Protein AF-A0A3D0PYD7-F1 (afdb_monomer)

Solvent-accessible surface area (backbone atoms only — not comparable to full-atom values): 46299 Å² total; per-residue (Å²): 108,63,62,57,43,73,23,92,84,2,56,54,44,48,50,50,52,52,50,31,55,74,71,69,60,57,80,78,75,84,74,85,66,74,57,62,66,58,54,52,49,52,52,45,33,74,68,46,34,82,57,38,72,69,64,42,41,72,50,50,45,82,62,38,49,41,78,50,74,58,56,68,59,52,50,54,50,29,55,52,49,20,61,80,65,74,33,59,72,57,63,70,42,54,41,36,32,58,30,64,72,53,15,54,53,26,45,50,50,27,74,69,49,89,49,65,71,47,22,50,51,23,45,51,42,18,54,31,6,62,36,56,27,83,74,37,68,63,31,33,61,32,50,85,36,27,32,39,36,29,44,40,42,80,62,29,49,43,33,37,38,50,38,55,38,20,31,8,13,10,38,35,41,38,26,19,72,78,70,43,54,70,50,54,51,44,52,54,49,45,44,55,41,26,34,13,50,84,20,31,43,34,43,33,42,33,27,50,51,8,67,69,18,42,52,49,51,40,52,52,47,45,34,67,40,71,48,72,58,90,93,46,75,44,78,76,38,70,56,44,65,53,38,33,37,36,70,55,41,72,76,82,65,52,40,46,82,87,52,64,48,42,63,29,52,53,50,35,35,32,57,37,57,33,46,56,52,40,52,57,49,48,37,52,43,48,54,93,77,40,83,83,60,48,26,38,34,48,46,75,31,46,57,52,68,66,76,80,67,53,39,40,43,49,23,61,41,38,50,48,51,57,52,55,64,54,43,44,74,75,44,57,90,57,29,75,20,47,30,37,31,39,39,23,47,38,54,46,51,68,21,85,80,41,40,94,50,44,79,38,49,70,57,45,42,73,73,67,33,47,71,33,46,38,61,60,49,21,55,60,57,52,57,54,66,31,72,68,36,47,61,48,17,72,77,46,65,41,78,42,86,51,21,38,66,53,70,80,58,94,76,61,64,68,58,48,49,52,49,38,51,51,50,51,51,48,53,48,52,51,47,55,55,50,47,62,61,52,53,80,78,53,87,68,80,71,82,83,72,84,67,67,76,76,85,86,74,91,71,84,76,92,74,68,69,76,82,52,73,82,67,79,83,51,45,78,82,34,46,26,31,40,29,66,9,32,37,31,17,46,37,42,54,68,38,32,53,41,41,72,74,23,57,44,97,72,69,55,65,51,68,54,48,64,43,38,49,53,46,31,38,45,30,60,51,34,45,80,36,72,68,97,58,74,47,39,23,39,82,87,69,48,81,51,59,75,63,46,48,33,80,73,39,40,68,58,47,58,70,39,26,37,40,31,66,70,74,68,75,50,48,88,58,44,53,94,56,20,39,77,43,78,41,85,45,62,36,88,52,70,48,73,48,77,37,81,42,67,68,61,44,52,51,57,24,73,77,38,64,90,36,32,52,68,48,77,36,87,86,81,67,31,23,36,33,33,39,30,51,67,27,79,46,76,45,82,44,77,42,81,53,62,63,47,55,31,23,41,53,31,58,53,64,47,66,54,83,78,69,49,55,72,71,54,67,76,73,50,35,70,65,32,56,50,47,36,50,12,43,52,44,16,35,56,76,49,72,52,55,50,67,61,50,53,75,74,43,60,40,54,26,32,23,36,13,33,15,22,46,85,34,26,60,71,27,42,44,43,62,59,49,35,49,70,73,69,46,93,67,68,94,60,35,72,55,42,32,37,45,58,43,38,42,44,51,37,34,74,74,67,52,66,48,66,20,64,73,52,55,41,68,52,45,98,47,9,39,58,47,5,44,36,57,35,49,50,31,41,77,70,67,60,22,57,32,26,41,16,16,23,46,47,72,62,43,62,68,52,58,50,52,38,46,76,68,61,47,37,36,44,40,65,66,40,47,57,37,70,44,54,63,69,55,53,62,41,84,98,46,93,80,51,55,38,48,63,56,58,29,38,38,34,24,37,37,36,32,36,29,45,58,37,61,75,69,69,50,50,72,73,44,70,65,86,76,76,85,126

Nearest PDB structures (foldseek):
  4v8v-assembly1_A  TM=8.697E-01  e=3.640E-83  Mycobacterium tuberculosis
  6gjc-assembly1_C  TM=9.029E-01  e=3.444E-79  Mycobacterium tuberculosis
  4v8w-assembly1_D  TM=8.697E-01  e=4.828E-83  Mycobacterium tuberculosis
  4v8l-assembly1_C  TM=8.613E-01  e=3.346E-81  Mycolicibacterium smegmatis
  8psp-assembly1_A  TM=8.725E-01  e=1.012E-66  Saccharomyces cerevisiae

Sequence (868 aa):
FAAKVTGADGVLASTARFVLNQLGVAAPVADDVADENAAVVAAVEAELGSDWPKQVEPRFDERKAILFDDRWASAREDLARAYYRSDASALNGSFIGLGKAIADEAAWYAGKTDDAALADAFRRVADEAEEPAAQSVEASRFAGDIAVVTGVAPNSIAAQVVNGLLAGGATVVATSHSFKPSVKAWAKQTYREHAAGDAKLWLVPANLSSYRDVDALVAWVGNVQKKTSGATTTILKPAYEPSLFFPFAAPPVHGSLADSGELFESQARLMLWGVERAIAGLAKIGADTDVQHRLHVVLPGSPNRGVFGGDGAYGEVKSAFDAIVNRARAEKVWSSRVTFAHPKIGWVRGTGLMGGNDPLVEVVERHGLKTYSTAEIAVELLNLSTKEARAKAVKAPLNVDLTGGLGSEPIDIKALRAEAMADAAKAQAETDAEESADEQDASSAKTLIKALPSPRAPRQAKVDLDDWRNVTARPEDEIVIVSIGELGPWGSGRTRFEAELGIHSDGEVDLSAGAVLELAWNMGLLTWNDSPKPGWYDTDGNLVPEEDIAERYHDEVVARSGIRPFEEGMGGDYKDGADEEEAEVFLDHDVTFSVPTREIAEEYVKLDEAHTSFEADAESGEWNVTRHAGSMIRVPRRAAMTRTVGGQFPKGFDPVKWGIPASMVGDVDKIALWNIVTTVDAYLSAGFTPAEILAAVHPSMVASTQGTGFGGMASMRKLYLDRFLNHEIPTDILQEALPNVVAAHVMQSYIGGYGNMIQPVSACATAAVSLEEGADKIALGKADFVVTGAIDDIGVESVIGFGNMNATANSEEMYAKGIDARFFSRANDRRRGGFVESQGGGTILLTRGDIALKLGLPVAGVVGFVHS

Mean predicted aligned error: 9.78 Å

Secondary structure (DSSP, 8-state):
-HHHHTSTTSHHHHHHHHHHHHTT-PPPP------HHHHHHHHHHHHH-TTHHHHT-----GGG-EEE--HHHHHHHHHHHHHHHT-GGGG-S--TT--HHHHHHHHHHHTT---HHHHHHHHHHHHHHHS-TTT-TTTTTTTT-EEEEES--TTSHHHHHHHHHHHTT-EEEEEESS--HHHHHHHHHHHHHH--TT-EEEEEE--TT-HHHHHHHHHHHHS-EEEEETTEEEEEE------EEEE---PPP-B-GGGTTHHHHHHHIIIIIHHHHHHHHHHHTTTTT-TT--EEEE--B-S-SSSS-SBTTHHHHHHHHHHHHHHHHH-HHHHTTEEEEEEEE--BTT-TTTGGGGGGHHHHHHTTPPPB-HHHHHHHHHHTTSHHHHHHHTTS-EEEEESTTTTSS---HHHHHHHHHHHHHHHHHHHHHHHHHHTTT-------PPPPPPP----PPPP-GGGGTT----GGG-EEEEEEEEEETTEEHHHHHHHHHHB-TTS-B---HHHHHHHHHHTTSEEEE-SSSSEEEETTS-EE-HHHHHHHHHHHHHHTSSEEE-SSTT-TT-BTTEEEEEEEEE-SS-EEEEES-HHHHHHHHHH-TTTEEEEE-TTTSSEEEEEPTT-EEEEEEEEE-S--EEE---TT--GGGGT--HHHHHHS-HHHHHHHHHHHHHHHHTT--HHHHHHHS-GGGEEE--B-SS--HHHHHIIIIITTTT----TTHHHHTSHHHHHHHHIIIII---S-B-----GGGHHHHHHHHHHHHHHTTS-SEEEEEEEE---HHHHHHHHHTT-BPPHHHHHHTT-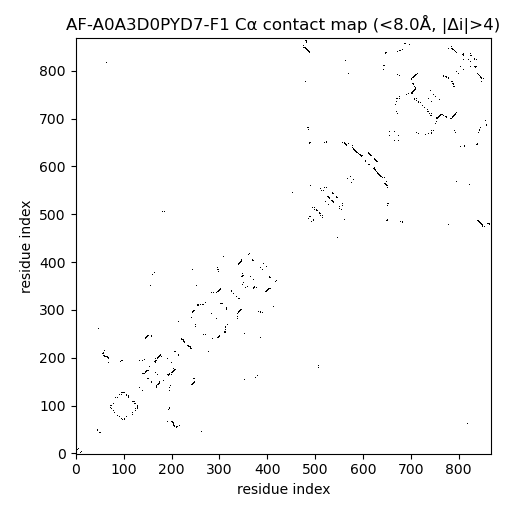-GGGS--TT-TT--SB--B-EEEEEEEEEHHHHHHHT----EE------

pLDDT: mean 89.78, std 10.09, range [41.62, 98.69]

Radius of gyration: 36.66 Å; Cα contacts (8 Å, |Δi|>4): 1565; chains: 1; bounding box: 78×91×106 Å

Foldseek 3Di:
DCCQDPNCPHPVNVVVVVVCVVVVNDPDDPPPPPPVVVVVLVVCCVFQNNCNCVLQPWDFFPLQKDKDFPLLVLLLVLLVCCQVVVNLVSLQFQLAQSAQVSLVSLCVSLVVDPDPVSSVSSNVSNVRNHHHLCVDCQQQQQAPAEEEFEADDLQFLSLLLLLSNQLNNYAYEYEDAVSALNSVVSQNVSNNRRHHHRYMYMYTYGSLLHLVRLLVVLVSQQDWDWDDDPPDIDTPDHGHQHAEYELPRADQFFDAPVPPGNRQSSRCSRLAVSVVSNLQSSLCRCVVPDVPAAHEYAREAALQLPQPGGRHNNNVRSVCVVVVQVVLVVDCPRSVRYFYAYEHAAAEERHPRCPVVNLLVVVVVVVQADYHYSNRVSVVSVVCSGPVNVVVRNVGHHYHYNHSCPNVDRDDVVVSVVVSVVVVVVVVVVVVVVVVVVVVPPPCPPPDDQDFADDDDDDDDDDDCVVCPPPPDDLQQFKFFQFKWWQWLQGTPVSVVQQVVAQDSSGGGDDGLVSLVVLCLQQQQWDADPPPHTAIAGPVGDHDDSSCSCVVRVVVSSVQGFKDFDDCAAHPQCDPQWGKDKDKDFAQAKDKDWDADPVVLVVVCVVPVPFKDKDQDPVPRIIIIIGGGRDIDIDIDIDHAQFGIFTEGRNRRDLVSVVDDPVCVVPAFPQLSQALSQVSRGQVVFPHFLVLVVVLDPLQQEEEAEAEQQFRPVLVCCVPPCVVVVHDDDPCSVLNRDGQVSVVSNCVVGNVGNYYYHYDHDHPCRQQVQVVVQVVCQSVVSHQKYKGKYWYGDHPCVSVVCVVVQQAARPVSCVSNVHHSNPQADPPDPSNRHHHHIGIMMIIMMGRSVSCVVSVTHGPGICPDGDD

Structure (mmCIF, N/CA/C/O backbone):
data_AF-A0A3D0PYD7-F1
#
_entry.id   AF-A0A3D0PYD7-F1
#
loop_
_atom_site.group_PDB
_atom_site.id
_atom_site.type_symbol
_atom_site.label_atom_id
_atom_site.label_alt_id
_atom_site.label_comp_id
_atom_site.label_asym_id
_atom_site.label_entity_id
_atom_site.label_seq_id
_atom_site.pdbx_PDB_ins_code
_atom_site.Cartn_x
_atom_site.Cartn_y
_atom_site.Cartn_z
_atom_site.occupancy
_atom_site.B_iso_or_equiv
_atom_site.auth_seq_id
_atom_site.auth_comp_id
_atom_site.auth_asym_id
_atom_site.auth_atom_id
_atom_site.pdbx_PDB_model_num
ATOM 1 N N . PHE A 1 1 ? 19.729 59.209 37.446 1.00 55.81 1 PHE A N 1
ATOM 2 C CA . PHE A 1 1 ? 20.294 58.011 38.102 1.00 55.81 1 PHE A CA 1
ATOM 3 C C . PHE A 1 1 ? 20.146 56.787 37.199 1.00 55.81 1 PHE A C 1
ATOM 5 O O . PHE A 1 1 ? 21.169 56.276 36.775 1.00 55.81 1 PHE A O 1
ATOM 12 N N . ALA A 1 2 ? 18.927 56.425 36.770 1.00 57.19 2 ALA A N 1
ATOM 13 C CA . ALA A 1 2 ? 18.677 55.340 35.805 1.00 57.19 2 ALA A CA 1
ATOM 14 C C . ALA A 1 2 ? 19.565 55.396 34.539 1.00 57.19 2 ALA A C 1
ATOM 16 O O . ALA A 1 2 ? 20.294 54.454 34.275 1.00 57.19 2 ALA A O 1
ATOM 17 N N . ALA A 1 3 ? 19.660 56.541 33.849 1.00 63.75 3 ALA A N 1
ATOM 18 C CA . ALA A 1 3 ? 20.522 56.679 32.661 1.00 63.75 3 ALA A CA 1
ATOM 19 C C . ALA A 1 3 ? 22.031 56.433 32.908 1.00 63.75 3 ALA A C 1
ATOM 21 O O . ALA A 1 3 ? 22.741 56.049 31.988 1.00 63.75 3 ALA A O 1
ATOM 22 N N . LYS A 1 4 ? 22.525 56.626 34.142 1.00 64.94 4 LYS A N 1
ATOM 23 C CA . LYS A 1 4 ? 23.925 56.345 34.520 1.00 64.94 4 LYS A CA 1
ATOM 24 C C . LYS A 1 4 ? 24.164 54.877 34.884 1.00 64.94 4 LYS A C 1
ATOM 26 O O . LYS A 1 4 ? 25.304 54.434 34.832 1.00 64.94 4 LYS A O 1
ATOM 31 N N . VAL A 1 5 ? 23.124 54.143 35.279 1.00 66.56 5 VAL A N 1
ATOM 32 C CA . VAL A 1 5 ? 23.239 52.751 35.743 1.00 66.56 5 VAL A CA 1
ATOM 33 C C . VAL A 1 5 ? 22.824 51.777 34.638 1.00 66.56 5 VAL A C 1
ATOM 35 O O . VAL A 1 5 ? 23.589 50.870 34.330 1.00 66.56 5 VAL A O 1
ATOM 38 N N . THR A 1 6 ? 21.680 52.010 33.988 1.00 63.69 6 THR A N 1
ATOM 39 C CA . THR A 1 6 ? 21.057 51.116 32.992 1.00 63.69 6 THR A CA 1
ATOM 40 C C . THR A 1 6 ? 20.992 51.691 31.571 1.00 63.69 6 THR A C 1
ATOM 42 O O . THR A 1 6 ? 20.500 51.022 30.669 1.00 63.69 6 THR A O 1
ATOM 45 N N . GLY A 1 7 ? 21.456 52.928 31.345 1.00 69.19 7 GLY A N 1
ATOM 46 C CA . GLY A 1 7 ? 21.504 53.522 30.003 1.00 69.19 7 GLY A CA 1
ATOM 47 C C . GLY A 1 7 ? 22.485 52.805 29.067 1.00 69.19 7 GLY A C 1
ATOM 48 O O . GLY A 1 7 ? 23.320 52.023 29.517 1.00 69.19 7 GLY A O 1
ATOM 49 N N . ALA A 1 8 ? 22.430 53.115 27.768 1.00 66.44 8 ALA A N 1
ATOM 50 C CA . ALA A 1 8 ? 23.291 52.499 26.748 1.00 66.44 8 ALA A CA 1
ATOM 51 C C . ALA A 1 8 ? 24.804 52.667 27.015 1.00 66.44 8 ALA A C 1
ATOM 53 O O . ALA A 1 8 ? 25.590 51.821 26.592 1.00 66.44 8 ALA A O 1
ATOM 54 N N . ASP A 1 9 ? 25.180 53.716 27.755 1.00 70.31 9 ASP A N 1
ATOM 55 C CA . ASP A 1 9 ? 26.538 53.980 28.260 1.00 70.31 9 ASP A CA 1
ATOM 56 C C . ASP A 1 9 ? 26.594 53.995 29.800 1.00 70.31 9 ASP A C 1
ATOM 58 O O . ASP A 1 9 ? 27.497 54.563 30.419 1.00 70.31 9 ASP A O 1
ATOM 62 N N . GLY A 1 10 ? 25.587 53.399 30.440 1.00 75.44 10 GLY A N 1
ATOM 63 C CA . GLY A 1 10 ? 25.528 53.210 31.880 1.00 75.44 10 GLY A CA 1
ATOM 64 C C . GLY A 1 10 ? 26.538 52.168 32.358 1.00 75.44 10 GLY A C 1
ATOM 65 O O . GLY A 1 10 ? 27.043 51.357 31.582 1.00 75.44 10 GLY A O 1
ATOM 66 N N . VAL A 1 11 ? 26.824 52.181 33.660 1.00 76.12 11 VAL A N 1
ATOM 67 C CA . VAL A 1 11 ? 27.835 51.310 34.286 1.00 76.12 11 VAL A CA 1
ATOM 68 C C . VAL A 1 11 ? 27.585 49.828 33.986 1.00 76.12 11 VAL A C 1
ATOM 70 O O . VAL A 1 11 ? 28.529 49.120 33.667 1.00 76.12 11 VAL A O 1
ATOM 73 N N . LEU A 1 12 ? 26.334 49.356 33.997 1.00 76.56 12 LEU A N 1
ATOM 74 C CA . LEU A 1 12 ? 26.041 47.948 33.698 1.00 76.56 12 LEU A CA 1
ATOM 75 C C . LEU A 1 12 ? 26.340 47.589 32.237 1.00 76.56 12 LEU A C 1
ATOM 77 O O . LEU A 1 12 ? 26.936 46.549 31.974 1.00 76.56 12 LEU A O 1
ATOM 81 N N . ALA A 1 13 ? 25.988 48.462 31.289 1.00 75.06 13 ALA A N 1
ATOM 82 C CA . ALA A 1 13 ? 26.253 48.243 29.869 1.00 75.06 13 ALA A CA 1
ATOM 83 C C . ALA A 1 13 ? 27.758 48.293 29.549 1.00 75.06 13 ALA A C 1
ATOM 85 O O . ALA A 1 13 ? 28.249 47.501 28.745 1.00 75.06 13 ALA A O 1
ATOM 86 N N . SER A 1 14 ? 28.514 49.187 30.196 1.00 74.62 14 SER A N 1
ATOM 87 C CA . SER A 1 14 ? 29.966 49.281 30.007 1.00 74.62 14 SER A CA 1
ATOM 88 C C . SER A 1 14 ? 30.716 48.122 30.662 1.00 74.62 14 SER A C 1
ATOM 90 O O . SER A 1 14 ? 31.632 47.578 30.047 1.00 74.62 14 SER A O 1
ATOM 92 N N . THR A 1 15 ? 30.294 47.677 31.849 1.00 78.12 15 THR A N 1
ATOM 93 C CA . THR A 1 15 ? 30.821 46.465 32.487 1.00 78.12 15 THR A CA 1
ATOM 94 C C . THR A 1 15 ? 30.494 45.225 31.661 1.00 78.12 15 THR A C 1
ATOM 96 O O . THR A 1 15 ? 31.392 44.425 31.423 1.00 78.12 15 THR A O 1
ATOM 99 N N . ALA A 1 16 ? 29.271 45.095 31.135 1.00 75.19 16 ALA A N 1
ATOM 100 C CA . ALA A 1 16 ? 28.908 43.988 30.252 1.00 75.19 16 ALA A CA 1
ATOM 101 C C . ALA A 1 16 ? 29.783 43.963 28.987 1.00 75.19 16 ALA A C 1
ATOM 103 O O . ALA A 1 16 ? 30.358 42.929 28.669 1.00 75.19 16 ALA A O 1
ATOM 104 N N . ARG A 1 17 ? 29.982 45.106 28.310 1.00 75.69 17 ARG A N 1
ATOM 105 C CA . ARG A 1 17 ? 30.882 45.215 27.141 1.00 75.69 17 ARG A CA 1
ATOM 106 C C . ARG A 1 17 ? 32.343 44.904 27.485 1.00 75.69 17 ARG A C 1
ATOM 108 O O . ARG A 1 17 ? 33.022 44.245 26.705 1.00 75.69 17 ARG A O 1
ATOM 115 N N . PHE A 1 18 ? 32.833 45.363 28.638 1.00 77.88 18 PHE A N 1
ATOM 116 C CA . PHE A 1 18 ? 34.189 45.064 29.108 1.00 77.88 18 PHE A CA 1
ATOM 117 C C . PHE A 1 18 ? 34.379 43.565 29.371 1.00 77.88 18 PHE A C 1
ATOM 119 O O . PHE A 1 18 ? 35.378 42.995 28.937 1.00 77.88 18 PHE A O 1
ATOM 126 N N . VAL A 1 19 ? 33.407 42.926 30.028 1.00 77.94 19 VAL A N 1
ATOM 127 C CA . VAL A 1 19 ? 33.407 41.482 30.296 1.00 77.94 19 VAL A CA 1
ATOM 128 C C . VAL A 1 19 ? 33.304 40.687 28.991 1.00 77.94 19 VAL A C 1
ATOM 130 O O . VAL A 1 19 ? 34.107 39.786 28.784 1.00 77.94 19 VAL A O 1
ATOM 133 N N . LEU A 1 20 ? 32.416 41.064 28.066 1.00 78.00 20 LEU A N 1
ATOM 134 C CA . LEU A 1 20 ? 32.309 40.441 26.738 1.00 78.00 20 LEU A CA 1
ATOM 135 C C . LEU A 1 20 ? 33.628 40.529 25.951 1.00 78.00 20 LEU A C 1
ATOM 137 O O . LEU A 1 20 ? 34.057 39.537 25.367 1.00 78.00 20 LEU A O 1
ATOM 141 N N . ASN A 1 21 ? 34.315 41.676 25.997 1.00 75.69 21 ASN A N 1
ATOM 142 C CA . ASN A 1 21 ? 35.631 41.849 25.374 1.00 75.69 21 ASN A CA 1
ATOM 143 C C . ASN A 1 21 ? 36.732 41.016 26.052 1.00 75.69 21 ASN A C 1
ATOM 145 O O . ASN A 1 21 ? 37.577 40.456 25.360 1.00 75.69 21 ASN A O 1
ATOM 149 N N . GLN A 1 22 ? 36.739 40.918 27.385 1.00 77.88 22 GLN A N 1
ATOM 150 C CA . GLN A 1 22 ? 37.689 40.082 28.137 1.00 77.88 22 GLN A CA 1
ATOM 151 C C . GLN A 1 22 ? 37.480 38.584 27.876 1.00 77.88 22 GLN A C 1
ATOM 153 O O . GLN A 1 22 ? 38.450 37.837 27.801 1.00 77.88 22 GLN A O 1
ATOM 158 N N . LEU A 1 23 ? 36.227 38.157 27.708 1.00 78.94 23 LEU A N 1
ATOM 159 C CA . LEU A 1 23 ? 35.857 36.778 27.384 1.00 78.94 23 LEU A CA 1
ATOM 160 C C . LEU A 1 23 ? 36.056 36.438 25.894 1.00 78.94 23 LEU A C 1
ATOM 162 O O . LEU A 1 23 ? 35.863 35.290 25.507 1.00 78.94 23 LEU A O 1
ATOM 166 N N . GLY A 1 24 ? 36.429 37.413 25.054 1.00 73.75 24 GLY A N 1
ATOM 167 C CA . GLY A 1 24 ? 36.611 37.225 23.611 1.00 73.75 24 GLY A CA 1
ATOM 168 C C . GLY A 1 24 ? 35.306 37.034 22.828 1.00 73.75 24 GLY A C 1
ATOM 169 O O . GLY A 1 24 ? 35.349 36.628 21.672 1.00 73.75 24 GLY A O 1
ATOM 170 N N . VAL A 1 25 ? 34.153 37.342 23.432 1.00 72.56 25 VAL A N 1
ATOM 171 C CA . VAL A 1 25 ? 32.804 37.158 22.864 1.00 72.56 25 VAL A CA 1
ATOM 172 C C . VAL A 1 25 ? 32.266 38.491 22.329 1.00 72.56 25 VAL A C 1
ATOM 174 O O . VAL A 1 25 ? 31.125 38.882 22.582 1.00 72.56 25 VAL A O 1
ATOM 177 N N . ALA A 1 26 ? 33.114 39.251 21.632 1.00 67.75 26 ALA A N 1
ATOM 178 C CA . ALA A 1 26 ? 32.644 40.407 20.878 1.00 67.75 26 ALA A CA 1
ATOM 179 C C . ALA A 1 26 ? 31.682 39.922 19.781 1.00 67.75 26 ALA A C 1
ATOM 181 O O . ALA A 1 26 ? 31.899 38.857 19.202 1.00 67.75 26 ALA A O 1
ATOM 182 N N . ALA A 1 27 ? 30.619 40.685 19.500 1.00 60.94 27 ALA A N 1
ATOM 183 C CA . ALA A 1 27 ? 29.728 40.359 18.390 1.00 60.94 27 ALA A CA 1
ATOM 184 C C . ALA A 1 27 ? 30.576 40.209 17.112 1.00 60.94 27 ALA A C 1
ATOM 186 O O . ALA A 1 27 ? 31.382 41.108 16.843 1.00 60.94 27 ALA A O 1
ATOM 187 N N . PRO A 1 28 ? 30.451 39.098 16.360 1.00 59.81 28 PRO A N 1
ATOM 188 C CA . PRO A 1 28 ? 31.185 38.945 15.116 1.00 59.81 28 PRO A CA 1
ATOM 189 C C . PRO A 1 28 ? 30.865 40.149 14.230 1.00 59.81 28 PRO A C 1
ATOM 191 O O . PRO A 1 28 ? 29.699 40.501 14.039 1.00 59.81 28 PRO A O 1
ATOM 194 N N . VAL A 1 29 ? 31.906 40.825 13.741 1.00 60.06 29 VAL A N 1
ATOM 195 C CA . VAL A 1 29 ? 31.738 41.790 12.654 1.00 60.06 29 VAL A CA 1
ATOM 196 C C . VAL A 1 29 ? 31.159 40.980 11.502 1.00 60.06 29 VAL A C 1
ATOM 198 O O . VAL A 1 29 ? 31.706 39.928 11.180 1.00 60.06 29 VAL A O 1
ATOM 201 N N . ALA A 1 30 ? 30.019 41.405 10.954 1.00 51.88 30 ALA A N 1
ATOM 202 C CA . ALA A 1 30 ? 29.481 40.787 9.754 1.00 51.88 30 ALA A CA 1
ATOM 203 C C . ALA A 1 30 ? 30.541 40.939 8.660 1.00 51.88 30 ALA A C 1
ATOM 205 O O . ALA A 1 30 ? 30.764 42.035 8.149 1.00 51.88 30 ALA A O 1
ATOM 206 N N . ASP A 1 31 ? 31.263 39.858 8.394 1.00 53.06 31 ASP A N 1
ATOM 207 C CA . ASP A 1 31 ? 32.176 39.779 7.275 1.00 53.06 31 ASP A CA 1
ATOM 208 C C . ASP A 1 31 ? 31.314 39.843 6.009 1.00 53.06 31 ASP A C 1
ATOM 210 O O . ASP A 1 31 ? 30.533 38.934 5.732 1.00 53.06 31 ASP A O 1
ATOM 214 N N . ASP A 1 32 ? 31.453 40.931 5.248 1.00 52.34 32 ASP A N 1
ATOM 215 C CA . ASP A 1 32 ? 30.931 41.112 3.883 1.00 52.34 32 ASP A CA 1
ATOM 216 C C . ASP A 1 32 ? 31.715 40.200 2.908 1.00 52.34 32 ASP A C 1
ATOM 218 O O . ASP A 1 32 ? 32.232 40.620 1.869 1.00 52.34 32 ASP A O 1
ATOM 222 N N . VAL A 1 33 ? 31.901 38.929 3.275 1.00 59.53 33 VAL A N 1
ATOM 223 C CA . VAL A 1 33 ? 32.494 37.927 2.393 1.00 59.53 33 VAL A CA 1
ATOM 224 C C . VAL A 1 33 ? 31.465 37.694 1.300 1.00 59.53 33 VAL A C 1
ATOM 226 O O . VAL A 1 33 ? 30.380 37.175 1.560 1.00 59.53 33 VAL A O 1
ATOM 229 N N . ALA A 1 34 ? 31.797 38.131 0.084 1.00 62.94 34 ALA A N 1
ATOM 230 C CA . ALA A 1 34 ? 31.028 37.814 -1.109 1.00 62.94 34 ALA A CA 1
ATOM 231 C C . ALA A 1 34 ? 30.717 36.313 -1.095 1.00 62.94 34 ALA A C 1
ATOM 233 O O . ALA A 1 34 ? 31.636 35.502 -0.995 1.00 62.94 34 ALA A O 1
ATOM 234 N N . ASP A 1 35 ? 29.432 35.959 -1.131 1.00 78.25 35 ASP A N 1
ATOM 235 C CA . ASP A 1 35 ? 28.998 34.570 -1.030 1.00 78.25 35 ASP A CA 1
ATOM 236 C C . ASP A 1 35 ? 29.504 33.789 -2.252 1.00 78.25 35 ASP A C 1
ATOM 238 O O . ASP A 1 35 ? 28.913 33.815 -3.334 1.00 78.25 35 ASP A O 1
ATOM 242 N N . GLU A 1 36 ? 30.651 33.125 -2.095 1.00 83.12 36 GLU A N 1
ATOM 243 C CA . GLU A 1 36 ? 31.282 32.324 -3.144 1.00 83.12 36 GLU A CA 1
ATOM 244 C C . GLU A 1 36 ? 30.333 31.226 -3.645 1.00 83.12 36 GLU A C 1
ATOM 246 O O . GLU A 1 36 ? 30.373 30.875 -4.826 1.00 83.12 36 GLU A O 1
ATOM 251 N N . ASN A 1 37 ? 29.418 30.737 -2.797 1.00 86.25 37 ASN A N 1
ATOM 252 C CA . ASN A 1 37 ? 28.405 29.772 -3.217 1.00 86.25 37 ASN A CA 1
ATOM 253 C C . ASN A 1 37 ? 27.400 30.419 -4.171 1.00 86.25 37 ASN A C 1
ATOM 255 O O . ASN A 1 37 ? 27.066 29.819 -5.191 1.00 86.25 37 ASN A O 1
ATOM 259 N N . ALA A 1 38 ? 26.966 31.651 -3.892 1.00 87.44 38 ALA A N 1
ATOM 260 C CA . ALA A 1 38 ? 26.096 32.400 -4.794 1.00 87.44 38 ALA A CA 1
ATOM 261 C C . ALA A 1 38 ? 26.779 32.671 -6.144 1.00 87.44 38 ALA A C 1
ATOM 263 O O . ALA A 1 38 ? 26.135 32.570 -7.186 1.00 87.44 38 ALA A O 1
ATOM 264 N N . ALA A 1 39 ? 28.089 32.942 -6.150 1.00 88.44 39 ALA A N 1
ATOM 265 C CA . ALA A 1 39 ? 28.853 33.117 -7.386 1.00 88.44 39 ALA A CA 1
ATOM 266 C C . ALA A 1 39 ? 28.936 31.821 -8.216 1.00 88.44 39 ALA A C 1
ATOM 268 O O . ALA A 1 39 ? 28.778 31.859 -9.437 1.00 88.44 39 ALA A O 1
ATOM 269 N N . VAL A 1 40 ? 29.144 30.668 -7.568 1.00 91.56 40 VAL A N 1
ATOM 270 C CA . VAL A 1 40 ? 29.139 29.354 -8.235 1.00 91.56 40 VAL A CA 1
ATOM 271 C C . VAL A 1 40 ? 27.756 29.019 -8.787 1.00 91.56 40 VAL A C 1
ATOM 273 O O . VAL A 1 40 ? 27.657 28.573 -9.929 1.00 91.56 40 VAL A O 1
ATOM 276 N N . VAL A 1 41 ? 26.693 29.255 -8.013 1.00 90.56 41 VAL A N 1
ATOM 277 C CA . VAL A 1 41 ? 25.312 29.044 -8.471 1.00 90.56 41 VAL A CA 1
ATOM 278 C C . VAL A 1 41 ? 25.029 29.928 -9.680 1.00 90.56 41 VAL A C 1
ATOM 280 O O . VAL A 1 41 ? 24.660 29.395 -10.718 1.00 90.56 41 VAL A O 1
ATOM 283 N N . ALA A 1 42 ? 25.323 31.228 -9.616 1.00 89.75 42 ALA A N 1
ATOM 284 C CA . ALA A 1 42 ? 25.118 32.145 -10.737 1.00 89.75 42 ALA A CA 1
ATOM 285 C C . ALA A 1 42 ? 25.883 31.726 -12.007 1.00 89.75 42 ALA A C 1
ATOM 287 O O . ALA A 1 42 ? 25.362 31.866 -13.111 1.00 89.75 42 ALA A O 1
ATOM 288 N N . ALA A 1 43 ? 27.097 31.180 -11.873 1.00 92.06 43 ALA A N 1
ATOM 289 C CA . ALA A 1 43 ? 27.851 30.650 -13.009 1.00 92.06 43 ALA A CA 1
ATOM 290 C C . ALA A 1 43 ? 27.189 29.401 -13.619 1.00 92.06 43 ALA A C 1
ATOM 292 O O . ALA A 1 43 ? 27.121 29.275 -14.839 1.00 92.06 43 ALA A O 1
ATOM 293 N N . VAL A 1 44 ? 26.676 28.489 -12.786 1.00 91.56 44 VAL A N 1
ATOM 294 C CA . VAL A 1 44 ? 25.925 27.312 -13.252 1.00 91.56 44 VAL A CA 1
ATOM 295 C C . VAL A 1 44 ? 24.625 27.732 -13.933 1.00 91.56 44 VAL A C 1
ATOM 297 O O . VAL A 1 44 ? 24.330 27.226 -15.010 1.00 91.56 44 VAL A O 1
ATOM 300 N N . GLU A 1 45 ? 23.880 28.670 -13.351 1.00 90.81 45 GLU A N 1
ATOM 301 C CA . GLU A 1 45 ? 22.634 29.177 -13.931 1.00 90.81 45 GLU A CA 1
ATOM 302 C C . GLU A 1 45 ? 22.871 29.851 -15.287 1.00 90.81 45 GLU A C 1
ATOM 304 O O . GLU A 1 45 ? 22.089 29.651 -16.214 1.00 90.81 45 GLU A O 1
ATOM 309 N N . ALA A 1 46 ? 23.962 30.612 -15.423 1.00 90.44 46 ALA A N 1
ATOM 310 C CA . ALA A 1 46 ? 24.305 31.303 -16.663 1.00 90.44 46 ALA A CA 1
ATOM 311 C C . ALA A 1 46 ? 24.698 30.351 -17.806 1.00 90.44 46 ALA A C 1
ATOM 313 O O . ALA A 1 46 ? 24.387 30.636 -18.960 1.00 90.44 46 ALA A O 1
ATOM 314 N N . GLU A 1 47 ? 25.377 29.240 -17.503 1.00 90.19 47 GLU A N 1
ATOM 315 C CA . GLU A 1 47 ? 25.888 28.305 -18.518 1.00 90.19 47 GLU A CA 1
ATOM 316 C C . GLU A 1 47 ? 24.932 27.140 -18.809 1.00 90.19 47 GLU A C 1
ATOM 318 O O . GLU A 1 47 ? 24.837 26.678 -19.945 1.00 90.19 47 GLU A O 1
ATOM 323 N N . LEU A 1 48 ? 24.246 26.632 -17.783 1.00 89.62 48 LEU A N 1
ATOM 324 C CA . LEU A 1 48 ? 23.493 25.374 -17.839 1.00 89.62 48 LEU A CA 1
ATOM 325 C C . LEU A 1 48 ? 22.000 25.542 -17.557 1.00 89.62 48 LEU A C 1
ATOM 327 O O . LEU A 1 48 ? 21.270 24.564 -17.697 1.00 89.62 48 LEU A O 1
ATOM 331 N N . GLY A 1 49 ? 21.557 26.740 -17.175 1.00 89.12 49 GLY A N 1
ATOM 332 C CA . GLY A 1 49 ? 20.169 27.015 -16.822 1.00 89.12 49 GLY A CA 1
ATOM 333 C C . GLY A 1 49 ? 19.893 26.937 -15.324 1.00 89.12 49 GLY A C 1
ATOM 334 O O . GLY A 1 49 ? 20.580 26.254 -14.558 1.00 89.12 49 GLY A O 1
ATOM 335 N N . SER A 1 50 ? 18.852 27.647 -14.888 1.00 89.44 50 SER A N 1
ATOM 336 C CA . SER A 1 50 ? 18.468 27.725 -13.472 1.00 89.44 50 SER A CA 1
ATOM 337 C C . SER A 1 50 ? 17.855 26.437 -12.927 1.00 89.44 50 SER A C 1
ATOM 339 O O . SER A 1 50 ? 17.890 26.179 -11.723 1.00 89.44 50 SER A O 1
ATOM 341 N N . ASP A 1 51 ? 17.331 25.581 -13.799 1.00 89.19 51 ASP A N 1
ATOM 342 C CA . ASP A 1 51 ? 16.764 24.292 -13.423 1.00 89.19 51 ASP A CA 1
ATOM 343 C C . ASP A 1 51 ? 17.792 23.142 -13.471 1.00 89.19 51 ASP A C 1
ATOM 345 O O . ASP A 1 51 ? 17.460 22.011 -13.096 1.00 89.19 51 ASP A O 1
ATOM 349 N N . TRP A 1 52 ? 19.049 23.414 -13.854 1.00 91.19 52 TRP A N 1
ATOM 350 C CA . TRP A 1 52 ? 20.090 22.399 -14.014 1.00 91.19 52 TRP A CA 1
ATOM 351 C C . TRP A 1 52 ? 20.235 21.465 -12.803 1.00 91.19 52 TRP A C 1
ATOM 353 O O . TRP A 1 52 ? 20.217 20.243 -13.002 1.00 91.19 52 TRP A O 1
ATOM 363 N N . PRO A 1 53 ? 20.304 21.954 -11.540 1.00 91.50 53 PRO A N 1
ATOM 364 C CA . PRO A 1 53 ? 20.393 21.073 -10.375 1.00 91.50 53 PRO A CA 1
ATOM 365 C C . PRO A 1 53 ? 19.251 20.052 -10.294 1.00 91.50 53 PRO A C 1
ATOM 367 O O . PRO A 1 53 ? 19.487 18.902 -9.920 1.00 91.50 53 PRO A O 1
ATOM 370 N N . LYS A 1 54 ? 18.037 20.447 -10.697 1.00 91.31 54 LYS A N 1
ATOM 371 C CA . LYS A 1 54 ? 16.851 19.584 -10.747 1.00 91.31 54 LYS A CA 1
ATOM 372 C C . LYS A 1 54 ? 16.922 18.601 -11.916 1.00 91.31 54 LYS A C 1
ATOM 374 O O . LYS A 1 54 ? 16.568 17.434 -11.755 1.00 91.31 54 LYS A O 1
ATOM 379 N N . GLN A 1 55 ? 17.419 19.031 -13.078 1.00 90.12 55 GLN A N 1
ATOM 380 C CA . GLN A 1 55 ? 17.587 18.159 -14.245 1.00 90.12 55 GLN A CA 1
ATOM 381 C C . GLN A 1 55 ? 18.586 17.016 -13.990 1.00 90.12 55 GLN A C 1
ATOM 383 O O . GLN A 1 55 ? 18.360 15.892 -14.444 1.00 90.12 55 GLN A O 1
ATOM 388 N N . VAL A 1 56 ? 19.668 17.260 -13.237 1.00 93.38 56 VAL A N 1
ATOM 389 C CA . VAL A 1 56 ? 20.703 16.248 -12.914 1.00 93.38 56 VAL A CA 1
ATOM 390 C C . VAL A 1 56 ? 20.589 15.653 -11.502 1.00 93.38 56 VAL A C 1
ATOM 392 O O . VAL A 1 56 ? 21.510 14.965 -11.025 1.00 93.38 56 VAL A O 1
ATOM 395 N N . GLU A 1 57 ? 19.466 15.893 -10.826 1.00 95.25 57 GLU A N 1
ATOM 396 C CA . GLU A 1 57 ? 19.177 15.359 -9.496 1.00 95.25 57 GLU A CA 1
ATOM 397 C C . GLU A 1 57 ? 19.136 13.816 -9.531 1.00 95.25 57 GLU A C 1
ATOM 399 O O . GLU A 1 57 ? 18.431 13.245 -10.372 1.00 95.25 57 GLU A O 1
ATOM 404 N N . PRO A 1 58 ? 19.892 13.112 -8.667 1.00 96.12 58 PRO A N 1
ATOM 405 C CA . PRO A 1 58 ? 19.841 11.658 -8.577 1.00 96.12 58 PRO A CA 1
ATOM 406 C C . PRO A 1 58 ? 18.456 11.192 -8.128 1.00 96.12 58 PRO A C 1
ATOM 408 O O . PRO A 1 58 ? 17.874 11.739 -7.195 1.00 96.12 58 PRO A O 1
ATOM 411 N N . ARG A 1 59 ? 17.935 10.156 -8.775 1.00 95.88 59 ARG A N 1
ATOM 412 C CA . ARG A 1 59 ? 16.664 9.501 -8.435 1.00 95.88 59 ARG A CA 1
ATOM 413 C C . ARG A 1 59 ? 16.822 8.016 -8.156 1.00 95.88 59 ARG A C 1
ATOM 415 O O . ARG A 1 59 ? 15.899 7.417 -7.600 1.00 95.88 59 ARG A O 1
ATOM 422 N N . PHE A 1 60 ? 17.940 7.420 -8.557 1.00 97.06 60 PHE A N 1
ATOM 423 C CA . PHE A 1 60 ? 18.202 6.014 -8.319 1.00 97.06 60 PHE A CA 1
ATOM 424 C C . PHE A 1 60 ? 18.369 5.750 -6.822 1.00 97.06 60 PHE A C 1
ATOM 426 O O . PHE A 1 60 ? 19.222 6.329 -6.155 1.00 97.06 60 PHE A O 1
ATOM 433 N N . ASP A 1 61 ? 17.547 4.842 -6.306 1.00 95.88 61 ASP A N 1
ATOM 434 C CA . ASP A 1 61 ? 17.640 4.325 -4.947 1.00 95.88 61 ASP A CA 1
ATOM 435 C C . ASP A 1 61 ? 17.321 2.832 -4.989 1.00 95.88 61 ASP A C 1
ATOM 437 O O . ASP A 1 61 ? 16.204 2.422 -5.320 1.00 95.88 61 ASP A O 1
ATOM 441 N N . GLU A 1 62 ? 18.308 2.009 -4.646 1.00 94.94 62 GLU A N 1
ATOM 442 C CA . GLU A 1 62 ? 18.178 0.553 -4.648 1.00 94.94 62 GLU A CA 1
ATOM 443 C C . GLU A 1 62 ? 17.107 0.034 -3.679 1.00 94.94 62 GLU A C 1
ATOM 445 O O . GLU A 1 62 ? 16.592 -1.069 -3.862 1.00 94.94 62 GLU A O 1
ATOM 450 N N . ARG A 1 63 ? 16.734 0.815 -2.657 1.00 94.94 63 ARG A N 1
ATOM 451 C CA . ARG A 1 63 ? 15.684 0.451 -1.693 1.00 94.94 63 ARG A CA 1
ATOM 452 C C . ARG A 1 63 ? 14.293 0.555 -2.313 1.00 94.94 63 ARG A C 1
ATOM 454 O O . ARG A 1 63 ? 13.381 -0.146 -1.876 1.00 94.94 63 ARG A O 1
ATOM 461 N N . LYS A 1 64 ? 14.133 1.393 -3.344 1.00 96.56 64 LYS A N 1
ATOM 462 C CA . LYS A 1 64 ? 12.880 1.584 -4.092 1.00 96.56 64 LYS A CA 1
ATOM 463 C C . LYS A 1 64 ? 12.685 0.558 -5.206 1.00 96.56 64 LYS A C 1
ATOM 465 O O . LYS A 1 64 ? 11.633 0.571 -5.840 1.00 96.56 64 LYS A O 1
ATOM 470 N N . ALA A 1 65 ? 13.657 -0.323 -5.449 1.00 96.69 65 ALA A N 1
ATOM 471 C CA . ALA A 1 65 ? 13.537 -1.379 -6.445 1.00 96.69 65 ALA A CA 1
ATOM 472 C C . ALA A 1 65 ? 12.355 -2.315 -6.134 1.00 96.69 65 ALA A C 1
ATOM 474 O O . ALA A 1 65 ? 12.178 -2.771 -5.000 1.00 96.69 65 ALA A O 1
ATOM 475 N N . ILE A 1 66 ? 11.544 -2.610 -7.150 1.00 97.06 66 ILE A N 1
ATOM 476 C CA . ILE A 1 66 ? 10.389 -3.508 -7.046 1.00 97.06 66 ILE A CA 1
ATOM 477 C C . ILE A 1 66 ? 10.645 -4.723 -7.927 1.00 97.06 66 ILE A C 1
ATOM 479 O O . ILE A 1 66 ? 10.911 -4.569 -9.115 1.00 97.06 66 ILE A O 1
ATOM 483 N N . LEU A 1 67 ? 10.552 -5.913 -7.338 1.00 97.75 67 LEU A N 1
ATOM 484 C CA . LEU A 1 67 ? 10.616 -7.183 -8.049 1.00 97.75 67 LEU A CA 1
ATOM 485 C C . LEU A 1 67 ? 9.208 -7.754 -8.206 1.00 97.75 67 LEU A C 1
ATOM 487 O O . LEU A 1 67 ? 8.484 -7.866 -7.216 1.00 97.75 67 LEU A O 1
ATOM 491 N N . PHE A 1 68 ? 8.880 -8.156 -9.427 1.00 97.88 68 PHE A N 1
ATOM 492 C CA . PHE A 1 68 ? 7.741 -8.999 -9.761 1.00 97.88 68 PHE A CA 1
ATOM 493 C C . PHE A 1 68 ? 8.275 -10.364 -10.213 1.00 97.88 68 PHE A C 1
ATOM 495 O O . PHE A 1 68 ? 9.040 -10.446 -11.180 1.00 97.88 68 PHE A O 1
ATOM 502 N N . ASP A 1 69 ? 7.945 -11.407 -9.449 1.00 96.38 69 ASP A N 1
ATOM 503 C CA . ASP A 1 69 ? 8.381 -12.797 -9.655 1.00 96.38 69 ASP A CA 1
ATOM 504 C C . ASP A 1 69 ? 7.322 -13.836 -9.202 1.00 96.38 69 ASP A C 1
ATOM 506 O O . ASP A 1 69 ? 7.628 -14.994 -8.928 1.00 96.38 69 ASP A O 1
ATOM 510 N N . ASP A 1 70 ? 6.054 -13.428 -9.109 1.00 95.25 70 ASP A N 1
ATOM 511 C CA . ASP A 1 70 ? 4.947 -14.125 -8.437 1.00 95.25 70 ASP A CA 1
ATOM 512 C C . ASP A 1 70 ? 3.822 -14.560 -9.398 1.00 95.25 70 ASP A C 1
ATOM 514 O O . ASP A 1 70 ? 2.637 -14.569 -9.052 1.00 95.25 70 ASP A O 1
ATOM 518 N N . ARG A 1 71 ? 4.179 -14.965 -10.626 1.00 94.81 71 ARG A N 1
ATOM 519 C CA . ARG A 1 71 ? 3.203 -15.317 -11.677 1.00 94.81 71 ARG A CA 1
ATOM 520 C C . ARG A 1 71 ? 2.273 -16.455 -11.238 1.00 94.81 71 ARG A C 1
ATOM 522 O O . ARG A 1 71 ? 1.086 -16.414 -11.542 1.00 94.81 71 ARG A O 1
ATOM 529 N N . TRP A 1 72 ? 2.775 -17.393 -10.433 1.00 93.38 72 TRP A N 1
ATOM 530 C CA . TRP A 1 72 ? 1.981 -18.476 -9.845 1.00 93.38 72 TRP A CA 1
ATOM 531 C C . TRP A 1 72 ? 0.773 -17.978 -9.034 1.00 93.38 72 TRP A C 1
ATOM 533 O O . TRP A 1 72 ? -0.251 -18.648 -9.029 1.00 93.38 72 TRP A O 1
ATOM 543 N N . ALA A 1 73 ? 0.862 -16.834 -8.347 1.00 95.12 73 ALA A N 1
ATOM 544 C CA . ALA A 1 73 ? -0.227 -16.320 -7.517 1.00 95.12 73 ALA A CA 1
ATOM 545 C C . ALA A 1 73 ? -1.283 -15.618 -8.378 1.00 95.12 73 ALA A C 1
ATOM 547 O O . ALA A 1 73 ? -2.473 -15.912 -8.277 1.00 95.12 73 ALA A O 1
ATOM 548 N N . SER A 1 74 ? -0.832 -14.742 -9.280 1.00 94.75 74 SER A N 1
ATOM 549 C CA . SER A 1 74 ? -1.726 -14.042 -10.211 1.00 94.75 74 SER A CA 1
ATOM 550 C C . SER A 1 74 ? -2.459 -14.994 -11.161 1.00 94.75 74 SER A C 1
ATOM 552 O O . SER A 1 74 ? -3.615 -14.743 -11.475 1.00 94.75 74 SER A O 1
ATOM 554 N N . ALA A 1 75 ? -1.851 -16.123 -11.543 1.00 95.88 75 ALA A N 1
ATOM 555 C CA . ALA A 1 75 ? -2.501 -17.139 -12.368 1.00 95.88 75 ALA A CA 1
ATOM 556 C C . ALA A 1 75 ? -3.704 -17.786 -11.669 1.00 95.88 75 ALA A C 1
ATOM 558 O O . ALA A 1 75 ? -4.746 -17.970 -12.288 1.00 95.88 75 ALA A O 1
ATOM 559 N N . ARG A 1 76 ? -3.612 -18.074 -10.364 1.00 96.69 76 ARG A N 1
ATOM 560 C CA . ARG A 1 76 ? -4.760 -18.586 -9.588 1.00 96.69 76 ARG A CA 1
ATOM 561 C C . ARG A 1 76 ? -5.877 -17.556 -9.490 1.00 96.69 76 ARG A C 1
ATOM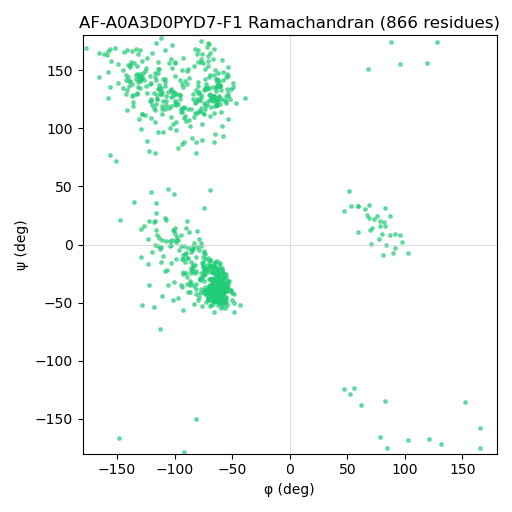 563 O O . ARG A 1 76 ? -7.056 -17.893 -9.561 1.00 96.69 76 ARG A O 1
ATOM 570 N N . GLU A 1 77 ? -5.497 -16.289 -9.355 1.00 96.00 77 GLU A N 1
ATOM 571 C CA . GLU A 1 77 ? -6.440 -15.176 -9.382 1.00 96.00 77 GLU A CA 1
ATOM 572 C C . GLU A 1 77 ? -7.125 -15.051 -10.756 1.00 96.00 77 GLU A C 1
ATOM 574 O O . GLU A 1 77 ? -8.334 -14.837 -10.800 1.00 96.00 77 GLU A O 1
ATOM 579 N N . ASP A 1 78 ? -6.392 -15.221 -11.864 1.00 96.06 78 ASP A N 1
ATOM 580 C CA . ASP A 1 78 ? -6.946 -15.261 -13.227 1.00 96.06 78 ASP A CA 1
ATOM 581 C C . ASP A 1 78 ? -7.973 -16.389 -13.376 1.00 96.06 78 ASP A C 1
ATOM 583 O O . ASP A 1 78 ? -9.085 -16.140 -13.840 1.00 96.06 78 ASP A O 1
ATOM 587 N N . LEU A 1 79 ? -7.640 -17.602 -12.910 1.00 97.44 79 LEU A N 1
ATOM 588 C CA . LEU A 1 79 ? -8.542 -18.757 -12.936 1.00 97.44 79 LEU A CA 1
ATOM 589 C C . LEU A 1 79 ? -9.854 -18.473 -12.194 1.00 97.44 79 LEU A C 1
ATOM 591 O O . LEU A 1 79 ? -10.944 -18.678 -12.733 1.00 97.44 79 LEU A O 1
ATOM 595 N N . ALA A 1 80 ? -9.753 -17.950 -10.969 1.00 97.00 80 ALA A N 1
ATOM 596 C CA . ALA A 1 80 ? -10.918 -17.605 -10.164 1.00 97.00 80 ALA A CA 1
ATOM 597 C C . ALA A 1 80 ? -11.752 -16.493 -10.820 1.00 97.00 80 ALA A C 1
ATOM 599 O O . ALA A 1 80 ? -12.977 -16.603 -10.900 1.00 97.00 80 ALA A O 1
ATOM 600 N N . ARG A 1 81 ? -11.111 -15.431 -11.327 1.00 95.44 81 ARG A N 1
ATOM 601 C CA . ARG A 1 81 ? -11.808 -14.330 -12.011 1.00 95.44 81 ARG A CA 1
ATOM 602 C C . ARG A 1 81 ? -12.538 -14.817 -13.255 1.00 95.44 81 ARG A C 1
ATOM 604 O O . ARG A 1 81 ? -13.693 -14.437 -13.426 1.00 95.44 81 ARG A O 1
ATOM 611 N N . ALA A 1 82 ? -11.906 -15.662 -14.067 1.00 96.31 82 ALA A N 1
ATOM 612 C CA . ALA A 1 82 ? -12.514 -16.228 -15.266 1.00 96.31 82 ALA A CA 1
ATOM 613 C C . ALA A 1 82 ? -13.787 -17.019 -14.933 1.00 96.31 82 ALA A C 1
ATOM 615 O O . ALA A 1 82 ? -14.820 -16.825 -15.572 1.00 96.31 82 ALA A O 1
ATOM 616 N N . TYR A 1 83 ? -13.742 -17.845 -13.882 1.00 96.62 83 TYR A N 1
ATOM 617 C CA . TYR A 1 83 ? -14.889 -18.633 -13.433 1.00 96.62 83 TYR A CA 1
ATOM 618 C C . TYR A 1 83 ? -16.029 -17.753 -12.901 1.00 96.62 83 TYR A C 1
ATOM 620 O O . TYR A 1 83 ? -17.139 -17.780 -13.432 1.00 96.62 83 TYR A O 1
ATOM 628 N N . TYR A 1 84 ? -15.762 -16.924 -11.885 1.00 94.50 84 TYR A N 1
ATOM 629 C CA . TYR A 1 84 ? -16.810 -16.149 -11.207 1.00 94.50 84 TYR A CA 1
ATOM 630 C C . TYR A 1 84 ? -17.392 -15.015 -12.056 1.00 94.50 84 TYR A C 1
ATOM 632 O O . TYR A 1 84 ? -18.514 -14.584 -11.800 1.00 94.50 84 TYR A O 1
ATOM 640 N N . ARG A 1 85 ? -16.651 -14.520 -13.055 1.00 94.81 85 ARG A N 1
ATOM 641 C CA . ARG A 1 85 ? -17.141 -13.505 -14.003 1.00 94.81 85 ARG A CA 1
ATOM 642 C C . ARG A 1 85 ? -17.669 -14.101 -15.303 1.00 94.81 85 ARG A C 1
ATOM 644 O O . ARG A 1 85 ? -18.188 -13.344 -16.114 1.00 94.81 85 ARG A O 1
ATOM 651 N N . SER A 1 86 ? -17.543 -15.419 -15.493 1.00 93.19 86 SER A N 1
ATOM 652 C CA . SER A 1 86 ? -17.857 -16.090 -16.762 1.00 93.19 86 SER A CA 1
ATOM 653 C C . SER A 1 86 ? -17.159 -15.411 -17.951 1.00 93.19 86 SER A C 1
ATOM 655 O O . SER A 1 86 ? -17.776 -15.112 -18.969 1.00 93.19 86 SER A O 1
ATOM 657 N N . ASP A 1 87 ? -15.866 -15.119 -17.787 1.00 93.38 87 ASP A N 1
ATOM 658 C CA . ASP A 1 87 ? -15.066 -14.329 -18.724 1.00 93.38 87 ASP A CA 1
ATOM 659 C C . ASP A 1 87 ? -13.765 -15.059 -19.082 1.00 93.38 87 ASP A C 1
ATOM 661 O O . ASP A 1 87 ? -12.773 -15.017 -18.352 1.00 93.38 87 ASP A O 1
ATOM 665 N N . ALA A 1 88 ? -13.763 -15.719 -20.241 1.00 92.69 88 ALA A N 1
ATOM 666 C CA . ALA A 1 88 ? -12.596 -16.434 -20.750 1.00 92.69 88 ALA A CA 1
ATOM 667 C C . ALA A 1 88 ? -11.419 -15.503 -21.096 1.00 92.69 88 ALA A C 1
ATOM 669 O O . ALA A 1 88 ? -10.282 -15.970 -21.157 1.00 92.69 88 ALA A O 1
ATOM 670 N N . SER A 1 89 ? -11.648 -14.196 -21.286 1.00 91.00 89 SER A N 1
ATOM 671 C CA . SER A 1 89 ? -10.580 -13.257 -21.647 1.00 91.00 89 SER A CA 1
ATOM 672 C C . SER A 1 89 ? -9.547 -13.069 -20.533 1.00 91.00 89 SER A C 1
ATOM 674 O O . SER A 1 89 ? -8.378 -12.799 -20.815 1.00 91.00 89 SER A O 1
ATOM 676 N N . ALA A 1 90 ? -9.935 -13.319 -19.278 1.00 91.06 90 ALA A N 1
ATOM 677 C CA . ALA A 1 90 ? -9.024 -13.352 -18.136 1.00 91.06 90 ALA A CA 1
ATOM 678 C C . ALA A 1 90 ? -7.933 -14.437 -18.262 1.00 91.06 90 ALA A C 1
ATOM 680 O O . ALA A 1 90 ? -6.915 -14.366 -17.579 1.00 91.06 90 ALA A O 1
ATOM 681 N N . LEU A 1 91 ? -8.115 -15.417 -19.155 1.00 94.25 91 LEU A N 1
ATOM 682 C CA . LEU A 1 91 ? -7.169 -16.503 -19.425 1.00 94.25 91 LEU A CA 1
ATOM 683 C C . LEU A 1 91 ? -6.324 -16.272 -20.689 1.00 94.25 91 LEU A C 1
ATOM 685 O O . LEU A 1 91 ? -5.661 -17.198 -21.153 1.00 94.25 91 LEU A O 1
ATOM 689 N N . ASN A 1 92 ? -6.334 -15.070 -21.270 1.00 90.44 92 ASN A N 1
ATOM 690 C CA . ASN A 1 92 ? -5.575 -14.770 -22.494 1.00 90.44 92 ASN A CA 1
ATOM 691 C C . ASN A 1 92 ? -4.059 -14.609 -22.270 1.00 90.44 92 ASN A C 1
ATOM 693 O O . ASN A 1 92 ? -3.304 -14.610 -23.240 1.00 90.44 92 ASN A O 1
ATOM 697 N N . GLY A 1 93 ? -3.615 -14.438 -21.020 1.00 86.88 93 GLY A N 1
ATOM 698 C CA . GLY A 1 93 ? -2.193 -14.363 -20.674 1.00 86.88 93 GLY A CA 1
ATOM 699 C C . GLY A 1 93 ? -1.467 -15.704 -20.823 1.00 86.88 93 GLY A C 1
ATOM 700 O O . GLY A 1 93 ? -2.089 -16.743 -21.035 1.00 86.88 93 GLY A O 1
ATOM 701 N N . SER A 1 94 ? -0.141 -15.692 -20.671 1.00 88.00 94 SER A N 1
ATOM 702 C CA . SER A 1 94 ? 0.657 -16.927 -20.692 1.00 88.00 94 SER A CA 1
ATOM 703 C C . SER A 1 94 ? 0.497 -17.724 -19.395 1.00 88.00 94 SER A C 1
ATOM 705 O O . SER A 1 94 ? 0.616 -17.165 -18.295 1.00 88.00 94 SER A O 1
ATOM 707 N N . PHE A 1 95 ? 0.269 -19.035 -19.517 1.00 93.88 95 PHE A N 1
ATOM 708 C CA . PHE A 1 95 ? 0.295 -19.987 -18.400 1.00 93.88 95 PHE A CA 1
ATOM 709 C C . PHE A 1 95 ? 1.416 -21.025 -18.527 1.00 93.88 95 PHE A C 1
ATOM 711 O O . PHE A 1 95 ? 1.497 -21.942 -17.713 1.00 93.88 95 PHE A O 1
ATOM 718 N N . ILE A 1 96 ? 2.318 -20.852 -19.496 1.00 92.75 96 ILE A N 1
ATOM 719 C CA . ILE A 1 96 ? 3.380 -21.814 -19.795 1.00 92.75 96 ILE A CA 1
ATOM 720 C C . ILE A 1 96 ? 4.358 -21.945 -18.622 1.00 92.75 96 ILE A C 1
ATOM 722 O O . ILE A 1 96 ? 4.966 -20.964 -18.175 1.00 92.75 96 ILE A O 1
ATOM 726 N N . GLY A 1 97 ? 4.562 -23.181 -18.163 1.00 90.19 97 GLY A N 1
ATOM 727 C CA . GLY A 1 97 ? 5.572 -23.518 -17.159 1.00 90.19 97 GLY A CA 1
ATOM 728 C C . GLY A 1 97 ? 5.244 -23.070 -15.734 1.00 90.19 97 GLY A C 1
ATOM 729 O O . GLY A 1 97 ? 6.159 -22.937 -14.922 1.00 90.19 97 GLY A O 1
ATOM 730 N N . LEU A 1 98 ? 3.967 -22.842 -15.407 1.00 93.31 98 LEU A N 1
ATOM 731 C CA . LEU A 1 98 ? 3.535 -22.473 -14.049 1.00 93.31 98 LEU A CA 1
ATOM 732 C C . LEU A 1 98 ? 3.391 -23.665 -13.091 1.00 93.31 98 LEU A C 1
ATOM 734 O O . LEU A 1 98 ? 3.274 -23.483 -11.875 1.00 93.31 98 LEU A O 1
ATOM 738 N N . GLY A 1 99 ? 3.456 -24.884 -13.622 1.00 93.88 99 GLY A N 1
ATOM 739 C CA . GLY A 1 99 ? 3.561 -26.121 -12.869 1.00 93.88 99 GLY A CA 1
ATOM 740 C C . GLY A 1 99 ? 2.225 -26.736 -12.458 1.00 93.88 99 GLY A C 1
ATOM 741 O O . GLY A 1 99 ? 1.142 -26.168 -12.605 1.00 93.88 99 GLY A O 1
ATOM 742 N N . LYS A 1 100 ? 2.337 -27.933 -11.875 1.00 95.88 100 LYS A N 1
ATOM 743 C CA . LYS A 1 100 ? 1.215 -28.834 -11.588 1.00 95.88 100 LYS A CA 1
ATOM 744 C C . LYS A 1 100 ? 0.080 -28.214 -10.766 1.00 95.88 100 LYS A C 1
ATOM 746 O O . LYS A 1 100 ? -1.077 -28.518 -11.011 1.00 95.88 100 LYS A O 1
ATOM 751 N N . ALA A 1 101 ? 0.390 -27.351 -9.799 1.00 96.44 101 ALA A N 1
ATOM 752 C CA . ALA A 1 101 ? -0.644 -26.757 -8.951 1.00 96.44 101 ALA A CA 1
ATOM 753 C C . ALA A 1 101 ? -1.644 -25.911 -9.759 1.00 96.44 101 ALA A C 1
ATOM 755 O O . ALA A 1 101 ? -2.842 -25.988 -9.514 1.00 96.44 101 ALA A O 1
ATOM 756 N N . ILE A 1 102 ? -1.158 -25.142 -10.740 1.00 96.94 102 ILE A N 1
ATOM 757 C CA . ILE A 1 102 ? -2.020 -24.346 -11.623 1.00 96.94 102 ILE A CA 1
ATOM 758 C C . ILE A 1 102 ? -2.784 -25.256 -12.582 1.00 96.94 102 ILE A C 1
ATOM 760 O O . ILE A 1 102 ? -3.970 -25.034 -12.805 1.00 96.94 102 ILE A O 1
ATOM 764 N N . ALA A 1 103 ? -2.136 -26.309 -13.088 1.00 97.56 103 ALA A N 1
ATOM 765 C CA . ALA A 1 103 ? -2.785 -27.282 -13.956 1.00 97.56 103 ALA A CA 1
ATOM 766 C C . ALA A 1 103 ? -3.957 -28.000 -13.269 1.00 97.56 103 ALA A C 1
ATOM 768 O O . ALA A 1 103 ? -5.056 -28.065 -13.819 1.00 97.56 103 ALA A O 1
ATOM 769 N N . ASP A 1 104 ? -3.747 -28.474 -12.038 1.00 98.12 104 ASP A N 1
ATOM 770 C CA . ASP A 1 104 ? -4.771 -29.156 -11.246 1.00 98.12 104 ASP A CA 1
ATOM 771 C C . ASP A 1 104 ? -5.945 -28.212 -10.911 1.00 98.12 104 ASP A C 1
ATOM 773 O O . ASP A 1 104 ? -7.107 -28.606 -11.028 1.00 98.12 104 ASP A O 1
ATOM 777 N N . GLU A 1 105 ? -5.666 -26.954 -10.539 1.00 97.94 105 GLU A N 1
ATOM 778 C CA . GLU A 1 105 ? -6.703 -25.941 -10.283 1.00 97.94 105 GLU A CA 1
ATOM 779 C C . GLU A 1 105 ? -7.497 -25.594 -11.555 1.00 97.94 105 GLU A C 1
ATOM 781 O O . GLU A 1 105 ? -8.728 -25.532 -11.520 1.00 97.94 105 GLU A O 1
ATOM 786 N N . ALA A 1 106 ? -6.827 -25.420 -12.697 1.00 98.00 106 ALA A N 1
ATOM 787 C CA . ALA A 1 106 ? -7.480 -25.145 -13.974 1.00 98.00 106 ALA A CA 1
ATOM 788 C C . ALA A 1 106 ? -8.359 -26.323 -14.428 1.00 98.00 106 ALA A C 1
ATOM 790 O O . ALA A 1 106 ? -9.517 -26.125 -14.797 1.00 98.00 106 ALA A O 1
ATOM 791 N N . ALA A 1 107 ? -7.864 -27.559 -14.318 1.00 97.94 107 ALA A N 1
ATOM 792 C CA . ALA A 1 107 ? -8.638 -28.763 -14.612 1.00 97.94 107 ALA A CA 1
ATOM 793 C C . ALA A 1 107 ? -9.864 -28.902 -13.693 1.00 97.94 107 ALA A C 1
ATOM 795 O O . ALA A 1 107 ? -10.935 -29.321 -14.142 1.00 97.94 107 ALA A O 1
ATOM 796 N N . TRP A 1 108 ? -9.737 -28.511 -12.421 1.00 98.00 108 TRP A N 1
ATOM 797 C CA . TRP A 1 108 ? -10.863 -28.470 -11.492 1.00 98.00 108 TRP A CA 1
ATOM 798 C C . TRP A 1 108 ? -11.935 -27.470 -11.944 1.00 98.00 108 TRP A C 1
ATOM 800 O O . TRP A 1 108 ? -13.103 -27.850 -12.030 1.00 98.00 108 TRP A O 1
ATOM 810 N N . TYR A 1 109 ? -11.561 -26.239 -12.312 1.00 97.75 109 TYR A N 1
ATOM 811 C CA . TYR A 1 109 ? -12.508 -25.244 -12.836 1.00 97.75 109 TYR A CA 1
ATOM 812 C C . TYR A 1 109 ? -13.147 -25.672 -14.164 1.00 97.75 109 TYR A C 1
ATOM 814 O O . TYR A 1 109 ? -14.352 -25.485 -14.348 1.00 97.75 109 TYR A O 1
ATOM 822 N N . ALA A 1 110 ? -12.392 -26.326 -15.054 1.00 97.00 110 ALA A N 1
ATOM 823 C CA . ALA A 1 110 ? -12.927 -26.899 -16.291 1.00 97.00 110 ALA A CA 1
ATOM 824 C C . ALA A 1 110 ? -14.039 -27.930 -16.033 1.00 97.00 110 ALA A C 1
ATOM 826 O O . ALA A 1 110 ? -14.945 -28.075 -16.849 1.00 97.00 110 ALA A O 1
ATOM 827 N N . GLY A 1 111 ? -13.972 -28.652 -14.908 1.00 96.56 111 GLY A N 1
ATOM 828 C CA . GLY A 1 111 ? -14.998 -29.602 -14.472 1.00 96.56 111 GLY A CA 1
ATOM 829 C C . GLY A 1 111 ? -16.163 -28.979 -13.694 1.00 96.56 111 GLY A C 1
ATOM 830 O O . GLY A 1 111 ? -17.088 -29.703 -13.328 1.00 96.56 111 GLY A O 1
ATOM 831 N N . LYS A 1 112 ? -16.112 -27.674 -13.400 1.00 95.38 112 LYS A N 1
ATOM 832 C CA . LYS A 1 112 ? -17.134 -26.943 -12.632 1.00 95.38 112 LYS A CA 1
ATOM 833 C C . LYS A 1 112 ? -17.998 -26.014 -13.472 1.00 95.38 112 LYS A C 1
ATOM 835 O O . LYS A 1 112 ? -19.082 -25.660 -13.026 1.00 95.38 112 LYS A O 1
ATOM 840 N N . THR A 1 113 ? -17.521 -25.599 -14.639 1.00 94.25 113 THR A N 1
ATOM 841 C CA . THR A 1 113 ? -18.274 -24.723 -15.537 1.00 94.25 113 THR A CA 1
ATOM 842 C C . THR A 1 113 ? -19.117 -25.524 -16.528 1.00 94.25 113 THR A C 1
ATOM 844 O O . THR A 1 113 ? -18.658 -26.528 -17.071 1.00 94.25 113 THR A O 1
ATOM 847 N N . ASP A 1 114 ? -20.330 -25.042 -16.796 1.00 91.88 114 ASP A N 1
ATOM 848 C CA . ASP A 1 114 ? -21.204 -25.569 -17.852 1.00 91.88 114 ASP A CA 1
ATOM 849 C C . ASP A 1 114 ? -20.964 -24.879 -19.211 1.00 91.88 114 ASP A C 1
ATOM 851 O O . ASP A 1 114 ? -21.447 -25.341 -20.247 1.00 91.88 114 ASP A O 1
ATOM 855 N N . ASP A 1 115 ? -20.207 -23.775 -19.232 1.00 94.44 115 ASP A N 1
ATOM 856 C CA . ASP A 1 115 ? -19.821 -23.075 -20.459 1.00 94.44 115 ASP A CA 1
ATOM 857 C C . ASP A 1 115 ? -18.663 -23.810 -21.147 1.00 94.44 115 ASP A C 1
ATOM 859 O O . ASP A 1 115 ? -17.543 -23.870 -20.633 1.00 94.44 115 ASP A O 1
ATOM 863 N N . ALA A 1 116 ? -18.935 -24.349 -22.339 1.00 93.69 116 ALA A N 1
ATOM 864 C CA . ALA A 1 116 ? -17.966 -25.101 -23.127 1.00 93.69 116 ALA A CA 1
ATOM 865 C C . ALA A 1 116 ? -16.734 -24.273 -23.531 1.00 93.69 116 ALA A C 1
ATOM 867 O O . ALA A 1 116 ? -15.620 -24.789 -23.464 1.00 93.69 116 ALA A O 1
ATOM 868 N N . ALA A 1 117 ? -16.907 -23.001 -23.906 1.00 93.25 117 ALA A N 1
ATOM 869 C CA . ALA A 1 117 ? -15.797 -22.144 -24.319 1.00 93.25 117 ALA A CA 1
ATOM 870 C C . ALA A 1 117 ? -14.882 -21.826 -23.131 1.00 93.25 117 ALA A C 1
ATOM 872 O O . ALA A 1 117 ? -13.656 -21.859 -23.251 1.00 93.25 117 ALA A O 1
ATOM 873 N N . LEU A 1 118 ? -15.476 -21.581 -21.963 1.00 95.94 118 LEU A N 1
ATOM 874 C CA . LEU A 1 118 ? -14.730 -21.369 -20.729 1.00 95.94 118 LEU A CA 1
ATOM 875 C C . LEU A 1 118 ? -14.045 -22.661 -20.247 1.00 95.94 118 LEU A C 1
ATOM 877 O O . LEU A 1 118 ? -12.893 -22.619 -19.819 1.00 95.94 118 LEU A O 1
ATOM 881 N N . ALA A 1 119 ? -14.707 -23.817 -20.366 1.00 96.81 119 ALA A N 1
ATOM 882 C CA . ALA A 1 119 ? -14.109 -25.115 -20.056 1.00 96.81 119 ALA A CA 1
ATOM 883 C C . ALA A 1 119 ? -12.892 -25.408 -20.945 1.00 96.81 119 ALA A C 1
ATOM 885 O O . ALA A 1 119 ? -11.866 -25.871 -20.448 1.00 96.81 119 ALA A O 1
ATOM 886 N N . ASP A 1 120 ? -12.986 -25.120 -22.245 1.00 96.31 120 ASP A N 1
ATOM 887 C CA . ASP A 1 120 ? -11.878 -25.283 -23.188 1.00 96.31 120 ASP A CA 1
ATOM 888 C C . ASP A 1 120 ? -10.723 -24.325 -22.877 1.00 96.31 120 ASP A C 1
ATOM 890 O O . ASP A 1 120 ? -9.562 -24.736 -22.908 1.00 96.31 120 ASP A O 1
ATOM 894 N N . ALA A 1 121 ? -11.021 -23.081 -22.487 1.00 96.88 121 ALA A N 1
ATOM 895 C CA . ALA A 1 121 ? -10.006 -22.137 -22.032 1.00 96.88 121 ALA A CA 1
ATOM 896 C C . ALA A 1 121 ? -9.272 -22.645 -20.777 1.00 96.88 121 ALA A C 1
ATOM 898 O O . ALA A 1 121 ? -8.045 -22.591 -20.730 1.00 96.88 121 ALA A O 1
ATOM 899 N N . PHE A 1 122 ? -9.986 -23.208 -19.798 1.00 98.12 122 PHE A N 1
ATOM 900 C CA . PHE A 1 122 ? -9.365 -23.817 -18.619 1.00 98.12 122 PHE A CA 1
ATOM 901 C C . PHE A 1 122 ? -8.524 -25.056 -18.946 1.00 98.12 122 PHE A C 1
ATOM 903 O O . PHE A 1 122 ? -7.441 -25.214 -18.386 1.00 98.12 122 PHE A O 1
ATOM 910 N N . ARG A 1 123 ? -8.974 -25.922 -19.864 1.00 97.50 123 ARG A N 1
ATOM 911 C CA . ARG A 1 123 ? -8.184 -27.084 -20.310 1.00 97.50 123 ARG A CA 1
ATOM 912 C C . ARG A 1 123 ? -6.895 -26.655 -21.000 1.00 97.50 123 ARG A C 1
ATOM 914 O O . ARG A 1 123 ? -5.843 -27.179 -20.659 1.00 97.50 123 ARG A O 1
ATOM 921 N N . ARG A 1 124 ? -6.963 -25.651 -21.882 1.00 96.69 124 ARG A N 1
ATOM 922 C CA . ARG A 1 124 ? -5.771 -25.052 -22.496 1.00 96.69 124 ARG A CA 1
ATOM 923 C C . ARG A 1 124 ? -4.791 -24.564 -21.431 1.00 96.69 124 ARG A C 1
ATOM 925 O O . ARG A 1 124 ? -3.610 -24.868 -21.515 1.00 96.69 124 ARG A O 1
ATOM 932 N N . VAL A 1 125 ? -5.280 -23.848 -20.417 1.00 96.88 125 VAL A N 1
ATOM 933 C CA . VAL A 1 125 ? -4.435 -23.380 -19.308 1.00 96.88 125 VAL A CA 1
ATOM 934 C C . VAL A 1 125 ? -3.823 -24.545 -18.528 1.00 96.88 125 VAL A C 1
ATOM 936 O O . VAL A 1 125 ? -2.660 -24.460 -18.138 1.00 96.88 125 VAL A O 1
ATOM 939 N N . ALA A 1 126 ? -4.569 -25.631 -18.309 1.00 97.50 126 ALA A N 1
ATOM 940 C CA . ALA A 1 126 ? -4.038 -26.812 -17.638 1.00 97.50 126 ALA A CA 1
ATOM 941 C C . ALA A 1 126 ? -2.886 -27.453 -18.427 1.00 97.50 126 ALA A C 1
ATOM 943 O O . ALA A 1 126 ? -1.846 -27.757 -17.842 1.00 97.50 126 ALA A O 1
ATOM 944 N N . ASP A 1 127 ? -3.046 -27.578 -19.746 1.00 95.75 127 ASP A N 1
ATOM 945 C CA . ASP A 1 127 ? -2.018 -28.112 -20.643 1.00 95.75 127 ASP A CA 1
ATOM 946 C C . ASP A 1 127 ? -0.780 -27.194 -20.695 1.00 95.75 127 ASP A C 1
ATOM 948 O O . ASP A 1 127 ? 0.348 -27.661 -20.529 1.00 95.75 127 ASP A O 1
ATOM 952 N N . GLU A 1 128 ? -0.975 -25.878 -20.852 1.00 94.44 128 GLU A N 1
ATOM 953 C CA . GLU A 1 128 ? 0.107 -24.880 -20.845 1.00 94.44 128 GLU A CA 1
ATOM 954 C C . GLU A 1 128 ? 0.883 -24.896 -19.517 1.00 94.44 128 GLU A C 1
ATOM 956 O O . GLU A 1 128 ? 2.114 -24.854 -19.504 1.00 94.44 128 GLU A O 1
ATOM 961 N N . ALA A 1 129 ? 0.187 -25.002 -18.383 1.00 95.25 129 ALA A N 1
ATOM 962 C CA . ALA A 1 129 ? 0.817 -25.008 -17.065 1.00 95.25 129 ALA A CA 1
ATOM 963 C C . ALA A 1 129 ? 1.756 -26.203 -16.844 1.00 95.25 129 ALA A C 1
ATOM 965 O O . ALA A 1 129 ? 2.758 -26.054 -16.133 1.00 95.25 129 ALA A O 1
ATOM 966 N N . GLU A 1 130 ? 1.475 -27.363 -17.444 1.00 93.94 130 GLU A N 1
ATOM 967 C CA . GLU A 1 130 ? 2.366 -28.531 -17.396 1.00 93.94 130 GLU A CA 1
ATOM 968 C C . GLU A 1 130 ? 3.476 -28.497 -18.455 1.00 93.94 130 GLU A C 1
ATOM 970 O O . GLU A 1 130 ? 4.485 -29.194 -18.297 1.00 93.94 130 GLU A O 1
ATOM 975 N N . GLU A 1 131 ? 3.343 -27.677 -19.501 1.00 92.31 131 GLU A N 1
ATOM 976 C CA . GLU A 1 131 ? 4.368 -27.535 -20.530 1.00 92.31 131 GLU A CA 1
ATOM 977 C C . GLU A 1 131 ? 5.668 -26.971 -19.926 1.00 92.31 131 GLU A C 1
ATOM 979 O O . GLU A 1 131 ? 5.685 -25.867 -19.368 1.00 92.31 131 GLU A O 1
ATOM 984 N N . PRO A 1 132 ? 6.809 -27.676 -20.050 1.00 89.75 132 PRO A N 1
ATOM 985 C CA . PRO A 1 132 ? 8.079 -27.128 -19.607 1.00 89.75 132 PRO A CA 1
ATOM 986 C C . PRO A 1 132 ? 8.431 -25.892 -20.440 1.00 89.75 132 PRO A C 1
ATOM 988 O O . PRO A 1 132 ? 8.650 -26.004 -21.644 1.00 89.75 132 PRO A O 1
ATOM 991 N N . ALA A 1 133 ? 8.591 -24.729 -19.800 1.00 87.50 133 ALA A N 1
ATOM 992 C CA . ALA A 1 133 ? 8.904 -23.475 -20.499 1.00 87.50 133 ALA A CA 1
ATOM 993 C C . ALA A 1 133 ? 10.136 -23.580 -21.421 1.00 87.50 133 ALA A C 1
ATOM 995 O O . ALA A 1 133 ? 10.179 -22.954 -22.473 1.00 87.50 133 ALA A O 1
ATOM 996 N N . ALA A 1 134 ? 11.113 -24.425 -21.067 1.00 87.81 134 ALA A N 1
ATOM 997 C CA . ALA A 1 134 ? 12.301 -24.703 -21.878 1.00 87.81 134 ALA A CA 1
ATOM 998 C C . ALA A 1 134 ? 12.022 -25.424 -23.218 1.00 87.81 134 ALA A C 1
ATOM 1000 O O . ALA A 1 134 ? 12.900 -25.447 -24.079 1.00 87.81 134 ALA A O 1
ATOM 1001 N N . GLN A 1 135 ? 10.854 -26.051 -23.383 1.00 88.38 135 GLN A N 1
ATOM 1002 C CA . GLN A 1 135 ? 10.443 -26.741 -24.613 1.00 88.38 135 GLN A CA 1
ATOM 1003 C C . GLN A 1 135 ? 9.650 -25.826 -25.557 1.00 88.38 135 GLN A C 1
ATOM 1005 O O . GLN A 1 135 ? 9.714 -26.017 -26.772 1.00 88.38 135 GLN A O 1
ATOM 1010 N N . SER A 1 136 ? 8.991 -24.793 -25.026 1.00 90.00 136 SER A N 1
ATOM 1011 C CA . SER A 1 136 ? 8.359 -23.746 -25.828 1.00 90.00 136 SER A CA 1
ATOM 1012 C C . SER A 1 136 ? 9.421 -22.821 -26.425 1.00 90.00 136 SER A C 1
ATOM 1014 O O . SER A 1 136 ? 10.143 -22.124 -25.709 1.00 90.00 136 SER A O 1
ATOM 1016 N N . VAL A 1 137 ? 9.532 -22.789 -27.756 1.00 88.44 137 VAL A N 1
ATOM 1017 C CA . VAL A 1 137 ? 10.501 -21.928 -28.467 1.00 88.44 137 VAL A CA 1
ATOM 1018 C C . VAL A 1 137 ? 10.235 -20.447 -28.193 1.00 88.44 137 VAL A C 1
ATOM 1020 O O . VAL A 1 137 ? 11.175 -19.663 -28.073 1.00 88.44 137 VAL A O 1
ATOM 1023 N N . GLU A 1 138 ? 8.964 -20.069 -28.078 1.00 87.81 138 GLU A N 1
ATOM 1024 C CA . GLU A 1 138 ? 8.556 -18.694 -27.799 1.00 87.81 138 GLU A CA 1
ATOM 1025 C C . GLU A 1 138 ? 8.847 -18.327 -26.343 1.00 87.81 138 GLU A C 1
ATOM 1027 O O . GLU A 1 138 ? 9.532 -17.331 -26.110 1.00 87.81 138 GLU A O 1
ATOM 1032 N N . ALA A 1 139 ? 8.444 -19.172 -25.382 1.00 90.25 139 ALA A N 1
ATOM 1033 C CA . ALA A 1 139 ? 8.621 -18.897 -23.955 1.00 90.25 139 ALA A CA 1
ATOM 1034 C C . ALA A 1 139 ? 10.071 -19.021 -23.464 1.00 90.25 139 ALA A C 1
ATOM 1036 O O . ALA A 1 139 ? 10.428 -18.451 -22.436 1.00 90.25 139 ALA A O 1
ATOM 1037 N N . SER A 1 140 ? 10.927 -19.742 -24.196 1.00 93.06 140 SER A N 1
ATOM 1038 C CA . SER A 1 140 ? 12.358 -19.879 -23.889 1.00 93.06 140 SER A CA 1
ATOM 1039 C C . SER A 1 140 ? 13.272 -19.009 -24.753 1.00 93.06 140 SER A C 1
ATOM 1041 O O . SER A 1 140 ? 14.501 -19.083 -24.628 1.00 93.06 140 SER A O 1
ATOM 1043 N N . ARG A 1 141 ? 12.702 -18.165 -25.624 1.00 94.25 141 ARG A N 1
ATOM 1044 C CA . ARG A 1 141 ? 13.439 -17.359 -26.610 1.00 94.25 141 ARG A CA 1
ATOM 1045 C C . ARG A 1 141 ? 14.568 -16.527 -25.994 1.00 94.25 141 ARG A C 1
ATOM 1047 O O . ARG A 1 141 ? 15.634 -16.401 -26.600 1.00 94.25 141 ARG A O 1
ATOM 1054 N N . PHE A 1 142 ? 14.323 -15.982 -24.807 1.00 96.56 142 PHE A N 1
ATOM 1055 C CA . PHE A 1 142 ? 15.233 -15.150 -24.019 1.00 96.56 142 PHE A CA 1
ATOM 1056 C C . PHE A 1 142 ? 15.484 -15.746 -22.623 1.00 96.56 142 PHE A C 1
ATOM 1058 O O . PHE A 1 142 ? 15.913 -15.044 -21.707 1.00 96.56 142 PHE A O 1
ATOM 1065 N N . ALA A 1 143 ? 15.231 -17.046 -22.437 1.00 94.12 143 ALA A N 1
ATOM 1066 C CA . ALA A 1 143 ? 15.459 -17.704 -21.160 1.00 94.12 143 ALA A CA 1
ATOM 1067 C C . ALA A 1 143 ? 16.942 -17.626 -20.770 1.00 94.12 143 ALA A C 1
ATOM 1069 O O . ALA A 1 143 ? 17.834 -17.985 -21.546 1.00 94.12 143 ALA A O 1
ATOM 1070 N N . GLY A 1 144 ? 17.192 -17.149 -19.550 1.00 93.56 144 GLY A N 1
ATOM 1071 C CA . GLY A 1 144 ? 18.535 -16.895 -19.026 1.00 93.56 144 GLY A CA 1
ATOM 1072 C C . GLY A 1 144 ? 19.158 -15.568 -19.471 1.00 93.56 144 GLY A C 1
ATOM 1073 O O . GLY A 1 144 ? 20.183 -15.181 -18.911 1.00 93.56 144 GLY A O 1
ATOM 1074 N N . ASP A 1 145 ? 18.551 -14.840 -20.415 1.00 97.06 145 ASP A N 1
ATOM 1075 C CA . ASP A 1 145 ? 18.998 -13.492 -20.750 1.00 97.06 145 ASP A CA 1
ATOM 1076 C C . ASP A 1 145 ? 18.592 -12.513 -19.636 1.00 97.06 145 ASP A C 1
ATOM 1078 O O . ASP A 1 145 ? 17.460 -12.491 -19.139 1.00 97.06 145 ASP A O 1
ATOM 1082 N N . ILE A 1 146 ? 19.547 -11.667 -19.260 1.00 98.25 146 ILE A N 1
ATOM 1083 C CA . ILE A 1 146 ? 19.334 -10.515 -18.386 1.00 98.25 146 ILE A CA 1
ATOM 1084 C C . ILE A 1 146 ? 19.322 -9.275 -19.278 1.00 98.25 146 ILE A C 1
ATOM 1086 O O . ILE A 1 146 ? 20.319 -8.991 -19.951 1.00 98.25 146 ILE A O 1
ATOM 1090 N N . ALA A 1 147 ? 18.210 -8.545 -19.293 1.00 98.56 147 ALA A N 1
ATOM 1091 C CA . ALA A 1 147 ? 18.008 -7.380 -20.144 1.00 98.56 147 ALA A CA 1
ATOM 1092 C C . ALA A 1 147 ? 17.847 -6.103 -19.319 1.00 98.56 147 ALA A C 1
ATOM 1094 O O . ALA A 1 147 ? 17.002 -6.039 -18.432 1.00 98.56 147 ALA A O 1
ATOM 1095 N N . VAL A 1 148 ? 18.615 -5.062 -19.636 1.00 98.69 148 VAL A N 1
ATOM 1096 C CA . VAL A 1 148 ? 18.419 -3.717 -19.078 1.00 98.69 148 VAL A CA 1
ATOM 1097 C C . VAL A 1 148 ? 17.672 -2.872 -20.110 1.00 98.69 148 VAL A C 1
ATOM 1099 O O . VAL A 1 148 ? 18.150 -2.684 -21.230 1.00 98.69 148 VAL A O 1
ATOM 1102 N N . VAL A 1 149 ? 16.499 -2.358 -19.748 1.00 98.56 149 VAL A N 1
ATOM 1103 C CA . VAL A 1 149 ? 15.650 -1.533 -20.620 1.00 98.56 149 VAL A CA 1
ATOM 1104 C C . VAL A 1 149 ? 15.429 -0.184 -19.954 1.00 98.56 149 VAL A C 1
ATOM 1106 O O . VAL A 1 149 ? 14.945 -0.114 -18.824 1.00 98.56 149 VAL A O 1
ATOM 1109 N N . THR A 1 150 ? 15.776 0.900 -20.643 1.00 97.12 150 THR A N 1
ATOM 1110 C CA . THR A 1 150 ? 15.648 2.249 -20.084 1.00 97.12 150 THR A CA 1
ATOM 1111 C C . THR A 1 150 ? 14.622 3.093 -20.818 1.00 97.12 150 THR A C 1
ATOM 1113 O O . THR A 1 150 ? 14.400 2.912 -22.012 1.00 97.12 150 THR A O 1
ATOM 1116 N N . GLY A 1 151 ? 13.999 4.035 -20.104 1.00 90.69 151 GLY A N 1
ATOM 1117 C CA . GLY A 1 151 ? 12.959 4.897 -20.678 1.00 90.69 151 GLY A CA 1
ATOM 1118 C C . GLY A 1 151 ? 11.578 4.244 -20.710 1.00 90.69 151 GLY A C 1
ATOM 1119 O O . GLY A 1 151 ? 10.789 4.489 -21.623 1.00 90.69 151 GLY A O 1
ATOM 1120 N N . VAL A 1 152 ? 11.285 3.382 -19.736 1.00 93.38 152 VAL A N 1
ATOM 1121 C CA . VAL A 1 152 ? 10.016 2.658 -19.677 1.00 93.38 152 VAL A CA 1
ATOM 1122 C C . VAL A 1 152 ? 8.896 3.571 -19.173 1.00 93.38 152 VAL A C 1
ATOM 1124 O O . VAL A 1 152 ? 8.986 4.194 -18.107 1.00 93.38 152 VAL A O 1
ATOM 1127 N N . ALA A 1 153 ? 7.827 3.621 -19.964 1.00 90.12 153 ALA A N 1
ATOM 1128 C CA . ALA A 1 153 ? 6.559 4.274 -19.675 1.00 90.12 153 ALA A CA 1
ATOM 1129 C C . ALA A 1 153 ? 5.432 3.426 -20.299 1.00 90.12 153 ALA A C 1
ATOM 1131 O O . ALA A 1 153 ? 5.692 2.808 -21.330 1.00 90.12 153 ALA A O 1
ATOM 1132 N N . PRO A 1 154 ? 4.207 3.404 -19.737 1.00 87.31 154 PRO A N 1
ATOM 1133 C CA . PRO A 1 154 ? 3.154 2.468 -20.155 1.00 87.31 154 PRO A CA 1
ATOM 1134 C C . PRO A 1 154 ? 2.880 2.433 -21.670 1.00 87.31 154 PRO A C 1
ATOM 1136 O O . PRO A 1 154 ? 2.754 1.362 -22.251 1.00 87.31 154 PRO A O 1
ATOM 1139 N N . ASN A 1 155 ? 2.897 3.599 -22.326 1.00 84.00 155 ASN A N 1
ATOM 1140 C CA . ASN A 1 155 ? 2.621 3.748 -23.759 1.00 84.00 155 ASN A CA 1
ATOM 1141 C C . ASN A 1 155 ? 3.904 4.017 -24.569 1.00 84.00 155 ASN A C 1
ATOM 1143 O O . ASN A 1 155 ? 3.975 4.965 -25.353 1.00 84.00 155 ASN A O 1
ATOM 1147 N N . SER A 1 156 ? 4.967 3.241 -24.339 1.00 91.12 156 SER A N 1
ATOM 1148 C CA . SER A 1 156 ? 6.239 3.397 -25.057 1.00 91.12 156 SER A CA 1
ATOM 1149 C C . SER A 1 156 ? 6.702 2.115 -25.748 1.00 91.12 156 SER A C 1
ATOM 1151 O O . SER A 1 156 ? 6.306 1.006 -25.394 1.00 91.12 156 SER A O 1
ATOM 1153 N N . ILE A 1 157 ? 7.596 2.265 -26.732 1.00 94.25 157 ILE A N 1
ATOM 1154 C CA . ILE A 1 157 ? 8.283 1.132 -27.379 1.00 94.25 157 ILE A CA 1
ATOM 1155 C C . ILE A 1 157 ? 9.012 0.286 -26.327 1.00 94.25 157 ILE A C 1
ATOM 1157 O O . ILE A 1 157 ? 8.984 -0.939 -26.383 1.00 94.25 157 ILE A O 1
ATOM 1161 N N . ALA A 1 158 ? 9.629 0.942 -25.339 1.00 95.38 158 ALA A N 1
ATOM 1162 C CA . ALA A 1 158 ? 10.358 0.274 -24.270 1.00 95.38 158 ALA A CA 1
ATOM 1163 C C . ALA A 1 158 ? 9.446 -0.652 -23.449 1.00 95.38 158 ALA A C 1
ATOM 1165 O O . ALA A 1 158 ? 9.863 -1.759 -23.126 1.00 95.38 158 ALA A O 1
ATOM 1166 N N . ALA A 1 159 ? 8.202 -0.244 -23.164 1.00 95.44 159 ALA A N 1
ATOM 1167 C CA . ALA A 1 159 ? 7.226 -1.103 -22.493 1.00 95.44 159 ALA A CA 1
ATOM 1168 C C . ALA A 1 159 ? 6.916 -2.366 -23.309 1.00 95.44 159 ALA A C 1
ATOM 1170 O O . ALA A 1 159 ? 7.019 -3.467 -22.785 1.00 95.44 159 ALA A O 1
ATOM 1171 N N . GLN A 1 160 ? 6.647 -2.239 -24.609 1.00 96.31 160 GLN A N 1
ATOM 1172 C CA . GLN A 1 160 ? 6.367 -3.403 -25.464 1.00 96.31 160 GLN A CA 1
ATOM 1173 C C . GLN A 1 160 ? 7.583 -4.335 -25.627 1.00 96.31 160 GLN A C 1
ATOM 1175 O O . GLN A 1 160 ? 7.436 -5.555 -25.693 1.00 96.31 160 GLN A O 1
ATOM 1180 N N . VAL A 1 161 ? 8.802 -3.786 -25.616 1.00 98.00 161 VAL A N 1
ATOM 1181 C CA . VAL A 1 161 ? 10.036 -4.587 -25.554 1.00 98.00 161 VAL A CA 1
ATOM 1182 C C . VAL A 1 161 ? 10.121 -5.364 -24.236 1.00 98.00 161 VAL A C 1
ATOM 1184 O O . VAL A 1 161 ? 10.463 -6.544 -24.262 1.00 98.00 161 VAL A O 1
ATOM 1187 N N . VAL A 1 162 ? 9.775 -4.750 -23.096 1.00 98.31 162 VAL A N 1
ATOM 1188 C CA . VAL A 1 162 ? 9.692 -5.450 -21.800 1.00 98.31 162 VAL A CA 1
ATOM 1189 C C . VAL A 1 162 ? 8.686 -6.603 -21.876 1.00 98.31 162 VAL A C 1
ATOM 1191 O O . VAL A 1 162 ? 9.037 -7.712 -21.481 1.00 98.31 162 VAL A O 1
ATOM 1194 N N . ASN A 1 163 ? 7.495 -6.383 -22.443 1.00 97.19 163 ASN A N 1
ATOM 1195 C CA . ASN A 1 163 ? 6.468 -7.421 -22.597 1.00 97.19 163 ASN A CA 1
ATOM 1196 C C . ASN A 1 163 ? 7.011 -8.636 -23.362 1.00 97.19 163 ASN A C 1
ATOM 1198 O O . ASN A 1 163 ? 6.917 -9.763 -22.883 1.00 97.19 163 ASN A O 1
ATOM 1202 N N . GLY A 1 164 ? 7.643 -8.415 -24.519 1.00 97.06 164 GLY A N 1
ATOM 1203 C CA . GLY A 1 164 ? 8.187 -9.509 -25.325 1.00 97.06 164 GLY A CA 1
ATOM 1204 C C . GLY A 1 164 ? 9.409 -10.204 -24.707 1.00 97.06 164 GLY A C 1
ATOM 1205 O O . GLY A 1 164 ? 9.602 -11.400 -24.918 1.00 97.06 164 GLY A O 1
ATOM 1206 N N . LEU A 1 165 ? 10.221 -9.496 -23.913 1.00 98.19 165 LEU A N 1
ATOM 1207 C CA . LEU A 1 165 ? 11.312 -10.108 -23.143 1.00 98.19 165 LEU A CA 1
ATOM 1208 C C . LEU A 1 165 ? 10.776 -11.019 -22.031 1.00 98.19 165 LEU A C 1
ATOM 1210 O O . LEU A 1 165 ? 11.278 -12.130 -21.867 1.00 98.19 165 LEU A O 1
ATOM 1214 N N . LEU A 1 166 ? 9.751 -10.574 -21.297 1.00 97.69 166 LEU A N 1
ATOM 1215 C CA . LEU A 1 166 ? 9.092 -11.373 -20.256 1.00 97.69 166 LEU A CA 1
ATOM 1216 C C . LEU A 1 166 ? 8.389 -12.598 -20.845 1.00 97.69 166 LEU A C 1
ATOM 1218 O O . LEU A 1 166 ? 8.539 -13.694 -20.305 1.00 97.69 166 LEU A O 1
ATOM 1222 N N . ALA A 1 167 ? 7.715 -12.425 -21.985 1.00 95.81 167 ALA A N 1
ATOM 1223 C CA . ALA A 1 167 ? 7.099 -13.521 -22.728 1.00 95.81 167 ALA A CA 1
ATOM 1224 C C . ALA A 1 167 ? 8.126 -14.556 -23.184 1.00 95.81 167 ALA A C 1
ATOM 1226 O O . ALA A 1 167 ? 7.808 -15.734 -23.231 1.00 95.81 167 ALA A O 1
ATOM 1227 N N . GLY A 1 168 ? 9.364 -14.135 -23.460 1.00 95.62 168 GLY A N 1
ATOM 1228 C CA . GLY A 1 168 ? 10.471 -15.032 -23.781 1.00 95.62 168 GLY A CA 1
ATOM 1229 C C . GLY A 1 168 ? 11.266 -15.556 -22.584 1.00 95.62 168 GLY A C 1
ATOM 1230 O O . GLY A 1 168 ? 12.345 -16.105 -22.807 1.00 95.62 168 GLY A O 1
ATOM 1231 N N . GLY A 1 169 ? 10.801 -15.367 -21.344 1.00 95.50 169 GLY A N 1
ATOM 1232 C CA . GLY A 1 169 ? 11.437 -15.943 -20.153 1.00 95.50 169 GLY A CA 1
ATOM 1233 C C . GLY A 1 169 ? 12.632 -15.154 -19.599 1.00 95.50 169 GLY A C 1
ATOM 1234 O O . GLY A 1 169 ? 13.431 -15.705 -18.838 1.00 95.50 169 GLY A O 1
ATOM 1235 N N . ALA A 1 170 ? 12.812 -13.887 -19.989 1.00 97.69 170 ALA A N 1
ATOM 1236 C CA . ALA A 1 170 ? 13.959 -13.080 -19.567 1.00 97.69 170 ALA A CA 1
ATOM 1237 C C . ALA A 1 170 ? 13.833 -12.539 -18.130 1.00 97.69 170 ALA A C 1
ATOM 1239 O O . ALA A 1 170 ? 12.741 -12.315 -17.601 1.00 97.69 170 ALA A O 1
ATOM 1240 N N . THR A 1 171 ? 14.978 -12.217 -17.523 1.00 98.62 171 THR A N 1
ATOM 1241 C CA . THR A 1 171 ? 15.033 -11.308 -16.367 1.00 98.62 171 THR A CA 1
ATOM 1242 C C . THR A 1 171 ? 15.248 -9.883 -16.865 1.00 98.62 171 THR A C 1
ATOM 1244 O O . THR A 1 171 ? 16.283 -9.571 -17.452 1.00 98.62 171 THR A O 1
ATOM 1247 N N . VAL A 1 172 ? 14.291 -8.995 -16.616 1.00 98.69 172 VAL A N 1
ATOM 1248 C CA . VAL A 1 172 ? 14.293 -7.624 -17.134 1.00 98.69 172 VAL A CA 1
ATOM 1249 C C . VAL A 1 172 ? 14.497 -6.618 -16.004 1.00 98.69 172 VAL A C 1
ATOM 1251 O O . VAL A 1 172 ? 13.784 -6.646 -15.008 1.00 98.69 172 VAL A O 1
ATOM 1254 N N . VAL A 1 173 ? 15.447 -5.699 -16.169 1.00 98.69 173 VAL A N 1
ATOM 1255 C CA . VAL A 1 173 ? 15.636 -4.506 -15.334 1.00 98.69 173 VAL A CA 1
ATOM 1256 C C . VAL A 1 173 ? 15.129 -3.296 -16.113 1.00 98.69 173 VAL A C 1
ATOM 1258 O O . VAL A 1 173 ? 15.809 -2.784 -17.002 1.00 98.69 173 VAL A O 1
ATOM 1261 N N . ALA A 1 174 ? 13.920 -2.853 -15.784 1.00 98.38 174 ALA A N 1
ATOM 1262 C CA . ALA A 1 174 ? 13.241 -1.711 -16.373 1.00 98.38 174 ALA A CA 1
ATOM 1263 C C . ALA A 1 174 ? 13.466 -0.444 -15.535 1.00 98.38 174 ALA A C 1
ATOM 1265 O O . ALA A 1 174 ? 13.214 -0.431 -14.326 1.00 98.38 174 ALA A O 1
ATOM 1266 N N . THR A 1 175 ? 13.892 0.646 -16.176 1.00 97.62 175 THR A N 1
ATOM 1267 C CA . THR A 1 175 ? 14.074 1.942 -15.505 1.00 97.62 175 THR A CA 1
ATOM 1268 C C . THR A 1 175 ? 13.018 2.958 -15.919 1.00 97.62 175 THR A C 1
ATOM 1270 O O . THR A 1 175 ? 12.662 3.069 -17.097 1.00 97.62 175 THR A O 1
ATOM 1273 N N . SER A 1 176 ? 12.533 3.737 -14.949 1.00 94.88 176 SER A N 1
ATOM 1274 C CA . SER A 1 176 ? 11.576 4.820 -15.186 1.00 94.88 176 SER A CA 1
ATOM 1275 C C . SER A 1 176 ? 11.939 6.077 -14.398 1.00 94.88 176 SER A C 1
ATOM 1277 O O . SER A 1 176 ? 12.299 6.007 -13.226 1.00 94.88 176 SER A O 1
ATOM 1279 N N . HIS A 1 177 ? 11.816 7.246 -15.029 1.00 92.31 177 HIS A N 1
ATOM 1280 C CA . HIS A 1 177 ? 12.116 8.533 -14.393 1.00 92.31 177 HIS A CA 1
ATOM 1281 C C . HIS A 1 177 ? 10.999 9.007 -13.441 1.00 92.31 177 HIS A C 1
ATOM 1283 O O . HIS A 1 177 ? 11.272 9.583 -12.385 1.00 92.31 177 HIS A O 1
ATOM 1289 N N . SER A 1 178 ? 9.731 8.784 -13.813 1.00 85.81 178 SER A N 1
ATOM 1290 C CA . SER A 1 178 ? 8.576 9.319 -13.079 1.00 85.81 178 SER A CA 1
ATOM 1291 C C . SER A 1 178 ? 8.218 8.481 -11.850 1.00 85.81 178 SER A C 1
ATOM 1293 O O . SER A 1 178 ? 7.783 9.041 -10.849 1.00 85.81 178 SER A O 1
ATOM 1295 N N . PHE A 1 179 ? 8.403 7.155 -11.935 1.00 90.31 179 PHE A N 1
ATOM 1296 C CA . PHE A 1 179 ? 8.113 6.167 -10.884 1.00 90.31 179 PHE A CA 1
ATOM 1297 C C . PHE A 1 179 ? 6.725 6.330 -10.222 1.00 90.31 179 PHE A C 1
ATOM 1299 O O . PHE A 1 179 ? 6.524 5.987 -9.053 1.00 90.31 179 PHE A O 1
ATOM 1306 N N . LYS A 1 180 ? 5.768 6.869 -10.991 1.00 90.25 180 LYS A N 1
ATOM 1307 C CA . LYS A 1 180 ? 4.389 7.155 -10.573 1.00 90.25 180 LYS A CA 1
ATOM 1308 C C . LYS A 1 180 ? 3.609 5.862 -10.287 1.00 90.25 180 LYS A C 1
ATOM 1310 O O . LYS A 1 180 ? 3.976 4.814 -10.828 1.00 90.25 180 LYS A O 1
ATOM 1315 N N . PRO A 1 181 ? 2.508 5.921 -9.512 1.00 89.19 181 PRO A N 1
ATOM 1316 C CA . PRO A 1 181 ? 1.629 4.771 -9.292 1.00 89.19 181 PRO A CA 1
ATOM 1317 C C . PRO A 1 181 ? 1.192 4.075 -10.587 1.00 89.19 181 PRO A C 1
ATOM 1319 O O . PRO A 1 181 ? 1.306 2.858 -10.682 1.00 89.19 181 PRO A O 1
ATOM 1322 N N . SER A 1 182 ? 0.855 4.836 -11.633 1.00 89.06 182 SER A N 1
ATOM 1323 C CA . SER A 1 182 ? 0.486 4.288 -12.947 1.00 89.06 182 SER A CA 1
ATOM 1324 C C . SER A 1 182 ? 1.584 3.442 -13.606 1.00 89.06 182 SER A C 1
ATOM 1326 O O . SER A 1 182 ? 1.288 2.444 -14.257 1.00 89.06 182 SER A O 1
ATOM 1328 N N . VAL A 1 183 ? 2.865 3.774 -13.401 1.00 92.81 183 VAL A N 1
ATOM 1329 C CA . VAL A 1 183 ? 3.994 2.967 -13.902 1.00 92.81 183 VAL A CA 1
ATOM 1330 C C . VAL A 1 183 ? 4.122 1.665 -13.109 1.00 92.81 183 VAL A C 1
ATOM 1332 O O . VAL A 1 183 ? 4.397 0.615 -13.685 1.00 92.81 183 VAL A O 1
ATOM 1335 N N . LYS A 1 184 ? 3.903 1.709 -11.790 1.00 93.38 184 LYS A N 1
ATOM 1336 C CA . LYS A 1 184 ? 3.918 0.513 -10.933 1.00 93.38 184 LYS A CA 1
ATOM 1337 C C . LYS A 1 184 ? 2.745 -0.419 -11.267 1.00 93.38 184 LYS A C 1
ATOM 1339 O O . LYS A 1 184 ? 2.947 -1.628 -11.345 1.00 93.38 184 LYS A O 1
ATOM 1344 N N . ALA A 1 185 ? 1.557 0.142 -11.505 1.00 92.75 185 ALA A N 1
ATOM 1345 C CA . ALA A 1 185 ? 0.369 -0.591 -11.937 1.00 92.75 185 ALA A CA 1
ATOM 1346 C C . ALA A 1 185 ? 0.586 -1.251 -13.306 1.00 92.75 185 ALA A C 1
ATOM 1348 O O . ALA A 1 185 ? 0.369 -2.453 -13.446 1.00 92.75 185 ALA A O 1
ATOM 1349 N N . TRP A 1 186 ? 1.129 -0.504 -14.275 1.00 94.19 186 TRP A N 1
ATOM 1350 C CA . TRP A 1 186 ? 1.528 -1.050 -15.573 1.00 94.19 186 TRP A CA 1
ATOM 1351 C C . TRP A 1 186 ? 2.515 -2.214 -15.434 1.00 94.19 186 TRP A C 1
ATOM 1353 O O . TRP A 1 186 ? 2.323 -3.245 -16.071 1.00 94.19 186 TRP A O 1
ATOM 1363 N N . ALA A 1 187 ? 3.543 -2.088 -14.588 1.00 96.06 187 ALA A N 1
ATOM 1364 C CA . ALA A 1 187 ? 4.533 -3.148 -14.395 1.00 96.06 187 ALA A CA 1
ATOM 1365 C C . ALA A 1 187 ? 3.909 -4.418 -13.792 1.00 96.06 187 ALA A C 1
ATOM 1367 O O . ALA A 1 187 ? 4.218 -5.520 -14.242 1.00 96.06 187 ALA A O 1
ATOM 1368 N N . LYS A 1 188 ? 2.992 -4.265 -12.824 1.00 94.56 188 LYS A N 1
ATOM 1369 C CA . LYS A 1 188 ? 2.237 -5.382 -12.238 1.00 94.56 188 LYS A CA 1
ATOM 1370 C C . LYS A 1 188 ? 1.376 -6.087 -13.290 1.00 94.56 188 LYS A C 1
ATOM 1372 O O . LYS A 1 188 ? 1.410 -7.313 -13.368 1.00 94.56 188 LYS A O 1
ATOM 1377 N N . GLN A 1 189 ? 0.644 -5.323 -14.103 1.00 93.81 189 GLN A N 1
ATOM 1378 C CA . GLN A 1 189 ? -0.217 -5.871 -15.154 1.00 93.81 189 GLN A CA 1
ATOM 1379 C C . GLN A 1 189 ? 0.600 -6.566 -16.246 1.00 93.81 189 GLN A C 1
ATOM 1381 O O . GLN A 1 189 ? 0.355 -7.723 -16.566 1.00 93.81 189 GLN A O 1
ATOM 1386 N N . THR A 1 190 ? 1.644 -5.897 -16.731 1.00 94.94 190 THR A N 1
ATOM 1387 C CA . THR A 1 190 ? 2.576 -6.427 -17.733 1.00 94.94 190 THR A CA 1
ATOM 1388 C C . THR A 1 190 ? 3.185 -7.751 -17.289 1.00 94.94 190 THR A C 1
ATOM 1390 O O . THR A 1 190 ? 3.249 -8.700 -18.066 1.00 94.94 190 THR A O 1
ATOM 1393 N N . TYR A 1 191 ? 3.625 -7.835 -16.032 1.00 96.75 191 TYR A N 1
ATOM 1394 C CA . TYR A 1 191 ? 4.181 -9.069 -15.496 1.00 96.75 191 TYR A CA 1
ATOM 1395 C C . TYR A 1 191 ? 3.124 -10.181 -15.404 1.00 96.75 191 TYR A C 1
ATOM 1397 O O . TYR A 1 191 ? 3.392 -11.305 -15.820 1.00 96.75 191 TYR A O 1
ATOM 1405 N N . ARG A 1 192 ? 1.910 -9.873 -14.926 1.00 94.56 192 ARG A N 1
ATOM 1406 C CA . ARG A 1 192 ? 0.783 -10.823 -14.865 1.00 94.56 192 ARG A CA 1
ATOM 1407 C C . ARG A 1 192 ? 0.422 -11.396 -16.238 1.00 94.56 192 ARG A C 1
ATOM 1409 O O . ARG A 1 192 ? 0.181 -12.592 -16.334 1.00 94.56 192 ARG A O 1
ATOM 1416 N N . GLU A 1 193 ? 0.393 -10.567 -17.277 1.00 92.50 193 GLU A N 1
ATOM 1417 C CA . GLU A 1 193 ? -0.057 -10.965 -18.619 1.00 92.50 193 GLU A CA 1
ATOM 1418 C C . GLU A 1 193 ? 1.026 -11.680 -19.435 1.00 92.50 193 GLU A C 1
ATOM 1420 O O . GLU A 1 193 ? 0.727 -12.626 -20.168 1.00 92.50 193 GLU A O 1
ATOM 1425 N N . HIS A 1 194 ? 2.281 -11.234 -19.315 1.00 94.06 194 HIS A N 1
ATOM 1426 C CA . HIS A 1 194 ? 3.347 -11.634 -20.232 1.00 94.06 194 HIS A CA 1
ATOM 1427 C C . HIS A 1 194 ? 4.434 -12.511 -19.615 1.00 94.06 194 HIS A C 1
ATOM 1429 O O . HIS A 1 194 ? 5.204 -13.087 -20.372 1.00 94.06 194 HIS A O 1
ATOM 1435 N N . ALA A 1 195 ? 4.558 -12.631 -18.291 1.00 95.31 195 ALA A N 1
ATOM 1436 C CA . ALA A 1 195 ? 5.612 -13.469 -17.718 1.00 95.31 195 ALA A CA 1
ATOM 1437 C C . ALA A 1 195 ? 5.392 -14.954 -18.046 1.00 95.31 195 ALA A C 1
ATOM 1439 O O . ALA A 1 195 ? 4.326 -15.505 -17.768 1.00 95.31 195 ALA A O 1
ATOM 1440 N N . ALA A 1 196 ? 6.425 -15.602 -18.589 1.00 92.19 196 ALA A N 1
ATOM 1441 C CA . ALA A 1 196 ? 6.455 -17.039 -18.843 1.00 92.19 196 ALA A CA 1
ATOM 1442 C C . ALA A 1 196 ? 7.627 -17.704 -18.103 1.00 92.19 196 ALA A C 1
ATOM 1444 O O . ALA A 1 196 ? 8.708 -17.117 -17.983 1.00 92.19 196 ALA A O 1
ATOM 1445 N N . GLY A 1 197 ? 7.428 -18.935 -17.620 1.00 87.56 197 GLY A N 1
ATOM 1446 C CA . GLY A 1 197 ? 8.450 -19.679 -16.875 1.00 87.56 197 GLY A CA 1
ATOM 1447 C C . GLY A 1 197 ? 9.043 -18.886 -15.699 1.00 87.56 197 GLY A C 1
ATOM 1448 O O . GLY A 1 197 ? 8.313 -18.334 -14.879 1.00 87.56 197 GLY A O 1
ATOM 1449 N N . ASP A 1 198 ? 10.376 -18.805 -15.640 1.00 89.00 198 ASP A N 1
ATOM 1450 C CA . ASP A 1 198 ? 11.135 -18.126 -14.574 1.00 89.00 198 ASP A CA 1
ATOM 1451 C C . ASP A 1 198 ? 11.402 -16.628 -14.847 1.00 89.00 198 ASP A C 1
ATOM 1453 O O . ASP A 1 198 ? 12.342 -16.049 -14.282 1.00 89.00 198 ASP A O 1
ATOM 1457 N N . ALA A 1 199 ? 10.623 -15.993 -15.733 1.00 96.00 199 ALA A N 1
ATOM 1458 C CA . ALA A 1 199 ? 10.748 -14.568 -16.036 1.00 96.00 199 ALA A CA 1
ATOM 1459 C C . ALA A 1 199 ? 10.658 -13.702 -14.769 1.00 96.00 199 ALA A C 1
ATOM 1461 O O . ALA A 1 199 ? 9.938 -14.010 -13.820 1.00 96.00 199 ALA A O 1
ATOM 1462 N N . LYS A 1 200 ? 11.387 -12.582 -14.755 1.00 98.00 200 LYS A N 1
ATOM 1463 C CA . LYS A 1 200 ? 11.404 -11.636 -13.625 1.00 98.00 200 LYS A CA 1
ATOM 1464 C C . LYS A 1 200 ? 11.407 -10.212 -14.134 1.00 98.00 200 LYS A C 1
ATOM 1466 O O . LYS A 1 200 ? 12.142 -9.900 -15.069 1.00 98.00 200 LYS A O 1
ATOM 1471 N N . LEU A 1 201 ? 10.667 -9.332 -13.469 1.00 98.62 201 LEU A N 1
ATOM 1472 C CA . LEU A 1 201 ? 10.693 -7.899 -13.748 1.00 98.62 201 LEU A CA 1
ATOM 1473 C C . LEU A 1 201 ? 11.178 -7.124 -12.523 1.00 98.62 201 LEU A C 1
ATOM 1475 O O . LEU A 1 201 ? 10.525 -7.103 -11.485 1.00 98.62 201 LEU A O 1
ATOM 1479 N N . TRP A 1 202 ? 12.305 -6.438 -12.670 1.00 98.56 202 TRP A N 1
ATOM 1480 C CA . TRP A 1 202 ? 12.775 -5.410 -11.752 1.00 98.56 202 TRP A CA 1
ATOM 1481 C C . TRP A 1 202 ? 12.388 -4.035 -12.291 1.00 98.56 202 TRP A C 1
ATOM 1483 O O . TRP A 1 202 ? 12.821 -3.661 -13.376 1.00 98.56 202 TRP A O 1
ATOM 1493 N N . LEU A 1 203 ? 11.622 -3.263 -11.525 1.00 98.12 203 LEU A N 1
ATOM 1494 C CA . LEU A 1 203 ? 11.314 -1.864 -11.817 1.00 98.12 203 LEU A CA 1
ATOM 1495 C C . LEU A 1 203 ? 12.085 -0.957 -10.851 1.00 98.12 203 LEU A C 1
ATOM 1497 O O . LEU A 1 203 ? 11.933 -1.079 -9.632 1.00 98.12 203 LEU A O 1
ATOM 1501 N N . VAL A 1 204 ? 12.884 -0.027 -11.382 1.00 97.62 204 VAL A N 1
ATOM 1502 C CA . VAL A 1 204 ? 13.706 0.901 -10.582 1.00 97.62 204 VAL A CA 1
ATOM 1503 C C . VAL A 1 204 ? 13.544 2.362 -11.023 1.00 97.62 204 VAL A C 1
ATOM 1505 O O . VAL A 1 204 ? 13.411 2.631 -12.224 1.00 97.62 204 VAL A O 1
ATOM 1508 N N . PRO A 1 205 ? 13.559 3.329 -10.084 1.00 96.94 205 PRO A N 1
ATOM 1509 C CA . PRO A 1 205 ? 13.634 4.737 -10.443 1.00 96.94 205 PRO A CA 1
ATOM 1510 C C . PRO A 1 205 ? 15.042 5.062 -10.950 1.00 96.94 205 PRO A C 1
ATOM 1512 O O . PRO A 1 205 ? 16.021 4.591 -10.378 1.00 96.94 205 PRO A O 1
ATOM 1515 N N . ALA A 1 206 ? 15.166 5.858 -12.010 1.00 95.81 206 ALA A N 1
ATOM 1516 C CA . ALA A 1 206 ? 16.466 6.368 -12.451 1.00 95.81 206 ALA A CA 1
ATOM 1517 C C . ALA A 1 206 ? 16.319 7.666 -13.251 1.00 95.81 206 ALA A C 1
ATOM 1519 O O . ALA A 1 206 ? 15.488 7.763 -14.158 1.00 95.81 206 ALA A O 1
ATOM 1520 N N . ASN A 1 207 ? 17.168 8.647 -12.958 1.00 96.06 207 ASN A N 1
ATOM 1521 C CA . ASN A 1 207 ? 17.383 9.831 -13.772 1.00 96.06 207 ASN A CA 1
ATOM 1522 C C . ASN A 1 207 ? 18.640 9.658 -14.630 1.00 96.06 207 ASN A C 1
ATOM 1524 O O . ASN A 1 207 ? 19.758 9.905 -14.191 1.00 96.06 207 ASN A O 1
ATOM 1528 N N . LEU A 1 208 ? 18.454 9.276 -15.890 1.00 95.31 208 LEU A N 1
ATOM 1529 C CA . LEU A 1 208 ? 19.570 8.995 -16.794 1.00 95.31 208 LEU A CA 1
ATOM 1530 C C . LEU A 1 208 ? 20.309 10.246 -17.303 1.00 95.31 208 LEU A C 1
ATOM 1532 O O . LEU A 1 208 ? 21.365 10.106 -17.917 1.00 95.31 208 LEU A O 1
ATOM 1536 N N . SER A 1 209 ? 19.824 11.453 -16.990 1.00 94.44 209 SER A N 1
ATOM 1537 C CA . SER A 1 209 ? 20.594 12.698 -17.142 1.00 94.44 209 SER A CA 1
ATOM 1538 C C . SER A 1 209 ? 21.652 12.866 -16.037 1.00 94.44 209 SER A C 1
ATOM 1540 O O . SER A 1 209 ? 22.608 13.635 -16.182 1.00 94.44 209 SER A O 1
ATOM 1542 N N . SER A 1 210 ? 21.523 12.132 -14.926 1.00 96.25 210 SER A N 1
ATOM 1543 C CA . SER A 1 210 ? 22.485 12.121 -13.826 1.00 96.25 210 SER A CA 1
ATOM 1544 C C . SER A 1 210 ? 23.491 10.986 -14.001 1.00 96.25 210 SER A C 1
ATOM 1546 O O . SER A 1 210 ? 23.162 9.810 -13.878 1.00 96.25 210 SER A O 1
ATOM 1548 N N . TYR A 1 211 ? 24.763 11.319 -14.226 1.00 96.94 211 TYR A N 1
ATOM 1549 C CA . TYR A 1 211 ? 25.821 10.302 -14.314 1.00 96.94 211 TYR A CA 1
ATOM 1550 C C . TYR A 1 211 ? 25.981 9.499 -13.020 1.00 96.94 211 TYR A C 1
ATOM 1552 O O . TYR A 1 211 ? 26.343 8.329 -13.082 1.00 96.94 211 TYR A O 1
ATOM 1560 N N . ARG A 1 212 ? 25.642 10.102 -11.871 1.00 97.50 212 ARG A N 1
ATOM 1561 C CA . ARG A 1 212 ? 25.592 9.417 -10.573 1.00 97.50 212 ARG A CA 1
ATOM 1562 C C . ARG A 1 212 ? 24.582 8.270 -10.593 1.00 97.50 212 ARG A C 1
ATOM 1564 O O . ARG A 1 212 ? 24.918 7.178 -10.156 1.00 97.50 212 ARG A O 1
ATOM 1571 N N . ASP A 1 213 ? 23.398 8.493 -11.160 1.00 97.69 213 ASP A N 1
ATOM 1572 C CA . ASP A 1 213 ? 22.379 7.451 -11.314 1.00 97.69 213 ASP A CA 1
ATOM 1573 C C . ASP A 1 213 ? 22.783 6.395 -12.335 1.00 97.69 213 ASP A C 1
ATOM 1575 O O . ASP A 1 213 ? 22.547 5.215 -12.101 1.00 97.69 213 ASP A O 1
ATOM 1579 N N . VAL A 1 214 ? 23.392 6.790 -13.459 1.00 97.94 214 VAL A N 1
ATOM 1580 C CA . VAL A 1 214 ? 23.883 5.826 -14.458 1.00 97.94 214 VAL A CA 1
ATOM 1581 C C . VAL A 1 214 ? 24.913 4.890 -13.823 1.00 97.94 214 VAL A C 1
ATOM 1583 O O . VAL A 1 214 ? 24.787 3.672 -13.940 1.00 97.94 214 VAL A O 1
ATOM 1586 N N . ASP A 1 215 ? 25.891 5.439 -13.101 1.00 98.19 215 ASP A N 1
ATOM 1587 C CA . ASP A 1 215 ? 26.913 4.649 -12.411 1.00 98.19 215 ASP A CA 1
ATOM 1588 C C . ASP A 1 215 ? 26.310 3.790 -11.290 1.00 98.19 215 ASP A C 1
ATOM 1590 O O . ASP A 1 215 ? 26.651 2.612 -11.168 1.00 98.19 215 ASP A O 1
ATOM 1594 N N . ALA A 1 216 ? 25.395 4.350 -10.491 1.00 98.19 216 ALA A N 1
ATOM 1595 C CA . ALA A 1 216 ? 24.742 3.640 -9.394 1.00 98.19 216 ALA A CA 1
ATOM 1596 C C . ALA A 1 216 ? 23.851 2.495 -9.896 1.00 98.19 216 ALA A C 1
ATOM 1598 O O . ALA A 1 216 ? 23.892 1.403 -9.333 1.00 98.19 216 ALA A O 1
ATOM 1599 N N . LEU A 1 217 ? 23.113 2.700 -10.990 1.00 98.06 217 LEU A N 1
ATOM 1600 C CA . LEU A 1 217 ? 22.323 1.663 -11.648 1.00 98.06 217 LEU A CA 1
ATOM 1601 C C . LEU A 1 217 ? 23.218 0.527 -12.149 1.00 98.06 217 LEU A C 1
ATOM 1603 O O . LEU A 1 217 ? 22.943 -0.636 -11.863 1.00 98.06 217 LEU A O 1
ATOM 1607 N N . VAL A 1 218 ? 24.297 0.849 -12.871 1.00 97.94 218 VAL A N 1
ATOM 1608 C CA . VAL A 1 218 ? 25.269 -0.144 -13.362 1.00 97.94 218 VAL A CA 1
ATOM 1609 C C . VAL A 1 218 ? 25.853 -0.940 -12.195 1.00 97.94 218 VAL A C 1
ATOM 1611 O O . VAL A 1 218 ? 25.871 -2.173 -12.228 1.00 97.94 218 VAL A O 1
ATOM 1614 N N . ALA A 1 219 ? 26.292 -0.248 -11.142 1.00 97.88 219 ALA A N 1
ATOM 1615 C CA . ALA A 1 219 ? 26.849 -0.877 -9.954 1.00 97.88 219 ALA A CA 1
ATOM 1616 C C . ALA A 1 219 ? 25.823 -1.774 -9.251 1.00 97.88 219 ALA A C 1
ATOM 1618 O O . ALA A 1 219 ? 26.154 -2.897 -8.874 1.00 97.88 219 ALA A O 1
ATOM 1619 N N . TRP A 1 220 ? 24.579 -1.321 -9.095 1.00 98.00 220 TRP A N 1
ATOM 1620 C CA . TRP A 1 220 ? 23.522 -2.114 -8.476 1.00 98.00 220 TRP A CA 1
ATOM 1621 C C . TRP A 1 220 ? 23.208 -3.364 -9.293 1.00 98.00 220 TRP A C 1
ATOM 1623 O O . TRP A 1 220 ? 23.143 -4.448 -8.720 1.00 98.00 220 TRP A O 1
ATOM 1633 N N . VAL A 1 221 ? 23.084 -3.262 -10.622 1.00 97.81 221 VAL A N 1
ATOM 1634 C CA . VAL A 1 221 ? 22.837 -4.420 -11.497 1.00 97.81 221 VAL A CA 1
ATOM 1635 C C . VAL A 1 221 ? 23.915 -5.492 -11.295 1.00 97.81 221 VAL A C 1
ATOM 1637 O O . VAL A 1 221 ? 23.569 -6.643 -11.014 1.00 97.81 221 VAL A O 1
ATOM 1640 N N . GLY A 1 222 ? 25.194 -5.107 -11.333 1.00 96.19 222 GLY A N 1
ATOM 1641 C CA . GLY A 1 222 ? 26.329 -6.030 -11.222 1.00 96.19 222 GLY A CA 1
ATOM 1642 C C . GLY A 1 222 ? 26.605 -6.591 -9.822 1.00 96.19 222 GLY A C 1
ATOM 1643 O O . GLY A 1 222 ? 27.259 -7.622 -9.708 1.00 96.19 222 GLY A O 1
ATOM 1644 N N . ASN A 1 223 ? 26.111 -5.962 -8.753 1.00 96.75 223 ASN A N 1
ATOM 1645 C CA . ASN A 1 223 ? 26.427 -6.357 -7.375 1.00 96.75 223 ASN A CA 1
ATOM 1646 C C . ASN A 1 223 ? 25.282 -7.101 -6.676 1.00 96.75 223 ASN A C 1
ATOM 1648 O O . ASN A 1 223 ? 24.109 -6.959 -7.016 1.00 96.75 223 ASN A O 1
ATOM 1652 N N . VAL A 1 224 ? 25.619 -7.898 -5.659 1.00 96.62 224 VAL A N 1
ATOM 1653 C CA . VAL A 1 224 ? 24.628 -8.551 -4.789 1.00 96.62 224 VAL A CA 1
ATOM 1654 C C . VAL A 1 224 ? 24.070 -7.529 -3.797 1.00 96.62 224 VAL A C 1
ATOM 1656 O O . VAL A 1 224 ? 24.839 -6.912 -3.063 1.00 96.62 224 VAL A O 1
ATOM 1659 N N . GLN A 1 225 ? 22.746 -7.422 -3.699 1.00 94.81 225 GLN A N 1
ATOM 1660 C CA . GLN A 1 225 ? 22.074 -6.640 -2.660 1.00 94.81 225 GLN A CA 1
ATOM 1661 C C . GLN A 1 225 ? 21.629 -7.565 -1.524 1.00 94.81 225 GLN A C 1
ATOM 1663 O O . GLN A 1 225 ? 20.987 -8.594 -1.760 1.00 94.81 225 GLN A O 1
ATOM 1668 N N . LYS A 1 226 ? 21.959 -7.208 -0.281 1.00 93.69 226 LYS A N 1
ATOM 1669 C CA . LYS A 1 226 ? 21.665 -8.012 0.914 1.00 93.69 226 LYS A CA 1
ATOM 1670 C C . LYS A 1 226 ? 20.969 -7.158 1.968 1.00 93.69 226 LYS A C 1
ATOM 1672 O O . LYS A 1 226 ? 21.338 -6.005 2.156 1.00 93.69 226 LYS A O 1
ATOM 1677 N N . 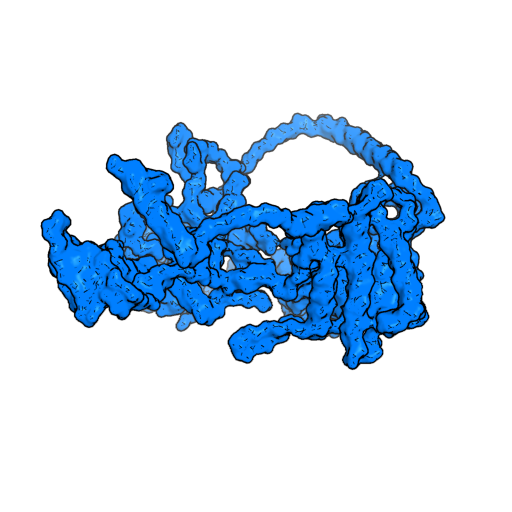LYS A 1 227 ? 20.017 -7.745 2.695 1.00 87.88 227 LYS A N 1
ATOM 1678 C CA . LYS A 1 227 ? 19.468 -7.174 3.933 1.00 87.88 227 LYS A CA 1
ATOM 1679 C C . LYS A 1 227 ? 19.829 -8.083 5.096 1.00 87.88 227 LYS A C 1
ATOM 1681 O O . LYS A 1 227 ? 19.522 -9.274 5.066 1.00 87.88 227 LYS A O 1
ATOM 1686 N N . THR A 1 228 ? 20.460 -7.512 6.115 1.00 86.06 228 THR A N 1
ATOM 1687 C CA . THR A 1 228 ? 20.702 -8.190 7.390 1.00 86.06 228 THR A CA 1
ATOM 1688 C C . THR A 1 228 ? 19.653 -7.720 8.387 1.00 86.06 228 THR A C 1
ATOM 1690 O O . THR A 1 228 ? 19.502 -6.522 8.605 1.00 86.06 228 THR A O 1
ATOM 1693 N N . SER A 1 229 ? 18.900 -8.657 8.956 1.00 78.50 229 SER A N 1
ATOM 1694 C CA . SER A 1 229 ? 17.928 -8.405 10.019 1.00 78.50 229 SER A CA 1
ATOM 1695 C C . SER A 1 229 ? 18.262 -9.325 11.189 1.00 78.50 229 SER A C 1
ATOM 1697 O O . SER A 1 229 ? 18.195 -10.552 11.069 1.00 78.50 229 SER A O 1
ATOM 1699 N N . GLY A 1 230 ? 18.723 -8.731 12.293 1.00 79.31 230 GLY A N 1
ATOM 1700 C CA . GLY A 1 230 ? 19.308 -9.478 13.405 1.00 79.31 230 GLY A CA 1
ATOM 1701 C C . GLY A 1 230 ? 20.472 -10.357 12.932 1.00 79.31 230 GLY A C 1
ATOM 1702 O O . GLY A 1 230 ? 21.416 -9.870 12.316 1.00 79.31 230 GLY A O 1
ATOM 1703 N N . ALA A 1 231 ? 20.381 -11.663 13.186 1.00 80.44 231 ALA A N 1
ATOM 1704 C CA . ALA A 1 231 ? 21.397 -12.642 12.792 1.00 80.44 231 ALA A CA 1
ATOM 1705 C C . ALA A 1 231 ? 21.243 -13.187 11.355 1.00 80.44 231 ALA A C 1
ATOM 1707 O O . ALA A 1 231 ? 22.102 -13.938 10.896 1.00 80.44 231 ALA A O 1
ATOM 1708 N N . THR A 1 232 ? 20.163 -12.847 10.640 1.00 86.50 232 THR A N 1
ATOM 1709 C CA . THR A 1 232 ? 19.863 -13.427 9.320 1.00 86.50 232 THR A CA 1
ATOM 1710 C C . THR A 1 232 ? 20.214 -12.450 8.203 1.00 86.50 232 THR A C 1
ATOM 1712 O O . THR A 1 232 ? 19.719 -11.324 8.179 1.00 86.50 232 THR A O 1
ATOM 1715 N N . THR A 1 233 ? 21.016 -12.889 7.231 1.00 90.81 233 THR A N 1
ATOM 1716 C CA . THR A 1 233 ? 21.288 -12.135 5.998 1.00 90.81 233 THR A CA 1
ATOM 1717 C C . THR A 1 233 ? 20.527 -12.754 4.832 1.00 90.81 233 THR A C 1
ATOM 1719 O O . THR A 1 233 ? 20.782 -13.892 4.448 1.00 90.81 233 THR A O 1
ATOM 1722 N N . THR A 1 234 ? 19.617 -11.987 4.238 1.00 90.44 234 THR A N 1
ATOM 1723 C CA . THR A 1 234 ? 18.846 -12.386 3.054 1.00 90.44 234 THR A CA 1
ATOM 1724 C C . THR A 1 234 ? 19.408 -11.695 1.817 1.00 90.44 234 THR A C 1
ATOM 1726 O O . THR A 1 234 ? 19.644 -10.485 1.832 1.00 90.44 234 THR A O 1
ATOM 1729 N N . ILE A 1 235 ? 19.614 -12.446 0.734 1.00 93.69 235 ILE A N 1
ATOM 1730 C CA . ILE A 1 235 ? 19.940 -11.869 -0.575 1.00 93.69 235 ILE A CA 1
ATOM 1731 C C . ILE A 1 235 ? 18.642 -11.332 -1.179 1.00 93.69 235 ILE A C 1
ATOM 1733 O O . ILE A 1 235 ? 17.731 -12.101 -1.467 1.00 93.69 235 ILE A O 1
ATOM 1737 N N . LEU A 1 236 ? 18.562 -10.014 -1.354 1.00 93.00 236 LEU A N 1
ATOM 1738 C CA . LEU A 1 236 ? 17.416 -9.354 -1.980 1.00 93.00 236 LEU A CA 1
ATOM 1739 C C . LEU A 1 236 ? 17.507 -9.419 -3.503 1.00 93.00 236 LEU A C 1
ATOM 1741 O O . LEU A 1 236 ? 16.521 -9.710 -4.173 1.00 93.00 236 LEU A O 1
ATOM 1745 N N . LYS A 1 237 ? 18.710 -9.181 -4.034 1.00 95.94 237 LYS A N 1
ATOM 1746 C CA . LYS A 1 237 ? 19.019 -9.268 -5.459 1.00 95.94 237 LYS A CA 1
ATOM 1747 C C . LYS A 1 237 ? 20.365 -9.970 -5.646 1.00 95.94 237 LYS A C 1
ATOM 1749 O O . LYS A 1 237 ? 21.346 -9.538 -5.035 1.00 95.94 237 LYS A O 1
ATOM 1754 N N . PRO A 1 238 ? 20.460 -11.017 -6.479 1.00 95.56 238 PRO A N 1
ATOM 1755 C CA . PRO A 1 238 ? 21.750 -11.591 -6.856 1.00 95.56 238 PRO A CA 1
ATOM 1756 C C . PRO A 1 238 ? 22.541 -10.627 -7.754 1.00 95.56 238 PRO A C 1
ATOM 1758 O O . PRO A 1 238 ? 21.983 -9.678 -8.298 1.00 95.56 238 PRO A O 1
ATOM 1761 N N . ALA A 1 239 ? 23.840 -10.856 -7.928 1.00 95.94 239 ALA A N 1
ATOM 1762 C CA . ALA A 1 239 ? 24.606 -10.166 -8.964 1.00 95.94 239 ALA A CA 1
ATOM 1763 C C . ALA A 1 239 ? 24.104 -10.613 -10.343 1.00 95.94 239 ALA A C 1
ATOM 1765 O O . ALA A 1 239 ? 23.871 -11.804 -10.555 1.00 95.94 239 ALA A O 1
ATOM 1766 N N . TYR A 1 240 ? 23.919 -9.665 -11.255 1.00 96.44 240 TYR A N 1
ATOM 1767 C CA . TYR A 1 240 ? 23.471 -9.937 -12.614 1.00 96.44 240 TYR A CA 1
ATOM 1768 C C . TYR A 1 240 ? 24.551 -9.545 -13.617 1.00 96.44 240 TYR A C 1
ATOM 1770 O O . TYR A 1 240 ? 25.181 -8.503 -13.462 1.00 96.44 240 TYR A O 1
ATOM 1778 N N . GLU A 1 241 ? 24.713 -10.348 -14.668 1.00 95.75 241 GLU A N 1
ATOM 1779 C CA . GLU A 1 241 ? 25.580 -10.066 -15.816 1.00 95.75 241 GLU A CA 1
ATOM 1780 C C . GLU A 1 241 ? 24.699 -9.788 -17.051 1.00 95.75 241 GLU A C 1
ATOM 1782 O O . GLU A 1 241 ? 24.190 -10.723 -17.673 1.00 95.75 241 GLU A O 1
ATOM 1787 N N . PRO A 1 242 ? 24.430 -8.513 -17.391 1.00 96.81 242 PRO A N 1
ATOM 1788 C CA . PRO A 1 242 ? 23.472 -8.163 -18.437 1.00 96.81 242 PRO A CA 1
ATOM 1789 C C . PRO A 1 242 ? 23.902 -8.616 -19.829 1.00 96.81 242 PRO A C 1
ATOM 1791 O O . PRO A 1 242 ? 24.939 -8.223 -20.345 1.00 96.81 242 PRO A O 1
ATOM 1794 N N . SER A 1 243 ? 23.044 -9.388 -20.480 1.00 97.19 243 SER A N 1
ATOM 1795 C CA . SER A 1 243 ? 23.242 -9.869 -21.850 1.00 97.19 243 SER A CA 1
ATOM 1796 C C . SER A 1 243 ? 22.684 -8.921 -22.917 1.00 97.19 243 SER A C 1
ATOM 1798 O O . SER A 1 243 ? 23.194 -8.890 -24.039 1.00 97.19 243 SER A O 1
ATOM 1800 N N . LEU A 1 244 ? 21.647 -8.144 -22.582 1.00 98.44 244 LEU A N 1
ATOM 1801 C CA . LEU A 1 244 ? 20.923 -7.265 -23.500 1.00 98.44 244 LEU A CA 1
ATOM 1802 C C . LEU A 1 244 ? 20.793 -5.855 -22.905 1.00 98.44 244 LEU A C 1
ATOM 1804 O O . LEU A 1 244 ? 20.537 -5.699 -21.709 1.00 98.44 244 LEU A O 1
ATOM 1808 N N . PHE A 1 245 ? 20.915 -4.827 -23.745 1.00 98.56 245 PHE A N 1
ATOM 1809 C CA . PHE A 1 245 ? 20.667 -3.436 -23.366 1.00 98.56 245 PHE A CA 1
ATOM 1810 C C . PHE A 1 245 ? 19.858 -2.688 -24.429 1.00 98.56 245 PHE A C 1
ATOM 1812 O O . PHE A 1 245 ? 20.223 -2.663 -25.607 1.00 98.56 245 PHE A O 1
ATOM 1819 N N . PHE A 1 246 ? 18.783 -2.039 -23.983 1.00 98.50 246 PHE A N 1
ATOM 1820 C CA . PHE A 1 246 ? 17.841 -1.284 -24.805 1.00 98.50 246 PHE A CA 1
ATOM 1821 C C . PHE A 1 246 ? 17.723 0.168 -24.287 1.00 98.50 246 PHE A C 1
ATOM 1823 O O . PHE A 1 246 ? 16.880 0.450 -23.428 1.00 98.50 246 PHE A O 1
ATOM 1830 N N . PRO A 1 247 ? 18.571 1.099 -24.769 1.00 97.12 247 PRO A N 1
ATOM 1831 C CA . PRO A 1 247 ? 18.582 2.494 -24.331 1.00 97.12 247 PRO A CA 1
ATOM 1832 C C . PRO A 1 247 ? 17.500 3.347 -25.020 1.00 97.12 247 PRO A C 1
ATOM 1834 O O . PRO A 1 247 ? 17.795 4.101 -25.947 1.00 97.12 247 PRO A O 1
ATOM 1837 N N . PHE A 1 248 ? 16.244 3.246 -24.575 1.00 94.69 248 PHE A N 1
ATOM 1838 C CA . PHE A 1 248 ? 15.104 3.990 -25.145 1.00 94.69 248 PHE A CA 1
ATOM 1839 C C . PHE A 1 248 ? 14.729 5.267 -24.382 1.00 94.69 248 PHE A C 1
ATOM 1841 O O . PHE A 1 248 ? 13.735 5.912 -24.715 1.00 94.69 248 PHE A O 1
ATOM 1848 N N . ALA A 1 249 ? 15.511 5.663 -23.377 1.00 92.06 249 ALA A N 1
ATOM 1849 C CA . ALA A 1 249 ? 15.276 6.908 -22.657 1.00 92.06 249 ALA A CA 1
ATOM 1850 C C . ALA A 1 249 ? 15.422 8.126 -23.581 1.00 92.06 249 ALA A C 1
ATOM 1852 O O . ALA A 1 249 ? 16.485 8.369 -24.150 1.00 92.06 249 ALA A O 1
ATOM 1853 N N . ALA A 1 250 ? 14.343 8.893 -23.710 1.00 88.75 250 ALA A N 1
ATOM 1854 C CA . ALA A 1 250 ? 14.300 10.131 -24.472 1.00 88.75 250 ALA A CA 1
ATOM 1855 C C . ALA A 1 250 ? 13.290 11.099 -23.832 1.00 88.75 250 ALA A C 1
ATOM 1857 O O . ALA A 1 250 ? 12.219 10.653 -23.403 1.00 88.75 250 ALA A O 1
ATOM 1858 N N . PRO A 1 251 ? 13.606 12.402 -23.745 1.00 85.31 251 PRO A N 1
ATOM 1859 C CA . PRO A 1 251 ? 12.641 13.420 -23.353 1.00 85.31 251 PRO A CA 1
ATOM 1860 C C . PRO A 1 251 ? 11.746 13.789 -24.553 1.00 85.31 251 PRO A C 1
ATOM 1862 O O . PRO A 1 251 ? 12.086 13.452 -25.689 1.00 85.31 251 PRO A O 1
ATOM 1865 N N . PRO A 1 252 ? 10.630 14.509 -24.349 1.00 82.81 252 PRO A N 1
ATOM 1866 C CA . PRO A 1 252 ? 9.944 15.186 -25.445 1.00 82.81 252 PRO A CA 1
ATOM 1867 C C . PRO A 1 252 ? 10.914 16.121 -26.177 1.00 82.81 252 PRO A C 1
ATOM 1869 O O . PRO A 1 252 ? 11.528 16.995 -25.560 1.00 82.81 252 PRO A O 1
ATOM 1872 N N . VAL A 1 253 ? 11.067 15.927 -27.485 1.00 82.00 253 VAL A N 1
ATOM 1873 C CA . VAL A 1 253 ? 12.013 16.696 -28.300 1.00 82.00 253 VAL A CA 1
ATOM 1874 C C . VAL A 1 253 ? 11.313 17.873 -28.960 1.00 82.00 253 VAL A C 1
ATOM 1876 O O . VAL A 1 253 ? 10.256 17.722 -29.566 1.00 82.00 253 VAL A O 1
ATOM 1879 N N . HIS A 1 254 ? 11.892 19.053 -28.792 1.00 84.88 254 HIS A N 1
ATOM 1880 C CA . HIS A 1 254 ? 11.437 20.300 -29.389 1.00 84.88 254 HIS A CA 1
ATOM 1881 C C . HIS A 1 254 ? 12.600 21.295 -29.418 1.00 84.88 254 HIS A C 1
ATOM 1883 O O . HIS A 1 254 ? 13.584 21.118 -28.694 1.00 84.88 254 HIS A O 1
ATOM 1889 N N . GLY A 1 255 ? 12.460 22.339 -30.230 1.00 85.19 255 GLY A N 1
ATOM 1890 C CA . GLY A 1 255 ? 13.398 23.456 -30.298 1.00 85.19 255 GLY A CA 1
ATOM 1891 C C . GLY A 1 255 ? 14.033 23.611 -31.675 1.00 85.19 255 GLY A C 1
ATOM 1892 O O . GLY A 1 255 ? 14.095 22.685 -32.483 1.00 85.19 255 GLY A O 1
ATOM 1893 N N . SER A 1 256 ? 14.484 24.819 -31.958 1.00 87.50 256 SER A N 1
ATOM 1894 C CA . SER A 1 256 ? 15.241 25.182 -33.149 1.00 87.50 256 SER A CA 1
ATOM 1895 C C . SER A 1 256 ? 16.726 25.312 -32.819 1.00 87.50 256 SER A C 1
ATOM 1897 O O . SER A 1 256 ? 17.115 25.348 -31.656 1.00 87.50 256 SER A O 1
ATOM 1899 N N . LEU A 1 257 ? 17.569 25.465 -33.842 1.00 85.62 257 LEU A N 1
ATOM 1900 C CA . LEU A 1 257 ? 18.988 25.768 -33.630 1.00 85.62 257 LEU A CA 1
ATOM 1901 C C . LEU A 1 257 ? 19.201 27.065 -32.822 1.00 85.62 257 LEU A C 1
ATOM 1903 O O . LEU A 1 257 ? 20.229 27.209 -32.174 1.00 85.62 257 LEU A O 1
ATOM 1907 N N . ALA A 1 258 ? 18.245 28.001 -32.838 1.00 86.56 258 ALA A N 1
ATOM 1908 C CA . ALA A 1 258 ? 18.326 29.223 -32.037 1.00 86.56 258 ALA A CA 1
ATOM 1909 C C . ALA A 1 258 ? 18.168 28.961 -30.529 1.00 86.56 258 ALA A C 1
ATOM 1911 O O . ALA A 1 258 ? 18.607 29.779 -29.728 1.00 86.56 258 ALA A O 1
ATOM 1912 N N . ASP A 1 259 ? 17.596 27.814 -30.158 1.00 85.00 259 ASP A N 1
ATOM 1913 C CA . ASP A 1 259 ? 17.419 27.366 -28.776 1.00 85.00 259 ASP A CA 1
ATOM 1914 C C . ASP A 1 259 ? 18.624 26.528 -28.292 1.00 85.00 259 ASP A C 1
ATOM 1916 O O . ASP A 1 259 ? 18.548 25.832 -27.276 1.00 85.00 259 ASP A O 1
ATOM 1920 N N . SER A 1 260 ? 19.748 26.561 -29.027 1.00 83.12 260 SER A N 1
ATOM 1921 C CA . SER A 1 260 ? 20.991 25.898 -28.631 1.00 83.12 260 SER A CA 1
ATOM 1922 C C . SER A 1 260 ? 21.516 26.485 -27.317 1.00 83.12 260 SER A C 1
ATOM 1924 O O . SER A 1 260 ? 21.748 27.691 -27.229 1.00 83.12 260 SER A O 1
ATOM 1926 N N . GLY A 1 261 ? 21.723 25.633 -26.314 1.00 86.25 261 GLY A N 1
ATOM 1927 C CA . GLY A 1 261 ? 22.074 26.017 -24.946 1.00 86.25 261 GLY A CA 1
ATOM 1928 C C . GLY A 1 261 ? 21.585 24.953 -23.963 1.00 86.25 261 GLY A C 1
ATOM 1929 O O . GLY A 1 261 ? 21.695 23.761 -24.255 1.00 86.25 261 GLY A O 1
ATOM 1930 N N . GLU A 1 262 ? 20.979 25.386 -22.854 1.00 86.12 262 GLU A N 1
ATOM 1931 C CA . GLU A 1 262 ? 20.389 24.543 -21.795 1.00 86.12 262 GLU A CA 1
ATOM 1932 C C . GLU A 1 262 ? 19.576 23.354 -22.342 1.00 86.12 262 GLU A C 1
ATOM 1934 O O . GLU A 1 262 ? 19.827 22.197 -21.994 1.00 86.12 262 GLU A O 1
ATOM 1939 N N . LEU A 1 263 ? 18.633 23.618 -23.255 1.00 86.00 263 LEU A N 1
ATOM 1940 C CA . LEU A 1 263 ? 17.730 22.601 -23.798 1.00 86.00 263 LEU A CA 1
ATOM 1941 C C . LEU A 1 263 ? 18.482 21.499 -24.563 1.00 86.00 263 LEU A C 1
ATOM 1943 O O . LEU A 1 263 ? 18.212 20.309 -24.381 1.00 86.00 263 LEU A O 1
ATOM 1947 N N . PHE A 1 264 ? 19.433 21.889 -25.415 1.00 89.44 264 PHE A N 1
ATOM 1948 C CA . PHE A 1 264 ? 20.213 20.958 -26.236 1.00 89.44 264 PHE A CA 1
ATOM 1949 C C . PHE A 1 264 ? 21.191 20.150 -25.380 1.00 89.44 264 PHE A C 1
ATOM 1951 O O . PHE A 1 264 ? 21.316 18.941 -25.580 1.00 89.44 264 PHE A O 1
ATOM 1958 N N . GLU A 1 265 ? 21.836 20.792 -24.402 1.00 89.19 265 GLU A N 1
ATOM 1959 C CA . GLU A 1 265 ? 22.746 20.142 -23.453 1.00 89.19 265 GLU A CA 1
ATOM 1960 C C . GLU A 1 265 ? 22.010 19.057 -22.655 1.00 89.19 265 GLU A C 1
ATOM 1962 O O . GLU A 1 265 ? 22.465 17.913 -22.578 1.00 89.19 265 GLU A O 1
ATOM 1967 N N . SER A 1 266 ? 20.819 19.369 -22.136 1.00 88.44 266 SER A N 1
ATOM 1968 C CA . SER A 1 266 ? 19.977 18.423 -21.397 1.00 88.44 266 SER A CA 1
ATOM 1969 C C . SER A 1 266 ? 19.546 17.222 -22.251 1.00 88.44 266 SER A C 1
ATOM 1971 O O . SER A 1 266 ? 19.701 16.060 -21.851 1.00 88.44 266 SER A O 1
ATOM 1973 N N . GLN A 1 267 ? 19.064 17.484 -23.472 1.00 90.56 267 GLN A N 1
ATOM 1974 C CA . GLN A 1 267 ? 18.647 16.452 -24.426 1.00 90.56 267 GLN A CA 1
ATOM 1975 C C . GLN A 1 267 ? 19.815 15.538 -24.832 1.00 90.56 267 GLN A C 1
ATOM 1977 O O . GLN A 1 267 ? 19.670 14.309 -24.822 1.00 90.56 267 GLN A O 1
ATOM 1982 N N . ALA A 1 268 ? 20.977 16.113 -25.155 1.00 92.50 268 ALA A N 1
ATOM 1983 C CA . ALA A 1 268 ? 22.176 15.367 -25.527 1.00 92.50 268 ALA A CA 1
ATOM 1984 C C . ALA A 1 268 ? 22.723 14.549 -24.355 1.00 92.50 268 ALA A C 1
ATOM 1986 O O . ALA A 1 268 ? 23.082 13.381 -24.521 1.00 92.50 268 ALA A O 1
ATOM 1987 N N . ARG A 1 269 ? 22.714 15.100 -23.142 1.00 93.19 269 ARG A N 1
ATOM 1988 C CA . ARG A 1 269 ? 23.172 14.395 -21.944 1.00 93.19 269 ARG A CA 1
ATOM 1989 C C . ARG A 1 269 ? 22.386 13.123 -21.671 1.00 93.19 269 ARG A C 1
ATOM 1991 O O . ARG A 1 269 ? 22.998 12.082 -21.429 1.00 93.19 269 ARG A O 1
ATOM 1998 N N . LEU A 1 270 ? 21.061 13.188 -21.761 1.00 93.75 270 LEU A N 1
ATOM 1999 C CA . LEU A 1 270 ? 20.185 12.034 -21.571 1.00 93.75 270 LEU A CA 1
ATOM 2000 C C . LEU A 1 270 ? 20.333 11.004 -22.699 1.00 93.75 270 LEU A C 1
ATOM 2002 O O . LEU A 1 270 ? 20.529 9.816 -22.441 1.00 93.75 270 LEU A O 1
ATOM 2006 N N . MET A 1 271 ? 20.221 11.453 -23.952 1.00 94.56 271 MET A N 1
ATOM 2007 C CA . MET A 1 271 ? 20.096 10.554 -25.102 1.00 94.56 271 MET A CA 1
ATOM 2008 C C . MET A 1 271 ? 21.439 10.072 -25.666 1.00 94.56 271 MET A C 1
ATOM 2010 O O . MET A 1 271 ? 21.456 9.039 -26.330 1.00 94.56 271 MET A O 1
ATOM 2014 N N . LEU A 1 272 ? 22.548 10.782 -25.430 1.00 95.50 272 LEU A N 1
ATOM 2015 C CA . LEU A 1 272 ? 23.873 10.452 -25.966 1.00 95.50 272 LEU A CA 1
ATOM 2016 C C . LEU A 1 272 ? 24.849 10.023 -24.872 1.00 95.50 272 LEU A C 1
ATOM 2018 O O . LEU A 1 272 ? 25.180 8.841 -24.769 1.00 95.50 272 LEU A O 1
ATOM 2022 N N . TRP A 1 273 ? 25.313 10.959 -24.045 1.00 95.62 273 TRP A N 1
ATOM 2023 C CA . TRP A 1 273 ? 26.423 10.689 -23.124 1.00 95.62 273 TRP A CA 1
ATOM 2024 C C . TRP A 1 273 ? 26.034 9.735 -21.993 1.00 95.62 273 TRP A C 1
ATOM 2026 O O . TRP A 1 273 ? 26.828 8.870 -21.618 1.00 95.62 273 TRP A O 1
ATOM 2036 N N . GLY A 1 274 ? 24.797 9.818 -21.492 1.00 95.69 274 GLY A N 1
ATOM 2037 C CA . GLY A 1 274 ? 24.250 8.837 -20.554 1.00 95.69 274 GLY A CA 1
ATOM 2038 C C . GLY A 1 274 ? 24.231 7.420 -21.138 1.00 95.69 274 GLY A C 1
ATOM 2039 O O . GLY A 1 274 ? 24.568 6.461 -20.443 1.00 95.69 274 GLY A O 1
ATOM 2040 N N . VAL A 1 275 ? 23.924 7.283 -22.434 1.00 96.75 275 VAL A N 1
ATOM 2041 C CA . VAL A 1 275 ? 23.916 5.995 -23.146 1.00 96.75 275 VAL A CA 1
ATOM 2042 C C . VAL A 1 275 ? 25.332 5.454 -23.335 1.00 96.75 275 VAL A C 1
ATOM 2044 O O . VAL A 1 275 ? 25.571 4.289 -23.023 1.00 96.75 275 VAL A O 1
ATOM 2047 N N . GLU A 1 276 ? 26.287 6.273 -23.784 1.00 95.69 276 GLU A N 1
ATOM 2048 C CA . GLU A 1 276 ? 27.697 5.864 -23.901 1.00 95.69 276 GLU A CA 1
ATOM 2049 C C . GLU A 1 276 ? 28.254 5.380 -22.557 1.00 95.69 276 GLU A C 1
ATOM 2051 O O . GLU A 1 276 ? 28.879 4.317 -22.474 1.00 95.69 276 GLU A O 1
ATOM 2056 N N . ARG A 1 277 ? 27.970 6.134 -21.488 1.00 96.44 277 ARG A N 1
ATOM 2057 C CA . ARG A 1 277 ? 28.386 5.802 -20.125 1.00 96.44 277 ARG A CA 1
ATOM 2058 C C . ARG A 1 277 ? 27.758 4.494 -19.644 1.00 96.44 277 ARG A C 1
ATOM 2060 O O . ARG A 1 277 ? 28.469 3.655 -19.094 1.00 96.44 277 ARG A O 1
ATOM 2067 N N . ALA A 1 278 ? 26.465 4.286 -19.900 1.00 97.06 278 ALA A N 1
ATOM 2068 C CA . ALA A 1 278 ? 25.770 3.046 -19.563 1.00 97.06 278 ALA A CA 1
ATOM 2069 C C . ALA A 1 278 ? 26.335 1.839 -20.329 1.00 97.06 278 ALA A C 1
ATOM 2071 O O . ALA A 1 278 ? 26.585 0.804 -19.718 1.00 97.06 278 ALA A O 1
ATOM 2072 N N . ILE A 1 279 ? 26.607 1.969 -21.635 1.00 96.56 279 ILE A N 1
ATOM 2073 C CA . ILE A 1 279 ? 27.216 0.896 -22.442 1.00 96.56 279 ILE A CA 1
ATOM 2074 C C . ILE A 1 279 ? 28.576 0.508 -21.861 1.00 96.56 279 ILE A C 1
ATOM 2076 O O . ILE A 1 279 ? 28.823 -0.673 -21.625 1.00 96.56 279 ILE A O 1
ATOM 2080 N N . ALA A 1 280 ? 29.447 1.487 -21.605 1.00 94.69 280 ALA A N 1
ATOM 2081 C CA . ALA A 1 280 ? 30.778 1.229 -21.064 1.00 94.69 280 ALA A CA 1
ATOM 2082 C C . ALA A 1 280 ? 30.722 0.596 -19.662 1.00 94.69 280 ALA A C 1
ATOM 2084 O O . ALA A 1 280 ? 31.483 -0.328 -19.373 1.00 94.69 280 ALA A O 1
ATOM 2085 N N . GLY A 1 281 ? 29.811 1.070 -18.807 1.00 95.75 281 GLY A N 1
ATOM 2086 C CA . GLY A 1 281 ? 29.612 0.547 -17.458 1.00 95.75 281 GLY A CA 1
ATOM 2087 C C . GLY A 1 281 ? 29.079 -0.886 -17.446 1.00 95.75 281 GLY A C 1
ATOM 2088 O O . GLY A 1 281 ? 29.677 -1.753 -16.811 1.00 95.75 281 GLY A O 1
ATOM 2089 N N . LEU A 1 282 ? 27.996 -1.157 -18.182 1.00 96.31 282 LEU A N 1
ATOM 2090 C CA . LEU A 1 282 ? 27.387 -2.489 -18.259 1.00 96.31 282 LEU A CA 1
ATOM 2091 C C . LEU A 1 282 ? 28.329 -3.507 -18.914 1.00 96.31 282 LEU A C 1
ATOM 2093 O O . LEU A 1 282 ? 28.432 -4.629 -18.434 1.00 96.31 282 LEU A O 1
ATOM 2097 N N . ALA A 1 283 ? 29.076 -3.114 -19.951 1.00 93.62 283 ALA A N 1
ATOM 2098 C CA . ALA A 1 283 ? 30.031 -3.993 -20.631 1.00 93.62 283 ALA A CA 1
ATOM 2099 C C . ALA A 1 283 ? 31.213 -4.434 -19.751 1.00 93.62 283 ALA A C 1
ATOM 2101 O O . ALA A 1 283 ? 31.898 -5.406 -20.077 1.00 93.62 283 ALA A O 1
ATOM 2102 N N . LYS A 1 284 ? 31.483 -3.705 -18.660 1.00 92.94 284 LYS A N 1
ATOM 2103 C CA . LYS A 1 284 ? 32.522 -4.047 -17.684 1.00 92.94 284 LYS A CA 1
ATOM 2104 C C . LYS A 1 284 ? 32.051 -5.103 -16.677 1.00 92.94 284 LYS A C 1
ATOM 2106 O O . LYS A 1 284 ? 32.885 -5.778 -16.075 1.00 92.94 284 LYS A O 1
ATOM 2111 N N . ILE A 1 285 ? 30.743 -5.254 -16.473 1.00 93.06 285 ILE A N 1
ATOM 2112 C CA . ILE A 1 285 ? 30.197 -6.253 -15.549 1.00 93.06 285 ILE A CA 1
ATOM 2113 C C . ILE A 1 285 ? 30.555 -7.652 -16.065 1.00 93.06 285 ILE A C 1
ATOM 2115 O O . ILE A 1 285 ? 30.477 -7.920 -17.260 1.00 93.06 285 ILE A O 1
ATOM 2119 N N . GLY A 1 286 ? 31.022 -8.523 -15.170 1.00 85.31 286 GLY A N 1
ATOM 2120 C CA . GLY A 1 286 ? 31.468 -9.870 -15.529 1.00 85.31 286 GLY A CA 1
ATOM 2121 C C . GLY A 1 286 ? 32.781 -9.914 -16.324 1.00 85.31 286 GLY A C 1
ATOM 2122 O O . GLY A 1 286 ? 33.251 -10.996 -16.669 1.00 85.31 286 GLY A O 1
ATOM 2123 N N . ALA A 1 287 ? 33.420 -8.768 -16.613 1.00 84.69 287 ALA A N 1
ATOM 2124 C CA . ALA A 1 287 ? 34.570 -8.727 -17.513 1.00 84.69 287 ALA A CA 1
ATOM 2125 C C . ALA A 1 287 ? 35.772 -9.552 -17.016 1.00 84.69 287 ALA A C 1
ATOM 2127 O O . ALA A 1 287 ? 36.486 -10.123 -17.843 1.00 84.69 287 ALA A O 1
ATOM 2128 N N . ASP A 1 288 ? 35.953 -9.635 -15.698 1.00 84.62 288 ASP A N 1
ATOM 2129 C CA . ASP A 1 288 ? 37.057 -10.349 -15.052 1.00 84.62 288 ASP A CA 1
ATOM 2130 C C . ASP A 1 288 ? 36.695 -11.800 -14.667 1.00 84.62 288 ASP A C 1
ATOM 2132 O O . ASP A 1 288 ? 37.582 -12.588 -14.340 1.00 84.62 288 ASP A O 1
ATOM 2136 N N . THR A 1 289 ? 35.405 -12.165 -14.703 1.00 86.62 289 THR A N 1
ATOM 2137 C CA . THR A 1 289 ? 34.878 -13.462 -14.235 1.00 86.62 289 THR A CA 1
ATOM 2138 C C . THR A 1 289 ? 34.384 -14.352 -15.373 1.00 86.62 289 THR A C 1
ATOM 2140 O O . THR A 1 289 ? 34.728 -15.533 -15.407 1.00 86.62 289 THR A O 1
ATOM 2143 N N . ASP A 1 290 ? 33.646 -13.799 -16.335 1.00 88.50 290 ASP A N 1
ATOM 2144 C CA . ASP A 1 290 ? 33.168 -14.494 -17.530 1.00 88.50 290 ASP A CA 1
ATOM 2145 C C . ASP A 1 290 ? 33.823 -13.904 -18.787 1.00 88.50 290 ASP A C 1
ATOM 2147 O O . ASP A 1 290 ? 33.392 -12.912 -19.381 1.00 88.50 290 ASP A O 1
ATOM 2151 N N . VAL A 1 291 ? 34.895 -14.551 -19.247 1.00 83.69 291 VAL A N 1
ATOM 2152 C CA . VAL A 1 291 ? 35.656 -14.128 -20.434 1.00 83.69 291 VAL A CA 1
ATOM 2153 C C . VAL A 1 291 ? 34.830 -14.229 -21.726 1.00 83.69 291 VAL A C 1
ATOM 2155 O O . VAL A 1 291 ? 35.137 -13.533 -22.693 1.00 83.69 291 VAL A O 1
ATOM 2158 N N . GLN A 1 292 ? 33.755 -15.018 -21.769 1.00 85.31 292 GLN A N 1
ATOM 2159 C CA . GLN A 1 292 ? 32.894 -15.138 -22.951 1.00 85.31 292 GLN A CA 1
ATOM 2160 C C . GLN A 1 292 ? 31.726 -14.145 -22.953 1.00 85.31 292 GLN A C 1
ATOM 2162 O O . GLN A 1 292 ? 31.163 -13.898 -24.024 1.00 85.31 292 GLN A O 1
ATOM 2167 N N . HIS A 1 293 ? 31.427 -13.521 -21.810 1.00 89.75 293 HIS A N 1
ATOM 2168 C CA . HIS A 1 293 ? 30.349 -12.548 -21.666 1.00 89.75 293 HIS A CA 1
ATOM 2169 C C . HIS A 1 293 ? 30.442 -11.397 -22.680 1.00 89.75 293 HIS A C 1
ATOM 2171 O O . HIS A 1 293 ? 31.506 -10.801 -22.902 1.00 89.75 293 HIS A O 1
ATOM 2177 N N . ARG A 1 294 ? 29.310 -11.062 -23.304 1.00 92.94 294 ARG A N 1
ATOM 2178 C CA . ARG A 1 294 ? 29.174 -9.920 -24.213 1.00 92.94 294 ARG A CA 1
ATOM 2179 C C . ARG A 1 294 ? 27.818 -9.263 -24.016 1.00 92.94 294 ARG A C 1
ATOM 2181 O O . ARG A 1 294 ? 26.792 -9.927 -24.150 1.00 92.94 294 ARG A O 1
ATOM 2188 N N . LEU A 1 295 ? 27.827 -7.949 -23.833 1.00 97.06 295 LEU A N 1
ATOM 2189 C CA . LEU A 1 295 ? 26.624 -7.132 -23.847 1.00 97.06 295 LEU A CA 1
ATOM 2190 C C . LEU A 1 295 ? 26.174 -6.905 -25.297 1.00 97.06 295 LEU A C 1
ATOM 2192 O O . LEU A 1 295 ? 26.941 -6.407 -26.126 1.00 97.06 295 LEU A O 1
ATOM 2196 N N . HIS A 1 296 ? 24.933 -7.246 -25.627 1.00 98.00 296 HIS A N 1
ATOM 2197 C CA . HIS A 1 296 ? 24.329 -6.901 -26.911 1.00 98.00 296 HIS A CA 1
ATOM 2198 C C . HIS A 1 296 ? 23.443 -5.661 -26.769 1.00 98.00 296 HIS A C 1
ATOM 2200 O O . HIS A 1 296 ? 22.484 -5.656 -26.001 1.00 98.00 296 HIS A O 1
ATOM 2206 N N . VAL A 1 297 ? 23.768 -4.601 -27.507 1.00 98.25 297 VAL A N 1
ATOM 2207 C CA . VAL A 1 297 ? 23.090 -3.304 -27.422 1.00 98.25 297 VAL A CA 1
ATOM 2208 C C . VAL A 1 297 ? 22.236 -3.090 -28.666 1.00 98.25 297 VAL A C 1
ATOM 2210 O O . VAL A 1 297 ? 22.767 -3.026 -29.778 1.00 98.25 297 VAL A O 1
ATOM 2213 N N . VAL A 1 298 ? 20.926 -2.922 -28.479 1.00 98.12 298 VAL A N 1
ATOM 2214 C CA . VAL A 1 298 ? 20.000 -2.500 -29.539 1.00 98.12 298 VAL A CA 1
ATOM 2215 C C . VAL A 1 298 ? 19.891 -0.979 -29.491 1.00 98.12 298 VAL A C 1
ATOM 2217 O O . VAL A 1 298 ? 19.066 -0.418 -28.777 1.00 98.12 298 VAL A O 1
ATOM 2220 N N . LEU A 1 299 ? 20.788 -0.304 -30.205 1.00 96.62 299 LEU A N 1
ATOM 2221 C CA . LEU A 1 299 ? 20.964 1.145 -30.168 1.00 96.62 299 LEU A CA 1
ATOM 2222 C C . LEU A 1 299 ? 19.953 1.833 -31.108 1.00 96.62 299 LEU A C 1
ATOM 2224 O O . LEU A 1 299 ? 20.116 1.720 -32.326 1.00 96.62 299 LEU A O 1
ATOM 2228 N N . PRO A 1 300 ? 18.937 2.561 -30.603 1.00 94.12 300 PRO A N 1
ATOM 2229 C CA . PRO A 1 300 ? 17.834 3.046 -31.430 1.00 94.12 300 PRO A CA 1
ATOM 2230 C C . PRO A 1 300 ? 18.252 4.246 -32.287 1.00 94.12 300 PRO A C 1
ATOM 2232 O O . PRO A 1 300 ? 18.367 5.374 -31.793 1.00 94.12 300 PRO A O 1
ATOM 2235 N N . GLY A 1 301 ? 18.474 4.000 -33.577 1.00 92.75 301 GLY A N 1
ATOM 2236 C CA . GLY A 1 301 ? 18.730 5.016 -34.592 1.00 92.75 301 GLY A CA 1
ATOM 2237 C C . GLY A 1 301 ? 17.450 5.652 -35.130 1.00 92.75 301 GLY A C 1
ATOM 2238 O O . GLY A 1 301 ? 16.347 5.154 -34.913 1.00 92.75 301 GLY A O 1
ATOM 2239 N N . SER A 1 302 ? 17.611 6.750 -35.867 1.00 90.25 302 SER A N 1
ATOM 2240 C CA . SER A 1 302 ? 16.517 7.468 -36.530 1.00 90.25 302 SER A CA 1
ATOM 2241 C C . SER A 1 302 ? 16.884 7.800 -37.983 1.00 90.25 302 SER A C 1
ATOM 2243 O O . SER A 1 302 ? 18.065 8.076 -38.248 1.00 90.25 302 SER A O 1
ATOM 2245 N N . PRO A 1 303 ? 15.914 7.788 -38.923 1.00 86.75 303 PRO A N 1
ATOM 2246 C CA . PRO A 1 303 ? 16.093 8.371 -40.252 1.00 86.75 303 PRO A CA 1
ATOM 2247 C C . PRO A 1 303 ? 16.224 9.895 -40.208 1.00 86.75 303 PRO A C 1
ATOM 2249 O O . PRO A 1 303 ? 16.801 10.480 -41.119 1.00 86.75 303 PRO A O 1
ATOM 2252 N N . ASN A 1 304 ? 15.715 10.545 -39.157 1.00 84.25 304 ASN A N 1
ATOM 2253 C CA . ASN A 1 304 ? 15.815 11.986 -39.020 1.00 84.25 304 ASN A CA 1
ATOM 2254 C C . ASN A 1 304 ? 17.241 12.395 -38.632 1.00 84.25 304 ASN A C 1
ATOM 2256 O O . ASN A 1 304 ? 17.699 12.123 -37.522 1.00 84.25 304 ASN A O 1
ATOM 2260 N N . ARG A 1 305 ? 17.924 13.065 -39.559 1.00 82.06 305 ARG A N 1
ATOM 2261 C CA . ARG A 1 305 ? 19.275 13.619 -39.396 1.00 82.06 305 ARG A CA 1
ATOM 2262 C C . ARG A 1 305 ? 19.257 15.137 -39.613 1.00 82.06 305 ARG A C 1
ATOM 2264 O O . ARG A 1 305 ? 20.070 15.664 -40.364 1.00 82.06 305 ARG A O 1
ATOM 2271 N N . GLY A 1 306 ? 18.266 15.803 -39.013 1.00 77.12 306 GLY A N 1
ATOM 2272 C CA . GLY A 1 306 ? 17.995 17.234 -39.195 1.00 77.12 306 GLY A CA 1
ATOM 2273 C C . GLY A 1 306 ? 17.084 17.549 -40.388 1.00 77.12 306 GLY A C 1
ATOM 2274 O O . GLY A 1 306 ? 17.159 18.639 -40.944 1.00 77.12 306 GLY A O 1
ATOM 2275 N N . VAL A 1 307 ? 16.250 16.592 -40.815 1.00 75.94 307 VAL A N 1
ATOM 2276 C CA . VAL A 1 307 ? 15.380 16.733 -42.000 1.00 75.94 307 VAL A CA 1
ATOM 2277 C C . VAL A 1 307 ? 14.042 17.392 -41.649 1.00 75.94 307 VAL A C 1
ATOM 2279 O O . VAL A 1 307 ? 13.510 18.148 -42.455 1.00 75.94 307 VAL A O 1
ATOM 2282 N N . PHE A 1 308 ? 13.498 17.124 -40.457 1.00 71.94 308 PHE A N 1
ATOM 2283 C CA . PHE A 1 308 ? 12.160 17.595 -40.073 1.00 71.94 308 PHE A CA 1
ATOM 2284 C C . PHE A 1 308 ? 12.149 19.007 -39.467 1.00 71.94 308 PHE A C 1
ATOM 2286 O O . PHE A 1 308 ? 11.190 19.745 -39.693 1.00 71.94 308 PHE A O 1
ATOM 2293 N N . GLY A 1 309 ? 13.225 19.401 -38.773 1.00 74.00 309 GLY A N 1
ATOM 2294 C CA . GLY A 1 309 ? 13.357 20.693 -38.098 1.00 74.00 309 GLY A CA 1
ATOM 2295 C C . GLY A 1 309 ? 12.421 20.854 -36.890 1.00 74.00 309 GLY A C 1
ATOM 2296 O O . GLY A 1 309 ? 11.325 20.299 -36.845 1.00 74.00 309 GLY A O 1
ATOM 2297 N N . GLY A 1 310 ? 12.835 21.653 -35.901 1.00 79.25 310 GLY A N 1
ATOM 2298 C CA . GLY A 1 310 ? 12.034 21.905 -34.692 1.00 79.25 310 GLY A CA 1
ATOM 2299 C C . GLY A 1 310 ? 12.114 20.803 -33.626 1.00 79.25 310 GLY A C 1
ATOM 2300 O O . GLY A 1 310 ? 11.360 20.841 -32.658 1.00 79.25 310 GLY A O 1
ATOM 2301 N N . ASP A 1 311 ? 13.012 19.835 -33.801 1.00 82.56 311 ASP A N 1
ATOM 2302 C CA . ASP A 1 311 ? 13.235 18.650 -32.971 1.00 82.56 311 ASP A CA 1
ATOM 2303 C C . ASP A 1 311 ? 14.417 18.784 -31.990 1.00 82.56 311 ASP A C 1
ATOM 2305 O O . ASP A 1 311 ? 14.859 17.794 -31.406 1.00 82.56 311 ASP A O 1
ATOM 2309 N N . GLY A 1 312 ? 14.921 20.001 -31.775 1.00 86.75 312 GLY A N 1
ATOM 2310 C CA . GLY A 1 312 ? 16.026 20.264 -30.855 1.00 86.75 312 GLY A CA 1
ATOM 2311 C C . GLY A 1 312 ? 17.316 19.544 -31.263 1.00 86.75 312 GLY A C 1
ATOM 2312 O O . GLY A 1 312 ? 17.637 19.472 -32.445 1.00 86.75 312 GLY A O 1
ATOM 2313 N N . ALA A 1 313 ? 18.030 18.970 -30.288 1.00 89.06 313 ALA A N 1
ATOM 2314 C CA . ALA A 1 313 ? 19.295 18.250 -30.494 1.00 89.06 313 ALA A CA 1
ATOM 2315 C C . ALA A 1 313 ? 19.121 16.812 -31.032 1.00 89.06 313 ALA A C 1
ATOM 2317 O O . ALA A 1 313 ? 20.074 16.023 -31.068 1.00 89.06 313 ALA A O 1
ATOM 2318 N N . TYR A 1 314 ? 17.890 16.394 -31.350 1.00 89.75 314 TYR A N 1
ATOM 2319 C CA . TYR A 1 314 ? 17.577 14.996 -31.642 1.00 89.75 314 TYR A CA 1
ATOM 2320 C C . TYR A 1 314 ? 18.326 14.468 -32.873 1.00 89.75 314 TYR A C 1
ATOM 2322 O O . TYR A 1 314 ? 18.907 13.377 -32.819 1.00 89.75 314 TYR A O 1
ATOM 2330 N N . GLY A 1 315 ? 18.344 15.232 -33.969 1.00 88.75 315 GLY A N 1
ATOM 2331 C CA . GLY A 1 315 ? 19.029 14.856 -35.207 1.00 88.75 315 GLY A CA 1
ATOM 2332 C C . GLY A 1 315 ? 20.539 14.686 -35.019 1.00 88.75 315 GLY A C 1
ATOM 2333 O O . GLY A 1 315 ? 21.120 13.711 -35.509 1.00 88.75 315 GLY A O 1
ATOM 2334 N N . GLU A 1 316 ? 21.178 15.580 -34.265 1.00 90.44 316 GLU A N 1
ATOM 2335 C CA . GLU A 1 316 ? 22.599 15.536 -33.915 1.00 90.44 316 GLU A CA 1
ATOM 2336 C C . GLU A 1 316 ? 22.916 14.310 -33.055 1.00 90.44 316 GLU A C 1
ATOM 2338 O O . GLU A 1 316 ? 23.840 13.552 -33.366 1.00 90.44 316 GLU A O 1
ATOM 2343 N N . VAL A 1 317 ? 22.111 14.048 -32.021 1.00 92.12 317 VAL A N 1
ATOM 2344 C CA . VAL A 1 317 ? 22.293 12.891 -31.132 1.00 92.12 317 VAL A CA 1
ATOM 2345 C C . VAL A 1 317 ? 22.139 11.575 -31.892 1.00 92.12 317 VAL A C 1
ATOM 2347 O O . VAL A 1 317 ? 22.990 10.687 -31.787 1.00 92.12 317 VAL A O 1
ATOM 2350 N N . LYS A 1 318 ? 21.084 11.432 -32.700 1.00 92.12 318 LYS A N 1
ATOM 2351 C CA . LYS A 1 318 ? 20.877 10.220 -33.504 1.00 92.12 318 LYS A CA 1
ATOM 2352 C C . LYS A 1 318 ? 21.927 10.067 -34.600 1.00 92.12 318 LYS A C 1
ATOM 2354 O O . LYS A 1 318 ? 22.212 8.936 -34.990 1.00 92.12 318 LYS A O 1
ATOM 2359 N N . SER A 1 319 ? 22.554 11.160 -35.038 1.00 91.38 319 SER A N 1
ATOM 2360 C CA . SER A 1 319 ? 23.739 11.112 -35.900 1.00 91.38 319 SER A CA 1
ATOM 2361 C C . SER A 1 319 ? 24.974 10.583 -35.182 1.00 91.38 319 SER A C 1
ATOM 2363 O O . SER A 1 319 ? 25.700 9.752 -35.730 1.00 91.38 319 SER A O 1
ATOM 2365 N N . ALA A 1 320 ? 25.192 11.002 -33.937 1.00 94.44 320 ALA A N 1
ATOM 2366 C CA . ALA A 1 320 ? 26.316 10.548 -33.126 1.00 94.44 320 ALA A CA 1
ATOM 2367 C C . ALA A 1 320 ? 26.267 9.037 -32.816 1.00 94.44 320 ALA A C 1
ATOM 2369 O O . ALA A 1 320 ? 27.313 8.415 -32.632 1.00 94.44 320 ALA A O 1
ATOM 2370 N N . PHE A 1 321 ? 25.091 8.401 -32.841 1.00 94.56 321 PHE A N 1
ATOM 2371 C CA . PHE A 1 321 ? 24.976 6.945 -32.666 1.00 94.56 321 PHE A CA 1
ATOM 2372 C C . PHE A 1 321 ? 25.705 6.146 -33.757 1.00 94.56 321 PHE A C 1
ATOM 2374 O O . PHE A 1 321 ? 26.311 5.116 -33.452 1.00 94.56 321 PHE A O 1
ATOM 2381 N N . ASP A 1 322 ? 25.755 6.644 -34.997 1.00 92.25 322 ASP A N 1
ATOM 2382 C CA . ASP A 1 322 ? 26.568 6.022 -36.051 1.00 92.25 322 ASP A CA 1
ATOM 2383 C C . ASP A 1 322 ? 28.057 6.063 -35.687 1.00 92.25 322 ASP A C 1
ATOM 2385 O O . ASP A 1 322 ? 28.804 5.113 -35.945 1.00 92.25 322 ASP A O 1
ATOM 2389 N N . ALA A 1 323 ? 28.500 7.157 -35.060 1.00 93.19 323 ALA A N 1
ATOM 2390 C CA . ALA A 1 323 ? 29.871 7.297 -34.592 1.00 93.19 323 ALA A CA 1
ATOM 2391 C C . ALA A 1 323 ? 30.180 6.290 -33.478 1.00 93.19 323 ALA A C 1
ATOM 2393 O O . ALA A 1 323 ? 31.237 5.668 -33.534 1.00 93.19 323 ALA A O 1
ATOM 2394 N N . ILE A 1 324 ? 29.262 6.040 -32.536 1.00 93.31 324 ILE A N 1
ATOM 2395 C CA . ILE A 1 324 ? 29.421 5.001 -31.497 1.00 93.31 324 ILE A CA 1
ATOM 2396 C C . ILE A 1 324 ? 29.647 3.623 -32.137 1.00 93.31 324 ILE A C 1
ATOM 2398 O O . ILE A 1 324 ? 30.602 2.915 -31.800 1.00 93.31 324 ILE A O 1
ATOM 2402 N N . VAL A 1 325 ? 28.812 3.253 -33.112 1.00 92.94 325 VAL A N 1
ATOM 2403 C CA . VAL A 1 325 ? 28.920 1.965 -33.817 1.00 92.94 325 VAL A CA 1
ATOM 2404 C C . VAL A 1 325 ? 30.230 1.865 -34.608 1.00 92.94 325 VAL A C 1
ATOM 2406 O O . VAL A 1 325 ? 30.866 0.808 -34.640 1.00 92.94 325 VAL A O 1
ATOM 2409 N N . ASN A 1 326 ? 30.684 2.963 -35.217 1.00 91.44 326 ASN A N 1
ATOM 2410 C CA . ASN A 1 326 ? 31.969 3.013 -35.915 1.00 91.44 326 ASN A CA 1
ATOM 2411 C C . ASN A 1 326 ? 33.161 2.935 -34.949 1.00 91.44 326 ASN A C 1
ATOM 2413 O O . ASN A 1 326 ? 34.105 2.181 -35.208 1.00 91.44 326 ASN A O 1
ATOM 2417 N N . ARG A 1 327 ? 33.107 3.638 -33.810 1.00 89.88 327 ARG A N 1
ATOM 2418 C CA . ARG A 1 327 ? 34.124 3.605 -32.744 1.00 89.88 327 ARG A CA 1
ATOM 2419 C C . ARG A 1 327 ? 34.332 2.198 -32.209 1.00 89.88 327 ARG A C 1
ATOM 2421 O O . ARG A 1 327 ? 35.475 1.809 -31.985 1.00 89.88 327 ARG A O 1
ATOM 2428 N N . ALA A 1 328 ? 33.275 1.388 -32.125 1.00 87.56 328 ALA A N 1
ATOM 2429 C CA . ALA A 1 328 ? 33.375 -0.015 -31.724 1.00 87.56 328 ALA A CA 1
ATOM 2430 C C . ALA A 1 328 ? 34.364 -0.830 -32.590 1.00 87.56 328 ALA A C 1
ATOM 2432 O O . ALA A 1 328 ? 34.948 -1.819 -32.137 1.00 87.56 328 ALA A O 1
ATOM 2433 N N . ARG A 1 329 ? 34.622 -0.419 -33.839 1.00 87.00 329 ARG A N 1
ATOM 2434 C CA . ARG A 1 329 ? 35.627 -1.069 -34.696 1.00 87.00 329 ARG A CA 1
ATOM 2435 C C . ARG A 1 329 ? 37.054 -0.735 -34.262 1.00 87.00 329 ARG A C 1
ATOM 2437 O O . ARG A 1 329 ? 37.895 -1.636 -34.275 1.00 87.00 329 ARG A O 1
ATOM 2444 N N . ALA A 1 330 ? 37.295 0.514 -33.866 1.00 88.31 330 ALA A N 1
ATOM 2445 C CA . ALA A 1 330 ? 38.608 1.045 -33.506 1.00 88.31 330 ALA A CA 1
ATOM 2446 C C . ALA A 1 330 ? 38.981 0.799 -32.030 1.00 88.31 330 ALA A C 1
ATOM 2448 O O . ALA A 1 330 ? 40.113 0.427 -31.732 1.00 88.31 330 ALA A O 1
ATOM 2449 N N . GLU A 1 331 ? 38.037 0.951 -31.101 1.00 90.25 331 GLU A N 1
ATOM 2450 C CA . GLU A 1 331 ? 38.294 0.969 -29.655 1.00 90.25 331 GLU A CA 1
ATOM 2451 C C . GLU A 1 331 ? 38.061 -0.397 -28.988 1.00 90.25 331 GLU A C 1
ATOM 2453 O O . GLU A 1 331 ? 37.016 -0.651 -28.393 1.00 90.25 331 GLU A O 1
ATOM 2458 N N . LYS A 1 332 ? 39.056 -1.292 -29.034 1.00 86.50 332 LYS A N 1
ATOM 2459 C CA . LYS A 1 332 ? 38.922 -2.671 -28.509 1.00 86.50 332 LYS A CA 1
ATOM 2460 C C . LYS A 1 332 ? 38.787 -2.795 -26.991 1.00 86.50 332 LYS A C 1
ATOM 2462 O O . LYS A 1 332 ? 38.332 -3.838 -26.524 1.00 86.50 332 LYS A O 1
ATOM 2467 N N . VAL A 1 333 ? 39.161 -1.758 -26.238 1.00 85.31 333 VAL A N 1
ATOM 2468 C CA . VAL A 1 333 ? 39.150 -1.766 -24.765 1.00 85.31 333 VAL A CA 1
ATOM 2469 C C . VAL A 1 333 ? 37.756 -2.072 -24.216 1.00 85.31 333 VAL A C 1
ATOM 2471 O O . VAL A 1 333 ? 37.626 -2.927 -23.351 1.00 85.31 333 VAL A O 1
ATOM 2474 N N . TRP A 1 334 ? 36.715 -1.440 -24.761 1.00 85.81 334 TRP A N 1
ATOM 2475 C CA . TRP A 1 334 ? 35.327 -1.701 -24.369 1.00 85.81 334 TRP A CA 1
ATOM 2476 C C . TRP A 1 334 ? 34.577 -2.521 -25.427 1.00 85.81 334 TRP A C 1
ATOM 2478 O O . TRP A 1 334 ? 33.774 -3.390 -25.091 1.00 85.81 334 TRP A O 1
ATOM 2488 N N . SER A 1 335 ? 34.866 -2.317 -26.718 1.00 86.88 335 SER A N 1
ATOM 2489 C CA . SER A 1 335 ? 34.083 -2.935 -27.793 1.00 86.88 335 SER A CA 1
ATOM 2490 C C . SER A 1 335 ? 34.305 -4.438 -27.940 1.00 86.88 335 SER A C 1
ATOM 2492 O O . SER A 1 335 ? 33.477 -5.137 -28.516 1.00 86.88 335 SER A O 1
ATOM 2494 N N . SER A 1 336 ? 35.392 -4.976 -27.379 1.00 88.44 336 SER A N 1
ATOM 2495 C CA . SER A 1 336 ? 35.611 -6.423 -27.318 1.00 88.44 336 SER A CA 1
ATOM 2496 C C . SER A 1 336 ? 34.576 -7.151 -26.457 1.00 88.44 336 SER A C 1
ATOM 2498 O O . SER A 1 336 ? 34.450 -8.366 -26.607 1.00 88.44 336 SER A O 1
ATOM 2500 N N . ARG A 1 337 ? 33.810 -6.437 -25.623 1.00 91.75 337 ARG A N 1
ATOM 2501 C CA . ARG A 1 337 ? 32.740 -6.966 -24.762 1.00 91.75 337 ARG A CA 1
ATOM 2502 C C . ARG A 1 337 ? 31.343 -6.533 -25.205 1.00 91.75 337 ARG A C 1
ATOM 2504 O O . ARG A 1 337 ? 30.372 -6.870 -24.541 1.00 91.75 337 ARG A O 1
ATOM 2511 N N . VAL A 1 338 ? 31.223 -5.821 -26.328 1.00 95.12 338 VAL A N 1
ATOM 2512 C CA . VAL A 1 338 ? 29.950 -5.267 -26.804 1.00 95.12 338 VAL A CA 1
ATOM 2513 C C . VAL A 1 338 ? 29.678 -5.695 -28.241 1.00 95.12 338 VAL A C 1
ATOM 2515 O O . VAL A 1 338 ? 30.577 -5.743 -29.077 1.00 95.12 338 VAL A O 1
ATOM 2518 N N . THR A 1 339 ? 28.422 -5.995 -28.548 1.00 96.50 339 THR A N 1
ATOM 2519 C CA . THR A 1 339 ? 27.933 -6.140 -29.924 1.00 96.50 339 THR A CA 1
ATOM 2520 C C . THR A 1 339 ? 26.748 -5.212 -30.139 1.00 96.50 339 THR A C 1
ATOM 2522 O O . THR A 1 339 ? 26.037 -4.893 -29.191 1.00 96.50 339 THR A O 1
ATOM 2525 N N . PHE A 1 340 ? 26.537 -4.769 -31.377 1.00 97.31 340 PHE A N 1
ATOM 2526 C CA . PHE A 1 340 ? 25.508 -3.781 -31.689 1.00 97.31 340 PHE A CA 1
ATOM 2527 C C . PHE A 1 340 ? 24.505 -4.309 -32.705 1.00 97.31 340 PHE A C 1
ATOM 2529 O O . PHE A 1 340 ? 24.886 -4.885 -33.729 1.00 97.31 340 PHE A O 1
ATOM 2536 N N . ALA A 1 341 ? 23.238 -4.014 -32.451 1.00 97.62 341 ALA A N 1
ATOM 2537 C CA . ALA A 1 341 ? 22.227 -3.842 -33.475 1.00 97.62 341 ALA A CA 1
ATOM 2538 C C . ALA A 1 341 ? 21.812 -2.368 -33.492 1.00 97.62 341 ALA A C 1
ATOM 2540 O O . ALA A 1 341 ? 21.519 -1.787 -32.453 1.00 97.62 341 ALA A O 1
ATOM 2541 N N . HIS A 1 342 ? 21.816 -1.751 -34.665 1.00 96.12 342 HIS A N 1
ATOM 2542 C CA . HIS A 1 342 ? 21.488 -0.348 -34.866 1.00 96.12 342 HIS A CA 1
ATOM 2543 C C . HIS A 1 342 ? 20.316 -0.225 -35.850 1.00 96.12 342 HIS A C 1
ATOM 2545 O O . HIS A 1 342 ? 20.531 -0.025 -37.049 1.00 96.12 342 HIS A O 1
ATOM 2551 N N . PRO A 1 343 ? 19.073 -0.427 -35.375 1.00 95.88 343 PRO A N 1
ATOM 2552 C CA . PRO A 1 343 ? 17.885 -0.215 -36.186 1.00 95.88 343 PRO A CA 1
ATOM 2553 C C . PRO A 1 343 ? 17.620 1.280 -36.383 1.00 95.88 343 PRO A C 1
ATOM 2555 O O . PRO A 1 343 ? 17.613 2.044 -35.417 1.00 95.88 343 PRO A O 1
ATOM 2558 N N . LYS A 1 344 ? 17.339 1.696 -37.618 1.00 94.19 344 LYS A N 1
ATOM 2559 C CA . LYS A 1 344 ? 16.785 3.021 -37.921 1.00 94.19 344 LYS A CA 1
ATOM 2560 C C . LYS A 1 344 ? 15.272 2.947 -37.808 1.00 94.19 344 LYS A C 1
ATOM 2562 O O . LYS A 1 344 ? 14.623 2.410 -38.698 1.00 94.19 344 LYS A O 1
ATOM 2567 N N . ILE A 1 345 ? 14.730 3.436 -36.700 1.00 92.31 345 ILE A N 1
ATOM 2568 C CA . ILE A 1 345 ? 13.308 3.308 -36.380 1.00 92.31 345 ILE A CA 1
ATOM 2569 C C . ILE A 1 345 ? 12.532 4.433 -37.065 1.00 92.31 345 ILE A C 1
ATOM 2571 O O . ILE A 1 345 ? 12.874 5.605 -36.910 1.00 92.31 345 ILE A O 1
ATOM 2575 N N . GLY A 1 346 ? 11.520 4.058 -37.844 1.00 88.12 346 GLY A N 1
ATOM 2576 C CA . GLY A 1 346 ? 10.625 4.971 -38.547 1.00 88.12 346 GLY A CA 1
ATOM 2577 C C . GLY A 1 346 ? 9.508 5.530 -37.677 1.00 88.12 346 GLY A C 1
ATOM 2578 O O . GLY A 1 346 ? 9.648 5.707 -36.468 1.00 88.12 346 GLY A O 1
ATOM 2579 N N . TRP A 1 347 ? 8.377 5.815 -38.316 1.00 88.56 347 TRP A N 1
ATOM 2580 C CA . TRP A 1 347 ? 7.214 6.388 -37.651 1.00 88.56 347 TRP A CA 1
ATOM 2581 C C . TRP A 1 347 ? 6.498 5.349 -36.780 1.00 88.56 347 TRP A C 1
ATOM 2583 O O . TRP A 1 347 ? 6.009 4.342 -37.295 1.00 88.56 347 TRP A O 1
ATOM 2593 N N . VAL A 1 348 ? 6.404 5.610 -35.471 1.00 89.19 348 VAL A N 1
ATOM 2594 C CA . VAL A 1 348 ? 5.698 4.746 -34.511 1.00 89.19 348 VAL A CA 1
ATOM 2595 C C . VAL A 1 348 ? 4.518 5.497 -33.892 1.00 89.19 348 VAL A C 1
ATOM 2597 O O . VAL A 1 348 ? 4.716 6.490 -33.186 1.00 89.19 348 VAL A O 1
ATOM 2600 N N . ARG A 1 349 ? 3.307 5.001 -34.158 1.00 88.12 349 ARG A N 1
ATOM 2601 C CA . ARG A 1 349 ? 2.017 5.576 -33.742 1.00 88.12 349 ARG A CA 1
ATOM 2602 C C . ARG A 1 349 ? 1.848 5.549 -32.218 1.00 88.12 349 ARG A C 1
ATOM 2604 O O . ARG A 1 349 ? 2.300 4.599 -31.571 1.00 88.12 349 ARG A O 1
ATOM 2611 N N . GLY A 1 350 ? 1.184 6.555 -31.647 1.00 75.44 350 GLY A N 1
ATOM 2612 C CA . GLY A 1 350 ? 0.731 6.542 -30.247 1.00 75.44 350 GLY A CA 1
ATOM 2613 C C . GLY A 1 350 ? 1.834 6.641 -29.187 1.00 75.44 350 GLY A C 1
ATOM 2614 O O . GLY A 1 350 ? 1.589 6.384 -28.009 1.00 75.44 350 GLY A O 1
ATOM 2615 N N . THR A 1 351 ? 3.065 6.989 -29.575 1.00 78.81 351 THR A N 1
ATOM 2616 C CA . THR A 1 351 ? 4.168 7.206 -28.623 1.00 78.81 351 THR A CA 1
ATOM 2617 C C . THR A 1 351 ? 4.190 8.649 -28.133 1.00 78.81 351 THR A C 1
ATOM 2619 O O . THR A 1 351 ? 3.870 9.561 -28.884 1.00 78.81 351 THR A O 1
ATOM 2622 N N . GLY A 1 352 ? 4.671 8.906 -26.912 1.00 68.81 352 GLY A N 1
ATOM 2623 C CA . GLY A 1 352 ? 4.781 10.281 -26.394 1.00 68.81 352 GLY A CA 1
ATOM 2624 C C . GLY A 1 352 ? 5.655 11.233 -27.236 1.00 68.81 352 GLY A C 1
ATOM 2625 O O . GLY A 1 352 ? 5.502 12.443 -27.131 1.00 68.81 352 GLY A O 1
ATOM 2626 N N . LEU A 1 353 ? 6.544 10.700 -28.085 1.00 70.69 353 LEU A N 1
ATOM 2627 C CA . LEU A 1 353 ? 7.386 11.477 -29.006 1.00 70.69 353 LEU A CA 1
ATOM 2628 C C . LEU A 1 353 ? 6.675 11.844 -30.316 1.00 70.69 353 LEU A C 1
ATOM 2630 O O . LEU A 1 353 ? 6.926 12.916 -30.856 1.00 70.69 353 LEU A O 1
ATOM 2634 N N . MET A 1 354 ? 5.816 10.961 -30.836 1.00 71.56 354 MET A N 1
ATOM 2635 C CA . MET A 1 354 ? 5.156 11.130 -32.140 1.00 71.56 354 MET A CA 1
ATOM 2636 C C . MET A 1 354 ? 3.641 11.334 -32.047 1.00 71.56 354 MET A C 1
ATOM 2638 O O . MET A 1 354 ? 3.019 11.603 -33.067 1.00 71.56 354 MET A O 1
ATOM 2642 N N . GLY A 1 355 ? 3.049 11.272 -30.851 1.00 67.25 355 GLY A N 1
ATOM 2643 C CA . GLY A 1 355 ? 1.599 11.332 -30.650 1.00 67.25 355 GLY A CA 1
ATOM 2644 C C . GLY A 1 355 ? 0.966 12.638 -31.132 1.00 67.25 355 GLY A C 1
ATOM 2645 O O . GLY A 1 355 ? -0.127 12.636 -31.683 1.00 67.25 355 GLY A O 1
ATOM 2646 N N . GLY A 1 356 ? 1.696 13.757 -31.050 1.00 69.75 356 GLY A N 1
ATOM 2647 C CA . GLY A 1 356 ? 1.256 15.029 -31.641 1.00 69.75 356 GLY A CA 1
ATOM 2648 C C . GLY A 1 356 ? 1.126 14.998 -33.172 1.00 69.75 356 GLY A C 1
ATOM 2649 O O . GLY A 1 356 ? 0.516 15.890 -33.756 1.00 69.75 356 GLY A O 1
ATOM 2650 N N . ASN A 1 357 ? 1.685 13.978 -33.826 1.00 75.06 357 ASN A N 1
ATOM 2651 C CA . ASN A 1 357 ? 1.587 13.751 -35.261 1.00 75.06 357 ASN A CA 1
ATOM 2652 C C . ASN A 1 357 ? 0.657 12.575 -35.613 1.00 75.06 357 ASN A C 1
ATOM 2654 O O . ASN A 1 357 ? 0.518 12.279 -36.796 1.00 75.06 357 ASN A O 1
ATOM 2658 N N . ASP A 1 358 ? 0.001 11.925 -34.644 1.00 79.25 358 ASP A N 1
ATOM 2659 C CA . ASP A 1 358 ? -0.932 10.819 -34.916 1.00 79.25 358 ASP A CA 1
ATOM 2660 C C . ASP A 1 358 ? -2.047 11.185 -35.922 1.00 79.25 358 ASP A C 1
ATOM 2662 O O . ASP A 1 358 ? -2.330 10.358 -36.788 1.00 79.25 358 ASP A O 1
ATOM 2666 N N . PRO A 1 359 ? -2.601 12.420 -35.949 1.00 81.94 359 PRO A N 1
ATOM 2667 C CA . PRO A 1 359 ? -3.564 12.817 -36.984 1.00 81.94 359 PRO A CA 1
ATOM 2668 C C . PRO A 1 359 ? -3.026 12.762 -38.424 1.00 81.94 359 PRO A C 1
ATOM 2670 O O . PRO A 1 359 ? -3.798 12.805 -39.375 1.00 81.94 359 PRO A O 1
ATOM 2673 N N . LEU A 1 360 ? -1.703 12.696 -38.612 1.00 80.69 360 LEU A N 1
ATOM 2674 C CA . LEU A 1 360 ? -1.071 12.616 -39.931 1.00 80.69 360 LEU A CA 1
ATOM 2675 C C . LEU A 1 360 ? -0.913 11.184 -40.432 1.00 80.69 360 LEU A C 1
ATOM 2677 O O . LEU A 1 360 ? -0.590 11.016 -41.605 1.00 80.69 360 LEU A O 1
ATOM 2681 N N . VAL A 1 361 ? -1.120 10.174 -39.579 1.00 85.19 361 VAL A N 1
ATOM 2682 C CA . VAL A 1 361 ? -0.843 8.757 -39.870 1.00 85.19 361 VAL A CA 1
ATOM 2683 C C . VAL A 1 361 ? -1.549 8.293 -41.143 1.00 85.19 361 VAL A C 1
ATOM 2685 O O . VAL A 1 361 ? -0.894 7.793 -42.053 1.00 85.19 361 VAL A O 1
ATOM 2688 N N . GLU A 1 362 ? -2.856 8.519 -41.255 1.00 83.50 362 GLU A N 1
ATOM 2689 C CA . GLU A 1 362 ? -3.623 8.079 -42.428 1.00 83.50 362 GLU A CA 1
ATOM 2690 C C . GLU A 1 362 ? -3.170 8.767 -43.720 1.00 83.50 362 GLU A C 1
ATOM 2692 O O . GLU A 1 362 ? -3.181 8.168 -44.797 1.00 83.50 362 GLU A O 1
ATOM 2697 N N . VAL A 1 363 ? -2.763 10.035 -43.624 1.00 84.44 363 VAL A N 1
ATOM 2698 C CA . VAL A 1 363 ? -2.275 10.807 -44.769 1.00 84.44 363 VAL A CA 1
ATOM 2699 C C . VAL A 1 363 ? -0.906 10.281 -45.200 1.00 84.44 363 VAL A C 1
ATOM 2701 O O . VAL A 1 363 ? -0.694 10.010 -46.379 1.00 84.44 363 VAL A O 1
ATOM 2704 N N . VAL A 1 364 ? 0.025 10.058 -44.269 1.00 84.12 364 VAL A N 1
ATOM 2705 C CA . VAL A 1 364 ? 1.359 9.542 -44.621 1.00 84.12 364 VAL A CA 1
ATOM 2706 C C . VAL A 1 364 ? 1.315 8.116 -45.172 1.00 84.12 364 VAL A C 1
ATOM 2708 O O . VAL A 1 364 ? 2.086 7.798 -46.078 1.00 84.12 364 VAL A O 1
ATOM 2711 N N . GLU A 1 365 ? 0.388 7.281 -44.697 1.00 86.31 365 GLU A N 1
ATOM 2712 C CA . GLU A 1 365 ? 0.171 5.934 -45.237 1.00 86.31 365 GLU A CA 1
ATOM 2713 C C . GLU A 1 365 ? -0.406 5.967 -46.659 1.00 86.31 365 GLU A C 1
ATOM 2715 O O . GLU A 1 365 ? 0.028 5.186 -47.510 1.00 86.31 365 GLU A O 1
ATOM 2720 N N . ARG A 1 366 ? -1.291 6.927 -46.974 1.00 86.75 366 ARG A N 1
ATOM 2721 C CA . ARG A 1 366 ? -1.764 7.177 -48.352 1.00 86.75 366 ARG A CA 1
ATOM 2722 C C . ARG A 1 366 ? -0.640 7.583 -49.303 1.00 86.75 366 ARG A C 1
ATOM 2724 O O . ARG A 1 366 ? -0.651 7.178 -50.464 1.00 86.75 366 ARG A O 1
ATOM 2731 N N . HIS A 1 367 ? 0.347 8.329 -48.809 1.00 82.56 367 HIS A N 1
ATOM 2732 C CA . HIS A 1 367 ? 1.557 8.690 -49.559 1.00 82.56 367 HIS A CA 1
ATOM 2733 C C . HIS A 1 367 ? 2.618 7.571 -49.576 1.00 82.56 367 HIS A C 1
ATOM 2735 O O . HIS A 1 367 ? 3.743 7.787 -50.022 1.00 82.56 367 HIS A O 1
ATOM 2741 N N . GLY A 1 368 ? 2.269 6.353 -49.140 1.00 82.44 368 GLY A N 1
ATOM 2742 C CA . GLY A 1 368 ? 3.091 5.152 -49.298 1.00 82.44 368 GLY A CA 1
ATOM 2743 C C . GLY A 1 368 ? 4.114 4.902 -48.187 1.00 82.44 368 GLY A C 1
ATOM 2744 O O . GLY A 1 368 ? 4.928 3.986 -48.323 1.00 82.44 368 GLY A O 1
ATOM 2745 N N . LEU A 1 369 ? 4.087 5.668 -47.090 1.00 86.00 369 LEU A N 1
ATOM 2746 C CA . LEU A 1 369 ? 4.942 5.421 -45.925 1.00 86.00 369 LEU A CA 1
ATOM 2747 C C . LEU A 1 369 ? 4.308 4.377 -45.009 1.00 86.00 369 LEU A C 1
ATOM 2749 O O . LEU A 1 369 ? 3.165 4.515 -44.590 1.00 86.00 369 LEU A O 1
ATOM 2753 N N . LYS A 1 370 ? 5.065 3.348 -44.629 1.00 89.38 370 LYS A N 1
ATOM 2754 C CA . LYS A 1 370 ? 4.614 2.374 -43.631 1.00 89.38 370 LYS A CA 1
ATOM 2755 C C . LYS A 1 370 ? 4.844 2.931 -42.227 1.00 89.38 370 LYS A C 1
ATOM 2757 O O . LYS A 1 370 ? 5.990 3.184 -41.853 1.00 89.38 370 LYS A O 1
ATOM 2762 N N . THR A 1 371 ? 3.787 3.038 -41.426 1.00 91.06 371 THR A N 1
ATOM 2763 C CA . THR A 1 371 ? 3.908 3.331 -39.992 1.00 91.06 371 THR A CA 1
ATOM 2764 C C . THR A 1 371 ? 3.774 2.051 -39.157 1.00 91.06 371 THR A C 1
ATOM 2766 O O . THR A 1 371 ? 3.241 1.041 -39.622 1.00 91.06 371 THR A O 1
ATOM 2769 N N . TYR A 1 372 ? 4.312 2.062 -37.936 1.00 92.38 372 TYR A N 1
ATOM 2770 C CA . TYR A 1 372 ? 4.291 0.922 -37.015 1.00 92.38 372 TYR A CA 1
ATOM 2771 C C . TYR A 1 372 ? 3.496 1.255 -35.753 1.00 92.38 372 TYR A C 1
ATOM 2773 O O . TYR A 1 372 ? 3.539 2.379 -35.254 1.00 92.38 372 TYR A O 1
ATOM 2781 N N . SER A 1 373 ? 2.829 0.265 -35.173 1.00 92.75 373 SER A N 1
ATOM 2782 C CA . SER A 1 373 ? 2.424 0.307 -33.770 1.00 92.75 373 SER A CA 1
ATOM 2783 C C . SER A 1 373 ? 3.623 0.038 -32.857 1.00 92.75 373 SER A C 1
ATOM 2785 O O . SER A 1 373 ? 4.656 -0.491 -33.281 1.00 92.75 373 SER A O 1
ATOM 2787 N N . THR A 1 374 ? 3.487 0.372 -31.574 1.00 93.00 374 THR A N 1
ATOM 2788 C CA . THR A 1 374 ? 4.502 0.062 -30.556 1.00 93.00 374 THR A CA 1
ATOM 2789 C C . THR A 1 374 ? 4.751 -1.441 -30.414 1.00 93.00 374 THR A C 1
ATOM 2791 O O . THR A 1 374 ? 5.894 -1.839 -30.198 1.00 93.00 374 THR A O 1
ATOM 2794 N N . ALA A 1 375 ? 3.721 -2.274 -30.585 1.00 93.06 375 ALA A N 1
ATOM 2795 C CA . ALA A 1 375 ? 3.842 -3.730 -30.549 1.00 93.06 375 ALA A CA 1
ATOM 2796 C C . ALA A 1 375 ? 4.569 -4.272 -31.793 1.00 93.06 375 ALA A C 1
ATOM 2798 O O . ALA A 1 375 ? 5.500 -5.066 -31.668 1.00 93.06 375 ALA A O 1
ATOM 2799 N N . GLU A 1 376 ? 4.210 -3.788 -32.988 1.00 95.50 376 GLU A N 1
ATOM 2800 C CA . GLU A 1 376 ? 4.837 -4.206 -34.252 1.00 95.50 376 GLU A CA 1
ATOM 2801 C C . GLU A 1 376 ? 6.336 -3.888 -34.265 1.00 95.50 376 GLU A C 1
ATOM 2803 O O . GLU A 1 376 ? 7.155 -4.757 -34.564 1.00 95.50 376 GLU A O 1
ATOM 2808 N N . ILE A 1 377 ? 6.718 -2.660 -33.891 1.00 95.62 377 ILE A N 1
ATOM 2809 C CA . ILE A 1 377 ? 8.135 -2.284 -33.867 1.00 95.62 377 ILE A CA 1
ATOM 2810 C C . ILE A 1 377 ? 8.904 -3.037 -32.774 1.00 95.62 377 ILE A C 1
ATOM 2812 O O . ILE A 1 377 ? 10.062 -3.390 -32.985 1.00 95.62 377 ILE A O 1
ATOM 2816 N N . ALA A 1 378 ? 8.286 -3.334 -31.626 1.00 96.25 378 ALA A N 1
ATOM 2817 C CA . ALA A 1 378 ? 8.933 -4.103 -30.565 1.00 96.25 378 ALA A CA 1
ATOM 2818 C C . ALA A 1 378 ? 9.294 -5.523 -31.024 1.00 96.25 378 ALA A C 1
ATOM 2820 O O . ALA A 1 378 ? 10.403 -5.978 -30.743 1.00 96.25 378 ALA A O 1
ATOM 2821 N N . VAL A 1 379 ? 8.424 -6.192 -31.791 1.00 96.50 379 VAL A N 1
ATOM 2822 C CA . VAL A 1 379 ? 8.727 -7.507 -32.386 1.00 96.50 379 VAL A CA 1
ATOM 2823 C C . VAL A 1 379 ? 9.971 -7.433 -33.274 1.00 96.50 379 VAL A C 1
ATOM 2825 O O . VAL A 1 379 ? 10.885 -8.249 -33.120 1.00 96.50 379 VAL A O 1
ATOM 2828 N N . GLU A 1 380 ? 10.058 -6.426 -34.146 1.00 97.12 380 GLU A N 1
ATOM 2829 C CA . GLU A 1 380 ? 11.230 -6.232 -35.008 1.00 97.12 380 GLU A CA 1
ATOM 2830 C C . GLU A 1 380 ? 12.509 -5.990 -34.197 1.00 97.12 380 GLU A C 1
ATOM 2832 O O . GLU A 1 380 ? 13.550 -6.580 -34.485 1.00 97.12 380 GLU A O 1
ATOM 2837 N N . LEU A 1 381 ? 12.441 -5.196 -33.126 1.00 97.44 381 LEU A N 1
ATOM 2838 C CA . LEU A 1 381 ? 13.582 -4.939 -32.239 1.00 97.44 381 LEU A CA 1
ATOM 2839 C C . LEU A 1 381 ? 14.037 -6.200 -31.486 1.00 97.44 381 LEU A C 1
ATOM 2841 O O . LEU A 1 381 ? 15.238 -6.448 -31.347 1.00 97.44 381 LEU A O 1
ATOM 2845 N N . LEU A 1 382 ? 13.099 -7.033 -31.037 1.00 97.75 382 LEU A N 1
ATOM 2846 C CA . LEU A 1 382 ? 13.385 -8.301 -30.360 1.00 97.75 382 LEU A CA 1
ATOM 2847 C C . LEU A 1 382 ? 13.978 -9.346 -31.317 1.00 97.75 382 LEU A C 1
ATOM 2849 O O . LEU A 1 382 ? 14.797 -10.174 -30.906 1.00 97.75 382 LEU A O 1
ATOM 2853 N N . ASN A 1 383 ? 13.633 -9.307 -32.608 1.00 97.00 383 ASN A N 1
ATOM 2854 C CA . ASN A 1 383 ? 14.250 -10.155 -33.640 1.00 97.00 383 ASN A CA 1
ATOM 2855 C C . ASN A 1 383 ? 15.759 -9.904 -33.769 1.00 97.00 383 ASN A C 1
ATOM 2857 O O . ASN A 1 383 ? 16.522 -10.843 -34.017 1.00 97.00 383 ASN A O 1
ATOM 2861 N N . LEU A 1 384 ? 16.208 -8.678 -33.485 1.00 97.25 384 LEU A N 1
ATOM 2862 C CA . LEU A 1 384 ? 17.626 -8.306 -33.479 1.00 97.25 384 LEU A CA 1
ATOM 2863 C C . LEU A 1 384 ? 18.399 -8.845 -32.270 1.00 97.25 384 LEU A C 1
ATOM 2865 O O . LEU A 1 384 ? 19.624 -8.847 -32.300 1.00 97.25 384 LEU A O 1
ATOM 2869 N N . SER A 1 385 ? 17.702 -9.344 -31.247 1.00 97.31 385 SER A N 1
ATOM 2870 C CA . SER A 1 385 ? 18.300 -9.844 -29.999 1.00 97.31 385 SER A CA 1
ATOM 2871 C C . SER A 1 385 ? 18.351 -11.374 -29.903 1.00 97.31 385 SER A C 1
ATOM 2873 O O . SER A 1 385 ? 18.844 -11.923 -28.918 1.00 97.31 385 SER A O 1
ATOM 2875 N N . THR A 1 386 ? 17.865 -12.086 -30.926 1.00 95.81 386 THR A N 1
ATOM 2876 C CA . THR A 1 386 ? 17.911 -13.558 -30.996 1.00 95.81 386 THR A CA 1
ATOM 2877 C C . THR A 1 386 ? 19.346 -14.091 -30.930 1.00 95.81 386 THR A C 1
ATOM 2879 O O . THR A 1 386 ? 20.310 -13.377 -31.225 1.00 95.81 386 THR A O 1
ATOM 2882 N N . LYS A 1 387 ? 19.522 -15.366 -30.559 1.00 93.88 387 LYS A N 1
ATOM 2883 C CA . LYS A 1 387 ? 20.852 -16.006 -30.515 1.00 93.88 387 LYS A CA 1
ATOM 2884 C C . LYS A 1 387 ? 21.546 -15.928 -31.881 1.00 93.88 387 LYS A C 1
ATOM 2886 O O . LYS A 1 387 ? 22.736 -15.622 -31.961 1.00 93.88 387 LYS A O 1
ATOM 2891 N N . GLU A 1 388 ? 20.791 -16.104 -32.961 1.00 95.25 388 GLU A N 1
ATOM 2892 C CA . GLU A 1 388 ? 21.250 -16.010 -34.346 1.00 95.25 388 GLU A CA 1
ATOM 2893 C C . GLU A 1 388 ? 21.663 -14.582 -34.716 1.00 95.25 388 GLU A C 1
ATOM 2895 O O . GLU A 1 388 ? 22.708 -14.380 -35.344 1.00 95.25 388 GLU A O 1
ATOM 2900 N N . ALA A 1 389 ? 20.870 -13.579 -34.328 1.00 96.19 389 ALA A N 1
ATOM 2901 C CA . ALA A 1 389 ? 21.198 -12.177 -34.564 1.00 96.19 389 ALA A CA 1
ATOM 2902 C C . ALA A 1 389 ? 22.455 -1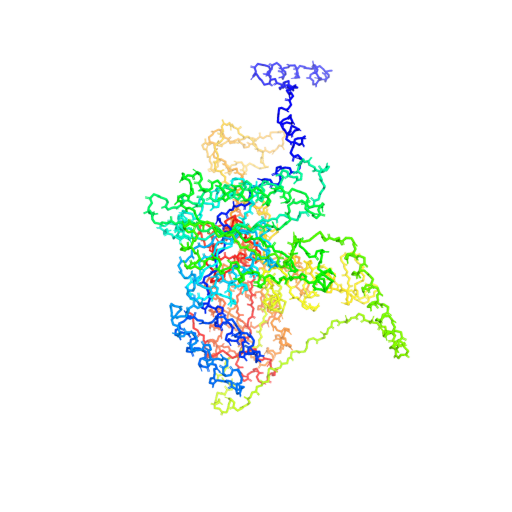1.763 -33.787 1.00 96.19 389 ALA A C 1
ATOM 2904 O O . ALA A 1 389 ? 23.372 -11.189 -34.378 1.00 96.19 389 ALA A O 1
ATOM 2905 N N . ARG A 1 390 ? 22.577 -12.158 -32.514 1.00 96.62 390 ARG A N 1
ATOM 2906 C CA . ARG A 1 390 ? 23.783 -11.928 -31.702 1.00 96.62 390 ARG A CA 1
ATOM 2907 C C . ARG A 1 390 ? 25.020 -12.583 -32.319 1.00 96.62 390 ARG A C 1
ATOM 2909 O O . ARG A 1 390 ? 26.060 -11.935 -32.432 1.00 96.62 390 ARG A O 1
ATOM 2916 N N . ALA A 1 391 ? 24.908 -13.813 -32.824 1.00 95.75 391 ALA A N 1
ATOM 2917 C CA . ALA A 1 391 ? 26.006 -14.488 -33.521 1.00 95.75 391 ALA A CA 1
ATOM 2918 C C . ALA A 1 391 ? 26.455 -13.746 -34.798 1.00 95.75 391 ALA A C 1
ATOM 2920 O O . ALA A 1 391 ? 27.647 -13.715 -35.118 1.00 95.75 391 ALA A O 1
ATOM 2921 N N . LYS A 1 392 ? 25.525 -13.110 -35.524 1.00 96.56 392 LYS A N 1
ATOM 2922 C CA . LYS A 1 392 ? 25.853 -12.222 -36.655 1.00 96.56 392 LYS A CA 1
ATOM 2923 C C . LYS A 1 392 ? 26.496 -10.915 -36.174 1.00 96.56 392 LYS A C 1
ATOM 2925 O O . LYS A 1 392 ? 27.502 -10.504 -36.752 1.00 96.56 392 LYS A O 1
ATOM 2930 N N . ALA A 1 393 ? 25.980 -10.324 -35.096 1.00 95.12 393 ALA A N 1
ATOM 293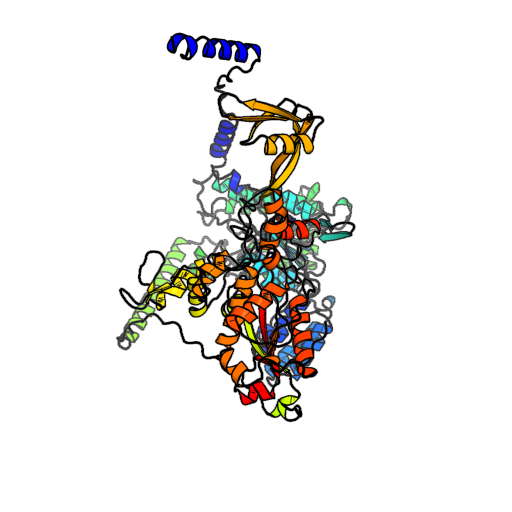1 C CA . ALA A 1 393 ? 26.457 -9.067 -34.517 1.00 95.12 393 ALA A CA 1
ATOM 2932 C C . ALA A 1 393 ? 27.915 -9.140 -34.021 1.00 95.12 393 ALA A C 1
ATOM 2934 O O . ALA A 1 393 ? 28.628 -8.138 -34.040 1.00 95.12 393 ALA A O 1
ATOM 2935 N N . VAL A 1 394 ? 28.385 -10.332 -33.629 1.00 93.00 394 VAL A N 1
ATOM 2936 C CA . VAL A 1 394 ? 29.802 -10.589 -33.299 1.00 93.00 394 VAL A CA 1
ATOM 2937 C C . VAL A 1 394 ? 30.723 -10.345 -34.500 1.00 93.00 394 VAL A C 1
ATOM 2939 O O . VAL A 1 394 ? 31.852 -9.891 -34.324 1.00 93.00 394 VAL A O 1
ATOM 2942 N N . LYS A 1 395 ? 30.264 -10.637 -35.724 1.00 92.44 395 LYS A N 1
ATOM 2943 C CA . LYS A 1 395 ? 31.061 -10.452 -36.948 1.00 92.44 395 LYS A CA 1
ATOM 2944 C C . LYS A 1 395 ? 31.075 -8.991 -37.389 1.00 92.44 395 LYS A C 1
ATOM 2946 O O . LYS A 1 395 ? 32.125 -8.471 -37.757 1.00 92.44 395 LYS A O 1
ATOM 2951 N N . ALA A 1 396 ? 29.913 -8.346 -37.374 1.00 92.19 396 ALA A N 1
ATOM 2952 C CA . ALA A 1 396 ? 29.753 -6.932 -37.685 1.00 92.19 396 ALA A CA 1
ATOM 2953 C C . ALA A 1 396 ? 28.458 -6.400 -37.050 1.00 92.19 396 ALA A C 1
ATOM 2955 O O . ALA A 1 396 ? 27.487 -7.155 -36.987 1.00 92.19 396 ALA A O 1
ATOM 2956 N N . PRO A 1 397 ? 28.405 -5.115 -36.642 1.00 93.88 397 PRO A N 1
ATOM 2957 C CA . PRO A 1 397 ? 27.173 -4.492 -36.167 1.00 93.88 397 PRO A CA 1
ATOM 2958 C C . PRO A 1 397 ? 26.010 -4.690 -37.144 1.00 93.88 397 PRO A C 1
ATOM 2960 O O . PRO A 1 397 ? 26.177 -4.481 -38.349 1.00 93.88 397 PRO A O 1
ATOM 2963 N N . LEU A 1 398 ? 24.838 -5.070 -36.633 1.00 96.12 398 LEU A N 1
ATOM 2964 C CA . LEU A 1 398 ? 23.635 -5.197 -37.454 1.00 96.12 398 LEU A CA 1
ATOM 2965 C C . LEU A 1 398 ? 23.114 -3.798 -37.771 1.00 96.12 398 LEU A C 1
ATOM 2967 O O . LEU A 1 398 ? 22.820 -3.041 -36.857 1.00 96.12 398 LEU A O 1
ATOM 2971 N N . ASN A 1 399 ? 22.996 -3.452 -39.047 1.00 92.31 399 ASN A N 1
ATOM 2972 C CA . ASN A 1 399 ? 22.389 -2.199 -39.489 1.00 92.31 399 ASN A CA 1
ATOM 2973 C C . ASN A 1 399 ? 21.067 -2.543 -40.172 1.00 92.31 399 ASN A C 1
ATOM 2975 O O . ASN A 1 399 ? 21.082 -3.213 -41.206 1.00 92.31 399 ASN A O 1
ATOM 2979 N N . VAL A 1 400 ? 19.946 -2.156 -39.563 1.00 93.88 400 VAL A N 1
ATOM 2980 C CA . VAL A 1 400 ? 18.607 -2.580 -39.996 1.00 93.88 400 VAL A CA 1
ATOM 2981 C C . VAL A 1 400 ? 17.754 -1.358 -40.279 1.00 93.88 400 VAL A C 1
ATOM 2983 O O . VAL A 1 400 ? 17.690 -0.431 -39.475 1.00 93.88 400 VAL A O 1
ATOM 2986 N N . ASP A 1 401 ? 17.112 -1.354 -41.438 1.00 93.56 401 ASP A N 1
ATOM 2987 C CA . ASP A 1 401 ? 16.208 -0.290 -41.843 1.00 93.56 401 ASP A CA 1
ATOM 2988 C C . ASP A 1 401 ? 14.776 -0.643 -41.424 1.00 93.56 401 ASP A C 1
ATOM 2990 O O . ASP A 1 401 ? 14.173 -1.560 -41.978 1.00 93.56 401 ASP A O 1
ATOM 2994 N N . LEU A 1 402 ? 14.255 0.069 -40.423 1.00 94.19 402 LEU A N 1
ATOM 2995 C CA . LEU A 1 402 ? 12.869 -0.021 -39.955 1.00 94.19 402 LEU A CA 1
ATOM 2996 C C . LEU A 1 402 ? 12.144 1.317 -40.171 1.00 94.19 402 LEU A C 1
ATOM 2998 O O . LEU A 1 402 ? 11.222 1.662 -39.433 1.00 94.19 402 LEU A O 1
ATOM 3002 N N . THR A 1 403 ? 12.575 2.103 -41.162 1.00 90.06 403 THR A N 1
ATOM 3003 C CA . THR A 1 403 ? 12.062 3.459 -41.403 1.00 90.06 403 THR A CA 1
ATOM 3004 C C . THR A 1 403 ? 10.672 3.472 -42.029 1.00 90.06 403 THR A C 1
ATOM 3006 O O . THR A 1 403 ? 9.962 4.465 -41.911 1.00 90.06 403 THR A O 1
ATOM 3009 N N . GLY A 1 404 ? 10.283 2.382 -42.698 1.00 85.94 404 GLY A N 1
ATOM 3010 C CA . GLY A 1 404 ? 9.018 2.307 -43.432 1.00 85.94 404 GLY A CA 1
ATOM 3011 C C . GLY A 1 404 ? 8.978 3.205 -44.674 1.00 85.94 404 GLY A C 1
ATOM 3012 O O . GLY A 1 404 ? 7.897 3.585 -45.106 1.00 85.94 404 GLY A O 1
ATOM 3013 N N . GLY A 1 405 ? 10.144 3.566 -45.226 1.00 82.38 405 GLY A N 1
ATOM 3014 C CA . GLY A 1 405 ? 10.271 4.531 -46.326 1.00 82.38 405 GLY A CA 1
ATOM 3015 C C . GLY A 1 405 ? 10.477 5.975 -45.855 1.00 82.38 405 GLY A C 1
ATOM 3016 O O . GLY A 1 405 ? 10.692 6.871 -46.665 1.00 82.38 405 GLY A O 1
ATOM 3017 N N . LEU A 1 406 ? 10.456 6.229 -44.542 1.00 79.94 406 LEU A N 1
ATOM 3018 C CA . LEU A 1 406 ? 10.669 7.564 -43.992 1.00 79.94 406 LEU A CA 1
ATOM 3019 C C . LEU A 1 406 ? 12.122 8.025 -44.212 1.00 79.94 406 LEU A C 1
ATOM 3021 O O . LEU A 1 406 ? 13.058 7.434 -43.675 1.00 79.94 406 LEU A O 1
ATOM 3025 N N . GLY A 1 407 ? 12.304 9.116 -44.962 1.00 71.88 407 GLY A N 1
ATOM 3026 C CA . GLY A 1 407 ? 13.614 9.713 -45.253 1.00 71.88 407 GLY A CA 1
ATOM 3027 C C . GLY A 1 407 ? 14.232 9.331 -46.605 1.00 71.88 407 GLY A C 1
ATOM 3028 O O . GLY A 1 407 ? 15.338 9.787 -46.892 1.00 71.88 407 GLY A O 1
ATOM 3029 N N . SER A 1 408 ? 13.553 8.536 -47.446 1.00 69.56 408 SER A N 1
ATOM 3030 C CA . SER A 1 408 ? 13.999 8.266 -48.826 1.00 69.56 408 SER A CA 1
ATOM 3031 C C . SER A 1 408 ? 13.701 9.414 -49.796 1.00 69.56 408 SER A C 1
ATOM 3033 O O . SER A 1 408 ? 14.452 9.612 -50.748 1.00 69.56 408 SER A O 1
ATOM 3035 N N . GLU A 1 409 ? 12.644 10.188 -49.537 1.00 68.25 409 GLU A N 1
ATOM 3036 C CA . GLU A 1 409 ? 12.270 11.396 -50.281 1.00 68.25 409 GLU A CA 1
ATOM 3037 C C . GLU A 1 409 ? 11.957 12.553 -49.307 1.00 68.25 409 GLU A C 1
ATOM 3039 O O . GLU A 1 409 ? 11.597 12.294 -48.152 1.00 68.25 409 GLU A O 1
ATOM 3044 N N . PRO A 1 410 ? 12.107 13.830 -49.717 1.00 66.69 410 PRO A N 1
ATOM 3045 C CA . PRO A 1 410 ? 11.746 14.974 -48.883 1.00 66.69 410 PRO A CA 1
ATOM 3046 C C . PRO A 1 410 ? 10.234 15.005 -48.638 1.00 66.69 410 PRO A C 1
ATOM 3048 O O . PRO A 1 410 ? 9.452 15.141 -49.575 1.00 66.69 410 PRO A O 1
ATOM 3051 N N . ILE A 1 411 ? 9.826 14.910 -47.375 1.00 69.81 411 ILE A N 1
ATOM 3052 C CA . ILE A 1 411 ? 8.417 14.964 -46.974 1.00 69.81 411 ILE A CA 1
ATOM 3053 C C . ILE A 1 411 ? 8.087 16.378 -46.494 1.00 69.81 411 ILE A C 1
ATOM 3055 O O . ILE A 1 411 ? 8.688 16.868 -45.537 1.00 69.81 411 ILE A O 1
ATOM 3059 N N . ASP A 1 412 ? 7.103 17.022 -47.123 1.00 73.19 412 ASP A N 1
ATOM 3060 C CA . ASP A 1 412 ? 6.576 18.306 -46.657 1.00 73.19 412 ASP A CA 1
ATOM 3061 C C . ASP A 1 412 ? 5.497 18.084 -45.584 1.00 73.19 412 ASP A C 1
ATOM 3063 O O . ASP A 1 412 ? 4.305 17.945 -45.867 1.00 73.19 412 ASP A O 1
ATOM 3067 N N . ILE A 1 413 ? 5.922 18.068 -44.317 1.00 72.44 413 ILE A N 1
ATOM 3068 C CA . ILE A 1 413 ? 5.018 17.922 -43.164 1.00 72.44 413 ILE A CA 1
ATOM 3069 C C . ILE A 1 413 ? 3.960 19.036 -43.117 1.00 72.44 413 ILE A C 1
ATOM 3071 O O . ILE A 1 413 ? 2.855 18.799 -42.624 1.00 72.44 413 ILE A O 1
ATOM 3075 N N . LYS A 1 414 ? 4.243 20.247 -43.621 1.00 73.00 414 LYS A N 1
ATOM 3076 C CA . LYS A 1 414 ? 3.245 21.330 -43.633 1.00 73.00 414 LYS A CA 1
ATOM 3077 C C . LYS A 1 414 ? 2.135 21.034 -44.633 1.00 73.00 414 LYS A C 1
ATOM 3079 O O . LYS A 1 414 ? 0.972 21.261 -44.305 1.00 73.00 414 LYS A O 1
ATOM 3084 N N . ALA A 1 415 ? 2.481 20.498 -45.802 1.00 76.50 415 ALA A N 1
ATOM 3085 C CA . ALA A 1 415 ? 1.504 20.061 -46.796 1.00 76.50 415 ALA A CA 1
ATOM 3086 C C . ALA A 1 415 ? 0.639 18.906 -46.264 1.00 76.50 415 ALA A C 1
ATOM 3088 O O . ALA A 1 415 ? -0.584 18.986 -46.334 1.00 76.50 415 ALA A O 1
ATOM 3089 N N . LEU A 1 416 ? 1.255 17.901 -45.631 1.00 80.88 416 LEU A N 1
ATOM 3090 C CA . LEU A 1 416 ? 0.533 16.784 -45.007 1.00 80.88 416 LEU A CA 1
ATOM 3091 C C . LEU A 1 416 ? -0.388 17.241 -43.867 1.00 80.88 416 LEU A C 1
ATOM 3093 O O . LEU A 1 416 ? -1.498 16.738 -43.735 1.00 80.88 416 LEU A O 1
ATOM 3097 N N . ARG A 1 417 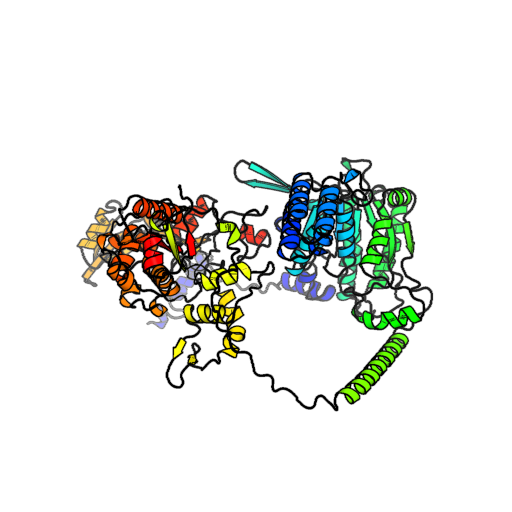? 0.035 18.225 -43.057 1.00 79.69 417 ARG A N 1
ATOM 3098 C CA . ARG A 1 417 ? -0.823 18.838 -42.026 1.00 79.69 417 ARG A CA 1
ATOM 3099 C C . ARG A 1 417 ? -2.002 19.591 -42.622 1.00 79.69 417 ARG A C 1
ATOM 3101 O O . ARG A 1 417 ? -3.087 19.536 -42.056 1.00 79.69 417 ARG A O 1
ATOM 3108 N N . ALA A 1 418 ? -1.799 20.302 -43.727 1.00 80.06 418 ALA A N 1
ATOM 3109 C CA . ALA A 1 418 ? -2.887 20.982 -44.420 1.00 80.06 418 ALA A CA 1
ATOM 3110 C C . ALA A 1 418 ? -3.890 19.977 -45.012 1.00 80.06 418 ALA A C 1
ATOM 3112 O O . ALA A 1 418 ? -5.092 20.203 -44.908 1.00 80.06 418 ALA A O 1
ATOM 3113 N N . GLU A 1 419 ? -3.408 18.860 -45.566 1.00 82.00 419 GLU A N 1
ATOM 3114 C CA . GLU A 1 419 ? -4.244 17.757 -46.061 1.00 82.00 419 GLU A CA 1
ATOM 3115 C C . GLU A 1 419 ? -5.032 17.095 -44.921 1.00 82.00 419 GLU A C 1
ATOM 3117 O O . GLU A 1 419 ? -6.252 17.006 -45.008 1.00 82.00 419 GLU A O 1
ATOM 3122 N N . ALA A 1 420 ? -4.380 16.752 -43.806 1.00 82.69 420 ALA A N 1
ATOM 3123 C CA . ALA A 1 420 ? -5.055 16.193 -42.632 1.00 82.69 420 ALA A CA 1
ATOM 3124 C C . ALA A 1 420 ? -6.095 17.154 -42.033 1.00 82.69 420 ALA A C 1
ATOM 3126 O O . ALA A 1 420 ? -7.176 16.726 -41.647 1.00 82.69 420 ALA A O 1
ATOM 3127 N N . MET A 1 421 ? -5.806 18.461 -41.983 1.00 81.06 421 MET A N 1
ATOM 3128 C CA . MET A 1 421 ? -6.785 19.464 -41.545 1.00 81.06 421 MET A CA 1
ATOM 3129 C C . MET A 1 421 ? -7.959 19.596 -42.519 1.00 81.06 421 MET A C 1
ATOM 3131 O O . MET A 1 421 ? -9.085 19.805 -42.078 1.00 81.06 421 MET A O 1
ATOM 3135 N N . ALA A 1 422 ? -7.722 19.475 -43.827 1.00 79.50 422 ALA A N 1
ATOM 3136 C CA . ALA A 1 422 ? -8.786 19.492 -44.825 1.00 79.50 422 ALA A CA 1
ATOM 3137 C C . ALA A 1 422 ? -9.669 18.237 -44.740 1.00 79.50 422 ALA A C 1
ATOM 3139 O O . ALA A 1 422 ? -10.887 18.349 -44.871 1.00 79.50 422 ALA A O 1
ATOM 3140 N N . ASP A 1 423 ? -9.076 17.071 -44.486 1.00 80.56 423 ASP A N 1
ATOM 3141 C CA . ASP A 1 423 ? -9.801 15.817 -44.277 1.00 80.56 423 ASP A CA 1
ATOM 3142 C C . ASP A 1 423 ? -10.590 15.841 -42.965 1.00 80.56 423 ASP A C 1
ATOM 3144 O O . ASP A 1 423 ? -11.765 15.492 -42.966 1.00 80.56 423 ASP A O 1
ATOM 3148 N N . ALA A 1 424 ? -10.008 16.356 -41.878 1.00 78.06 424 ALA A N 1
ATOM 3149 C CA . ALA A 1 424 ? -10.719 16.563 -40.617 1.00 78.06 424 ALA A CA 1
ATOM 3150 C C . ALA A 1 424 ? -11.878 17.560 -40.772 1.00 78.06 424 ALA A C 1
ATOM 3152 O O . ALA A 1 424 ? -12.963 17.316 -40.262 1.00 78.06 424 ALA A O 1
ATOM 3153 N N . ALA A 1 425 ? -11.689 18.652 -41.520 1.00 76.75 425 ALA A N 1
ATOM 3154 C CA . ALA A 1 425 ? -12.754 19.613 -41.801 1.00 76.75 425 ALA A CA 1
ATOM 3155 C C . ALA A 1 425 ? -13.864 19.027 -42.691 1.00 76.75 425 ALA A C 1
ATOM 3157 O O . ALA A 1 425 ? -15.021 19.400 -42.533 1.00 76.75 425 ALA A O 1
ATOM 3158 N N . LYS A 1 426 ? -13.536 18.110 -43.613 1.00 75.50 426 LYS A N 1
ATOM 3159 C CA . LYS A 1 426 ? -14.533 17.359 -44.392 1.00 75.50 426 LYS A CA 1
ATOM 3160 C C . LYS A 1 426 ? -15.279 16.347 -43.539 1.00 75.50 426 LYS A C 1
ATOM 3162 O O . LYS A 1 426 ? -16.495 16.325 -43.615 1.00 75.50 426 LYS A O 1
ATOM 3167 N N . ALA A 1 427 ? -14.573 15.564 -42.726 1.00 74.75 427 ALA A N 1
ATOM 3168 C CA . ALA A 1 427 ? -15.183 14.611 -41.808 1.00 74.75 427 ALA A CA 1
ATOM 3169 C C . ALA A 1 427 ? -16.092 15.331 -40.807 1.00 74.75 427 ALA A C 1
ATOM 3171 O O . ALA A 1 427 ? -17.203 14.870 -40.579 1.00 74.75 427 ALA A O 1
ATOM 3172 N N . GLN A 1 428 ? -15.666 16.494 -40.296 1.00 71.88 428 GLN A N 1
ATOM 3173 C CA . GLN A 1 428 ? -16.483 17.376 -39.461 1.00 71.88 428 GLN A CA 1
ATOM 3174 C C . GLN A 1 428 ? -17.685 17.925 -40.236 1.00 71.88 428 GLN A C 1
ATOM 3176 O O . GLN A 1 428 ? -18.787 17.891 -39.730 1.00 71.88 428 GLN A O 1
ATOM 3181 N N . ALA A 1 429 ? -17.525 18.372 -41.485 1.00 68.12 429 ALA A N 1
ATOM 3182 C CA . ALA A 1 429 ? -18.653 18.849 -42.290 1.00 68.12 429 ALA A CA 1
ATOM 3183 C C . ALA A 1 429 ? -19.636 17.731 -42.695 1.00 68.12 429 ALA A C 1
ATOM 3185 O O . ALA A 1 429 ? -20.817 18.006 -42.888 1.00 68.12 429 ALA A O 1
ATOM 3186 N N . GLU A 1 430 ? -19.166 16.490 -42.848 1.00 65.25 430 GLU A N 1
ATOM 3187 C CA . GLU A 1 430 ? -19.988 15.298 -43.091 1.00 65.25 430 GLU A CA 1
ATOM 3188 C C . GLU A 1 430 ? -20.704 14.849 -41.810 1.00 65.25 430 GLU A C 1
ATOM 3190 O O . GLU A 1 430 ? -21.898 14.572 -41.871 1.00 65.25 430 GLU A O 1
ATOM 3195 N N . THR A 1 431 ? -20.038 14.882 -40.650 1.00 65.38 431 THR A N 1
ATOM 3196 C CA . THR A 1 431 ? -20.681 14.637 -39.343 1.00 65.38 431 THR A CA 1
ATOM 3197 C C . THR A 1 431 ? -21.645 15.753 -38.963 1.00 65.38 431 THR A C 1
ATOM 3199 O O . THR A 1 431 ? -22.749 15.442 -38.556 1.00 65.38 431 THR A O 1
ATOM 3202 N N . ASP A 1 432 ? -21.328 17.026 -39.199 1.00 61.88 432 ASP A N 1
ATOM 3203 C CA . ASP A 1 432 ? -22.247 18.156 -39.003 1.00 61.88 432 ASP A CA 1
ATOM 3204 C C . ASP A 1 432 ? -23.450 18.071 -39.982 1.00 61.88 432 ASP A C 1
ATOM 3206 O O . ASP A 1 432 ? -24.556 18.522 -39.671 1.00 61.88 432 ASP A O 1
ATOM 3210 N N . ALA A 1 433 ? -23.277 17.482 -41.176 1.00 58.91 433 ALA A N 1
ATOM 3211 C CA . ALA A 1 433 ? -24.358 17.223 -42.139 1.00 58.91 433 ALA A CA 1
ATOM 3212 C C . ALA A 1 433 ? -25.222 15.995 -41.776 1.00 58.91 433 ALA A C 1
ATOM 3214 O O . ALA A 1 433 ? -26.414 15.984 -42.087 1.00 58.91 433 ALA A O 1
ATOM 3215 N N . GLU A 1 434 ? -24.648 14.981 -41.121 1.00 54.47 434 GLU A N 1
ATOM 3216 C CA . GLU A 1 434 ? -25.369 13.830 -40.554 1.00 54.47 434 GLU A CA 1
ATOM 3217 C C . GLU A 1 434 ? -26.068 14.194 -39.229 1.00 54.47 434 GLU A C 1
ATOM 3219 O O . GLU A 1 434 ? -27.243 13.878 -39.054 1.00 54.47 434 GLU A O 1
ATOM 3224 N N . GLU A 1 435 ? -25.423 14.963 -38.347 1.00 53.47 435 GLU A N 1
ATOM 3225 C CA . GLU A 1 435 ? -26.006 15.496 -37.109 1.00 53.47 435 GLU A CA 1
ATOM 3226 C C . GLU A 1 435 ? -27.133 16.488 -37.412 1.00 53.47 435 GLU A C 1
ATOM 3228 O O . GLU A 1 435 ? -28.180 16.417 -36.781 1.00 53.47 435 GLU A O 1
ATOM 3233 N N . SER A 1 436 ? -27.018 17.337 -38.441 1.00 50.28 436 SER A N 1
ATOM 3234 C CA . SER A 1 436 ? -28.131 18.210 -38.862 1.00 50.28 436 SER A CA 1
ATOM 3235 C C . SER A 1 436 ? -29.305 17.468 -39.527 1.00 50.28 436 SER A C 1
ATOM 3237 O O . SER A 1 436 ? -30.397 18.038 -39.640 1.00 50.28 436 SER A O 1
ATOM 3239 N N . ALA A 1 437 ? -29.125 16.203 -39.930 1.00 49.66 437 ALA A N 1
ATOM 3240 C CA . ALA A 1 437 ? -30.209 15.316 -40.359 1.00 49.66 437 ALA A CA 1
ATOM 3241 C C . ALA A 1 437 ? -30.874 14.58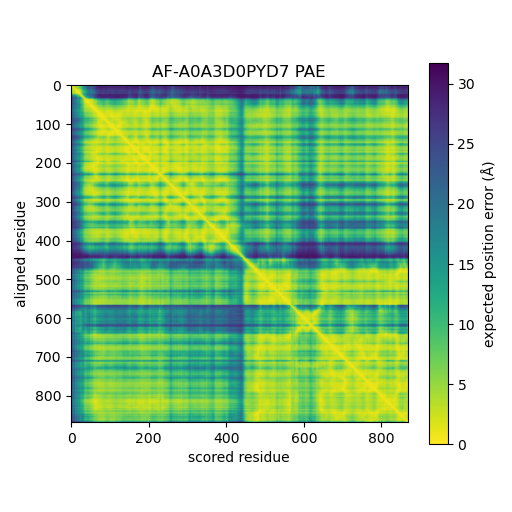1 -39.174 1.00 49.66 437 ALA A C 1
ATOM 3243 O O . ALA A 1 437 ? -32.092 14.395 -39.202 1.00 49.66 437 ALA A O 1
ATOM 3244 N N . ASP A 1 438 ? -30.122 14.250 -38.117 1.00 44.94 438 ASP A N 1
ATOM 3245 C CA . ASP A 1 438 ? -30.635 13.641 -36.874 1.00 44.94 438 ASP A CA 1
ATOM 3246 C C . ASP A 1 438 ? -31.161 14.673 -35.844 1.00 44.94 438 ASP A C 1
ATOM 3248 O O . ASP A 1 438 ? -32.010 14.361 -35.003 1.00 44.94 438 ASP A O 1
ATOM 3252 N N . GLU A 1 439 ? -30.765 15.947 -35.938 1.00 43.44 439 GLU A N 1
ATOM 3253 C CA . GLU A 1 439 ? -31.239 17.041 -35.073 1.00 43.44 439 GLU A CA 1
ATOM 3254 C C . GLU A 1 439 ? -32.710 17.426 -35.314 1.00 43.44 439 GLU A C 1
ATOM 3256 O O . GLU A 1 439 ? -33.316 18.101 -34.475 1.00 43.44 439 GLU A O 1
ATOM 3261 N N . GLN A 1 440 ? -33.334 16.965 -36.407 1.00 43.19 440 GLN A N 1
ATOM 3262 C CA . GLN A 1 440 ? -34.782 17.124 -36.602 1.00 43.19 440 GLN A CA 1
ATOM 3263 C C . GLN A 1 440 ? -35.634 16.175 -35.742 1.00 43.19 440 GLN A C 1
ATOM 3265 O O . GLN A 1 440 ? -36.833 16.430 -35.623 1.00 43.19 440 GLN A O 1
ATOM 3270 N N . ASP A 1 441 ? -35.045 15.169 -35.079 1.00 44.00 441 ASP A N 1
ATOM 3271 C CA . ASP A 1 441 ? -35.765 14.243 -34.181 1.00 44.00 441 ASP A CA 1
ATOM 3272 C C . ASP A 1 441 ? -35.306 14.309 -32.702 1.00 44.00 441 ASP A C 1
ATOM 3274 O O . ASP A 1 441 ? -35.884 13.657 -31.831 1.00 44.00 441 ASP A O 1
ATOM 3278 N N . ALA A 1 442 ? -34.322 15.154 -32.363 1.00 43.16 442 ALA A N 1
ATOM 3279 C CA . ALA A 1 442 ? -33.740 15.238 -31.014 1.00 43.16 442 ALA A CA 1
ATOM 3280 C C . ALA A 1 442 ? -34.103 16.513 -30.220 1.00 43.16 442 ALA A C 1
ATOM 3282 O O . ALA A 1 442 ? -33.428 16.863 -29.250 1.00 43.16 442 ALA A O 1
ATOM 3283 N N . SER A 1 443 ? -35.209 17.199 -30.542 1.00 41.62 443 SER A N 1
ATOM 3284 C CA . SER A 1 443 ? -35.657 18.407 -29.817 1.00 41.62 443 SER A CA 1
ATOM 3285 C C . SER A 1 443 ? -36.288 18.137 -28.435 1.00 41.62 443 SER A C 1
ATOM 3287 O O . SER A 1 443 ? -37.160 18.880 -27.978 1.00 41.62 443 SER A O 1
ATOM 3289 N N . SER A 1 444 ? -35.852 17.093 -27.734 1.00 45.44 444 SER A N 1
ATOM 3290 C CA . SER A 1 444 ? -36.050 16.963 -26.293 1.00 45.44 444 SER A CA 1
ATOM 3291 C C . SER A 1 444 ? -34.682 16.949 -25.621 1.00 45.44 444 SER A C 1
ATOM 3293 O O . SER A 1 444 ? -34.178 15.891 -25.244 1.00 45.44 444 SER A O 1
ATOM 3295 N N . ALA A 1 445 ? -34.070 18.126 -25.468 1.00 48.97 445 ALA A N 1
ATOM 3296 C CA . ALA A 1 445 ? -32.980 18.306 -24.519 1.00 48.97 445 ALA A CA 1
ATOM 3297 C C . ALA A 1 445 ? -33.526 17.931 -23.134 1.00 48.97 445 ALA A C 1
ATOM 3299 O O . ALA A 1 445 ? -34.210 18.720 -22.479 1.00 48.97 445 ALA A O 1
ATOM 3300 N N . LYS A 1 446 ? -33.332 16.670 -22.736 1.00 59.44 446 LYS A N 1
ATOM 3301 C CA . LYS A 1 446 ? -33.743 16.172 -21.428 1.00 59.44 446 LYS A CA 1
ATOM 3302 C C . LYS A 1 446 ? -33.009 17.025 -20.407 1.00 59.44 446 LYS A C 1
ATOM 3304 O O . LYS A 1 446 ? -31.785 16.987 -20.353 1.00 59.44 446 LYS A O 1
ATOM 3309 N N . THR A 1 447 ? -33.742 17.814 -19.628 1.00 62.56 447 THR A N 1
ATOM 3310 C CA . THR A 1 447 ? -33.188 18.489 -18.456 1.00 62.56 447 THR A CA 1
ATOM 3311 C C . THR A 1 447 ? -32.532 17.421 -17.583 1.00 62.56 447 THR A C 1
ATOM 3313 O O . THR A 1 447 ? -33.225 16.571 -17.023 1.00 62.56 447 THR A O 1
ATOM 3316 N N . LEU A 1 448 ? -31.200 17.404 -17.537 1.00 75.81 448 LEU A N 1
ATOM 3317 C CA . LEU A 1 448 ? -30.444 16.471 -16.711 1.00 75.81 448 LEU A CA 1
ATOM 3318 C C . LEU A 1 448 ? -30.549 16.955 -15.262 1.00 75.81 448 LEU A C 1
ATOM 3320 O O . LEU A 1 448 ? -30.076 18.039 -14.928 1.00 75.81 448 LEU A O 1
ATOM 3324 N N . ILE A 1 449 ? -31.231 16.179 -14.422 1.00 80.38 449 ILE A N 1
ATOM 3325 C CA . ILE A 1 449 ? -31.353 16.426 -12.980 1.00 80.38 449 ILE A CA 1
ATOM 3326 C C . ILE A 1 449 ? -30.224 15.656 -12.288 1.00 80.38 449 ILE A C 1
ATOM 3328 O O . ILE A 1 449 ? -29.987 14.496 -12.634 1.00 80.38 449 ILE A O 1
ATOM 3332 N N . LYS A 1 450 ? -29.529 16.285 -11.329 1.00 84.56 450 LYS A N 1
ATOM 3333 C CA . LYS A 1 450 ? -28.470 15.618 -10.558 1.00 84.56 450 LYS A CA 1
ATOM 3334 C C . LYS A 1 450 ? -29.068 14.431 -9.793 1.00 84.56 450 LYS A C 1
ATOM 3336 O O . LYS A 1 450 ? -30.171 14.519 -9.255 1.00 84.56 450 LYS A O 1
ATOM 3341 N N . ALA A 1 451 ? -28.374 13.298 -9.809 1.00 84.56 451 ALA A N 1
ATOM 3342 C CA . ALA A 1 451 ? -28.864 12.088 -9.165 1.00 84.56 451 ALA A CA 1
ATOM 3343 C C . ALA A 1 451 ? -28.794 12.227 -7.638 1.00 84.56 451 ALA A C 1
ATOM 3345 O O . ALA A 1 451 ? -27.783 12.667 -7.097 1.00 84.56 451 ALA A O 1
ATOM 3346 N N . LEU A 1 452 ? -29.860 11.814 -6.955 1.00 87.00 452 LEU A N 1
ATOM 3347 C CA . LEU A 1 452 ? -29.864 11.686 -5.501 1.00 87.00 452 LEU A CA 1
ATOM 3348 C C . LEU A 1 452 ? -29.250 10.342 -5.075 1.00 87.00 452 LEU A C 1
ATOM 3350 O O . LEU A 1 452 ? -29.341 9.365 -5.831 1.00 87.00 452 LEU A O 1
ATOM 3354 N N . PRO A 1 453 ? -28.673 10.255 -3.861 1.00 84.06 453 PRO A N 1
ATOM 3355 C CA . PRO A 1 453 ? -28.210 8.993 -3.298 1.00 84.06 453 PRO A CA 1
ATOM 3356 C C . PRO A 1 453 ? -29.316 7.930 -3.288 1.00 84.06 453 PRO A C 1
ATOM 3358 O O . PRO A 1 453 ? -30.436 8.164 -2.832 1.00 84.06 453 PRO A O 1
ATOM 3361 N N . SER A 1 454 ? -29.011 6.732 -3.788 1.00 82.94 454 SER A N 1
ATOM 3362 C CA . SER A 1 454 ? -29.978 5.634 -3.808 1.00 82.94 454 SER A CA 1
ATOM 3363 C C . SER A 1 454 ? -30.080 4.952 -2.435 1.00 82.94 454 SER A C 1
ATOM 3365 O O . SER A 1 454 ? -29.040 4.635 -1.851 1.00 82.94 454 SER A O 1
ATOM 3367 N N . PRO A 1 455 ? -31.288 4.636 -1.937 1.00 76.31 455 PRO A N 1
ATOM 3368 C CA . PRO A 1 455 ? -31.444 3.893 -0.691 1.00 76.31 455 PRO A CA 1
ATOM 3369 C C . PRO A 1 455 ? -30.925 2.458 -0.852 1.00 76.31 455 PRO A C 1
ATOM 3371 O O . PRO A 1 455 ? -31.329 1.732 -1.766 1.00 76.31 455 PRO A O 1
ATOM 3374 N N . ARG A 1 456 ? -30.039 2.024 0.050 1.00 71.38 456 ARG A N 1
ATOM 3375 C CA . ARG A 1 456 ? -29.483 0.666 0.038 1.00 71.38 456 ARG A CA 1
ATOM 3376 C C . ARG A 1 456 ? -30.397 -0.277 0.819 1.00 71.38 456 ARG A C 1
ATOM 3378 O O . ARG A 1 456 ? -30.449 -0.226 2.041 1.00 71.38 456 ARG A O 1
ATOM 3385 N N . ALA A 1 457 ? -31.112 -1.149 0.112 1.00 71.12 457 ALA A N 1
ATOM 3386 C CA . ALA A 1 457 ? -31.887 -2.219 0.735 1.00 71.12 457 ALA A CA 1
ATOM 3387 C C . ALA A 1 457 ? -31.044 -3.508 0.777 1.00 71.12 457 ALA A C 1
ATOM 3389 O O . ALA A 1 457 ? -30.701 -4.019 -0.297 1.00 71.12 457 ALA A O 1
ATOM 3390 N N . PRO A 1 458 ? -30.700 -4.051 1.961 1.00 70.44 458 PRO A N 1
ATOM 3391 C CA . PRO A 1 458 ? -30.025 -5.340 2.043 1.00 70.44 458 PRO A CA 1
ATOM 3392 C C . PRO A 1 458 ? -30.910 -6.423 1.415 1.00 70.44 458 PRO A C 1
ATOM 3394 O O . PRO A 1 458 ? -32.125 -6.458 1.616 1.00 70.44 458 PRO A O 1
ATOM 3397 N N . ARG A 1 459 ? -30.304 -7.298 0.610 1.00 76.56 459 ARG A N 1
ATOM 3398 C CA . ARG A 1 459 ? -30.984 -8.436 -0.017 1.00 76.56 459 ARG A CA 1
ATOM 3399 C C . ARG A 1 459 ? -30.246 -9.710 0.342 1.00 76.56 459 ARG A C 1
ATOM 3401 O O . ARG A 1 459 ? -29.022 -9.753 0.263 1.00 76.56 459 ARG A O 1
ATOM 3408 N N . GLN A 1 460 ? -31.000 -10.746 0.691 1.00 76.00 460 GLN A N 1
ATOM 3409 C CA . GLN A 1 460 ? -30.440 -12.079 0.842 1.00 76.00 460 GLN A CA 1
ATOM 3410 C C . GLN A 1 460 ? -29.903 -12.551 -0.513 1.00 76.00 460 GLN A C 1
ATOM 3412 O O . GLN A 1 460 ? -30.552 -12.359 -1.547 1.00 76.00 460 GLN A O 1
ATOM 3417 N N . ALA A 1 461 ? -28.713 -13.152 -0.510 1.00 78.75 461 ALA A N 1
ATOM 3418 C CA . ALA A 1 461 ? -28.183 -13.798 -1.700 1.00 78.75 461 ALA A CA 1
ATOM 3419 C C . ALA A 1 461 ? -29.162 -14.878 -2.181 1.00 78.75 461 ALA A C 1
ATOM 3421 O O . ALA A 1 461 ? -29.863 -15.501 -1.381 1.00 78.75 461 ALA A O 1
ATOM 3422 N N . LYS A 1 462 ? -29.223 -15.105 -3.494 1.00 82.75 462 LYS A N 1
ATOM 3423 C CA . LYS A 1 462 ? -30.022 -16.203 -4.038 1.00 82.75 462 LYS A CA 1
ATOM 3424 C C . LYS A 1 462 ? -29.434 -17.518 -3.520 1.00 82.75 462 LYS A C 1
ATOM 3426 O O . LYS A 1 462 ? -28.271 -17.801 -3.781 1.00 82.75 462 LYS A O 1
ATOM 3431 N N . VAL A 1 463 ? -30.236 -18.294 -2.798 1.00 81.81 463 VAL A N 1
ATOM 3432 C CA . VAL A 1 463 ? -29.853 -19.614 -2.284 1.00 81.81 463 VAL A CA 1
ATOM 3433 C C . VAL A 1 463 ? -30.509 -20.680 -3.153 1.00 81.81 463 VAL A C 1
ATOM 3435 O O . VAL A 1 463 ? -31.702 -20.575 -3.450 1.00 81.81 463 VAL A O 1
ATOM 3438 N N . ASP A 1 464 ? -29.748 -21.693 -3.561 1.00 84.38 464 ASP A N 1
ATOM 3439 C CA . ASP A 1 464 ? -30.322 -22.918 -4.108 1.00 84.38 464 ASP A CA 1
ATOM 3440 C C . ASP A 1 464 ? -30.746 -23.818 -2.947 1.00 84.38 464 ASP A C 1
ATOM 3442 O O . ASP A 1 464 ? -29.915 -24.279 -2.171 1.00 84.38 464 ASP A O 1
ATOM 3446 N N . LEU A 1 465 ? -32.051 -24.029 -2.782 1.00 83.75 465 LEU A N 1
ATOM 3447 C CA . LEU A 1 465 ? -32.579 -24.834 -1.680 1.00 83.75 465 LEU A CA 1
ATOM 3448 C C . LEU A 1 465 ? -32.213 -26.317 -1.811 1.00 83.75 465 LEU A C 1
ATOM 3450 O O . LEU A 1 465 ? -32.248 -27.033 -0.806 1.00 83.75 465 LEU A O 1
ATOM 3454 N N . ASP A 1 466 ? -31.853 -26.784 -3.009 1.00 86.56 466 ASP A N 1
ATOM 3455 C CA . ASP A 1 466 ? -31.454 -28.174 -3.207 1.00 86.56 466 ASP A CA 1
ATOM 3456 C C . ASP A 1 466 ? -30.119 -28.497 -2.512 1.00 86.56 466 ASP A C 1
ATOM 3458 O O . ASP A 1 466 ? -29.967 -29.609 -1.994 1.00 86.56 466 ASP A O 1
ATOM 3462 N N . ASP A 1 467 ? -29.221 -27.513 -2.370 1.00 83.12 467 ASP A N 1
ATOM 3463 C CA . ASP A 1 467 ? -27.948 -27.652 -1.640 1.00 83.12 467 ASP A CA 1
ATOM 3464 C C . ASP A 1 467 ? -28.152 -27.975 -0.148 1.00 83.12 467 ASP A C 1
ATOM 3466 O O . ASP A 1 467 ? -27.295 -28.586 0.495 1.00 83.12 467 ASP A O 1
ATOM 3470 N N . TRP A 1 468 ? -29.310 -27.616 0.414 1.00 83.00 468 TRP A N 1
ATOM 3471 C CA . TRP A 1 468 ? -29.587 -27.691 1.853 1.00 83.00 468 TRP A CA 1
ATOM 3472 C C . TRP A 1 468 ? -30.477 -28.874 2.248 1.00 83.00 468 TRP A C 1
ATOM 3474 O O . TRP A 1 468 ? -30.792 -29.042 3.427 1.00 83.00 468 TRP A O 1
ATOM 3484 N N . ARG A 1 469 ? -30.858 -29.749 1.303 1.00 85.38 469 ARG A N 1
ATOM 3485 C CA . ARG A 1 469 ? -31.770 -30.889 1.559 1.00 85.38 469 ARG A CA 1
ATOM 3486 C C . ARG A 1 469 ? -31.273 -31.877 2.615 1.00 85.38 469 ARG A C 1
ATOM 3488 O O . ARG A 1 469 ? -32.083 -32.593 3.196 1.00 85.38 469 ARG A O 1
ATOM 3495 N N . ASN A 1 470 ? -29.964 -31.925 2.849 1.00 85.38 470 ASN A N 1
ATOM 3496 C CA . ASN A 1 470 ? -29.334 -32.839 3.803 1.00 85.38 470 ASN A CA 1
ATOM 3497 C C . ASN A 1 470 ? -29.049 -32.202 5.176 1.00 85.38 470 ASN A C 1
ATOM 3499 O O . ASN A 1 470 ? -28.455 -32.859 6.029 1.00 85.38 470 ASN A O 1
ATOM 3503 N N . VAL A 1 471 ? -29.446 -30.947 5.411 1.00 84.38 471 VAL A N 1
ATOM 3504 C CA . VAL A 1 471 ? -29.239 -30.287 6.707 1.00 84.38 471 VAL A CA 1
ATOM 3505 C C . VAL A 1 471 ? -30.314 -30.735 7.696 1.00 84.38 471 VAL A C 1
ATOM 3507 O O . VAL A 1 471 ? -31.494 -30.441 7.532 1.00 84.38 471 VAL A O 1
ATOM 3510 N N . THR A 1 472 ? -29.895 -31.470 8.729 1.00 88.69 472 THR A N 1
ATOM 3511 C CA . THR A 1 472 ? -30.772 -31.987 9.799 1.00 88.69 472 THR A CA 1
ATOM 3512 C C . THR A 1 472 ? -30.660 -31.210 11.110 1.00 88.69 472 THR A C 1
ATOM 3514 O O . THR A 1 472 ? -31.319 -31.571 12.085 1.00 88.69 472 THR A O 1
ATOM 3517 N N . ALA A 1 473 ? -29.792 -30.200 11.158 1.00 89.94 473 ALA A N 1
ATOM 3518 C CA . ALA A 1 473 ? -29.593 -29.364 12.330 1.00 89.94 473 ALA A CA 1
ATOM 3519 C C . ALA A 1 473 ? -30.884 -28.634 12.720 1.00 89.94 473 ALA A C 1
ATOM 3521 O O . ALA A 1 473 ? -31.606 -28.123 11.858 1.00 89.94 473 ALA A O 1
ATOM 3522 N N . ARG A 1 474 ? -31.179 -28.596 14.021 1.00 93.50 474 ARG A N 1
ATOM 3523 C CA . ARG A 1 474 ? -32.344 -27.889 14.559 1.00 93.50 474 ARG A CA 1
ATOM 3524 C C . ARG A 1 474 ? -31.905 -26.531 15.106 1.00 93.50 474 ARG A C 1
ATOM 3526 O O . ARG A 1 474 ? -30.824 -26.465 15.680 1.00 93.50 474 ARG A O 1
ATOM 3533 N N . PRO A 1 475 ? -32.726 -25.471 15.006 1.00 94.38 475 PRO A N 1
ATOM 3534 C CA . PRO A 1 475 ? -32.344 -24.141 15.484 1.00 94.38 475 PRO A CA 1
ATOM 3535 C C . PRO A 1 475 ? -31.895 -24.096 16.953 1.00 94.38 475 PRO A C 1
ATOM 3537 O O . PRO A 1 475 ? -31.022 -23.308 17.296 1.00 94.38 475 PRO A O 1
ATOM 3540 N N . GLU A 1 476 ? -32.457 -24.934 17.827 1.00 94.69 476 GLU A N 1
ATOM 3541 C CA . GLU A 1 476 ? -32.055 -25.019 19.237 1.00 94.69 476 GLU A CA 1
ATOM 3542 C C . GLU A 1 476 ? -30.659 -25.620 19.466 1.00 94.69 476 GLU A C 1
ATOM 3544 O O . GLU A 1 476 ? -30.092 -25.432 20.538 1.00 94.69 476 GLU A O 1
ATOM 3549 N N . ASP A 1 477 ? -30.107 -26.329 18.480 1.00 93.19 477 ASP A N 1
ATOM 3550 C CA . ASP A 1 477 ? -28.765 -26.915 18.539 1.00 93.19 477 ASP A CA 1
ATOM 3551 C C . ASP A 1 477 ? -27.711 -25.984 17.900 1.00 93.19 477 ASP A C 1
ATOM 3553 O O . ASP A 1 477 ? -26.524 -26.300 17.903 1.00 93.19 477 ASP A O 1
ATOM 3557 N N . GLU A 1 478 ? -28.135 -24.832 17.369 1.00 95.94 478 GLU A N 1
ATOM 3558 C CA . GLU A 1 478 ? -27.292 -23.901 16.623 1.00 95.94 478 GLU A CA 1
ATOM 3559 C C . GLU A 1 478 ? -27.009 -22.622 17.413 1.00 95.94 478 GLU A C 1
ATOM 3561 O O . GLU A 1 478 ? -27.879 -22.066 18.093 1.00 95.94 478 GLU A O 1
ATOM 3566 N N . ILE A 1 479 ? -25.787 -22.112 17.270 1.00 98.12 479 ILE A N 1
ATOM 3567 C CA . ILE A 1 479 ? -25.366 -20.817 17.810 1.00 98.12 479 ILE A CA 1
ATOM 3568 C C . ILE A 1 479 ? -25.177 -19.873 16.634 1.00 98.12 479 ILE A C 1
ATOM 3570 O O . ILE A 1 479 ? -24.408 -20.145 15.711 1.00 98.12 479 ILE A O 1
ATOM 3574 N N . VAL A 1 480 ? -25.886 -18.751 16.660 1.00 98.00 480 VAL A N 1
ATOM 3575 C CA . VAL A 1 480 ? -25.933 -17.819 15.537 1.00 98.00 480 VAL A CA 1
ATOM 3576 C C . VAL A 1 480 ? -25.361 -16.464 15.916 1.00 98.00 480 VAL A C 1
ATOM 3578 O O . VAL A 1 480 ? -25.550 -15.976 17.031 1.00 98.00 480 VAL A O 1
ATOM 3581 N N . ILE A 1 481 ? -24.682 -15.847 14.952 1.00 98.25 481 ILE A N 1
ATOM 3582 C CA . ILE A 1 481 ? -24.303 -14.439 14.990 1.00 98.25 481 ILE A CA 1
ATOM 3583 C C . ILE A 1 481 ? -25.483 -13.648 14.441 1.00 98.25 481 ILE A C 1
ATOM 3585 O O . ILE A 1 481 ? -25.845 -13.789 13.271 1.00 98.25 481 ILE A O 1
ATOM 3589 N N . VAL A 1 482 ? -26.073 -12.806 15.281 1.00 97.00 482 VAL A N 1
ATOM 3590 C CA . VAL A 1 482 ? -27.192 -11.941 14.893 1.00 97.00 482 VAL A CA 1
ATOM 3591 C C . VAL A 1 482 ? -26.678 -10.762 14.077 1.00 97.00 482 VAL A C 1
ATOM 3593 O O . VAL A 1 482 ? -27.144 -10.496 12.973 1.00 97.00 482 VAL A O 1
ATOM 3596 N N . SER A 1 483 ? -25.692 -10.055 14.626 1.00 96.00 483 SER A N 1
ATOM 3597 C CA . SER A 1 483 ? -25.161 -8.820 14.059 1.00 96.00 483 SER A CA 1
ATOM 3598 C C . SER A 1 483 ? -23.791 -8.491 14.633 1.00 96.00 483 SER A C 1
ATOM 3600 O O . SER A 1 483 ? -23.377 -9.043 15.659 1.00 96.00 483 SER A O 1
ATOM 3602 N N . ILE A 1 484 ? -23.099 -7.590 13.942 1.00 96.75 484 ILE A N 1
ATOM 3603 C CA . ILE A 1 484 ? -21.760 -7.114 14.260 1.00 96.75 484 ILE A CA 1
ATOM 3604 C C . ILE A 1 484 ? -21.776 -5.589 14.168 1.00 96.75 484 ILE A C 1
ATOM 3606 O O . ILE A 1 484 ? -22.240 -5.037 13.172 1.00 96.75 484 ILE A O 1
ATOM 3610 N N . GLY A 1 485 ? -21.255 -4.925 15.194 1.00 96.94 485 GLY A N 1
ATOM 3611 C CA . GLY A 1 485 ? -20.929 -3.502 15.169 1.00 96.94 485 GLY A CA 1
ATOM 3612 C C . GLY A 1 485 ? -19.420 -3.337 15.266 1.00 96.94 485 GLY A C 1
ATOM 3613 O O . GLY A 1 485 ? -18.774 -3.994 16.079 1.00 96.94 485 GLY A O 1
ATOM 3614 N N . GLU A 1 486 ? -18.847 -2.481 14.434 1.00 96.31 486 GLU A N 1
ATOM 3615 C CA . GLU A 1 486 ? -17.401 -2.254 14.356 1.00 96.31 486 GLU A CA 1
ATOM 3616 C C . GLU A 1 486 ? -17.128 -0.759 14.355 1.00 96.31 486 GLU A C 1
ATOM 3618 O O . GLU A 1 486 ? -17.903 0.017 13.797 1.00 96.31 486 GLU A O 1
ATOM 3623 N N . LEU A 1 487 ? -16.006 -0.371 14.952 1.00 96.12 487 LEU A N 1
ATOM 3624 C CA . LEU A 1 487 ? -15.452 0.963 14.818 1.00 96.12 487 LEU A CA 1
ATOM 3625 C C . LEU A 1 487 ? -13.941 0.852 14.609 1.00 96.12 487 LEU A C 1
ATOM 3627 O O . LEU A 1 487 ? -13.231 0.276 15.434 1.00 96.12 487 LEU A O 1
ATOM 3631 N N . GLY A 1 488 ? -13.457 1.402 13.499 1.00 95.94 488 GLY A N 1
ATOM 3632 C CA . GLY A 1 488 ? -12.065 1.294 13.071 1.00 95.94 488 GLY A CA 1
ATOM 3633 C C . GLY A 1 488 ? -11.571 2.523 12.303 1.00 95.94 488 GLY A C 1
ATOM 3634 O O . GLY A 1 488 ? -12.236 3.562 12.274 1.00 95.94 488 GLY A O 1
ATOM 3635 N N . PRO A 1 489 ? -10.411 2.425 11.626 1.00 96.12 489 PRO A N 1
ATOM 3636 C CA . PRO A 1 489 ? -9.816 3.545 10.889 1.00 96.12 489 PRO A CA 1
ATOM 3637 C C . PRO A 1 489 ? -10.675 4.106 9.753 1.00 96.12 489 PRO A C 1
ATOM 3639 O O . PRO A 1 489 ? -10.458 5.230 9.309 1.00 96.12 489 PRO A O 1
ATOM 3642 N N . TRP A 1 490 ? -11.649 3.329 9.286 1.00 97.12 490 TRP A N 1
ATOM 3643 C CA . TRP A 1 490 ? -12.608 3.715 8.256 1.00 97.12 490 TRP A CA 1
ATOM 3644 C C . TRP A 1 490 ? -14.013 3.954 8.813 1.00 97.12 490 TRP A C 1
ATOM 3646 O O . TRP A 1 490 ? -14.972 3.910 8.055 1.00 97.12 490 TRP A O 1
ATOM 3656 N N . GLY A 1 491 ? -14.160 4.213 10.115 1.00 95.94 491 GLY A N 1
ATOM 3657 C CA . GLY A 1 491 ? -15.459 4.448 10.744 1.00 95.94 491 GLY A CA 1
ATOM 3658 C C . GLY A 1 491 ? -16.169 3.145 11.092 1.00 95.94 491 GLY A C 1
ATOM 3659 O O . GLY A 1 491 ? -15.550 2.258 11.679 1.00 95.94 491 GLY A O 1
ATOM 3660 N N . SER A 1 492 ? -17.461 3.055 10.777 1.00 96.19 492 SER A N 1
ATOM 3661 C CA . SER A 1 492 ? -18.282 1.885 11.088 1.00 96.19 492 SER A CA 1
ATOM 3662 C C . SER A 1 492 ? -17.934 0.685 10.200 1.00 96.19 492 SER A C 1
ATOM 3664 O O . SER A 1 492 ? -17.257 0.815 9.175 1.00 96.19 492 SER A O 1
ATOM 3666 N N . GLY A 1 493 ? -18.467 -0.494 10.534 1.00 94.94 493 GLY A N 1
ATOM 3667 C CA . GLY A 1 493 ? -18.333 -1.683 9.683 1.00 94.94 493 GLY A CA 1
ATOM 3668 C C . GLY A 1 493 ? -18.872 -1.485 8.256 1.00 94.94 493 GLY A C 1
ATOM 3669 O O . GLY A 1 493 ? -18.357 -2.089 7.315 1.00 94.94 493 GLY A O 1
ATOM 3670 N N . ARG A 1 494 ? -19.860 -0.596 8.061 1.00 93.50 494 ARG A N 1
ATOM 3671 C CA . ARG A 1 494 ? -20.442 -0.282 6.742 1.00 93.50 494 ARG A CA 1
ATOM 3672 C C . ARG A 1 494 ? -19.454 0.475 5.861 1.00 93.50 494 ARG A C 1
ATOM 3674 O O . ARG A 1 494 ? -19.180 0.055 4.738 1.00 93.50 494 ARG A O 1
ATOM 3681 N N . THR A 1 495 ? -18.905 1.570 6.381 1.00 96.25 495 THR A N 1
ATOM 3682 C CA . THR A 1 495 ? -17.955 2.427 5.661 1.00 96.25 495 THR A CA 1
ATOM 3683 C C . THR A 1 495 ? -16.613 1.721 5.474 1.00 96.25 495 THR A C 1
ATOM 3685 O O . THR A 1 495 ? -16.017 1.817 4.401 1.00 96.25 495 THR A O 1
ATOM 3688 N N . ARG A 1 496 ? -16.175 0.923 6.460 1.00 97.19 496 ARG A N 1
ATOM 3689 C CA . ARG A 1 496 ? -14.986 0.065 6.344 1.00 97.19 496 ARG A CA 1
ATOM 3690 C C . ARG A 1 496 ? -15.129 -0.969 5.236 1.00 97.19 496 ARG A C 1
ATOM 3692 O O . ARG A 1 496 ? -14.191 -1.123 4.462 1.00 97.19 496 ARG A O 1
ATOM 3699 N N . PHE A 1 497 ? -16.266 -1.663 5.139 1.00 95.06 497 PHE A N 1
ATOM 3700 C CA . PHE A 1 497 ? -16.484 -2.675 4.099 1.00 95.06 497 PHE A CA 1
ATOM 3701 C C . PHE A 1 497 ? -16.479 -2.075 2.685 1.00 95.06 497 PHE A C 1
ATOM 3703 O O . PHE A 1 497 ? -15.946 -2.685 1.761 1.00 95.06 497 PHE A O 1
ATOM 3710 N N . GLU A 1 498 ? -17.026 -0.869 2.504 1.00 94.94 498 GLU A N 1
ATOM 3711 C CA . GLU A 1 498 ? -16.919 -0.165 1.220 1.00 94.94 498 GLU A CA 1
ATOM 3712 C C . GLU A 1 498 ? -15.474 0.221 0.902 1.00 94.94 498 GLU A C 1
ATOM 3714 O O . GLU A 1 498 ? -15.001 -0.081 -0.190 1.00 94.94 498 GLU A O 1
ATOM 3719 N N . ALA A 1 499 ? -14.741 0.785 1.867 1.00 96.25 499 ALA A N 1
ATOM 3720 C CA . ALA A 1 499 ? -13.330 1.113 1.677 1.00 96.25 499 ALA A CA 1
ATOM 3721 C C . ALA A 1 499 ? -12.478 -0.132 1.366 1.00 96.25 499 ALA A C 1
ATOM 3723 O O . ALA A 1 499 ? -11.621 -0.089 0.490 1.00 96.25 499 ALA A O 1
ATOM 3724 N N . GLU A 1 500 ? -12.722 -1.265 2.030 1.00 96.19 500 GLU A N 1
ATOM 3725 C CA . GLU A 1 500 ? -12.007 -2.524 1.776 1.00 96.19 500 GLU A CA 1
ATOM 3726 C C . GLU A 1 500 ? -12.126 -2.986 0.317 1.00 96.19 500 GLU A C 1
ATOM 3728 O O . GLU A 1 500 ? -11.153 -3.476 -0.255 1.00 96.19 500 GLU A O 1
ATOM 3733 N N . LEU A 1 501 ? -13.299 -2.802 -0.292 1.00 94.69 501 LEU A N 1
ATOM 3734 C CA . LEU A 1 501 ? -13.545 -3.151 -1.690 1.00 94.69 501 LEU A CA 1
ATOM 3735 C C . LEU A 1 501 ? -13.138 -2.044 -2.673 1.00 94.69 501 LEU A C 1
ATOM 3737 O O . LEU A 1 501 ? -12.894 -2.345 -3.841 1.00 94.69 501 LEU A O 1
ATOM 3741 N N . GLY A 1 502 ? -13.096 -0.792 -2.215 1.00 95.31 502 GLY A N 1
ATOM 3742 C CA . GLY A 1 502 ? -12.890 0.395 -3.043 1.00 95.31 502 GLY A CA 1
ATOM 3743 C C . GLY A 1 502 ? -11.464 0.945 -3.073 1.00 95.31 502 GLY A C 1
ATOM 3744 O O . GLY A 1 502 ? -11.184 1.792 -3.911 1.00 95.31 502 GLY A O 1
ATOM 3745 N N . ILE A 1 503 ? -10.553 0.517 -2.189 1.00 94.38 503 ILE A N 1
ATOM 3746 C CA . ILE A 1 503 ? -9.161 1.004 -2.196 1.00 94.38 503 ILE A CA 1
ATOM 3747 C C . ILE A 1 503 ? -8.395 0.443 -3.402 1.00 94.38 503 ILE A C 1
ATOM 3749 O O . ILE A 1 503 ? -8.148 -0.762 -3.515 1.00 94.38 503 ILE A O 1
ATOM 3753 N N . HIS A 1 504 ? -7.908 1.347 -4.247 1.00 92.00 504 HIS A N 1
ATOM 3754 C CA . HIS A 1 504 ? -7.077 1.046 -5.407 1.00 92.00 504 HIS A CA 1
ATOM 3755 C C . HIS A 1 504 ? -5.583 1.114 -5.084 1.00 92.00 504 HIS A C 1
ATOM 3757 O O . HIS A 1 504 ? -5.132 1.713 -4.108 1.00 92.00 504 HIS A O 1
ATOM 3763 N N . SER A 1 505 ? -4.768 0.479 -5.930 1.00 85.44 505 SER A N 1
ATOM 3764 C CA . SER A 1 505 ? -3.311 0.397 -5.724 1.00 85.44 505 SER A CA 1
ATOM 3765 C C . SER A 1 505 ? -2.555 1.721 -5.902 1.00 85.44 505 SER A C 1
ATOM 3767 O O . SER A 1 505 ? -1.377 1.810 -5.545 1.00 85.44 505 SER A O 1
ATOM 3769 N N . ASP A 1 506 ? -3.204 2.727 -6.482 1.00 84.06 506 ASP A N 1
ATOM 3770 C CA . ASP A 1 506 ? -2.699 4.090 -6.645 1.00 84.06 506 ASP A CA 1
ATOM 3771 C C . ASP A 1 506 ? -3.102 5.035 -5.507 1.00 84.06 506 ASP A C 1
ATOM 3773 O O . ASP A 1 506 ? -2.524 6.117 -5.405 1.00 84.06 506 ASP A O 1
ATOM 3777 N N . GLY A 1 507 ? -3.989 4.596 -4.610 1.00 86.31 507 GLY A N 1
ATOM 3778 C CA . GLY A 1 507 ? -4.460 5.371 -3.466 1.00 86.31 507 GLY A CA 1
ATOM 3779 C C . GLY A 1 507 ? -5.852 5.965 -3.634 1.00 86.31 507 GLY A C 1
ATOM 3780 O O . GLY A 1 507 ? -6.364 6.487 -2.644 1.00 86.31 507 GLY A O 1
ATOM 3781 N N . GLU A 1 508 ? -6.465 5.867 -4.818 1.00 91.62 508 GLU A N 1
ATOM 3782 C CA . GLU A 1 508 ? -7.876 6.219 -4.995 1.00 91.62 508 GLU A CA 1
ATOM 3783 C C . GLU A 1 508 ? -8.762 5.259 -4.190 1.00 91.62 508 GLU A C 1
ATOM 3785 O O . GLU A 1 508 ? -8.391 4.110 -3.933 1.00 91.62 508 GLU A O 1
ATOM 3790 N N . VAL A 1 509 ? -9.913 5.745 -3.733 1.00 95.44 509 VAL A N 1
ATOM 3791 C CA . VAL A 1 509 ? -10.836 4.966 -2.903 1.00 95.44 509 VAL A CA 1
ATOM 3792 C C . VAL A 1 509 ? -12.243 5.192 -3.410 1.00 95.44 509 VAL A C 1
ATOM 3794 O O . VAL A 1 509 ? -12.717 6.314 -3.355 1.00 95.44 509 VAL A O 1
ATOM 3797 N N . ASP A 1 510 ? -12.919 4.140 -3.851 1.00 95.88 510 ASP A N 1
ATOM 3798 C CA . ASP A 1 510 ? -14.330 4.229 -4.218 1.00 95.88 510 ASP A CA 1
ATOM 3799 C C . ASP A 1 510 ? -15.215 4.128 -2.970 1.00 95.88 510 ASP A C 1
ATOM 3801 O O . ASP A 1 510 ? -15.186 3.125 -2.253 1.00 95.88 510 ASP A O 1
ATOM 3805 N N . LEU A 1 511 ? -16.041 5.148 -2.725 1.00 95.19 511 LEU A N 1
ATOM 3806 C CA . LEU A 1 511 ? -17.049 5.159 -1.662 1.00 95.19 511 LEU A CA 1
ATOM 3807 C C . LEU A 1 511 ? -18.422 5.531 -2.222 1.00 95.19 511 LEU A C 1
ATOM 3809 O O . LEU A 1 511 ? -18.547 6.384 -3.102 1.00 95.19 511 LEU A O 1
ATOM 3813 N N . SER A 1 512 ? -19.485 4.931 -1.682 1.00 94.12 512 SER A N 1
ATOM 3814 C CA . SER A 1 512 ? -20.842 5.366 -2.010 1.00 94.12 512 SER A CA 1
ATOM 3815 C C . SER A 1 512 ? -21.161 6.727 -1.384 1.00 94.12 512 SER A C 1
ATOM 3817 O O . SER A 1 512 ? -20.607 7.110 -0.353 1.00 94.12 512 SER A O 1
ATOM 3819 N N . ALA A 1 513 ? -22.141 7.438 -1.951 1.00 94.31 513 ALA A N 1
ATOM 3820 C CA . ALA A 1 513 ? -22.635 8.691 -1.375 1.00 94.31 513 ALA A CA 1
ATOM 3821 C C . ALA A 1 513 ? -23.115 8.531 0.083 1.00 94.31 513 ALA A C 1
ATOM 3823 O O . ALA A 1 513 ? -22.938 9.438 0.893 1.00 94.31 513 ALA A O 1
ATOM 3824 N N . GLY A 1 514 ? -23.679 7.366 0.428 1.00 93.12 514 GLY A N 1
ATOM 3825 C CA . GLY A 1 514 ? -24.093 7.049 1.796 1.00 93.12 514 GLY A CA 1
ATOM 3826 C C . GLY A 1 514 ? -22.907 6.908 2.749 1.00 93.12 514 GLY A C 1
ATOM 3827 O O . GLY A 1 514 ? -22.950 7.451 3.849 1.00 93.12 514 GLY A O 1
ATOM 3828 N N . ALA A 1 515 ? -21.827 6.252 2.315 1.00 94.75 515 ALA A N 1
ATOM 3829 C CA . ALA A 1 515 ? -20.610 6.133 3.113 1.00 94.75 515 ALA A CA 1
ATOM 3830 C C . ALA A 1 515 ? -19.899 7.480 3.294 1.00 94.75 515 ALA A C 1
ATOM 3832 O O . ALA A 1 515 ? -19.450 7.784 4.399 1.00 94.75 515 ALA A O 1
ATOM 3833 N N . VAL A 1 516 ? -19.844 8.312 2.247 1.00 97.12 516 VAL A N 1
ATOM 3834 C CA . VAL A 1 516 ? -19.298 9.676 2.351 1.00 97.12 516 VAL A CA 1
ATOM 3835 C C . VAL A 1 516 ? -20.107 10.502 3.349 1.00 97.12 516 VAL A C 1
ATOM 3837 O O . VAL A 1 516 ? -19.519 11.151 4.210 1.00 97.12 516 VAL A O 1
ATOM 3840 N N . LEU A 1 517 ? -21.441 10.439 3.289 1.00 96.31 517 LEU A N 1
ATOM 3841 C CA . LEU A 1 517 ? -22.308 11.130 4.241 1.00 96.31 517 LEU A CA 1
ATOM 3842 C C . LEU A 1 517 ? -22.114 10.623 5.678 1.00 96.31 517 LEU A C 1
ATOM 3844 O O . LEU A 1 517 ? -21.978 11.435 6.590 1.00 96.31 517 LEU A O 1
ATOM 3848 N N . GLU A 1 518 ? -22.074 9.304 5.888 1.00 95.50 518 GLU A N 1
ATOM 3849 C CA . GLU A 1 518 ? -21.864 8.707 7.213 1.00 95.50 518 GLU A CA 1
ATOM 3850 C C . GLU A 1 518 ? -20.514 9.136 7.806 1.00 95.50 518 GLU A C 1
ATOM 3852 O O . GLU A 1 518 ? -20.460 9.570 8.958 1.00 95.50 518 GLU A O 1
ATOM 3857 N N . LEU A 1 519 ? -19.435 9.091 7.017 1.00 97.12 519 LEU A N 1
ATOM 3858 C CA . LEU A 1 519 ? -18.116 9.559 7.444 1.00 97.12 519 LEU A CA 1
ATOM 3859 C C . LEU A 1 519 ? -18.109 11.061 7.727 1.00 97.12 519 LEU A C 1
ATOM 3861 O O . LEU A 1 519 ? -17.652 11.466 8.792 1.00 97.12 519 LEU A O 1
ATOM 3865 N N . ALA A 1 520 ? -18.643 11.885 6.825 1.00 97.38 520 ALA A N 1
ATOM 3866 C CA . ALA A 1 520 ? -18.687 13.335 6.998 1.00 97.38 520 ALA A CA 1
ATOM 3867 C C . ALA A 1 520 ? -19.491 13.735 8.244 1.00 97.38 520 ALA A C 1
ATOM 3869 O O . ALA A 1 520 ? -19.076 14.617 9.001 1.00 97.38 520 ALA A O 1
ATOM 3870 N N . TRP A 1 521 ? -20.607 13.053 8.507 1.00 96.50 521 TRP A N 1
ATOM 3871 C CA . TRP A 1 521 ? -21.370 13.223 9.737 1.00 96.50 521 TRP A CA 1
ATOM 3872 C C . TRP A 1 521 ? -20.542 12.825 10.959 1.00 96.50 521 TRP A C 1
ATOM 3874 O O . TRP A 1 521 ? -20.390 13.633 11.875 1.00 96.50 521 TRP A O 1
ATOM 3884 N N . ASN A 1 522 ? -19.951 11.631 10.958 1.00 94.06 522 ASN A N 1
ATOM 3885 C CA . ASN A 1 522 ? -19.192 11.109 12.095 1.00 94.06 522 ASN A CA 1
ATOM 3886 C C . ASN A 1 522 ? -17.919 11.933 12.385 1.00 94.06 522 ASN A C 1
ATOM 3888 O O . ASN A 1 522 ? -17.498 12.015 13.531 1.00 94.06 522 ASN A O 1
ATOM 3892 N N . MET A 1 523 ? -17.344 12.590 11.369 1.00 95.19 523 MET A N 1
ATOM 3893 C CA . MET A 1 523 ? -16.175 13.480 11.465 1.00 95.19 523 MET A CA 1
ATOM 3894 C C . MET A 1 523 ? -16.499 14.926 11.875 1.00 95.19 523 MET A C 1
ATOM 3896 O O . MET A 1 523 ? -15.594 15.759 11.936 1.00 95.19 523 MET A O 1
ATOM 3900 N N . GLY A 1 524 ? -17.772 15.280 12.076 1.00 94.69 524 GLY A N 1
ATOM 3901 C CA . GLY A 1 524 ? -18.132 16.666 12.401 1.00 94.69 524 GLY A CA 1
ATOM 3902 C C . GLY A 1 524 ? -18.276 17.612 11.205 1.00 94.69 524 GLY A C 1
ATOM 3903 O O . GLY A 1 524 ? -18.623 18.769 11.416 1.00 94.69 524 GLY A O 1
ATOM 3904 N N . LEU A 1 525 ? -18.060 17.147 9.971 1.00 96.44 525 LEU A N 1
ATOM 3905 C CA . LEU A 1 525 ? -18.086 17.982 8.760 1.00 96.44 525 LEU A CA 1
ATOM 3906 C C . LEU A 1 525 ? -19.506 18.375 8.345 1.00 96.44 525 LEU A C 1
ATOM 3908 O O . LEU A 1 525 ? -19.720 19.451 7.788 1.00 96.44 525 LEU A O 1
ATOM 3912 N N . LEU A 1 526 ? -20.469 17.494 8.628 1.00 96.19 526 LEU A N 1
ATOM 3913 C CA . LEU A 1 526 ? -21.887 17.713 8.374 1.00 96.19 526 LEU A CA 1
ATOM 3914 C C . LEU A 1 526 ? -22.720 17.435 9.624 1.00 96.19 526 LEU A C 1
ATOM 3916 O O . LEU A 1 526 ? -22.456 16.505 10.395 1.00 96.19 526 LEU A O 1
ATOM 3920 N N . THR A 1 527 ? -23.760 18.241 9.814 1.00 95.44 527 THR A N 1
ATOM 3921 C CA . THR A 1 527 ? -24.743 18.072 10.889 1.00 95.44 527 THR A CA 1
ATOM 3922 C C . THR A 1 527 ? -26.144 18.338 10.354 1.00 95.44 527 THR A C 1
ATOM 3924 O O . THR A 1 527 ? -26.344 19.238 9.542 1.00 95.44 527 THR A O 1
ATOM 3927 N N . TRP A 1 528 ? -27.121 17.548 10.792 1.00 95.69 528 TRP A N 1
ATOM 3928 C CA . TRP A 1 528 ? -28.521 17.794 10.465 1.00 95.69 528 TRP A CA 1
ATOM 3929 C C . TRP A 1 528 ? -29.087 18.901 11.355 1.00 95.69 528 TRP A C 1
ATOM 3931 O O . TRP A 1 528 ? -28.959 18.820 12.576 1.00 95.69 528 TRP A O 1
ATOM 3941 N N . ASN A 1 529 ? -29.764 19.888 10.765 1.00 94.62 529 ASN A N 1
ATOM 3942 C CA . ASN A 1 529 ? -30.548 20.874 11.509 1.00 94.62 529 ASN A CA 1
ATOM 3943 C C . ASN A 1 529 ? -31.954 20.995 10.923 1.00 94.62 529 ASN A C 1
ATOM 3945 O O . ASN A 1 529 ? -32.124 21.056 9.708 1.00 94.62 529 ASN A O 1
ATOM 3949 N N . ASP A 1 530 ? -32.957 21.131 11.793 1.00 94.38 530 ASP A N 1
ATOM 3950 C CA . ASP A 1 530 ? -34.345 21.388 11.381 1.00 94.38 530 ASP A CA 1
ATOM 3951 C C . ASP A 1 530 ? -34.620 22.876 11.098 1.00 94.38 530 ASP A C 1
ATOM 3953 O O . ASP A 1 530 ? -35.618 23.232 10.473 1.00 94.38 530 ASP A O 1
ATOM 3957 N N . SER A 1 531 ? -33.750 23.770 11.574 1.00 89.19 531 SER A N 1
ATOM 3958 C CA . SER A 1 531 ? -33.864 25.227 11.436 1.00 89.19 531 SER A CA 1
ATOM 3959 C C . SER A 1 531 ? -32.539 25.826 10.951 1.00 89.19 531 SER A C 1
ATOM 3961 O O . SER A 1 531 ? -31.494 25.417 11.450 1.00 89.19 531 SER A O 1
ATOM 3963 N N . PRO A 1 532 ? -32.544 26.818 10.035 1.00 89.56 532 PRO A N 1
ATOM 3964 C CA . PRO A 1 532 ? -33.711 27.498 9.457 1.00 89.56 532 PRO A CA 1
ATOM 3965 C C . PRO A 1 532 ? -34.492 26.684 8.408 1.00 89.56 532 PRO A C 1
ATOM 3967 O O . PRO A 1 532 ? -35.653 27.003 8.156 1.00 89.56 532 PRO A O 1
ATOM 3970 N N . LYS A 1 533 ? -33.900 25.647 7.807 1.00 93.94 533 LYS A N 1
ATOM 3971 C CA . LYS A 1 533 ? -34.567 24.716 6.884 1.00 93.94 533 LYS A CA 1
ATOM 3972 C C . LYS A 1 533 ? -34.077 23.292 7.181 1.00 93.94 533 LYS A C 1
ATOM 3974 O O . LYS A 1 533 ? -32.874 23.131 7.309 1.00 93.94 533 LYS A O 1
ATOM 3979 N N . PRO A 1 534 ? -34.946 22.269 7.226 1.00 96.44 534 PRO A N 1
ATOM 3980 C CA . PRO A 1 534 ? -34.504 20.892 7.418 1.00 96.44 534 PRO A CA 1
ATOM 3981 C C . PRO A 1 534 ? -33.503 20.460 6.344 1.00 96.44 534 PRO A C 1
ATOM 3983 O O . PRO A 1 534 ? -33.800 20.560 5.148 1.00 96.44 534 PRO A O 1
ATOM 3986 N N . GLY A 1 535 ? -32.328 20.008 6.771 1.00 96.12 535 GLY A N 1
ATOM 3987 C CA . GLY A 1 535 ? -31.296 19.494 5.880 1.00 96.12 535 GLY A CA 1
ATOM 3988 C C . GLY A 1 535 ? -29.923 19.368 6.531 1.00 96.12 535 GLY A C 1
ATOM 3989 O O . GLY A 1 535 ? -29.748 19.599 7.730 1.00 96.12 535 GLY A O 1
ATOM 3990 N N . TRP A 1 536 ? -28.942 19.004 5.707 1.00 96.88 536 TRP A N 1
ATOM 3991 C CA . TRP A 1 536 ? -27.538 18.917 6.090 1.00 96.88 536 TRP A CA 1
ATOM 3992 C C . TRP A 1 536 ? -26.880 20.288 6.048 1.00 96.88 536 TRP A C 1
ATOM 3994 O O . TRP A 1 536 ? -27.026 21.019 5.073 1.00 96.88 536 TRP A O 1
ATOM 4004 N N . TYR A 1 537 ? -26.143 20.625 7.096 1.00 96.81 537 TYR A N 1
ATOM 4005 C CA . TYR A 1 537 ? -25.406 21.873 7.215 1.00 96.81 537 TYR A CA 1
ATOM 4006 C C . TYR A 1 537 ? -23.918 21.602 7.388 1.00 96.81 537 TYR A C 1
ATOM 4008 O O . TYR A 1 537 ? -23.537 20.687 8.125 1.00 96.81 537 TYR A O 1
ATOM 4016 N N . ASP A 1 538 ? -23.098 22.408 6.719 1.00 96.06 538 ASP A N 1
ATOM 4017 C CA . ASP A 1 538 ? -21.652 22.422 6.922 1.00 96.06 538 ASP A CA 1
ATOM 4018 C C . ASP A 1 538 ? -21.258 23.172 8.205 1.00 96.06 538 ASP A C 1
ATOM 4020 O O . ASP A 1 538 ? -22.096 23.745 8.909 1.00 96.06 538 ASP A O 1
ATOM 4024 N N . THR A 1 539 ? -19.965 23.152 8.530 1.00 94.06 539 THR A N 1
ATOM 4025 C CA . THR A 1 539 ? -19.408 23.786 9.735 1.00 94.06 539 THR A CA 1
ATOM 4026 C C . THR A 1 539 ? -19.598 25.303 9.776 1.00 94.06 539 THR A C 1
ATOM 4028 O O . THR A 1 539 ? -19.584 25.883 10.860 1.00 94.06 539 THR A O 1
ATOM 4031 N N . ASP A 1 540 ? -19.812 25.937 8.621 1.00 94.38 540 ASP A N 1
ATOM 4032 C CA . ASP A 1 540 ? -20.066 27.375 8.496 1.00 94.38 540 ASP A CA 1
ATOM 4033 C C . ASP A 1 540 ? -21.566 27.713 8.610 1.00 94.38 540 ASP A C 1
ATOM 4035 O O . ASP A 1 540 ? -21.953 28.884 8.590 1.00 94.38 540 ASP A O 1
ATOM 4039 N N . GLY A 1 541 ? -22.429 26.699 8.748 1.00 92.31 541 GLY A N 1
ATOM 4040 C CA . GLY A 1 541 ? -23.877 26.858 8.849 1.00 92.31 541 GLY A CA 1
ATOM 4041 C C . GLY A 1 541 ? -24.580 27.029 7.501 1.00 92.31 541 GLY A C 1
ATOM 4042 O O . GLY A 1 541 ? -25.723 27.496 7.469 1.00 92.31 541 GLY A O 1
ATOM 4043 N N . ASN A 1 542 ? -23.950 26.636 6.389 1.00 95.25 542 ASN A N 1
ATOM 4044 C CA . ASN A 1 542 ? -24.577 26.638 5.068 1.00 95.25 542 ASN A CA 1
ATOM 4045 C C . ASN A 1 542 ? -25.277 25.305 4.787 1.00 95.25 542 ASN A C 1
ATOM 4047 O O . ASN A 1 542 ? -24.735 24.237 5.060 1.00 95.25 542 ASN A O 1
ATOM 4051 N N . LEU A 1 543 ? -26.474 25.373 4.198 1.00 96.00 543 LEU A N 1
ATOM 4052 C CA . LEU A 1 543 ? -27.226 24.193 3.769 1.00 96.00 543 LEU A CA 1
ATOM 4053 C C . LEU A 1 543 ? -26.524 23.517 2.579 1.00 96.00 543 LEU A C 1
ATOM 4055 O O . LEU A 1 543 ? -26.254 24.172 1.572 1.00 96.00 543 LEU A O 1
ATOM 4059 N N . VAL A 1 544 ? -26.309 22.208 2.669 1.00 96.25 544 VAL A N 1
ATOM 4060 C CA . VAL A 1 544 ? -25.690 21.377 1.634 1.00 96.25 544 VAL A CA 1
ATOM 4061 C C . VAL A 1 544 ? -26.739 20.435 1.026 1.00 96.25 544 VAL A C 1
ATOM 4063 O O . VAL A 1 544 ? -27.316 19.627 1.757 1.00 96.25 544 VAL A O 1
ATOM 4066 N N . PRO A 1 545 ? -27.010 20.520 -0.290 1.00 94.00 545 PRO A N 1
ATOM 4067 C CA . PRO A 1 545 ? -27.882 19.573 -0.988 1.00 94.00 545 PRO A CA 1
ATOM 4068 C C . PRO A 1 545 ? -27.305 18.150 -0.988 1.00 94.00 545 PRO A C 1
ATOM 4070 O O . PRO A 1 545 ? -26.097 17.972 -1.133 1.00 94.00 545 PRO A O 1
ATOM 4073 N N . GLU A 1 546 ? -28.157 17.130 -0.858 1.00 93.31 546 GLU A N 1
ATOM 4074 C CA . GLU A 1 546 ? -27.724 15.723 -0.778 1.00 93.31 546 GLU A CA 1
ATOM 4075 C C . GLU A 1 546 ? -26.962 15.264 -2.028 1.00 93.31 546 GLU A C 1
ATOM 4077 O O . GLU A 1 546 ? -26.002 14.499 -1.931 1.00 93.31 546 GLU A O 1
ATOM 4082 N N . GLU A 1 547 ? -27.352 15.770 -3.197 1.00 93.25 547 GLU A N 1
ATOM 4083 C CA . GLU A 1 547 ? -26.729 15.497 -4.491 1.00 93.25 547 GLU A CA 1
ATOM 4084 C C . GLU A 1 547 ? -25.290 16.038 -4.622 1.00 93.25 547 GLU A C 1
ATOM 4086 O O . GLU A 1 547 ? -24.549 15.625 -5.517 1.00 93.25 547 GLU A O 1
ATOM 4091 N N . ASP A 1 548 ? -24.868 16.942 -3.733 1.00 94.81 548 ASP A N 1
ATOM 4092 C CA . ASP A 1 548 ? -23.537 17.560 -3.742 1.00 94.81 548 ASP A CA 1
ATOM 4093 C C . ASP A 1 548 ? -22.596 16.978 -2.679 1.00 94.81 548 ASP A C 1
ATOM 4095 O O . ASP A 1 548 ? -21.382 17.152 -2.777 1.00 94.81 548 ASP A O 1
ATOM 4099 N N . ILE A 1 549 ? -23.124 16.260 -1.680 1.00 94.88 549 ILE A N 1
ATOM 4100 C CA . ILE A 1 549 ? -22.341 15.784 -0.527 1.00 94.88 549 ILE A CA 1
ATOM 4101 C C . ILE A 1 549 ? -21.216 14.842 -0.961 1.00 94.88 549 ILE A C 1
ATOM 4103 O O . ILE A 1 549 ? -20.079 15.010 -0.525 1.00 94.88 549 ILE A O 1
ATOM 4107 N N . ALA A 1 550 ? -21.520 13.871 -1.825 1.00 94.56 550 ALA A N 1
ATOM 4108 C CA . ALA A 1 550 ? -20.535 12.884 -2.258 1.00 94.56 550 ALA A CA 1
ATOM 4109 C C . ALA A 1 550 ? -19.332 13.563 -2.930 1.00 94.56 550 ALA A C 1
ATOM 4111 O O . ALA A 1 550 ? -18.206 13.386 -2.491 1.00 94.56 550 ALA A O 1
ATOM 4112 N N . GLU A 1 551 ? -19.580 14.407 -3.929 1.00 94.56 551 GLU A N 1
ATOM 4113 C CA . GLU A 1 551 ? -18.539 15.110 -4.686 1.00 94.56 551 GLU A CA 1
ATOM 4114 C C . GLU A 1 551 ? -17.759 16.115 -3.824 1.00 94.56 551 GLU A C 1
ATOM 4116 O O . GLU A 1 551 ? -16.541 16.214 -3.943 1.00 94.56 551 GLU A O 1
ATOM 4121 N N . ARG A 1 552 ? -18.438 16.836 -2.921 1.00 95.88 552 ARG A N 1
ATOM 4122 C CA . ARG A 1 552 ? -17.813 17.878 -2.091 1.00 95.88 552 ARG A CA 1
ATOM 4123 C C . ARG A 1 552 ? -16.921 17.315 -0.985 1.00 95.88 552 ARG A C 1
ATOM 4125 O O . ARG A 1 552 ? -15.913 17.940 -0.668 1.00 95.88 552 ARG A O 1
ATOM 4132 N N . TYR A 1 553 ? -17.297 16.188 -0.378 1.00 97.56 553 TYR A N 1
ATOM 4133 C CA . TYR A 1 553 ? -16.636 15.677 0.832 1.00 97.56 553 TYR A CA 1
ATOM 4134 C C . TYR A 1 553 ? -15.821 14.400 0.623 1.00 97.56 553 TYR A C 1
ATOM 4136 O O . TYR A 1 553 ? -15.079 14.033 1.532 1.00 97.56 553 TYR A O 1
ATOM 4144 N N . HIS A 1 554 ? -15.916 13.733 -0.534 1.00 97.81 554 HIS A N 1
ATOM 4145 C CA . HIS A 1 554 ? -15.213 12.474 -0.811 1.00 97.81 554 HIS A CA 1
ATOM 4146 C C . HIS A 1 554 ? -13.719 12.525 -0.458 1.00 97.81 554 HIS A C 1
ATOM 4148 O O . HIS A 1 554 ? -13.244 11.762 0.386 1.00 97.81 554 HIS A O 1
ATOM 4154 N N . ASP A 1 555 ? -12.983 13.463 -1.054 1.00 97.12 555 ASP A N 1
ATOM 4155 C CA . ASP A 1 555 ? -11.531 13.540 -0.881 1.00 97.12 555 ASP A CA 1
ATOM 4156 C C . ASP A 1 555 ? -11.151 13.880 0.564 1.00 97.12 555 ASP A C 1
ATOM 4158 O O . ASP A 1 555 ? -10.173 13.356 1.104 1.00 97.12 555 ASP A O 1
ATOM 4162 N N . GLU A 1 556 ? -11.962 14.707 1.229 1.00 96.88 556 GLU A N 1
ATOM 4163 C CA . GLU A 1 556 ? -11.749 15.075 2.624 1.00 96.88 556 GLU A CA 1
ATOM 4164 C C . GLU A 1 556 ? -11.949 13.878 3.565 1.00 96.88 556 GLU A C 1
ATOM 4166 O O . GLU A 1 556 ? -11.101 13.630 4.429 1.00 96.88 556 GLU A O 1
ATOM 4171 N N . VAL A 1 557 ? -13.019 13.092 3.390 1.00 97.19 557 VAL A N 1
ATOM 4172 C CA . VAL A 1 557 ? -13.256 11.912 4.237 1.00 97.19 557 VAL A CA 1
ATOM 4173 C C . VAL A 1 557 ? -12.215 10.816 3.987 1.00 97.19 557 VAL A C 1
ATOM 4175 O O . VAL A 1 557 ? -11.778 10.159 4.934 1.00 97.19 557 VAL A O 1
ATOM 4178 N N . VAL A 1 558 ? -11.747 10.648 2.746 1.00 96.94 558 VAL A N 1
ATOM 4179 C CA . VAL A 1 558 ? -10.688 9.687 2.388 1.00 96.94 558 VAL A CA 1
ATOM 4180 C C . VAL A 1 558 ? -9.328 10.099 2.959 1.00 96.94 558 VAL A C 1
ATOM 4182 O O . VAL A 1 558 ? -8.561 9.238 3.408 1.00 96.94 558 VAL A O 1
ATOM 4185 N N . ALA A 1 559 ? -9.015 11.398 2.979 1.00 95.62 559 ALA A N 1
ATOM 4186 C CA . ALA A 1 559 ? -7.784 11.923 3.571 1.00 95.62 559 ALA A CA 1
ATOM 4187 C C . ALA A 1 559 ? -7.766 11.783 5.103 1.00 95.62 559 ALA A C 1
ATOM 4189 O O . ALA A 1 559 ? -6.724 11.499 5.693 1.00 95.62 559 ALA A O 1
ATOM 4190 N N . ARG A 1 560 ? -8.927 11.935 5.751 1.00 95.50 560 ARG A N 1
ATOM 4191 C CA . ARG A 1 560 ? -9.095 11.852 7.212 1.00 95.50 560 ARG A CA 1
ATOM 4192 C C . ARG A 1 560 ? -9.253 10.425 7.754 1.00 95.50 560 ARG A C 1
ATOM 4194 O O . ARG A 1 560 ? -9.326 10.266 8.974 1.00 95.50 560 ARG A O 1
ATOM 4201 N N . SER A 1 561 ? -9.301 9.412 6.889 1.00 95.88 561 SER A N 1
ATOM 4202 C CA . SER A 1 561 ? -9.568 8.009 7.244 1.00 95.88 561 SER A CA 1
ATOM 4203 C C . SER A 1 561 ? -8.423 7.068 6.867 1.00 95.88 561 SER A C 1
ATOM 4205 O O . SER A 1 561 ? -7.546 7.389 6.065 1.00 95.88 561 SER A O 1
ATOM 4207 N N . GLY A 1 562 ? -8.449 5.864 7.435 1.00 95.06 562 GLY A N 1
ATOM 4208 C CA . GLY A 1 562 ? -7.501 4.795 7.144 1.00 95.06 562 GLY A CA 1
ATOM 4209 C C . GLY A 1 562 ? -6.145 4.965 7.831 1.00 95.06 562 GLY A C 1
ATOM 4210 O O . GLY A 1 562 ? -5.979 5.746 8.773 1.00 95.06 562 GLY A O 1
ATOM 4211 N N . ILE A 1 563 ? -5.169 4.187 7.356 1.00 95.94 563 ILE A N 1
ATOM 4212 C CA . ILE A 1 563 ? -3.782 4.238 7.829 1.00 95.94 563 ILE A CA 1
ATOM 4213 C C . ILE A 1 563 ? -3.140 5.534 7.341 1.00 95.94 563 ILE A C 1
ATOM 4215 O O . ILE A 1 563 ? -3.078 5.787 6.137 1.00 95.94 563 ILE A O 1
ATOM 4219 N N . ARG A 1 564 ? -2.631 6.332 8.278 1.00 94.19 564 ARG A N 1
ATOM 4220 C CA . ARG A 1 564 ? -2.045 7.645 7.999 1.00 94.19 564 ARG A CA 1
ATOM 4221 C C . ARG A 1 564 ? -1.051 8.050 9.091 1.00 94.19 564 ARG A C 1
ATOM 4223 O O . ARG A 1 564 ? -1.000 7.384 10.132 1.00 94.19 564 ARG A O 1
ATOM 4230 N N . PRO A 1 565 ? -0.246 9.104 8.875 1.00 92.56 565 PRO A N 1
ATOM 4231 C CA . PRO A 1 565 ? 0.605 9.643 9.923 1.00 92.56 565 PRO A CA 1
ATOM 4232 C C . PRO A 1 565 ? -0.186 9.990 11.193 1.00 92.56 565 PRO A C 1
ATOM 4234 O O . PRO A 1 565 ? -1.342 10.411 11.125 1.00 92.56 565 PRO A O 1
ATOM 4237 N N . PHE A 1 566 ? 0.421 9.793 12.359 1.00 87.81 566 PHE A N 1
ATOM 4238 C CA . PHE A 1 566 ? -0.132 10.285 13.617 1.00 87.81 566 PHE A CA 1
ATOM 4239 C C . PHE A 1 566 ? -0.124 11.820 13.596 1.00 87.81 566 PHE A C 1
ATOM 4241 O O . PHE A 1 566 ? 0.910 12.424 13.312 1.00 87.81 566 PHE A O 1
ATOM 4248 N N . GLU A 1 567 ? -1.270 12.437 13.879 1.00 70.50 567 GLU A N 1
ATOM 4249 C CA . GLU A 1 567 ? -1.413 13.902 13.961 1.00 70.50 567 GLU A CA 1
ATOM 4250 C C . GLU A 1 567 ? -1.832 14.330 15.372 1.00 70.50 567 GLU A C 1
ATOM 4252 O O . GLU A 1 567 ? -1.168 15.148 15.994 1.00 70.50 567 GLU A O 1
ATOM 4257 N N . GLU A 1 568 ? -2.919 13.737 15.878 1.00 57.69 568 GLU A N 1
ATOM 4258 C CA . GLU A 1 568 ? -3.538 14.053 17.180 1.00 57.69 568 GLU A CA 1
ATOM 4259 C C . GLU A 1 568 ? -3.781 12.786 18.033 1.00 57.69 568 GLU A C 1
ATOM 4261 O O . GLU A 1 568 ? -4.115 12.870 19.212 1.00 57.69 568 GLU A O 1
ATOM 4266 N N . GLY A 1 569 ? -3.628 11.591 17.441 1.00 50.69 569 GLY A N 1
ATOM 4267 C CA . GLY A 1 569 ? -4.185 10.335 17.958 1.00 50.69 569 GLY A CA 1
ATOM 4268 C C . GLY A 1 569 ? -3.517 9.731 19.195 1.00 50.69 569 GLY A C 1
ATOM 4269 O O . GLY A 1 569 ? -4.060 8.779 19.744 1.00 50.69 569 GLY A O 1
ATOM 4270 N N . MET A 1 570 ? -2.382 10.266 19.657 1.00 61.00 570 MET A N 1
ATOM 4271 C CA . MET A 1 570 ? -1.641 9.715 20.804 1.00 61.00 570 MET A CA 1
ATOM 4272 C C . MET A 1 570 ? -1.559 10.659 22.017 1.00 61.00 570 MET A C 1
ATOM 4274 O O . MET A 1 570 ? -0.810 10.388 22.949 1.00 61.00 570 MET A O 1
ATOM 4278 N N . GLY A 1 571 ? -2.350 11.739 22.038 1.00 59.47 571 GLY A N 1
ATOM 4279 C CA . GLY A 1 571 ? -2.355 12.720 23.132 1.00 59.47 571 GLY A CA 1
ATOM 4280 C C . GLY A 1 571 ? -1.278 13.804 22.994 1.00 59.47 571 GLY A C 1
ATOM 4281 O O . GLY A 1 571 ? -0.592 13.889 21.979 1.00 59.47 571 GLY A O 1
ATOM 4282 N N . GLY A 1 572 ? -1.152 14.668 24.010 1.00 57.44 572 GLY A N 1
ATOM 4283 C CA . GLY A 1 572 ? -0.244 15.829 23.986 1.00 57.44 572 GLY A CA 1
ATOM 4284 C C . GLY A 1 572 ? 1.250 15.483 23.952 1.00 57.44 572 GLY A C 1
ATOM 4285 O O . GLY A 1 572 ? 2.057 16.320 23.546 1.00 57.44 572 GLY A O 1
ATOM 4286 N N . ASP A 1 573 ? 1.593 14.252 24.328 1.00 58.38 573 ASP A N 1
ATOM 4287 C CA . ASP A 1 573 ? 2.964 13.738 24.413 1.00 58.38 573 ASP A CA 1
ATOM 4288 C C . ASP A 1 573 ? 3.554 13.396 23.039 1.00 58.38 573 ASP A C 1
ATOM 4290 O O . ASP A 1 573 ? 4.765 13.450 22.849 1.00 58.38 573 ASP A O 1
ATOM 4294 N N . TYR A 1 574 ? 2.697 13.115 22.051 1.00 64.06 574 TYR A N 1
ATOM 4295 C CA . TYR A 1 574 ? 3.097 12.954 20.658 1.00 64.06 574 TYR A CA 1
ATOM 4296 C C . TYR A 1 574 ? 2.938 14.281 19.919 1.00 64.06 574 TYR A C 1
ATOM 4298 O O . TYR A 1 574 ? 1.913 14.556 19.291 1.00 64.06 574 TYR A O 1
ATOM 4306 N N . LYS A 1 575 ? 3.965 15.129 19.981 1.00 64.62 575 LYS A N 1
ATOM 4307 C CA . LYS A 1 575 ? 3.982 16.404 19.255 1.00 64.62 575 LYS A CA 1
ATOM 4308 C C . LYS A 1 575 ? 5.106 16.413 18.228 1.00 64.62 575 LYS A C 1
ATOM 4310 O O . LYS A 1 575 ? 6.273 16.272 18.581 1.00 64.62 575 LYS A O 1
ATOM 4315 N N . ASP A 1 576 ? 4.735 16.601 16.962 1.00 66.81 576 ASP A N 1
ATOM 4316 C CA . ASP A 1 576 ? 5.651 16.673 15.815 1.00 66.81 576 ASP A CA 1
ATOM 4317 C C . ASP A 1 576 ? 6.514 15.405 15.616 1.00 66.81 576 ASP A C 1
ATOM 4319 O O . ASP A 1 576 ? 7.656 15.478 15.166 1.00 66.81 576 ASP A O 1
ATOM 4323 N N . GLY A 1 577 ? 5.980 14.220 15.948 1.00 65.38 577 GLY A N 1
ATOM 4324 C CA . GLY A 1 577 ? 6.698 12.948 15.783 1.00 65.38 577 GLY A CA 1
ATOM 4325 C C . GLY A 1 577 ? 7.741 12.656 16.862 1.00 65.38 577 GLY A C 1
ATOM 4326 O O . GLY A 1 577 ? 8.606 11.802 16.653 1.00 65.38 577 GLY A O 1
ATOM 4327 N N . ALA A 1 578 ? 7.682 13.361 17.991 1.00 65.88 578 ALA A N 1
ATOM 4328 C CA . ALA A 1 578 ? 8.558 13.147 19.132 1.00 65.88 578 ALA A CA 1
ATOM 4329 C C . ALA A 1 578 ? 7.792 12.631 20.355 1.00 65.88 578 ALA A C 1
ATOM 4331 O O . ALA A 1 578 ? 6.622 12.961 20.524 1.00 65.88 578 ALA A O 1
ATOM 4332 N N . ASP A 1 579 ? 8.498 11.864 21.183 1.00 76.88 579 ASP A N 1
ATOM 4333 C CA . ASP A 1 579 ? 8.100 11.441 22.527 1.00 76.88 579 ASP A CA 1
ATOM 4334 C C . ASP A 1 579 ? 8.833 12.279 23.589 1.00 76.88 579 ASP A C 1
ATOM 4336 O O . ASP A 1 579 ? 9.945 12.766 23.339 1.00 76.88 579 ASP A O 1
ATOM 4340 N N . GLU A 1 580 ? 8.226 12.448 24.763 1.00 76.19 580 GLU A N 1
ATOM 4341 C CA . GLU A 1 580 ? 8.828 13.121 25.915 1.00 76.19 580 GLU A CA 1
ATOM 4342 C C . GLU A 1 580 ? 9.483 12.097 26.853 1.00 76.19 580 GLU A C 1
ATOM 4344 O O . GLU A 1 580 ? 8.826 11.282 27.493 1.00 76.19 580 GLU A O 1
ATOM 4349 N N . GLU A 1 581 ? 10.810 12.166 26.963 1.00 78.81 581 GLU A N 1
ATOM 4350 C CA . GLU A 1 581 ? 11.621 11.304 27.823 1.00 78.81 581 GLU A CA 1
ATOM 4351 C C . GLU A 1 581 ? 12.277 12.130 28.939 1.00 78.81 581 GLU A C 1
ATOM 4353 O O . GLU A 1 581 ? 12.674 13.275 28.728 1.00 78.81 581 GLU A O 1
ATOM 4358 N N . GLU A 1 582 ? 12.477 11.549 30.123 1.00 82.75 582 GLU A N 1
ATOM 4359 C CA . GLU A 1 582 ? 13.267 12.180 31.188 1.00 82.75 582 GLU A CA 1
ATOM 4360 C C . GLU A 1 582 ? 14.732 11.718 31.136 1.00 82.75 582 GLU A C 1
ATOM 4362 O O . GLU A 1 582 ? 15.025 10.533 30.963 1.00 82.75 582 GLU A O 1
ATOM 4367 N N . ALA A 1 583 ? 15.670 12.650 31.323 1.00 85.62 583 ALA A N 1
ATOM 4368 C CA . ALA A 1 583 ? 17.082 12.345 31.539 1.00 85.62 583 ALA A CA 1
ATOM 4369 C C . ALA A 1 583 ? 17.514 12.746 32.955 1.00 85.62 583 ALA A C 1
ATOM 4371 O O . ALA A 1 583 ? 17.183 13.834 33.427 1.00 85.62 583 ALA A O 1
ATOM 4372 N N . GLU A 1 584 ? 18.287 11.883 33.615 1.00 90.62 584 GLU A N 1
ATOM 4373 C CA . GLU A 1 584 ? 18.913 12.202 34.900 1.00 90.62 584 GLU A CA 1
ATOM 4374 C C . GLU A 1 584 ? 20.157 13.069 34.677 1.00 90.62 584 GLU A C 1
ATOM 4376 O O . GLU A 1 584 ? 21.074 12.698 33.938 1.00 90.62 584 GLU A O 1
ATOM 4381 N N . VAL A 1 585 ? 20.188 14.234 35.324 1.00 91.81 585 VAL A N 1
ATOM 4382 C CA . VAL A 1 585 ? 21.307 15.181 35.297 1.00 91.81 585 VAL A CA 1
ATOM 4383 C C . VAL A 1 585 ? 21.660 15.559 36.731 1.00 91.81 585 VAL A C 1
ATOM 4385 O O . VAL A 1 585 ? 20.789 15.659 37.589 1.00 91.81 585 VAL A O 1
ATOM 4388 N N . PHE A 1 586 ? 22.943 15.776 37.004 1.00 93.38 586 PHE A N 1
ATOM 4389 C CA . PHE A 1 586 ? 23.405 16.259 38.302 1.00 93.38 586 PHE A CA 1
ATOM 4390 C C . PHE A 1 586 ? 23.692 17.757 38.222 1.00 93.38 586 PHE A C 1
ATOM 4392 O O . PHE A 1 586 ? 24.376 18.199 37.298 1.00 93.38 586 PHE A O 1
ATOM 4399 N N . LEU A 1 587 ? 23.177 18.527 39.182 1.00 92.56 587 LEU A N 1
ATOM 4400 C CA . LEU A 1 587 ? 23.411 19.969 39.258 1.00 92.56 587 LEU A CA 1
ATOM 4401 C C . LEU A 1 587 ? 24.903 20.276 39.447 1.00 92.56 587 LEU A C 1
ATOM 4403 O O . LEU A 1 587 ? 25.569 19.657 40.274 1.00 92.56 587 LEU A O 1
ATOM 4407 N N . ASP A 1 588 ? 25.428 21.258 38.720 1.00 92.62 588 ASP A N 1
ATOM 4408 C CA . ASP A 1 588 ? 26.803 21.759 38.866 1.00 92.62 588 ASP A CA 1
ATOM 4409 C C . ASP A 1 588 ? 26.905 22.960 39.824 1.00 92.62 588 ASP A C 1
ATOM 4411 O O . ASP A 1 588 ? 28.000 23.317 40.262 1.00 92.62 588 ASP A O 1
ATOM 4415 N N . HIS A 1 589 ? 25.766 23.553 40.183 1.00 92.69 589 HIS A N 1
ATOM 4416 C CA . HIS A 1 589 ? 25.632 24.640 41.145 1.00 92.69 589 HIS A CA 1
ATOM 4417 C C . HIS A 1 589 ? 24.337 24.504 41.953 1.00 92.69 589 HIS A C 1
ATOM 4419 O O . HIS A 1 589 ? 23.441 23.738 41.601 1.00 92.69 589 HIS A O 1
ATOM 4425 N N . ASP A 1 590 ? 24.247 25.257 43.044 1.00 94.31 590 ASP A N 1
ATOM 4426 C CA . ASP A 1 590 ? 23.068 25.269 43.903 1.00 94.31 590 ASP A CA 1
ATOM 4427 C C . ASP A 1 590 ? 21.885 25.949 43.198 1.00 94.31 590 ASP A C 1
ATOM 4429 O O . ASP A 1 590 ? 22.027 27.032 42.623 1.00 94.31 590 ASP A O 1
ATOM 4433 N N . VAL A 1 591 ? 20.709 25.329 43.277 1.00 94.56 591 VAL A N 1
ATOM 4434 C CA . VAL A 1 591 ? 19.451 25.855 42.737 1.00 94.56 591 VAL A CA 1
ATOM 4435 C C . VAL A 1 591 ? 18.447 25.998 43.871 1.00 94.56 591 VAL A C 1
ATOM 4437 O O . VAL A 1 591 ? 18.152 25.031 44.575 1.00 94.56 591 VAL A O 1
ATOM 4440 N N . THR A 1 592 ? 17.899 27.202 44.023 1.00 94.19 592 THR A N 1
ATOM 4441 C CA . THR A 1 592 ? 16.914 27.527 45.059 1.00 94.19 592 THR A CA 1
ATOM 4442 C C . THR A 1 592 ? 15.548 27.795 44.438 1.00 94.19 592 THR A C 1
ATOM 4444 O O . THR A 1 592 ? 15.446 28.528 43.454 1.00 94.19 592 THR A O 1
ATOM 4447 N N . PHE A 1 593 ? 14.498 27.226 45.024 1.00 93.88 593 PHE A N 1
ATOM 4448 C CA . PHE A 1 593 ? 13.105 27.474 44.653 1.00 93.88 593 PHE A CA 1
ATOM 4449 C C . PHE A 1 593 ? 12.218 27.595 45.896 1.00 93.88 593 PHE A C 1
ATOM 4451 O O . PHE A 1 593 ? 12.542 27.054 46.953 1.00 93.88 593 PHE A O 1
ATOM 4458 N N . SER A 1 594 ? 11.101 28.306 45.767 1.00 93.94 594 SER A N 1
ATOM 4459 C CA . SER A 1 594 ? 10.191 28.588 46.882 1.00 93.94 594 SER A CA 1
ATOM 4460 C C . SER A 1 594 ? 9.036 27.584 46.935 1.00 93.94 594 SER A C 1
ATOM 4462 O O . SER A 1 594 ? 8.522 27.149 45.903 1.00 93.94 594 SER A O 1
ATOM 4464 N N . VAL A 1 595 ? 8.639 27.195 48.147 1.00 92.38 595 VAL A N 1
ATOM 4465 C CA . VAL A 1 595 ? 7.505 26.309 48.439 1.00 92.38 595 VAL A CA 1
ATOM 4466 C C . VAL A 1 595 ? 6.603 26.937 49.508 1.00 92.38 595 VAL A C 1
ATOM 4468 O O . VAL A 1 595 ? 7.095 27.610 50.416 1.00 92.38 595 VAL A O 1
ATOM 4471 N N . PRO A 1 596 ? 5.278 26.712 49.458 1.00 92.69 596 PRO A N 1
ATOM 4472 C CA . PRO A 1 596 ? 4.334 27.497 50.253 1.00 92.69 596 PRO A CA 1
ATOM 4473 C C . PRO A 1 596 ? 4.319 27.140 51.746 1.00 92.69 596 PRO A C 1
ATOM 4475 O O . PRO A 1 596 ? 3.875 27.948 52.559 1.00 92.69 596 PRO A O 1
ATOM 4478 N N . THR A 1 597 ? 4.767 25.941 52.135 1.00 93.25 597 THR A N 1
ATOM 4479 C CA . THR A 1 597 ? 4.723 25.488 53.533 1.00 93.25 597 THR A CA 1
ATOM 4480 C C . THR A 1 597 ? 6.021 24.825 53.979 1.00 93.25 597 THR A C 1
ATOM 4482 O O . THR A 1 597 ? 6.786 24.285 53.177 1.00 93.25 597 THR A O 1
ATOM 4485 N N . ARG A 1 598 ? 6.251 24.836 55.296 1.00 92.44 598 ARG A N 1
ATOM 4486 C CA . ARG A 1 598 ? 7.414 24.195 55.917 1.00 92.44 598 ARG A CA 1
ATOM 4487 C C . ARG A 1 598 ? 7.402 22.688 55.692 1.00 92.44 598 ARG A C 1
ATOM 4489 O O . ARG A 1 598 ? 8.447 22.083 55.490 1.00 92.44 598 ARG A O 1
ATOM 4496 N N . GLU A 1 599 ? 6.220 22.090 55.751 1.00 94.44 599 GLU A N 1
ATOM 4497 C CA . GLU A 1 599 ? 6.023 20.653 55.621 1.00 94.44 599 GLU A CA 1
ATOM 4498 C C . GLU A 1 599 ? 6.516 20.158 54.257 1.00 94.44 599 GLU A C 1
ATOM 4500 O O . GLU A 1 599 ? 7.259 19.181 54.206 1.00 94.44 599 GLU A O 1
ATOM 4505 N N . ILE A 1 600 ? 6.208 20.889 53.177 1.00 92.50 600 ILE A N 1
ATOM 4506 C CA . ILE A 1 600 ? 6.698 20.578 51.825 1.00 92.50 600 ILE A CA 1
ATOM 4507 C C . ILE A 1 600 ? 8.228 20.706 51.764 1.00 92.50 600 ILE A C 1
ATOM 4509 O O . ILE A 1 600 ? 8.902 19.841 51.208 1.00 92.50 600 ILE A O 1
ATOM 4513 N N . ALA A 1 601 ? 8.810 21.747 52.370 1.00 91.69 601 ALA A N 1
ATOM 4514 C CA . ALA A 1 601 ? 10.266 21.911 52.415 1.00 91.69 601 ALA A CA 1
ATOM 4515 C C . ALA A 1 601 ? 10.966 20.745 53.147 1.00 91.69 601 ALA A C 1
ATOM 4517 O O . ALA A 1 601 ? 12.008 20.255 52.704 1.00 91.69 601 ALA A O 1
ATOM 4518 N N . GLU A 1 602 ? 10.372 20.256 54.240 1.00 94.38 602 GLU A N 1
ATOM 4519 C CA . GLU A 1 602 ? 10.857 19.082 54.973 1.00 94.38 602 GLU A CA 1
ATOM 4520 C C . GLU A 1 602 ? 10.733 17.783 54.158 1.00 94.38 602 GLU A C 1
ATOM 4522 O O . GLU A 1 602 ? 11.574 16.896 54.306 1.00 94.38 602 GLU A O 1
ATOM 4527 N N . GLU A 1 603 ? 9.724 17.647 53.293 1.00 94.06 603 GLU A N 1
ATOM 4528 C CA . GLU A 1 603 ? 9.580 16.500 52.383 1.00 94.06 603 GLU A CA 1
ATOM 4529 C C . GLU A 1 603 ? 10.710 16.436 51.347 1.00 94.06 603 GLU A C 1
ATOM 4531 O O . GLU A 1 603 ? 11.288 15.365 51.150 1.00 94.06 603 GLU A O 1
ATOM 4536 N N . TYR A 1 604 ? 11.100 17.574 50.761 1.00 92.31 604 TYR A N 1
ATOM 4537 C CA . TYR A 1 604 ? 12.244 17.637 49.841 1.00 92.31 604 TYR A CA 1
ATOM 4538 C C . TYR A 1 604 ? 13.564 17.248 50.515 1.00 92.31 604 TYR A C 1
ATOM 4540 O O . TYR A 1 604 ? 14.369 16.533 49.919 1.00 92.31 604 TYR A O 1
ATOM 4548 N N . VAL A 1 605 ? 13.785 17.669 51.766 1.00 93.31 605 VAL A N 1
ATOM 4549 C CA . VAL A 1 605 ? 14.984 17.265 52.517 1.00 93.31 605 VAL A CA 1
ATOM 4550 C C . VAL A 1 605 ? 14.958 15.779 52.851 1.00 93.31 605 VAL A C 1
ATOM 4552 O O . VAL A 1 605 ? 15.971 15.119 52.667 1.00 93.31 605 VAL A O 1
ATOM 4555 N N . LYS A 1 606 ? 13.814 15.211 53.251 1.00 93.62 606 LYS A N 1
ATOM 4556 C CA . LYS A 1 606 ? 13.703 13.762 53.519 1.00 93.62 606 LYS A CA 1
ATOM 4557 C C . LYS A 1 606 ? 14.018 12.898 52.296 1.00 93.62 606 LYS A C 1
ATOM 4559 O O . LYS A 1 606 ? 14.499 11.781 52.463 1.00 93.62 606 LYS A O 1
ATOM 4564 N N . LEU A 1 607 ? 13.726 13.384 51.087 1.00 90.19 607 LEU A N 1
ATOM 4565 C CA . LEU A 1 607 ? 14.047 12.669 49.850 1.00 90.19 607 LEU A CA 1
ATOM 4566 C C . LEU A 1 607 ? 15.566 12.569 49.618 1.00 90.19 607 LEU A C 1
ATOM 4568 O O . LEU A 1 607 ? 16.036 11.555 49.107 1.00 90.19 607 LEU A O 1
ATOM 4572 N N . ASP A 1 608 ? 16.329 13.603 49.988 1.00 90.62 608 ASP A N 1
ATOM 4573 C CA . ASP A 1 608 ? 17.774 13.704 49.744 1.00 90.62 608 ASP A CA 1
ATOM 4574 C C . ASP A 1 608 ? 18.433 14.652 50.758 1.00 90.62 608 ASP A C 1
ATOM 4576 O O . ASP A 1 608 ? 18.758 15.810 50.465 1.00 90.62 608 ASP A O 1
ATOM 4580 N N . GLU A 1 609 ? 18.622 14.141 51.975 1.00 91.69 609 GLU A N 1
ATOM 4581 C CA . GLU A 1 609 ? 19.142 14.916 53.110 1.00 91.69 609 GLU A CA 1
ATOM 4582 C C . GLU A 1 609 ? 20.587 15.383 52.887 1.00 91.69 609 GLU A C 1
ATOM 4584 O O . GLU A 1 609 ? 21.032 16.358 53.489 1.00 91.69 609 GLU A O 1
ATOM 4589 N N . ALA A 1 610 ? 21.333 14.683 52.028 1.00 91.50 610 ALA A N 1
ATOM 4590 C CA . ALA A 1 610 ? 22.737 14.971 51.763 1.00 91.50 610 ALA A CA 1
ATOM 4591 C C . ALA A 1 610 ? 22.935 16.196 50.857 1.00 91.50 610 ALA A C 1
ATOM 4593 O O . ALA A 1 610 ? 23.957 16.872 50.984 1.00 91.50 610 ALA A O 1
ATOM 4594 N N . HIS A 1 611 ? 21.979 16.490 49.968 1.00 93.31 611 HIS A N 1
ATOM 4595 C CA . HIS A 1 611 ? 22.110 17.553 48.965 1.00 93.31 611 HIS A CA 1
ATOM 4596 C C . HIS A 1 611 ? 20.950 18.554 48.974 1.00 93.31 611 HIS A C 1
ATOM 4598 O O . HIS A 1 611 ? 20.810 19.330 48.033 1.00 93.31 611 HIS A O 1
ATOM 4604 N N . THR A 1 612 ? 20.140 18.598 50.033 1.00 95.38 612 THR A N 1
ATOM 4605 C CA . THR A 1 612 ? 19.023 19.550 50.132 1.00 95.38 612 THR A CA 1
ATOM 4606 C C . THR A 1 612 ? 19.017 20.258 51.475 1.00 95.38 612 THR A C 1
ATOM 4608 O O . THR A 1 612 ? 19.143 19.628 52.522 1.00 95.38 612 THR A O 1
ATOM 4611 N N . SER A 1 613 ? 18.804 21.569 51.456 1.00 95.31 613 SER A N 1
ATOM 4612 C CA . SER A 1 613 ? 18.542 22.381 52.645 1.00 95.31 613 SER A CA 1
ATOM 4613 C C . SER A 1 613 ? 17.334 23.289 52.419 1.00 95.31 613 SER A C 1
ATOM 4615 O O . SER A 1 613 ? 16.891 23.467 51.286 1.00 95.31 613 SER A O 1
ATOM 4617 N N . PHE A 1 614 ? 16.770 23.851 53.490 1.00 95.38 614 PHE A N 1
ATOM 4618 C CA . PHE A 1 614 ? 15.712 24.853 53.378 1.00 95.38 614 PHE A CA 1
ATOM 4619 C C . PHE A 1 614 ? 15.867 25.975 54.404 1.00 95.38 614 PHE A C 1
ATOM 4621 O O . PHE A 1 614 ? 16.403 25.770 55.496 1.00 95.38 614 PHE A O 1
ATOM 4628 N N . GLU A 1 615 ? 15.333 27.146 54.077 1.00 94.62 615 GLU A N 1
ATOM 4629 C CA . GLU A 1 615 ? 15.241 28.301 54.968 1.00 94.62 615 GLU A CA 1
ATOM 4630 C C . GLU A 1 615 ? 13.891 29.015 54.826 1.00 94.62 615 GLU A C 1
ATOM 4632 O O . GLU A 1 615 ? 13.236 28.933 53.791 1.00 94.62 615 GLU A O 1
ATOM 4637 N N . ALA A 1 616 ? 13.448 29.690 55.888 1.00 91.25 616 ALA A N 1
ATOM 4638 C CA . ALA A 1 616 ? 12.220 30.478 55.845 1.00 91.25 616 ALA A CA 1
ATOM 4639 C C . ALA A 1 616 ? 12.488 31.824 55.164 1.00 91.25 616 ALA A C 1
ATOM 4641 O O . ALA A 1 616 ? 13.408 32.541 55.568 1.00 91.25 616 ALA A O 1
ATOM 4642 N N . ASP A 1 617 ? 11.653 32.197 54.197 1.00 90.69 617 ASP A N 1
ATOM 4643 C CA . ASP A 1 617 ? 11.682 33.524 53.596 1.00 90.69 617 ASP A CA 1
ATOM 4644 C C . ASP A 1 617 ? 10.749 34.463 54.370 1.00 90.69 617 ASP A C 1
ATOM 4646 O O . ASP A 1 617 ? 9.520 34.389 54.303 1.00 90.69 617 ASP A O 1
ATOM 4650 N N . ALA A 1 618 ? 11.356 35.362 55.143 1.00 84.44 618 ALA A N 1
ATOM 4651 C CA . ALA A 1 618 ? 10.632 36.302 55.987 1.00 84.44 618 ALA A CA 1
ATOM 4652 C C . ALA A 1 618 ? 9.863 37.380 55.198 1.00 84.44 618 ALA A C 1
ATOM 4654 O O . ALA A 1 618 ? 8.984 38.019 55.780 1.00 84.44 618 ALA A O 1
ATOM 4655 N N . GLU A 1 619 ? 10.184 37.610 53.919 1.00 82.50 619 GLU A N 1
ATOM 4656 C CA . GLU A 1 619 ? 9.523 38.626 53.089 1.00 82.50 619 GLU A CA 1
ATOM 4657 C C . GLU A 1 619 ? 8.279 38.079 52.378 1.00 82.50 619 GLU A C 1
ATOM 4659 O O . GLU A 1 619 ? 7.257 38.768 52.333 1.00 82.50 619 GLU A O 1
ATOM 4664 N N . SER A 1 620 ? 8.338 36.849 51.861 1.00 82.44 620 SER A N 1
ATOM 4665 C CA . SER A 1 620 ? 7.214 36.197 51.168 1.00 82.44 620 SER A CA 1
ATOM 4666 C C . SER A 1 620 ? 6.309 35.380 52.098 1.00 82.44 620 SER A C 1
ATOM 4668 O O . SER A 1 620 ? 5.129 35.193 51.801 1.00 82.44 620 SER A O 1
ATOM 4670 N N . GLY A 1 621 ? 6.830 34.923 53.244 1.00 84.44 621 GLY A N 1
ATOM 4671 C CA . GLY A 1 621 ? 6.152 33.965 54.121 1.00 84.44 621 GLY A CA 1
ATOM 4672 C C . GLY A 1 621 ? 6.217 32.516 53.621 1.00 84.44 621 GLY A C 1
ATOM 4673 O O . GLY A 1 621 ? 5.609 31.642 54.241 1.00 84.44 621 GLY A O 1
ATOM 4674 N N . GLU A 1 622 ? 6.946 32.266 52.530 1.00 92.69 622 GLU A N 1
ATOM 4675 C CA . GLU A 1 622 ? 7.210 30.947 51.952 1.00 92.69 622 GLU A CA 1
ATOM 4676 C C . GLU A 1 622 ? 8.517 30.343 52.508 1.00 92.69 622 GLU A C 1
ATOM 4678 O O . GLU A 1 622 ? 9.189 30.911 53.376 1.00 92.69 622 GLU A O 1
ATOM 4683 N N . TRP A 1 623 ? 8.880 29.153 52.034 1.00 95.00 623 TRP A N 1
ATOM 4684 C CA . TRP A 1 623 ? 10.127 28.467 52.374 1.00 95.00 623 TRP A CA 1
ATOM 4685 C C . TRP A 1 623 ? 10.973 28.273 51.123 1.00 95.00 623 TRP A C 1
ATOM 4687 O O . TRP A 1 623 ? 10.491 27.757 50.123 1.00 95.00 623 TRP A O 1
ATOM 4697 N N . ASN A 1 624 ? 12.247 28.639 51.180 1.00 95.12 624 ASN A N 1
ATOM 4698 C CA . ASN A 1 624 ? 13.186 28.429 50.088 1.00 95.12 624 ASN A CA 1
ATOM 4699 C C . ASN A 1 624 ? 13.896 27.091 50.281 1.00 95.12 624 ASN A C 1
ATOM 4701 O O . ASN A 1 624 ? 14.592 26.898 51.276 1.00 95.12 624 ASN A O 1
ATOM 4705 N N . VAL A 1 625 ? 13.724 26.173 49.333 1.00 95.56 625 VAL A N 1
ATOM 4706 C CA . VAL A 1 625 ? 14.439 24.897 49.255 1.00 95.56 625 VAL A CA 1
ATOM 4707 C C . VAL A 1 625 ? 15.631 25.075 48.324 1.00 95.56 625 VAL A C 1
ATOM 4709 O O . VAL A 1 625 ? 15.467 25.473 47.173 1.00 95.56 625 VAL A O 1
ATOM 4712 N N . THR A 1 626 ? 16.828 24.752 48.805 1.00 95.75 626 THR A N 1
ATOM 4713 C CA . THR A 1 626 ? 18.064 24.766 48.022 1.00 95.75 626 THR A CA 1
ATOM 4714 C C . THR A 1 626 ? 18.521 23.338 47.765 1.00 95.75 626 THR A C 1
ATOM 4716 O O . THR A 1 626 ? 18.861 22.602 48.692 1.00 95.75 626 THR A O 1
ATOM 4719 N N . ARG A 1 627 ? 18.541 22.955 46.488 1.00 95.62 627 ARG A N 1
ATOM 4720 C CA . ARG A 1 627 ? 19.179 21.734 45.987 1.00 95.62 627 ARG A CA 1
ATOM 4721 C C . ARG A 1 627 ? 20.632 22.067 45.677 1.00 95.62 627 ARG A C 1
ATOM 4723 O O . ARG A 1 627 ? 20.895 22.908 44.822 1.00 95.62 627 ARG A O 1
ATOM 4730 N N . HIS A 1 628 ? 21.565 21.443 46.380 1.00 95.56 628 HIS A N 1
ATOM 4731 C CA . HIS A 1 628 ? 22.991 21.720 46.241 1.00 95.56 628 HIS A CA 1
ATOM 4732 C C . HIS A 1 628 ? 23.584 21.078 44.983 1.00 95.56 628 HIS A C 1
ATOM 4734 O O . HIS A 1 628 ? 23.042 20.098 44.457 1.00 95.56 628 HIS A O 1
ATOM 4740 N N . ALA A 1 629 ? 24.729 21.587 44.531 1.00 93.31 629 ALA A N 1
ATOM 4741 C CA . ALA A 1 629 ? 25.530 20.939 43.496 1.00 93.31 629 ALA A CA 1
ATOM 4742 C C . ALA A 1 629 ? 25.760 19.447 43.825 1.00 93.31 629 ALA A C 1
ATOM 4744 O O . ALA A 1 629 ? 26.054 19.076 44.963 1.00 93.31 629 ALA A O 1
ATOM 4745 N N . GLY A 1 630 ? 25.610 18.580 42.825 1.00 89.44 630 GLY A N 1
ATOM 4746 C CA . GLY A 1 630 ? 25.604 17.123 42.977 1.00 89.44 630 GLY A CA 1
ATOM 4747 C C . GLY A 1 630 ? 24.221 16.512 43.227 1.00 89.44 630 GLY A C 1
ATOM 4748 O O . GLY A 1 630 ? 24.095 15.292 43.175 1.00 89.44 630 GLY A O 1
ATOM 4749 N N . SER A 1 631 ? 23.176 17.321 43.429 1.00 92.81 631 SER A N 1
ATOM 4750 C CA . SER A 1 631 ? 21.790 16.838 43.449 1.00 92.81 631 SER A CA 1
ATOM 4751 C C . SER A 1 631 ? 21.390 16.270 42.088 1.00 92.81 631 SER A C 1
ATOM 4753 O O . SER A 1 631 ? 21.561 16.942 41.069 1.00 92.81 631 SER A O 1
ATOM 4755 N N . MET A 1 632 ? 20.790 15.077 42.067 1.00 90.81 632 MET A N 1
ATOM 4756 C CA . MET A 1 632 ? 20.123 14.565 40.867 1.00 90.81 632 MET A CA 1
ATOM 4757 C C . MET A 1 632 ? 18.830 15.350 40.629 1.00 90.81 632 MET A C 1
ATOM 4759 O O . MET A 1 632 ? 18.051 15.583 41.561 1.00 90.81 632 MET A O 1
ATOM 4763 N N . ILE A 1 633 ? 18.628 15.762 39.383 1.00 90.62 633 ILE A N 1
ATOM 4764 C CA . ILE A 1 633 ? 17.388 16.313 38.851 1.00 90.62 633 ILE A CA 1
ATOM 4765 C C . ILE A 1 633 ? 17.007 15.555 37.580 1.00 90.62 633 ILE A C 1
ATOM 4767 O O . ILE A 1 633 ? 17.856 14.964 36.906 1.00 90.62 633 ILE A O 1
ATOM 4771 N N . ARG A 1 634 ? 15.725 15.604 37.230 1.00 88.75 634 ARG A N 1
ATOM 4772 C CA . ARG A 1 634 ? 15.224 15.079 35.962 1.00 88.75 634 ARG A CA 1
ATOM 4773 C C . ARG A 1 634 ? 14.904 16.227 35.025 1.00 88.75 634 ARG A C 1
ATOM 4775 O O . ARG A 1 634 ? 14.254 17.188 35.426 1.00 88.75 634 ARG A O 1
ATOM 4782 N N . VAL A 1 635 ? 15.388 16.130 33.793 1.00 89.19 635 VAL A N 1
ATOM 4783 C CA . VAL A 1 635 ? 15.169 17.141 32.758 1.00 89.19 635 VAL A CA 1
ATOM 4784 C C . VAL A 1 635 ? 14.430 16.484 31.590 1.00 89.19 635 VAL A C 1
ATOM 4786 O O . VAL A 1 635 ? 14.963 15.527 31.016 1.00 89.19 635 VAL A O 1
ATOM 4789 N N . PRO A 1 636 ? 13.230 16.969 31.227 1.00 85.19 636 PRO A N 1
ATOM 4790 C CA . PRO A 1 636 ? 12.519 16.494 30.047 1.00 85.19 636 PRO A CA 1
ATOM 4791 C C . PRO A 1 636 ? 13.315 16.760 28.764 1.00 85.19 636 PRO A C 1
ATOM 4793 O O . PRO A 1 636 ? 13.910 17.827 28.586 1.00 85.19 636 PRO A O 1
ATOM 4796 N N . ARG A 1 637 ? 13.298 15.805 27.836 1.00 83.75 637 ARG A N 1
ATOM 4797 C CA . ARG A 1 637 ? 13.843 15.924 26.481 1.00 83.75 637 ARG A CA 1
ATOM 4798 C C . ARG A 1 637 ? 12.899 15.285 25.472 1.00 83.75 637 ARG A C 1
ATOM 4800 O O . ARG A 1 637 ? 12.140 14.388 25.805 1.00 83.75 637 ARG A O 1
ATOM 4807 N N . ARG A 1 638 ? 12.998 15.709 24.213 1.00 79.62 638 ARG A N 1
ATOM 4808 C CA . ARG A 1 638 ? 12.226 15.120 23.113 1.00 79.62 638 ARG A CA 1
ATOM 4809 C C . ARG A 1 638 ? 13.067 14.137 22.313 1.00 79.62 638 ARG A C 1
ATOM 4811 O O . ARG A 1 638 ? 14.179 14.477 21.902 1.00 79.62 638 ARG A O 1
ATOM 4818 N N . ALA A 1 639 ? 12.546 12.936 22.093 1.00 79.81 639 ALA A N 1
ATOM 4819 C CA . ALA A 1 639 ? 13.171 11.894 21.286 1.00 79.81 639 ALA A CA 1
ATOM 4820 C C . ALA A 1 639 ? 12.350 11.637 20.019 1.00 79.81 639 ALA A C 1
ATOM 4822 O O . ALA A 1 639 ? 11.133 11.498 20.079 1.00 79.81 639 ALA A O 1
ATOM 4823 N N . ALA A 1 640 ? 13.009 11.580 18.859 1.00 82.25 640 ALA A N 1
ATOM 4824 C CA . ALA A 1 640 ? 12.324 11.322 17.597 1.00 82.25 640 ALA A CA 1
ATOM 4825 C C . ALA A 1 640 ? 11.789 9.883 17.554 1.00 82.25 640 ALA A C 1
ATOM 4827 O O . ALA A 1 640 ? 12.544 8.921 17.731 1.00 82.25 640 ALA A O 1
ATOM 4828 N N . MET A 1 641 ? 10.498 9.730 17.271 1.00 84.69 641 MET A N 1
ATOM 4829 C CA . MET A 1 641 ? 9.877 8.421 17.137 1.00 84.69 641 MET A CA 1
ATOM 4830 C C . MET A 1 641 ? 10.171 7.811 15.770 1.00 84.69 641 MET A C 1
ATOM 4832 O O . MET A 1 641 ? 10.129 8.453 14.725 1.00 84.69 641 MET A O 1
ATOM 4836 N N . THR A 1 642 ? 10.424 6.507 15.774 1.00 89.62 642 THR A N 1
ATOM 4837 C CA . THR A 1 642 ? 10.685 5.723 14.554 1.00 89.62 642 THR A CA 1
ATOM 4838 C C . THR A 1 642 ? 9.404 5.223 13.880 1.00 89.62 642 THR A C 1
ATOM 4840 O O . THR A 1 642 ? 9.435 4.761 12.736 1.00 89.62 642 THR A O 1
ATOM 4843 N N . ARG A 1 643 ? 8.276 5.267 14.600 1.00 91.94 643 ARG A N 1
ATOM 4844 C CA . ARG A 1 643 ? 6.954 4.817 14.159 1.00 91.94 643 ARG A CA 1
ATOM 4845 C C . ARG A 1 643 ? 6.021 6.010 14.236 1.00 91.94 643 ARG A C 1
ATOM 4847 O O . ARG A 1 643 ? 5.692 6.481 15.316 1.00 91.94 643 ARG A O 1
ATOM 4854 N N . THR A 1 644 ? 5.650 6.504 13.067 1.00 92.25 644 THR A N 1
ATOM 4855 C CA . THR A 1 644 ? 4.896 7.753 12.896 1.00 92.25 644 THR A CA 1
ATOM 4856 C C . THR A 1 644 ? 3.589 7.555 12.132 1.00 92.25 644 THR A C 1
ATOM 4858 O O . THR A 1 644 ? 2.919 8.533 11.825 1.00 92.25 644 THR A O 1
ATOM 4861 N N . VAL A 1 645 ? 3.233 6.312 11.792 1.00 94.19 645 VAL A N 1
ATOM 4862 C CA . VAL A 1 645 ? 2.061 5.946 10.981 1.00 94.19 645 VAL A CA 1
ATOM 4863 C C . VAL A 1 645 ? 1.273 4.846 11.690 1.00 94.19 645 VAL A C 1
ATOM 4865 O O . VAL A 1 645 ? 1.865 3.855 12.122 1.00 94.19 645 VAL A O 1
ATOM 4868 N N . GLY A 1 646 ? -0.053 4.990 11.746 1.00 94.31 646 GLY A N 1
ATOM 4869 C CA . GLY A 1 646 ? -0.964 4.023 12.362 1.00 94.31 646 GLY A CA 1
ATOM 4870 C C . GLY A 1 646 ? -2.400 4.126 11.838 1.00 94.31 646 GLY A C 1
ATOM 4871 O O . GLY A 1 646 ? -2.779 5.088 11.164 1.00 94.31 646 GLY A O 1
ATOM 4872 N N . GLY A 1 647 ? -3.207 3.109 12.132 1.00 94.94 647 GLY A N 1
ATOM 4873 C CA . GLY A 1 647 ? -4.644 3.071 11.869 1.00 94.94 647 GLY A CA 1
ATOM 4874 C C . GLY A 1 647 ? -5.417 3.808 12.959 1.00 94.94 647 GLY A C 1
ATOM 4875 O O . GLY A 1 647 ? -5.834 3.211 13.945 1.00 94.94 647 GLY A O 1
ATOM 4876 N N . GLN A 1 648 ? -5.605 5.112 12.784 1.00 92.25 648 GLN A N 1
ATOM 4877 C CA . GLN A 1 648 ? -6.381 5.951 13.702 1.00 92.25 648 GLN A CA 1
ATOM 4878 C C . GLN A 1 648 ? -7.831 6.047 13.222 1.00 92.25 648 GLN A C 1
ATOM 4880 O O . GLN A 1 648 ? -8.070 6.060 12.012 1.00 92.25 648 GLN A O 1
ATOM 4885 N N . PHE A 1 649 ? -8.790 6.210 14.135 1.00 93.50 649 PHE A N 1
ATOM 4886 C CA . PHE A 1 649 ? -10.179 6.523 13.765 1.00 93.50 649 PHE A CA 1
ATOM 4887 C C . PHE A 1 649 ? -10.275 7.744 12.852 1.00 93.50 649 PHE A C 1
ATOM 4889 O O . PHE A 1 649 ? -9.400 8.605 12.945 1.00 93.50 649 PHE A O 1
ATOM 4896 N N . PRO A 1 650 ? -11.314 7.852 12.004 1.00 95.12 650 PRO A N 1
ATOM 4897 C CA . PRO A 1 650 ? -11.599 9.054 11.229 1.00 95.12 650 PRO A CA 1
ATOM 4898 C C . PRO A 1 650 ? -11.344 10.345 12.013 1.00 95.12 650 PRO A C 1
ATOM 4900 O O . PRO A 1 650 ? -11.854 10.514 13.123 1.00 95.12 650 PRO A O 1
ATOM 4903 N N . LYS A 1 651 ? -10.530 11.254 11.463 1.00 94.12 651 LYS A N 1
ATOM 4904 C CA . LYS A 1 651 ? -10.204 12.516 12.144 1.00 94.12 651 LYS A CA 1
ATOM 4905 C C . LYS A 1 651 ? -11.480 13.330 12.377 1.00 94.12 651 LYS A C 1
ATOM 4907 O O . LYS A 1 651 ? -12.144 13.711 11.416 1.00 94.12 651 LYS A O 1
ATOM 4912 N N . GLY A 1 652 ? -11.769 13.630 13.643 1.00 91.88 652 GLY A N 1
ATOM 4913 C CA . GLY A 1 652 ? -12.997 14.309 14.065 1.00 91.88 652 GLY A CA 1
ATOM 4914 C C . GLY A 1 652 ? -14.113 13.372 14.536 1.00 91.88 652 GLY A C 1
ATOM 4915 O O . GLY A 1 652 ? -15.219 13.851 14.753 1.00 91.88 652 GLY A O 1
ATOM 4916 N N . PHE A 1 653 ? -13.845 12.066 14.687 1.00 93.69 653 PHE A N 1
ATOM 4917 C CA . PHE A 1 653 ? -14.781 11.132 15.318 1.00 93.69 653 PHE A CA 1
ATOM 4918 C C . PHE A 1 653 ? -15.242 11.649 16.688 1.00 93.69 653 PHE A C 1
ATOM 4920 O O . PHE A 1 653 ? -14.412 11.906 17.563 1.00 93.69 653 PHE A O 1
ATOM 4927 N N . ASP A 1 654 ? -16.559 11.743 16.875 1.00 91.06 654 ASP A N 1
ATOM 4928 C CA . ASP A 1 654 ? -17.171 12.245 18.104 1.00 91.06 654 ASP A CA 1
ATOM 4929 C C . ASP A 1 654 ? -18.240 11.269 18.644 1.00 91.06 654 ASP A C 1
ATOM 4931 O O . ASP A 1 654 ? -19.305 11.115 18.033 1.00 91.06 654 ASP A O 1
ATOM 4935 N N . PRO A 1 655 ? -18.014 10.625 19.809 1.00 93.06 655 PRO A N 1
ATOM 4936 C CA . PRO A 1 655 ? -18.993 9.726 20.420 1.00 93.06 655 PRO A CA 1
ATOM 4937 C C . PRO A 1 655 ? -20.299 10.427 20.837 1.00 93.06 655 PRO A C 1
ATOM 4939 O O . PRO A 1 655 ? -21.330 9.763 20.958 1.00 93.06 655 PRO A O 1
ATOM 4942 N N . VAL A 1 656 ? -20.309 11.753 21.019 1.00 94.06 656 VAL A N 1
ATOM 4943 C CA . VAL A 1 656 ? -21.530 12.505 21.360 1.00 94.06 656 VAL A CA 1
ATOM 4944 C C . VAL A 1 656 ? -22.542 12.457 20.218 1.00 94.06 656 VAL A C 1
ATOM 4946 O O . VAL A 1 656 ? -23.747 12.390 20.466 1.00 94.06 656 VAL A O 1
ATOM 4949 N N . LYS A 1 657 ? -22.082 12.393 18.961 1.00 91.88 657 LYS A N 1
ATOM 4950 C CA . LYS A 1 657 ? -22.967 12.237 17.795 1.00 91.88 657 LYS A CA 1
ATOM 4951 C C . LYS A 1 657 ? -23.757 10.930 17.817 1.00 91.88 657 LYS A C 1
ATOM 4953 O O . LYS A 1 657 ? -24.862 10.879 17.287 1.00 91.88 657 LYS A O 1
ATOM 4958 N N . TRP A 1 658 ? -23.240 9.907 18.493 1.00 93.44 658 TRP A N 1
ATOM 4959 C CA . TRP A 1 658 ? -23.916 8.626 18.706 1.00 93.44 658 TRP A CA 1
ATOM 4960 C C . TRP A 1 658 ? -24.895 8.642 19.889 1.00 93.44 658 TRP A C 1
ATOM 4962 O O . TRP A 1 658 ? -25.531 7.631 20.179 1.00 93.44 658 TRP A O 1
ATOM 4972 N N . GLY A 1 659 ? -25.043 9.784 20.567 1.00 92.25 659 GLY A N 1
ATOM 4973 C CA . GLY A 1 659 ? -25.954 9.966 21.695 1.00 92.25 659 GLY A CA 1
ATOM 4974 C C . GLY A 1 659 ? -25.330 9.689 23.062 1.00 92.25 659 GLY A C 1
ATOM 4975 O O . GLY A 1 659 ? -26.054 9.671 24.058 1.00 92.25 659 GLY A O 1
ATOM 4976 N N . ILE A 1 660 ? -24.008 9.494 23.142 1.00 94.81 660 ILE A N 1
ATOM 4977 C CA . ILE A 1 660 ? -23.326 9.360 24.432 1.00 94.81 660 ILE A CA 1
ATOM 4978 C C . ILE A 1 660 ? -23.324 10.724 25.149 1.00 94.81 660 ILE A C 1
ATOM 4980 O O . ILE A 1 660 ? -22.921 11.726 24.553 1.00 94.81 660 ILE A O 1
ATOM 4984 N N . PRO A 1 661 ? -23.752 10.804 26.426 1.00 93.69 661 PRO A N 1
ATOM 4985 C CA . PRO A 1 661 ? -23.768 12.064 27.162 1.00 93.69 661 PRO A CA 1
ATOM 4986 C C . PRO A 1 661 ? -22.371 12.673 27.304 1.00 93.69 661 PRO A C 1
ATOM 4988 O O . PRO A 1 661 ? -21.431 11.987 27.698 1.00 93.69 661 PRO A O 1
ATOM 4991 N N . ALA A 1 662 ? -22.252 13.987 27.091 1.00 92.19 662 ALA A N 1
ATOM 4992 C CA . ALA A 1 662 ? -20.979 14.705 27.215 1.00 92.19 662 ALA A CA 1
ATOM 4993 C C . ALA A 1 662 ? -20.315 14.546 28.597 1.00 92.19 662 ALA A C 1
ATOM 4995 O O . ALA A 1 662 ? -19.093 14.530 28.684 1.00 92.19 662 ALA A O 1
ATOM 4996 N N . SER A 1 663 ? -21.106 14.377 29.665 1.00 90.25 663 SER A N 1
ATOM 4997 C CA . SER A 1 663 ? -20.577 14.085 31.002 1.00 90.25 663 SER A CA 1
ATOM 4998 C C . SER A 1 663 ? -19.815 12.759 31.044 1.00 90.25 663 SER A C 1
ATOM 5000 O O . SER A 1 663 ? -18.757 12.684 31.642 1.00 90.25 663 SER A O 1
ATOM 5002 N N . MET A 1 664 ? -20.306 11.726 30.351 1.00 91.44 664 MET A N 1
ATOM 5003 C CA . MET A 1 664 ? -19.633 10.428 30.299 1.00 91.44 664 MET A CA 1
ATOM 5004 C C . MET A 1 664 ? -18.328 10.503 29.504 1.00 91.44 664 MET A C 1
ATOM 5006 O O . MET A 1 664 ? -17.350 9.883 29.894 1.00 91.44 664 MET A O 1
ATOM 5010 N N . VAL A 1 665 ? -18.291 11.290 28.423 1.00 90.56 665 VAL A N 1
ATOM 5011 C CA . VAL A 1 665 ? -17.104 11.424 27.559 1.00 90.56 665 VAL A CA 1
ATOM 5012 C C . VAL A 1 665 ? -15.881 11.966 28.313 1.00 90.56 665 VAL A C 1
ATOM 5014 O O . VAL A 1 665 ? -14.759 11.607 27.972 1.00 90.56 665 VAL A O 1
ATOM 5017 N N . GLY A 1 666 ? -16.084 12.812 29.329 1.00 84.88 666 GLY A N 1
ATOM 5018 C CA . GLY A 1 666 ? -14.996 13.344 30.157 1.00 84.88 666 GLY A CA 1
ATOM 5019 C C . GLY A 1 666 ? -14.524 12.409 31.276 1.00 84.88 666 GLY A C 1
ATOM 5020 O O . GLY A 1 666 ? -13.371 12.518 31.696 1.00 84.88 666 GLY A O 1
ATOM 5021 N N . ASP A 1 667 ? -15.392 11.500 31.727 1.00 86.75 667 ASP A N 1
ATOM 5022 C CA . ASP A 1 667 ? -15.196 10.734 32.964 1.00 86.75 667 ASP A CA 1
ATOM 5023 C C . ASP A 1 667 ? -14.669 9.309 32.719 1.00 86.75 667 ASP A C 1
ATOM 5025 O O . ASP A 1 667 ? -13.920 8.786 33.541 1.00 86.75 667 ASP A O 1
ATOM 5029 N N . VAL A 1 668 ? -15.031 8.675 31.596 1.00 91.25 668 VAL A N 1
ATOM 5030 C CA . VAL A 1 668 ? -14.666 7.272 31.306 1.00 91.25 668 VAL A CA 1
ATOM 5031 C C . VAL A 1 668 ? -13.519 7.164 30.303 1.00 91.25 668 VAL A C 1
ATOM 5033 O O . VAL A 1 668 ? -13.266 8.079 29.514 1.00 91.25 668 VAL A O 1
ATOM 5036 N N . ASP A 1 669 ? -12.834 6.019 30.283 1.00 92.44 669 ASP A N 1
ATOM 5037 C CA . ASP A 1 669 ? -11.803 5.778 29.270 1.00 92.44 669 ASP A CA 1
ATOM 5038 C C . ASP A 1 669 ? -12.405 5.753 27.850 1.00 92.44 669 ASP A C 1
ATOM 5040 O O . ASP A 1 669 ? -13.481 5.192 27.608 1.00 92.44 669 ASP A O 1
ATOM 5044 N N . LYS A 1 670 ? -11.681 6.312 26.873 1.00 91.38 670 LYS A N 1
ATOM 5045 C CA . LYS A 1 670 ? -12.107 6.354 25.467 1.00 91.38 670 LYS A CA 1
ATOM 5046 C C . LYS A 1 670 ? -12.461 4.974 24.911 1.00 91.38 670 LYS A C 1
ATOM 5048 O O . LYS A 1 670 ? -13.414 4.869 24.140 1.00 91.38 670 LYS A O 1
ATOM 5053 N N . ILE A 1 671 ? -11.787 3.907 25.346 1.00 93.38 671 ILE A N 1
ATOM 5054 C CA . ILE A 1 671 ? -12.103 2.553 24.869 1.00 93.38 671 ILE A CA 1
ATOM 5055 C C . ILE A 1 671 ? -13.488 2.077 25.320 1.00 93.38 671 ILE A C 1
ATOM 5057 O O . ILE A 1 671 ? -14.156 1.356 24.579 1.00 93.38 671 ILE A O 1
ATOM 5061 N N . ALA A 1 672 ? -13.962 2.513 26.494 1.00 95.31 672 ALA A N 1
ATOM 5062 C CA . ALA A 1 672 ? -15.307 2.207 26.975 1.00 95.31 672 ALA A CA 1
ATOM 5063 C C . ALA A 1 672 ? -16.368 2.922 26.132 1.00 95.31 672 ALA A C 1
ATOM 5065 O O . ALA A 1 672 ? -17.360 2.301 25.744 1.00 95.31 672 ALA A O 1
ATOM 5066 N N . LEU A 1 673 ? -16.121 4.184 25.762 1.00 95.50 673 LEU A N 1
ATOM 5067 C CA . LEU A 1 673 ? -16.982 4.936 24.842 1.00 95.50 673 LEU A CA 1
ATOM 5068 C C . LEU A 1 673 ? -17.108 4.217 23.498 1.00 95.50 673 LEU A C 1
ATOM 5070 O O . LEU A 1 673 ? -18.209 4.035 22.981 1.00 95.50 673 LEU A O 1
ATOM 5074 N N . TRP A 1 674 ? -15.986 3.763 22.943 1.00 95.88 674 TRP A N 1
ATOM 5075 C CA . TRP A 1 674 ? -15.976 3.048 21.671 1.00 95.88 674 TRP A CA 1
ATOM 5076 C C . TRP A 1 674 ? -16.680 1.690 21.771 1.00 95.88 674 TRP A C 1
ATOM 5078 O O . TRP A 1 674 ? -17.412 1.307 20.859 1.00 95.88 674 TRP A O 1
ATOM 5088 N N . ASN A 1 675 ? -16.535 0.982 22.896 1.00 97.31 675 ASN A N 1
ATOM 5089 C CA . ASN A 1 675 ? -17.235 -0.280 23.132 1.00 97.31 675 ASN A CA 1
ATOM 5090 C C . ASN A 1 675 ? -18.760 -0.077 23.188 1.00 97.31 675 ASN A C 1
ATOM 5092 O O . ASN A 1 675 ? -19.516 -0.861 22.610 1.00 97.31 675 ASN A O 1
ATOM 5096 N N . ILE A 1 676 ? -19.223 1.015 23.811 1.00 97.25 676 ILE A N 1
ATOM 5097 C CA . ILE A 1 676 ? -20.638 1.411 23.798 1.00 97.25 676 ILE A CA 1
ATOM 5098 C C . ILE A 1 676 ? -21.095 1.697 22.367 1.00 97.25 676 ILE A C 1
ATOM 5100 O O . ILE A 1 676 ? -22.107 1.139 21.949 1.00 97.25 676 ILE A O 1
ATOM 5104 N N . VAL A 1 677 ? -20.350 2.499 21.597 1.00 97.44 677 VAL A N 1
ATOM 5105 C CA . VAL A 1 677 ? -20.698 2.820 20.199 1.00 97.44 677 VAL A CA 1
ATOM 5106 C C . VAL A 1 677 ? -20.828 1.553 19.354 1.00 97.44 677 VAL A C 1
ATOM 5108 O O . VAL A 1 677 ? -21.851 1.368 18.699 1.00 97.44 677 VAL A O 1
ATOM 5111 N N . THR A 1 678 ? -19.849 0.643 19.405 1.00 97.88 678 THR A N 1
ATOM 5112 C CA . THR A 1 678 ? -19.921 -0.615 18.638 1.00 97.88 678 THR A CA 1
ATOM 5113 C C . THR A 1 678 ? -21.069 -1.511 19.098 1.00 97.88 678 THR A C 1
ATOM 5115 O O . THR A 1 678 ? -21.691 -2.173 18.272 1.00 97.88 678 THR A O 1
ATOM 5118 N N . THR A 1 679 ? -21.404 -1.509 20.392 1.00 98.12 679 THR A N 1
ATOM 5119 C CA . THR A 1 679 ? -22.563 -2.252 20.900 1.00 98.12 679 THR A CA 1
ATOM 5120 C C . THR A 1 679 ? -23.865 -1.651 20.374 1.00 98.12 679 THR A C 1
ATOM 5122 O O . THR A 1 679 ? -24.699 -2.381 19.846 1.00 98.12 679 THR A O 1
ATOM 5125 N N . VAL A 1 680 ? -24.039 -0.331 20.462 1.00 97.00 680 VAL A N 1
ATOM 5126 C CA . VAL A 1 680 ? -25.219 0.371 19.933 1.00 97.00 680 VAL A CA 1
ATOM 5127 C C . VAL A 1 680 ? -25.374 0.101 18.436 1.00 97.00 680 VAL A C 1
ATOM 5129 O O . VAL A 1 680 ? -26.455 -0.286 17.995 1.00 97.00 680 VAL A O 1
ATOM 5132 N N . ASP A 1 681 ? -24.292 0.227 17.665 1.00 96.50 681 ASP A N 1
ATOM 5133 C CA . ASP A 1 681 ? -24.296 -0.033 16.224 1.00 96.50 681 ASP A CA 1
ATOM 5134 C C . ASP A 1 681 ? -24.673 -1.488 15.901 1.00 96.50 681 ASP A C 1
ATOM 5136 O O . ASP A 1 681 ? -25.447 -1.723 14.973 1.00 96.50 681 ASP A O 1
ATOM 5140 N N . ALA A 1 682 ? -24.219 -2.466 16.697 1.00 97.19 682 ALA A N 1
ATOM 5141 C CA . ALA A 1 682 ? -24.561 -3.877 16.512 1.00 97.19 682 ALA A CA 1
ATOM 5142 C C . ALA A 1 682 ? -26.069 -4.149 16.683 1.00 97.19 682 ALA A C 1
ATOM 5144 O O . ALA A 1 682 ? -26.660 -4.862 15.867 1.00 97.19 682 ALA A O 1
ATOM 5145 N N . TYR A 1 683 ? -26.696 -3.576 17.718 1.00 96.44 683 TYR A N 1
ATOM 5146 C CA . TYR A 1 683 ? -28.137 -3.714 17.976 1.00 96.44 683 TYR A CA 1
ATOM 5147 C C . TYR A 1 683 ? -28.972 -2.966 16.924 1.00 96.44 683 TYR A C 1
ATOM 5149 O O . TYR A 1 683 ? -29.887 -3.541 16.329 1.00 96.44 683 TYR A O 1
ATOM 5157 N N . LEU A 1 684 ? -28.624 -1.709 16.625 1.00 93.12 684 LEU A N 1
ATOM 5158 C CA . LEU A 1 684 ? -29.367 -0.887 15.664 1.00 93.12 684 LEU A CA 1
ATOM 5159 C C . LEU A 1 684 ? -29.253 -1.410 14.230 1.00 93.12 684 LEU A C 1
ATOM 5161 O O . LEU A 1 684 ? -30.254 -1.427 13.515 1.00 93.12 684 LEU A O 1
ATOM 5165 N N . SER A 1 685 ? -28.081 -1.909 13.824 1.00 90.75 685 SER A N 1
ATOM 5166 C CA . SER A 1 685 ? -27.896 -2.539 12.507 1.00 90.75 685 SER A CA 1
ATOM 5167 C C . SER A 1 685 ? -28.754 -3.793 12.332 1.00 90.75 685 SER A C 1
ATOM 5169 O O . SER A 1 685 ? -29.111 -4.150 11.211 1.00 90.75 685 SER A O 1
ATOM 5171 N N . ALA A 1 686 ? -29.116 -4.447 13.436 1.00 91.56 686 ALA A N 1
ATOM 5172 C CA . ALA A 1 686 ? -29.998 -5.604 13.445 1.00 91.56 686 ALA A CA 1
ATOM 5173 C C . ALA A 1 686 ? -31.488 -5.252 13.584 1.00 91.56 686 ALA A C 1
ATOM 5175 O O . ALA A 1 686 ? -32.334 -6.140 13.480 1.00 91.56 686 ALA A O 1
ATOM 5176 N N . GLY A 1 687 ? -31.813 -3.979 13.826 1.00 91.44 687 GLY A N 1
ATOM 5177 C CA . GLY A 1 687 ? -33.185 -3.490 13.928 1.00 91.44 687 GLY A CA 1
ATOM 5178 C C . GLY A 1 687 ? -33.904 -3.829 15.236 1.00 91.44 687 GLY A C 1
ATOM 5179 O O . GLY A 1 687 ? -35.131 -3.861 15.229 1.00 91.44 687 GLY A O 1
ATOM 5180 N N . PHE A 1 688 ? -33.181 -4.073 16.335 1.00 93.38 688 PHE A N 1
ATOM 5181 C CA . PHE A 1 688 ? -33.783 -4.348 17.647 1.00 93.38 688 PHE A CA 1
ATOM 5182 C C . PHE A 1 688 ? -33.063 -3.616 18.784 1.00 93.38 688 PHE A C 1
ATOM 5184 O O . PHE A 1 688 ? -31.962 -3.089 18.625 1.00 93.38 688 PHE A O 1
ATOM 5191 N N . THR A 1 689 ? -33.693 -3.588 19.956 1.00 94.81 689 THR A N 1
ATOM 5192 C CA . THR A 1 689 ? -33.140 -2.972 21.171 1.00 94.81 689 THR A CA 1
ATOM 5193 C C . THR A 1 689 ? -32.863 -4.006 22.270 1.00 94.81 689 THR A C 1
ATOM 5195 O O . THR A 1 689 ? -33.513 -5.055 22.307 1.00 94.81 689 THR A O 1
ATOM 5198 N N . PRO A 1 690 ? -31.960 -3.727 23.234 1.00 95.56 690 PRO A N 1
ATOM 5199 C CA . PRO A 1 690 ? -31.744 -4.619 24.378 1.00 95.56 690 PRO A CA 1
ATOM 5200 C C . PRO A 1 690 ? -33.027 -4.954 25.156 1.00 95.56 690 PRO A C 1
ATOM 5202 O O . PRO A 1 690 ? -33.176 -6.066 25.662 1.00 95.56 690 PRO A O 1
ATOM 5205 N N . ALA A 1 691 ? -33.988 -4.025 25.203 1.00 95.31 691 ALA A N 1
ATOM 5206 C CA . ALA A 1 691 ? -35.271 -4.222 25.874 1.00 95.31 691 ALA A CA 1
ATOM 5207 C C . ALA A 1 691 ? -36.082 -5.391 25.288 1.00 95.31 691 ALA A C 1
ATOM 5209 O O . ALA A 1 691 ? -36.732 -6.124 26.034 1.00 95.31 691 ALA A O 1
ATOM 5210 N N . GLU A 1 692 ? -36.025 -5.601 23.972 1.00 94.69 692 GLU A N 1
ATOM 5211 C CA . GLU A 1 692 ? -36.722 -6.707 23.305 1.00 94.69 692 GLU A CA 1
ATOM 5212 C C . GLU A 1 692 ? -36.108 -8.063 23.666 1.00 94.69 692 GLU A C 1
ATOM 5214 O O . GLU A 1 692 ? -36.839 -9.025 23.910 1.00 94.69 692 GLU A O 1
ATOM 5219 N N . ILE A 1 693 ? -34.779 -8.130 23.801 1.00 94.62 693 ILE A N 1
ATOM 5220 C CA . ILE A 1 693 ? -34.087 -9.332 24.285 1.00 94.62 693 ILE A CA 1
ATOM 5221 C C . ILE A 1 693 ? -34.465 -9.617 25.735 1.00 94.62 693 ILE A C 1
ATOM 5223 O O . ILE A 1 693 ? -34.867 -10.733 26.048 1.00 94.62 693 ILE A O 1
ATOM 5227 N N . LEU A 1 694 ? -34.418 -8.616 26.616 1.00 95.56 694 LEU A N 1
ATOM 5228 C CA . LEU A 1 694 ? -34.776 -8.783 28.030 1.00 95.56 694 LEU A CA 1
ATOM 5229 C C . LEU A 1 694 ? -36.251 -9.156 28.250 1.00 95.56 694 LEU A C 1
ATOM 5231 O O . LEU A 1 694 ? -36.592 -9.756 29.269 1.00 95.56 694 LEU A O 1
ATOM 5235 N N . ALA A 1 695 ? -37.136 -8.819 27.310 1.00 94.25 695 ALA A N 1
ATOM 5236 C CA . ALA A 1 695 ? -38.519 -9.288 27.319 1.00 94.25 695 ALA A CA 1
ATOM 5237 C C . ALA A 1 695 ? -38.647 -10.761 26.884 1.00 94.25 695 ALA A C 1
ATOM 5239 O O . ALA A 1 695 ? -39.602 -11.443 27.261 1.00 94.25 695 ALA A O 1
ATOM 5240 N N . ALA A 1 696 ? -37.700 -11.252 26.083 1.00 93.31 696 ALA A N 1
ATOM 5241 C CA . ALA A 1 696 ? -37.721 -12.582 25.487 1.00 93.31 696 ALA A CA 1
ATOM 5242 C C . ALA A 1 696 ? -36.960 -13.644 26.291 1.00 93.31 696 ALA A C 1
ATOM 5244 O O . ALA A 1 696 ? -37.381 -14.806 26.303 1.00 93.31 696 ALA A O 1
ATOM 5245 N N . VAL A 1 697 ? -35.860 -13.255 26.939 1.00 94.38 697 VAL A N 1
ATOM 5246 C CA . VAL A 1 697 ? -34.989 -14.110 27.755 1.00 94.38 697 VAL A CA 1
ATOM 5247 C C . VAL A 1 697 ? -34.832 -13.511 29.151 1.00 94.38 697 VAL A C 1
ATOM 5249 O O . VAL A 1 697 ? -34.878 -12.297 29.334 1.00 94.38 697 VAL A O 1
ATOM 5252 N N . HIS A 1 698 ? -34.646 -14.358 30.166 1.00 96.50 698 HIS A N 1
ATOM 5253 C CA . HIS A 1 698 ? -34.466 -13.864 31.532 1.00 96.50 698 HIS A CA 1
ATOM 5254 C C . HIS A 1 698 ? -33.181 -13.013 31.624 1.00 96.50 698 HIS A C 1
ATOM 5256 O O . HIS A 1 698 ? -32.162 -13.435 31.078 1.00 96.50 698 HIS A O 1
ATOM 5262 N N . PRO A 1 699 ? -33.152 -11.875 32.350 1.00 96.69 699 PRO A N 1
ATOM 5263 C CA . PRO A 1 699 ? -31.967 -11.009 32.412 1.00 96.69 699 PRO A CA 1
ATOM 5264 C C . PRO A 1 699 ? -30.674 -11.708 32.861 1.00 96.69 699 PRO A C 1
ATOM 5266 O O . PRO A 1 699 ? -29.588 -11.322 32.440 1.00 96.69 699 PRO A O 1
ATOM 5269 N N . SER A 1 700 ? -30.760 -12.771 33.671 1.00 97.12 700 SER A N 1
ATOM 5270 C CA . SER A 1 700 ? -29.594 -13.591 34.058 1.00 97.12 700 SER A CA 1
ATOM 5271 C C . SER A 1 700 ? -29.029 -14.467 32.932 1.00 97.12 700 SER A C 1
ATOM 5273 O O . SER A 1 700 ? -27.967 -15.053 33.102 1.00 97.12 700 SER A O 1
ATOM 5275 N N . MET A 1 701 ? -29.747 -14.600 31.817 1.00 97.81 701 MET A N 1
ATOM 5276 C CA . MET A 1 701 ? -29.341 -15.343 30.621 1.00 97.81 701 MET A CA 1
ATOM 5277 C C . MET A 1 701 ? -28.780 -14.420 29.530 1.00 97.81 701 MET A C 1
ATOM 5279 O O . MET A 1 701 ? -28.413 -14.903 28.461 1.00 97.81 701 MET A O 1
ATOM 5283 N N . VAL A 1 702 ? -28.693 -13.112 29.802 1.00 98.06 702 VAL A N 1
ATOM 5284 C CA . VAL A 1 702 ? -28.004 -12.128 28.960 1.00 98.06 702 VAL A CA 1
ATOM 5285 C C . VAL A 1 702 ? -26.625 -11.871 29.554 1.00 98.06 702 VAL A C 1
ATOM 5287 O O . VAL A 1 702 ? -26.499 -11.234 30.601 1.00 98.06 702 VAL A O 1
ATOM 5290 N N . ALA A 1 703 ? -25.597 -12.414 28.911 1.00 98.12 703 ALA A N 1
ATOM 5291 C CA . ALA A 1 703 ? -24.212 -12.386 29.368 1.00 98.12 703 ALA A CA 1
ATOM 5292 C C . ALA A 1 703 ? -23.340 -11.450 28.514 1.00 98.12 703 ALA A C 1
ATOM 5294 O O . ALA A 1 703 ? -23.730 -11.025 27.427 1.00 98.12 703 ALA A O 1
ATOM 5295 N N . SER A 1 704 ? -22.130 -11.158 28.998 1.00 98.19 704 SER A N 1
ATOM 5296 C CA . SER A 1 704 ? -21.104 -10.459 28.217 1.00 98.19 704 SER A CA 1
ATOM 5297 C C . SER A 1 704 ? -19.754 -11.159 28.340 1.00 98.19 704 SER A C 1
ATOM 5299 O O . SER A 1 704 ? -19.393 -11.689 29.398 1.00 98.19 704 SER A O 1
ATOM 5301 N N . THR A 1 705 ? -19.022 -11.187 27.234 1.00 98.25 705 THR A N 1
ATOM 5302 C CA . THR A 1 705 ? -17.635 -11.652 27.171 1.00 98.25 705 THR A CA 1
ATOM 5303 C C . THR A 1 705 ? -16.710 -10.653 26.488 1.00 98.25 705 THR A C 1
ATOM 5305 O O . THR A 1 705 ? -15.586 -11.010 26.145 1.00 98.25 705 THR A O 1
ATOM 5308 N N . GLN A 1 706 ? -17.154 -9.411 26.272 1.00 98.06 706 GLN A N 1
ATOM 5309 C CA . GLN A 1 706 ? -16.343 -8.371 25.630 1.00 98.06 706 GLN A CA 1
ATOM 5310 C C . GLN A 1 706 ? -15.012 -8.182 26.371 1.00 98.06 706 GLN A C 1
ATOM 5312 O O . GLN A 1 706 ? -15.006 -7.904 27.570 1.00 98.06 706 GLN A O 1
ATOM 5317 N N . GLY A 1 707 ? -13.896 -8.361 25.666 1.00 96.62 707 GLY A N 1
ATOM 5318 C CA . GLY A 1 707 ? -12.548 -8.271 26.229 1.00 96.62 707 GLY A CA 1
ATOM 5319 C C . GLY A 1 707 ? -11.750 -7.074 25.713 1.00 96.62 707 GLY A C 1
ATOM 5320 O O . GLY A 1 707 ? -12.192 -6.331 24.839 1.00 96.62 707 GLY A O 1
ATOM 5321 N N . THR A 1 708 ? -10.537 -6.924 26.233 1.00 95.19 708 THR A N 1
ATOM 5322 C CA . THR A 1 708 ? -9.524 -5.973 25.745 1.00 95.19 708 THR A CA 1
ATOM 5323 C C . THR A 1 708 ? -8.159 -6.652 25.809 1.00 95.19 708 THR A C 1
ATOM 5325 O O . THR A 1 708 ? -7.906 -7.404 26.754 1.00 95.19 708 THR A O 1
ATOM 5328 N N . GLY A 1 709 ? -7.264 -6.399 24.859 1.00 88.62 709 GLY A N 1
ATOM 5329 C CA . GLY A 1 709 ? -5.914 -6.955 24.867 1.00 88.62 709 GLY A CA 1
ATOM 5330 C C . GLY A 1 709 ? -5.036 -6.381 25.979 1.00 88.62 709 GLY A C 1
ATOM 5331 O O . GLY A 1 709 ? -4.287 -7.134 26.603 1.00 88.62 709 GLY A O 1
ATOM 5332 N N . PHE A 1 710 ? -5.141 -5.076 26.244 1.00 83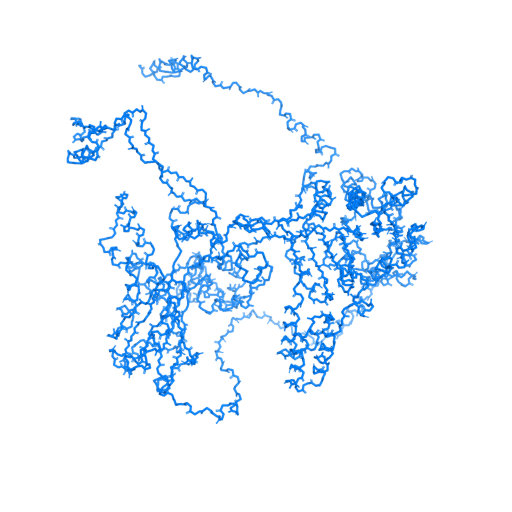.19 710 PHE A N 1
ATOM 5333 C CA . PHE A 1 710 ? -4.338 -4.390 27.268 1.00 83.19 710 PHE A CA 1
ATOM 5334 C C . PHE A 1 710 ? -5.185 -3.682 28.344 1.00 83.19 710 PHE A C 1
ATOM 5336 O O . PHE A 1 710 ? -4.812 -3.702 29.515 1.00 83.19 710 PHE A O 1
ATOM 5343 N N . GLY A 1 711 ? -6.345 -3.120 27.981 1.00 81.62 711 GLY A N 1
ATOM 5344 C CA . GLY A 1 711 ? -7.207 -2.320 28.869 1.00 81.62 711 GLY A CA 1
ATOM 5345 C C . GLY A 1 711 ? -7.088 -0.813 28.608 1.00 81.62 711 GLY A C 1
ATOM 5346 O O . GLY A 1 711 ? -6.515 -0.406 27.600 1.00 81.62 711 GLY A O 1
ATOM 5347 N N . GLY A 1 712 ? -7.637 0.022 29.500 1.00 85.56 712 GLY A N 1
ATOM 5348 C CA . GLY A 1 712 ? -7.687 1.486 29.347 1.00 85.56 712 GLY A CA 1
ATOM 5349 C C . GLY A 1 712 ? -6.305 2.137 29.371 1.00 85.56 712 GLY A C 1
ATOM 5350 O O . GLY A 1 712 ? -5.815 2.507 30.438 1.00 85.56 712 GLY A O 1
ATOM 5351 N N . MET A 1 713 ? -5.648 2.251 28.211 1.00 86.25 713 MET A N 1
ATOM 5352 C CA . MET A 1 713 ? -4.282 2.784 28.094 1.00 86.25 713 MET A CA 1
ATOM 5353 C C . MET A 1 713 ? -4.175 4.224 28.590 1.00 86.25 713 MET A C 1
ATOM 5355 O O . MET A 1 713 ? -3.266 4.543 29.357 1.00 86.25 713 MET A O 1
ATOM 5359 N N . ALA A 1 714 ? -5.133 5.075 28.215 1.00 87.56 714 ALA A N 1
ATOM 5360 C CA . ALA A 1 714 ? -5.175 6.460 28.672 1.00 87.56 714 ALA A CA 1
ATOM 5361 C C . ALA A 1 714 ? -5.327 6.540 30.201 1.00 87.56 714 ALA A C 1
ATOM 5363 O O . ALA A 1 714 ? -4.638 7.322 30.859 1.00 87.56 714 ALA A O 1
ATOM 5364 N N . SER A 1 715 ? -6.179 5.695 30.783 1.00 91.50 715 SER A N 1
ATOM 5365 C CA . SER A 1 715 ? -6.370 5.640 32.234 1.00 91.50 715 SER A CA 1
ATOM 5366 C C . SER A 1 715 ? -5.165 5.065 32.976 1.00 91.50 715 SER A C 1
ATOM 5368 O O . SER A 1 715 ? -4.786 5.579 34.028 1.00 91.50 715 SER A O 1
ATOM 5370 N N . MET A 1 716 ? -4.497 4.054 32.417 1.00 90.62 716 MET A N 1
ATOM 5371 C CA . MET A 1 716 ? -3.251 3.517 32.969 1.00 90.62 716 MET A CA 1
ATOM 5372 C C . MET A 1 716 ? -2.127 4.554 32.966 1.00 90.62 716 MET A C 1
ATOM 5374 O O . MET A 1 716 ? -1.426 4.681 33.973 1.00 90.62 716 MET A O 1
ATOM 5378 N N . ARG A 1 717 ? -1.980 5.338 31.889 1.00 87.88 717 ARG A N 1
ATOM 5379 C CA . ARG A 1 717 ? -1.021 6.452 31.837 1.00 87.88 717 ARG A CA 1
ATOM 5380 C C . ARG A 1 717 ? -1.294 7.459 32.951 1.00 87.88 717 ARG A C 1
ATOM 5382 O O . ARG A 1 717 ? -0.382 7.765 33.716 1.00 87.88 717 ARG A O 1
ATOM 5389 N N . LYS A 1 71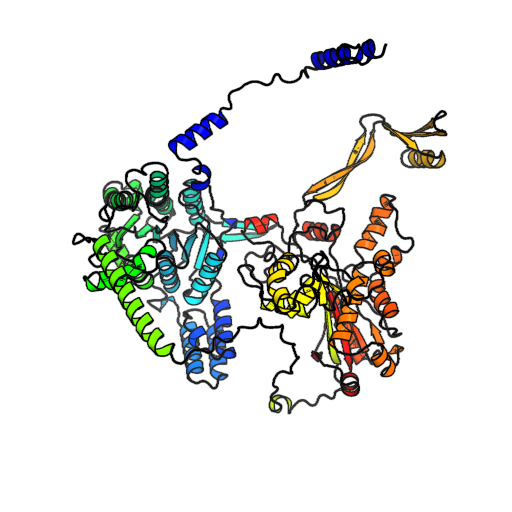8 ? -2.551 7.881 33.125 1.00 89.56 718 LYS A N 1
ATOM 5390 C CA . LYS A 1 718 ? -2.941 8.782 34.222 1.00 89.56 718 LYS A CA 1
ATOM 5391 C C . LYS A 1 718 ? -2.600 8.195 35.600 1.00 89.56 718 LYS A C 1
ATOM 5393 O O . LYS A 1 718 ? -2.019 8.854 36.461 1.00 89.56 718 LYS A O 1
ATOM 5398 N N . LEU A 1 719 ? -2.918 6.918 35.807 1.00 91.69 719 LEU A N 1
ATOM 5399 C CA . LEU A 1 719 ? -2.700 6.227 37.078 1.00 91.69 719 LEU A CA 1
ATOM 5400 C C . LEU A 1 719 ? -1.214 6.096 37.454 1.00 91.69 719 LEU A C 1
ATOM 5402 O O . LEU A 1 719 ? -0.874 6.210 38.637 1.00 91.69 719 LEU A O 1
ATOM 5406 N N . TYR A 1 720 ? -0.345 5.803 36.483 1.00 90.62 720 TYR A N 1
ATOM 5407 C CA . TYR A 1 720 ? 1.071 5.520 36.732 1.00 90.62 720 TYR A CA 1
ATOM 5408 C C . TYR A 1 720 ? 1.986 6.726 36.526 1.00 90.62 720 TYR A C 1
ATOM 5410 O O . TYR A 1 720 ? 2.843 6.957 37.378 1.00 90.62 720 TYR A O 1
ATOM 5418 N N . LEU A 1 721 ? 1.817 7.475 35.435 1.00 87.88 721 LEU A N 1
ATOM 5419 C CA . LEU A 1 721 ? 2.696 8.584 35.058 1.00 87.88 721 LEU A CA 1
ATOM 5420 C C . LEU A 1 721 ? 2.191 9.919 35.601 1.00 87.88 721 LEU A C 1
ATOM 5422 O O . LEU A 1 721 ? 2.907 10.541 36.378 1.00 87.88 721 LEU A O 1
ATOM 5426 N N . ASP A 1 722 ? 0.956 10.324 35.302 1.00 88.56 722 ASP A N 1
ATOM 5427 C CA . ASP A 1 722 ? 0.438 11.628 35.755 1.00 88.56 722 ASP A CA 1
ATOM 5428 C C . ASP A 1 722 ? 0.402 11.727 37.282 1.00 88.56 722 ASP A C 1
ATOM 5430 O O . ASP A 1 722 ? 0.843 12.720 37.859 1.00 88.56 722 ASP A O 1
ATOM 5434 N N . ARG A 1 723 ? -0.006 10.648 37.964 1.00 90.69 723 ARG A N 1
ATOM 5435 C CA . ARG A 1 723 ? 0.089 10.562 39.428 1.00 90.69 723 ARG A CA 1
ATOM 5436 C C . ARG A 1 723 ? 1.524 10.736 39.934 1.00 90.69 723 ARG A C 1
ATOM 5438 O O . ARG A 1 723 ? 1.732 11.353 40.972 1.00 90.69 723 ARG A O 1
ATOM 5445 N N . PHE A 1 724 ? 2.505 10.139 39.255 1.00 88.50 724 PHE A N 1
ATOM 5446 C CA . PHE A 1 724 ? 3.915 10.224 39.650 1.00 88.50 724 PHE A CA 1
ATOM 5447 C C . PHE A 1 724 ? 4.480 11.633 39.427 1.00 88.50 724 PHE A C 1
ATOM 5449 O O . PHE A 1 724 ? 5.229 12.123 40.266 1.00 88.50 724 PHE A O 1
ATOM 5456 N N . LEU A 1 725 ? 4.063 12.299 38.348 1.00 87.81 725 LEU A N 1
ATOM 5457 C CA . LEU A 1 725 ? 4.393 13.690 38.029 1.00 87.81 725 LEU A CA 1
ATOM 5458 C C . LEU A 1 725 ? 3.583 14.712 38.845 1.00 87.81 725 LEU A C 1
ATOM 5460 O O . LEU A 1 725 ? 3.769 15.916 38.683 1.00 87.81 725 LEU A O 1
ATOM 5464 N N . ASN A 1 726 ? 2.711 14.245 39.745 1.00 88.00 726 ASN A N 1
ATOM 5465 C CA . ASN A 1 726 ? 1.832 15.072 40.570 1.00 88.00 726 ASN A CA 1
ATOM 5466 C C . ASN A 1 726 ? 0.881 15.967 39.744 1.00 88.00 726 ASN A C 1
ATOM 5468 O O . ASN A 1 726 ? 0.541 17.080 40.149 1.00 88.00 726 ASN A O 1
ATOM 5472 N N . HIS A 1 727 ? 0.448 15.477 38.580 1.00 89.81 727 HIS A N 1
ATOM 5473 C CA . HIS A 1 727 ? -0.653 16.053 37.814 1.00 89.81 727 HIS A CA 1
ATOM 5474 C C . HIS A 1 727 ? -2.002 15.706 38.465 1.00 89.81 727 HIS A C 1
ATOM 5476 O O . HIS A 1 727 ? -2.140 14.709 39.180 1.00 89.81 727 HIS A O 1
ATOM 5482 N N . GLU A 1 728 ? -3.020 16.524 38.199 1.00 89.38 728 GLU A N 1
ATOM 5483 C CA . GLU A 1 728 ? -4.383 16.250 38.654 1.00 89.38 728 GLU A CA 1
ATOM 5484 C C . GLU A 1 728 ? -4.951 15.022 37.929 1.00 89.38 728 GLU A C 1
ATOM 5486 O O . GLU A 1 728 ? -4.962 14.959 36.699 1.00 89.38 728 GLU A O 1
ATOM 5491 N N . ILE A 1 729 ? -5.432 14.043 38.699 1.00 89.81 729 ILE A N 1
ATOM 5492 C CA . ILE A 1 729 ? -6.037 12.815 38.177 1.00 89.81 729 ILE A CA 1
ATOM 5493 C C . ILE A 1 729 ? -7.419 12.580 38.801 1.00 89.81 729 ILE A C 1
ATOM 5495 O O . ILE A 1 729 ? -7.619 12.905 39.976 1.00 89.81 729 ILE A O 1
ATOM 5499 N N . PRO A 1 730 ? -8.370 11.975 38.064 1.00 88.50 730 PRO A N 1
ATOM 5500 C CA . PRO A 1 730 ? -9.650 11.564 38.633 1.00 88.50 730 PRO A CA 1
ATOM 5501 C C . PRO A 1 730 ? -9.464 10.587 39.800 1.00 88.50 730 PRO A C 1
ATOM 5503 O O . PRO A 1 730 ? -8.609 9.698 39.761 1.00 88.50 730 PRO A O 1
ATOM 5506 N N . THR A 1 731 ? -10.276 10.720 40.849 1.00 86.94 731 THR A N 1
ATOM 5507 C CA . THR A 1 731 ? -10.161 9.882 42.058 1.00 86.94 731 THR A CA 1
ATOM 5508 C C . THR A 1 731 ? -10.511 8.413 41.816 1.00 86.94 731 THR A C 1
ATOM 5510 O O . THR A 1 731 ? -10.086 7.538 42.567 1.00 86.94 731 THR A O 1
ATOM 5513 N N . ASP A 1 732 ? -11.292 8.142 40.778 1.00 88.50 732 ASP A N 1
ATOM 5514 C CA . ASP A 1 732 ? -11.781 6.836 40.342 1.00 88.50 732 ASP A CA 1
ATOM 5515 C C . ASP A 1 732 ? -10.978 6.248 39.170 1.00 88.50 732 ASP A C 1
ATOM 5517 O O . ASP A 1 732 ? -11.323 5.182 38.669 1.00 88.50 732 ASP A O 1
ATOM 5521 N N . ILE A 1 733 ? -9.847 6.855 38.789 1.00 91.00 733 ILE A N 1
ATOM 5522 C CA . ILE A 1 733 ? -9.047 6.431 37.625 1.00 91.00 733 ILE A CA 1
ATOM 5523 C C . ILE A 1 733 ? -8.584 4.965 37.676 1.00 91.00 733 ILE A C 1
ATOM 5525 O O . ILE A 1 733 ? -8.385 4.328 36.644 1.00 91.00 733 ILE A O 1
ATOM 5529 N N . LEU A 1 734 ? -8.430 4.401 38.881 1.00 91.69 734 LEU A N 1
ATOM 5530 C CA . LEU A 1 734 ? -8.099 2.986 39.052 1.00 91.69 734 LEU A CA 1
ATOM 5531 C C . LEU A 1 734 ? -9.189 2.073 38.474 1.00 91.69 734 LEU A C 1
ATOM 5533 O O . LEU A 1 734 ? -8.861 1.013 37.953 1.00 91.69 734 LEU A O 1
ATOM 5537 N N . GLN A 1 735 ? -10.460 2.469 38.568 1.00 91.62 735 GLN A N 1
ATOM 5538 C CA . GLN A 1 735 ? -11.579 1.719 38.006 1.00 91.62 735 GLN A CA 1
ATOM 5539 C C . GLN A 1 735 ? -11.472 1.673 36.479 1.00 91.62 735 GLN A C 1
ATOM 5541 O O . GLN A 1 735 ? -11.518 0.593 35.898 1.00 91.62 735 GLN A O 1
ATOM 5546 N N . GLU A 1 736 ? -11.243 2.818 35.842 1.00 92.88 736 GLU A N 1
ATOM 5547 C CA . GLU A 1 736 ? -11.165 2.933 34.380 1.00 92.88 736 GLU A CA 1
ATOM 5548 C C . GLU A 1 736 ? -9.931 2.235 33.776 1.00 92.88 736 GLU A C 1
ATOM 5550 O O . GLU A 1 736 ? -9.922 1.876 32.600 1.00 92.88 736 GLU A O 1
ATOM 5555 N N . ALA A 1 737 ? -8.906 1.952 34.586 1.00 91.69 737 ALA A N 1
ATOM 5556 C CA . ALA A 1 737 ? -7.758 1.146 34.173 1.00 91.69 737 ALA A CA 1
ATOM 5557 C C . ALA A 1 737 ? -8.048 -0.371 34.116 1.00 91.69 737 ALA A C 1
ATOM 5559 O O . ALA A 1 737 ? -7.264 -1.118 33.527 1.00 91.69 737 ALA A O 1
ATOM 5560 N N . LEU A 1 738 ? -9.135 -0.860 34.727 1.00 93.88 738 LEU A N 1
ATOM 5561 C CA . LEU A 1 738 ? -9.448 -2.292 34.777 1.00 93.88 738 LEU A CA 1
ATOM 5562 C C . LEU A 1 738 ? -10.107 -2.770 33.464 1.00 93.88 738 LEU A C 1
ATOM 5564 O O . LEU A 1 738 ? -11.178 -2.277 33.110 1.00 93.88 738 LEU A O 1
ATOM 5568 N N . PRO A 1 739 ? -9.568 -3.801 32.780 1.00 93.06 739 PRO A N 1
ATOM 5569 C CA . PRO A 1 739 ? -10.117 -4.315 31.516 1.00 93.06 739 PRO A CA 1
ATOM 5570 C C . PRO A 1 739 ? -11.618 -4.641 31.539 1.00 93.06 739 PRO A C 1
ATOM 5572 O O . PRO A 1 739 ? -12.350 -4.363 30.592 1.00 93.06 739 PRO A O 1
ATOM 5575 N N . ASN A 1 740 ? -12.112 -5.211 32.640 1.00 94.75 740 ASN A N 1
ATOM 5576 C CA . ASN A 1 740 ? -13.512 -5.610 32.760 1.00 94.75 740 ASN A CA 1
ATOM 5577 C C . ASN A 1 740 ? -14.483 -4.423 32.867 1.00 94.75 740 ASN A C 1
ATOM 5579 O O . ASN A 1 740 ? -15.672 -4.596 32.591 1.00 94.75 740 ASN A O 1
ATOM 5583 N N . VAL A 1 741 ? -14.008 -3.234 33.254 1.00 95.25 741 VAL A N 1
ATOM 5584 C CA . VAL A 1 741 ? -14.846 -2.031 33.391 1.00 95.25 741 VAL A CA 1
ATOM 5585 C C . VAL A 1 741 ? -15.339 -1.537 32.031 1.00 95.25 741 VAL A C 1
ATOM 5587 O O . VAL A 1 741 ? -16.476 -1.086 31.917 1.00 95.25 741 VAL A O 1
ATOM 5590 N N . VAL A 1 742 ? -14.568 -1.768 30.968 1.00 95.06 742 VAL A N 1
ATOM 5591 C CA . VAL A 1 742 ? -14.954 -1.478 29.576 1.00 95.06 742 VAL A CA 1
ATOM 5592 C C . VAL A 1 742 ? -16.244 -2.208 29.182 1.00 95.06 742 VAL A C 1
ATOM 5594 O O . VAL A 1 742 ? -17.141 -1.627 28.571 1.00 95.06 742 VAL A O 1
ATOM 5597 N N . ALA A 1 743 ? -16.372 -3.482 29.565 1.00 95.88 743 ALA A N 1
ATOM 5598 C CA . ALA A 1 743 ? -17.595 -4.262 29.367 1.00 95.88 743 ALA A CA 1
ATOM 5599 C C . ALA A 1 743 ? -18.683 -3.921 30.403 1.00 95.88 743 ALA A C 1
ATOM 5601 O O . ALA A 1 743 ? -19.876 -4.030 30.113 1.00 95.88 743 ALA A O 1
ATOM 5602 N N . ALA A 1 744 ? -18.291 -3.511 31.615 1.00 96.06 744 ALA A N 1
ATOM 5603 C CA . ALA A 1 744 ? -19.224 -3.107 32.666 1.00 96.06 744 ALA A CA 1
ATOM 5604 C C . ALA A 1 744 ? -20.028 -1.864 32.269 1.00 96.06 744 ALA A C 1
ATOM 5606 O O . ALA A 1 744 ? -21.247 -1.877 32.429 1.00 96.06 744 ALA A O 1
ATOM 5607 N N . HIS A 1 745 ? -19.388 -0.849 31.676 1.00 96.31 745 HIS A N 1
ATOM 5608 C CA . HIS A 1 745 ? -20.069 0.346 31.162 1.00 96.31 745 HIS A CA 1
ATOM 5609 C C . HIS A 1 745 ? -21.137 -0.007 30.121 1.00 96.31 745 HIS A C 1
ATOM 5611 O O . HIS A 1 745 ? -22.265 0.472 30.204 1.00 96.31 745 HIS A O 1
ATOM 5617 N N . VAL A 1 746 ? -20.850 -0.932 29.200 1.00 96.69 746 VAL A N 1
ATOM 5618 C CA . VAL A 1 746 ? -21.844 -1.416 28.224 1.00 96.69 746 VAL A CA 1
ATOM 5619 C C . VAL A 1 746 ? -23.041 -2.078 28.917 1.00 96.69 746 VAL A C 1
ATOM 5621 O O . VAL A 1 746 ? -24.200 -1.793 28.593 1.00 96.69 746 VAL A O 1
ATOM 5624 N N . MET A 1 747 ? -22.781 -2.954 29.890 1.00 96.62 747 MET A N 1
ATOM 5625 C CA . MET A 1 747 ? -23.845 -3.662 30.601 1.00 96.62 747 MET A CA 1
ATOM 5626 C C . MET A 1 747 ? -24.689 -2.718 31.468 1.00 96.62 747 MET A C 1
ATOM 5628 O O . MET A 1 747 ? -25.913 -2.827 31.472 1.00 96.62 747 MET A O 1
ATOM 5632 N N . GLN A 1 748 ? -24.054 -1.780 32.172 1.00 95.19 748 GLN A N 1
ATOM 5633 C CA . GLN A 1 748 ? -24.705 -0.842 33.085 1.00 95.19 748 GLN A CA 1
ATOM 5634 C C . GLN A 1 748 ? -25.486 0.251 32.350 1.00 95.19 748 GLN A C 1
ATOM 5636 O O . GLN A 1 748 ? -26.576 0.618 32.787 1.00 95.19 748 GLN A O 1
ATOM 5641 N N . SER A 1 749 ? -24.930 0.790 31.266 1.00 94.25 749 SER A N 1
ATOM 5642 C CA . SER A 1 749 ? -25.480 1.971 30.597 1.00 94.25 749 SER A CA 1
ATOM 5643 C C . SER A 1 749 ? -26.438 1.641 29.458 1.00 94.25 749 SER A C 1
ATOM 5645 O O . SER A 1 749 ? -27.267 2.486 29.127 1.00 94.25 749 SER A O 1
ATOM 5647 N N . TYR A 1 750 ? -26.343 0.448 28.857 1.00 95.81 750 TYR A N 1
ATOM 5648 C CA . TYR A 1 750 ? -27.112 0.118 27.654 1.00 95.81 750 TYR A CA 1
ATOM 5649 C C . TYR A 1 750 ? -27.908 -1.190 27.749 1.00 95.81 750 TYR A C 1
ATOM 5651 O O . TYR A 1 750 ? -29.110 -1.183 27.490 1.00 95.81 750 TYR A O 1
ATOM 5659 N N . ILE A 1 751 ? -27.276 -2.311 28.120 1.00 96.75 751 ILE A N 1
ATOM 5660 C CA . ILE A 1 751 ? -27.920 -3.636 28.008 1.00 96.75 751 ILE A CA 1
ATOM 5661 C C . ILE A 1 751 ? -28.834 -3.958 29.196 1.00 96.75 751 ILE A C 1
ATOM 5663 O O . ILE A 1 751 ? -29.969 -4.367 28.985 1.00 96.75 751 ILE A O 1
ATOM 5667 N N . GLY A 1 752 ? -28.349 -3.831 30.436 1.00 95.25 752 GLY A N 1
ATOM 5668 C CA . GLY A 1 752 ? -29.111 -4.134 31.657 1.00 95.25 752 GLY A CA 1
ATOM 5669 C C . GLY A 1 752 ? -29.247 -5.622 32.030 1.00 95.25 752 GLY A C 1
ATOM 5670 O O . GLY A 1 752 ? -30.153 -5.977 32.784 1.00 95.25 752 GLY A O 1
ATOM 5671 N N . GLY A 1 753 ? -28.383 -6.502 31.516 1.00 94.19 753 GLY A N 1
ATOM 5672 C CA . GLY A 1 753 ? -28.353 -7.934 31.851 1.00 94.19 753 GLY A CA 1
ATOM 5673 C C . GLY A 1 753 ? -27.654 -8.252 33.183 1.00 94.19 753 GLY A C 1
ATOM 5674 O O . GLY A 1 753 ? -26.813 -7.495 33.661 1.00 94.19 753 GLY A O 1
ATOM 5675 N N . TYR A 1 754 ? -27.990 -9.401 33.781 1.00 95.25 754 TYR A N 1
ATOM 5676 C CA . TYR A 1 754 ? -27.394 -9.928 35.027 1.00 95.25 754 TYR A CA 1
ATOM 5677 C C . TYR A 1 754 ? -26.588 -11.214 34.803 1.00 95.25 754 TYR A C 1
ATOM 5679 O O . TYR A 1 754 ? -26.196 -11.878 35.765 1.00 95.25 754 TYR A O 1
ATOM 5687 N N . GLY A 1 755 ? -26.429 -11.631 33.547 1.00 95.06 755 GLY A N 1
ATOM 5688 C CA . GLY A 1 755 ? -25.735 -12.862 33.204 1.00 95.06 755 GLY A CA 1
ATOM 5689 C C . GLY A 1 755 ? -24.232 -12.783 33.431 1.00 95.06 755 GLY A C 1
ATOM 5690 O O . GLY A 1 755 ? -23.661 -11.748 33.767 1.00 95.06 755 GLY A O 1
ATOM 5691 N N . ASN A 1 756 ? -23.577 -13.926 33.253 1.00 94.88 756 ASN A N 1
ATOM 5692 C CA . ASN A 1 756 ? -22.167 -14.080 33.580 1.00 94.88 756 ASN A CA 1
ATOM 5693 C C . ASN A 1 756 ? -21.272 -13.172 32.715 1.00 94.88 756 ASN A C 1
ATOM 5695 O O . ASN A 1 756 ? -21.268 -13.294 31.488 1.00 94.88 756 ASN A O 1
ATOM 5699 N N . MET A 1 757 ? -20.460 -12.334 33.359 1.00 97.50 757 MET A N 1
ATOM 5700 C CA . MET A 1 757 ? -19.485 -11.453 32.722 1.00 97.50 757 MET A CA 1
ATOM 5701 C C . MET A 1 757 ? -18.071 -12.028 32.879 1.00 97.50 757 MET A C 1
ATOM 5703 O O . MET A 1 757 ? -17.546 -12.065 33.988 1.00 97.50 757 MET A O 1
ATOM 5707 N N . ILE A 1 758 ? -17.473 -12.501 31.778 1.00 96.94 758 ILE A N 1
ATOM 5708 C CA . ILE A 1 758 ? -16.094 -13.035 31.749 1.00 96.94 758 ILE A CA 1
ATOM 5709 C C . ILE A 1 758 ? -15.344 -12.333 30.631 1.00 96.94 758 ILE A C 1
ATOM 5711 O O . ILE A 1 758 ? -15.664 -12.554 29.471 1.00 96.94 758 ILE A O 1
ATOM 5715 N N . GLN A 1 759 ? -14.364 -11.507 30.974 1.00 95.62 759 GLN A N 1
ATOM 5716 C CA . GLN A 1 759 ? -13.586 -10.738 30.009 1.00 95.62 759 GLN A CA 1
ATOM 5717 C C . GLN A 1 759 ? -12.235 -11.419 29.780 1.00 95.62 759 GLN A C 1
ATOM 5719 O O . GLN A 1 759 ? -11.371 -11.355 30.658 1.00 95.62 759 GLN A O 1
ATOM 5724 N N . PRO A 1 760 ? -12.046 -12.112 28.644 1.00 95.38 760 PRO A N 1
ATOM 5725 C CA . PRO A 1 760 ? -10.771 -12.731 28.338 1.00 95.38 760 PRO A CA 1
ATOM 5726 C C . PRO A 1 760 ? -9.730 -11.665 27.996 1.00 95.38 760 PRO A C 1
ATOM 5728 O O . PRO A 1 760 ? -10.053 -10.587 27.497 1.00 95.38 760 PRO A O 1
ATOM 5731 N N . VAL A 1 761 ? -8.466 -12.009 28.230 1.00 96.25 761 VAL A N 1
ATOM 5732 C CA . VAL A 1 761 ? -7.305 -11.239 27.784 1.00 96.25 761 VAL A CA 1
ATOM 5733 C C . VAL A 1 761 ? -6.353 -12.220 27.116 1.00 96.25 761 VAL A C 1
ATOM 5735 O O . VAL A 1 761 ? -5.740 -13.053 27.781 1.00 96.25 761 VAL A O 1
ATOM 5738 N N . SER A 1 762 ? -6.252 -12.143 25.791 1.00 94.81 762 SER A N 1
ATOM 5739 C CA . SER A 1 762 ? -5.372 -12.996 24.982 1.00 94.81 762 SER A CA 1
ATOM 5740 C C . SER A 1 762 ? -4.608 -12.181 23.936 1.00 94.81 762 SER A C 1
ATOM 5742 O O . SER A 1 762 ? -4.389 -12.632 22.807 1.00 94.81 762 SER A O 1
ATOM 5744 N N . ALA A 1 763 ? -4.220 -10.956 24.312 1.00 92.94 763 ALA A N 1
ATOM 5745 C CA . ALA A 1 763 ? -3.550 -9.992 23.443 1.00 92.94 763 ALA A CA 1
ATOM 5746 C C . ALA A 1 763 ? -4.272 -9.879 22.082 1.00 92.94 763 ALA A C 1
ATOM 5748 O O . ALA A 1 763 ? -5.484 -9.664 22.044 1.00 92.94 763 ALA A O 1
ATOM 5749 N N . CYS A 1 764 ? -3.560 -10.102 20.975 1.00 94.06 764 CYS A N 1
ATOM 5750 C CA . CYS A 1 764 ? -4.078 -9.983 19.611 1.00 94.06 764 CYS A CA 1
ATOM 5751 C C . CYS A 1 764 ? -5.286 -10.889 19.297 1.00 94.06 764 CYS A C 1
ATOM 5753 O O . CYS A 1 764 ? -6.010 -10.613 18.346 1.00 94.06 764 CYS A O 1
ATOM 5755 N N . ALA A 1 765 ? -5.497 -11.977 20.050 1.00 96.25 765 ALA A N 1
ATOM 5756 C CA . ALA A 1 765 ? -6.566 -12.950 19.798 1.00 96.25 765 ALA A CA 1
ATOM 5757 C C . ALA A 1 765 ? -7.814 -12.741 20.676 1.00 96.25 765 ALA A C 1
ATOM 5759 O O . ALA A 1 765 ? -8.750 -13.533 20.605 1.00 96.25 765 ALA A O 1
ATOM 5760 N N . THR A 1 766 ? -7.859 -11.686 21.498 1.00 97.38 766 THR A N 1
ATOM 5761 C CA . THR A 1 766 ? -8.903 -11.493 22.523 1.00 97.38 766 THR A CA 1
ATOM 5762 C C . THR A 1 766 ? -10.333 -11.553 21.972 1.00 97.38 766 THR A C 1
ATOM 5764 O O . THR A 1 766 ? -11.190 -12.181 22.591 1.00 97.38 766 THR A O 1
ATOM 5767 N N . ALA A 1 767 ? -10.594 -10.985 20.788 1.00 96.50 767 ALA A N 1
ATOM 5768 C CA . ALA A 1 767 ? -11.914 -11.057 20.152 1.00 96.50 767 ALA A CA 1
ATOM 5769 C C . ALA A 1 767 ? -12.352 -12.502 19.836 1.00 96.50 767 ALA A C 1
ATOM 5771 O O . ALA A 1 767 ? -13.523 -12.839 19.998 1.00 96.50 767 ALA A O 1
ATOM 5772 N N . ALA A 1 768 ? -11.419 -13.365 19.423 1.00 96.81 768 ALA A N 1
ATOM 5773 C CA . ALA A 1 768 ? -11.705 -14.766 19.117 1.00 96.81 768 ALA A CA 1
ATOM 5774 C C . ALA A 1 768 ? -11.985 -15.578 20.391 1.00 96.81 768 ALA A C 1
ATOM 5776 O O . ALA A 1 768 ? -12.967 -16.313 20.435 1.00 96.81 768 ALA A O 1
ATOM 5777 N N . VAL A 1 769 ? -11.192 -15.378 21.451 1.00 97.56 769 VAL A N 1
ATOM 5778 C CA . VAL A 1 769 ? -11.425 -16.023 22.760 1.00 97.56 769 VAL A CA 1
ATOM 5779 C C . VAL A 1 769 ? -12.754 -15.559 23.374 1.00 97.56 769 VAL A C 1
ATOM 5781 O O . VAL A 1 769 ? -13.477 -16.339 23.987 1.00 97.56 769 VAL A O 1
ATOM 5784 N N . SER A 1 770 ? -13.113 -14.286 23.179 1.00 98.00 770 SER A N 1
ATOM 5785 C CA . SER A 1 770 ? -14.407 -13.730 23.597 1.00 98.00 770 SER A CA 1
ATOM 5786 C C . SER A 1 770 ? -15.589 -14.415 22.906 1.00 98.00 770 SER A C 1
ATOM 5788 O O . SER A 1 770 ? -16.591 -14.718 23.563 1.00 98.00 770 SER A O 1
ATOM 5790 N N . LEU A 1 771 ? -15.463 -14.675 21.601 1.00 97.62 771 LEU A N 1
ATOM 5791 C CA . LEU A 1 771 ? -16.444 -15.404 20.800 1.00 97.62 771 LEU A CA 1
ATOM 5792 C C . LEU A 1 771 ? -16.556 -16.872 21.244 1.00 97.62 771 LEU A C 1
ATOM 5794 O O . LEU A 1 771 ? -17.676 -17.355 21.392 1.00 97.62 771 LEU A O 1
ATOM 5798 N N . GLU A 1 772 ? -15.434 -17.554 21.508 1.00 97.81 772 GLU A N 1
ATOM 5799 C CA . GLU A 1 772 ? -15.426 -18.932 22.032 1.00 97.81 772 GLU A CA 1
ATOM 5800 C C . GLU A 1 772 ? -16.139 -19.025 23.380 1.00 97.81 772 GLU A C 1
ATOM 5802 O O . GLU A 1 772 ? -17.119 -19.752 23.501 1.00 97.81 772 GLU A O 1
ATOM 5807 N N . GLU A 1 773 ? -15.729 -18.223 24.367 1.00 97.94 773 GLU A N 1
ATOM 5808 C CA . GLU A 1 773 ? -16.355 -18.225 25.695 1.00 97.94 773 GLU A CA 1
ATOM 5809 C C . GLU A 1 773 ? -17.852 -17.883 25.605 1.00 97.94 773 GLU A C 1
ATOM 5811 O O . GLU A 1 773 ? -18.673 -18.416 26.354 1.00 97.94 773 GLU A O 1
ATOM 5816 N N . GLY A 1 774 ? -18.241 -17.001 24.679 1.00 97.81 774 GLY A N 1
ATOM 5817 C CA . GLY A 1 774 ? -19.644 -16.686 24.432 1.00 97.81 774 GLY A CA 1
ATOM 5818 C C . GLY A 1 774 ? -20.426 -17.859 23.842 1.00 97.81 774 GLY A C 1
ATOM 5819 O O . GLY A 1 774 ? -21.523 -18.162 24.319 1.00 97.81 774 GLY A O 1
ATOM 5820 N N . ALA A 1 775 ? -19.860 -18.548 22.852 1.00 97.75 775 ALA A N 1
ATOM 5821 C CA . ALA A 1 775 ? -20.454 -19.743 22.264 1.00 97.75 775 ALA A CA 1
ATOM 5822 C C . ALA A 1 775 ? -20.568 -20.876 23.298 1.00 97.75 775 ALA A C 1
ATOM 5824 O O . ALA A 1 775 ? -21.644 -21.453 23.460 1.00 97.75 775 ALA A O 1
ATOM 5825 N N . ASP A 1 776 ? -19.522 -21.120 24.085 1.00 97.19 776 ASP A N 1
ATOM 5826 C CA . ASP A 1 776 ? -19.505 -22.133 25.143 1.00 97.19 776 ASP A CA 1
ATOM 5827 C C . ASP A 1 776 ? -20.543 -21.851 26.229 1.00 97.19 776 ASP A C 1
ATOM 5829 O O . ASP A 1 776 ? -21.220 -22.763 26.713 1.00 97.19 776 ASP A O 1
ATOM 5833 N N . LYS A 1 777 ? -20.738 -20.580 26.603 1.00 97.62 777 LYS A N 1
ATOM 5834 C CA . LYS A 1 777 ? -21.809 -20.189 27.529 1.00 97.62 777 LYS A CA 1
ATOM 5835 C C . LYS A 1 777 ? -23.191 -20.558 26.994 1.00 97.62 777 LYS A C 1
ATOM 5837 O O . LYS A 1 777 ? -24.016 -21.018 27.787 1.00 97.62 777 LYS A O 1
ATOM 5842 N N . ILE A 1 778 ? -23.444 -20.378 25.698 1.00 97.69 778 ILE A N 1
ATOM 5843 C CA . ILE A 1 778 ? -24.721 -20.751 25.073 1.00 97.69 778 ILE A CA 1
ATOM 5844 C C . ILE A 1 778 ? -24.853 -22.274 25.001 1.00 97.69 778 ILE A C 1
ATOM 5846 O O . ILE A 1 778 ? -25.858 -22.821 25.457 1.00 97.69 778 ILE A O 1
ATOM 5850 N N . ALA A 1 779 ? -23.818 -22.970 24.528 1.00 96.31 779 ALA A N 1
ATOM 5851 C CA . ALA A 1 779 ? -23.798 -24.428 24.412 1.00 96.31 779 ALA A CA 1
ATOM 5852 C C . ALA A 1 779 ? -24.020 -25.132 25.764 1.00 96.31 779 ALA A C 1
ATOM 5854 O O . ALA A 1 779 ? -24.728 -26.135 25.846 1.00 96.31 779 ALA A O 1
ATOM 5855 N N . LEU A 1 780 ? -23.451 -24.593 26.847 1.00 96.69 780 LEU A N 1
ATOM 5856 C CA . LEU A 1 780 ? -23.608 -25.116 28.209 1.00 96.69 780 LEU A CA 1
ATOM 5857 C C . LEU A 1 780 ? -24.923 -24.695 28.886 1.00 96.69 780 LEU A C 1
ATOM 5859 O O . LEU A 1 780 ? -25.156 -25.075 30.036 1.00 96.69 780 LEU A O 1
ATOM 5863 N N . GLY A 1 781 ? -25.759 -23.882 28.232 1.00 95.94 781 GLY A N 1
ATOM 5864 C CA . GLY A 1 781 ? -26.991 -23.345 28.813 1.00 95.94 781 GLY A CA 1
ATOM 5865 C C . GLY A 1 781 ? -26.755 -22.366 29.970 1.00 95.94 781 GLY A C 1
ATOM 5866 O O . GLY A 1 781 ? -27.612 -22.222 30.839 1.00 95.94 781 GLY A O 1
ATOM 5867 N N . LYS A 1 782 ? -25.588 -21.709 30.018 1.00 97.56 782 LYS A N 1
ATOM 5868 C CA . LYS A 1 782 ? -25.267 -20.649 30.994 1.00 97.56 782 LYS A CA 1
ATOM 5869 C C . LYS A 1 782 ? -25.774 -19.273 30.555 1.00 97.56 782 LYS A C 1
ATOM 5871 O O . LYS A 1 782 ? -25.864 -18.374 31.388 1.00 97.56 782 LYS A O 1
ATOM 5876 N N . ALA A 1 783 ? -26.052 -19.101 29.266 1.00 97.81 783 ALA A N 1
ATOM 5877 C CA . ALA A 1 783 ? -26.632 -17.902 28.681 1.00 97.81 783 ALA A CA 1
ATOM 5878 C C . ALA A 1 783 ? -27.476 -18.275 27.455 1.00 97.81 783 ALA A C 1
ATOM 5880 O O . ALA A 1 783 ? -27.242 -19.298 26.823 1.00 97.81 783 ALA A O 1
ATOM 5881 N N . ASP A 1 784 ? -28.447 -17.435 27.128 1.00 97.38 784 ASP A N 1
ATOM 5882 C CA . ASP A 1 784 ? -29.290 -17.552 25.933 1.00 97.38 784 ASP A CA 1
ATOM 5883 C C . ASP A 1 784 ? -28.932 -16.464 24.901 1.00 97.38 784 ASP A C 1
ATOM 5885 O O . ASP A 1 784 ? -29.170 -16.614 23.701 1.00 97.38 784 ASP A O 1
ATOM 5889 N N . PHE A 1 785 ? -28.326 -15.368 25.366 1.00 98.12 785 PHE A N 1
ATOM 5890 C CA . PHE A 1 785 ? -27.826 -14.268 24.551 1.00 98.12 785 PHE A CA 1
ATOM 5891 C C . PHE A 1 785 ? -26.501 -13.770 25.136 1.00 98.12 785 PHE A C 1
ATOM 5893 O O . PHE A 1 785 ? -26.402 -13.551 26.347 1.00 98.12 785 PHE A O 1
ATOM 5900 N N . VAL A 1 786 ? -25.479 -13.584 24.303 1.00 98.56 786 VAL A N 1
ATOM 5901 C CA . VAL A 1 786 ? -24.156 -13.132 24.753 1.00 98.56 786 VAL A CA 1
ATOM 5902 C C . VAL A 1 786 ? -23.651 -11.999 23.874 1.00 98.56 786 VAL A C 1
ATOM 5904 O O . VAL A 1 786 ? -23.615 -12.109 22.650 1.00 98.56 786 VAL A O 1
ATOM 5907 N N . VAL A 1 787 ? -23.226 -10.915 24.518 1.00 98.44 787 VAL A N 1
ATOM 5908 C CA . VAL A 1 787 ? -22.516 -9.813 23.866 1.00 98.44 787 VAL A CA 1
ATOM 5909 C C . VAL A 1 787 ? -21.020 -10.083 23.941 1.00 98.44 787 VAL A C 1
ATOM 5911 O O . VAL A 1 787 ? -20.430 -10.069 25.021 1.00 98.44 787 VAL A O 1
ATOM 5914 N N . THR A 1 788 ? -20.420 -10.367 22.793 1.00 98.50 788 THR A N 1
ATOM 5915 C CA . THR A 1 788 ? -19.011 -10.759 22.653 1.00 98.50 788 THR A CA 1
ATOM 5916 C C . THR A 1 788 ? -18.243 -9.710 21.851 1.00 98.50 788 THR A C 1
ATOM 5918 O O . THR A 1 788 ? -18.842 -8.770 21.327 1.00 98.50 788 THR A O 1
ATOM 5921 N N . GLY A 1 789 ? -16.925 -9.851 21.750 1.00 97.69 789 GLY A N 1
ATOM 5922 C CA . GLY A 1 789 ? -16.069 -8.968 20.963 1.00 97.69 789 GLY A CA 1
ATOM 5923 C C . GLY A 1 789 ? -14.855 -8.479 21.742 1.00 97.69 789 GLY A C 1
ATOM 5924 O O . GLY A 1 789 ? -14.567 -8.947 22.846 1.00 97.69 789 GLY A O 1
ATOM 5925 N N . ALA A 1 790 ? -14.124 -7.539 21.158 1.00 97.44 790 ALA A N 1
ATOM 5926 C CA . ALA A 1 790 ? -13.025 -6.879 21.845 1.00 97.44 790 ALA A CA 1
ATOM 5927 C C . ALA A 1 790 ? -12.745 -5.501 21.257 1.00 97.44 790 ALA A C 1
ATOM 5929 O O . ALA A 1 790 ? -13.076 -5.231 20.098 1.00 97.44 790 ALA A O 1
ATOM 5930 N N . ILE A 1 791 ? -12.105 -4.657 22.060 1.00 95.75 791 ILE A N 1
ATOM 5931 C CA . ILE A 1 791 ? -11.662 -3.332 21.648 1.00 95.75 791 ILE A CA 1
ATOM 5932 C C . ILE A 1 791 ? -10.307 -2.994 22.260 1.00 95.75 791 ILE A C 1
ATOM 5934 O O . ILE A 1 791 ? -10.048 -3.330 23.414 1.00 95.75 791 ILE A O 1
ATOM 5938 N N . ASP A 1 792 ? -9.460 -2.329 21.482 1.00 94.56 792 ASP A N 1
ATOM 5939 C CA . ASP A 1 792 ? -8.147 -1.860 21.916 1.00 94.56 792 ASP A CA 1
ATOM 5940 C C . ASP A 1 792 ? -7.840 -0.475 21.326 1.00 94.56 792 ASP A C 1
ATOM 5942 O O . ASP A 1 792 ? -8.520 0.036 20.429 1.00 94.56 792 ASP A O 1
ATOM 5946 N N . ASP A 1 793 ? -6.805 0.148 21.869 1.00 90.69 793 ASP A N 1
ATOM 5947 C CA . ASP A 1 793 ? -6.369 1.504 21.563 1.00 90.69 793 ASP A CA 1
ATOM 5948 C C . ASP A 1 793 ? -4.866 1.546 21.271 1.00 90.69 793 ASP A C 1
ATOM 5950 O O . ASP A 1 793 ? -4.151 0.577 21.520 1.00 90.69 793 ASP A O 1
ATOM 5954 N N . ILE A 1 794 ? -4.401 2.673 20.735 1.00 88.94 794 ILE A N 1
ATOM 5955 C CA . ILE A 1 794 ? -2.988 2.978 20.532 1.00 88.94 794 ILE A CA 1
ATOM 5956 C C . ILE A 1 794 ? -2.573 4.064 21.529 1.00 88.94 794 ILE A C 1
ATOM 5958 O O . ILE A 1 794 ? -3.255 5.080 21.682 1.00 88.94 794 ILE A O 1
ATOM 5962 N N . GLY A 1 795 ? -1.407 3.887 22.147 1.00 86.19 795 GLY A N 1
ATOM 5963 C CA . GLY A 1 795 ? -0.743 4.911 22.951 1.00 86.19 795 GLY A CA 1
ATOM 5964 C C . GLY A 1 795 ? 0.740 5.029 22.611 1.00 86.19 795 GLY A C 1
ATOM 5965 O O . GLY A 1 795 ? 1.315 4.173 21.936 1.00 86.19 795 GLY A O 1
ATOM 5966 N N . VAL A 1 796 ? 1.390 6.082 23.109 1.00 85.81 796 VAL A N 1
ATOM 5967 C CA . VAL A 1 796 ? 2.833 6.285 22.898 1.00 85.81 796 VAL A CA 1
ATOM 5968 C C . VAL A 1 796 ? 3.630 5.098 23.452 1.00 85.81 796 VAL A C 1
ATOM 5970 O O . VAL A 1 796 ? 4.555 4.599 22.808 1.00 85.81 796 VAL A O 1
ATOM 5973 N N . GLU A 1 797 ? 3.204 4.566 24.597 1.00 86.00 797 GLU A N 1
ATOM 5974 C CA . GLU A 1 797 ? 3.810 3.416 25.259 1.00 86.00 797 GLU A CA 1
ATOM 5975 C C . GLU A 1 797 ? 3.743 2.144 24.405 1.00 86.00 797 GLU A C 1
ATOM 5977 O O . GLU A 1 797 ? 4.720 1.391 24.362 1.00 86.00 797 GLU A O 1
ATOM 5982 N N . SER A 1 798 ? 2.627 1.896 23.704 1.00 89.12 798 SER A N 1
ATOM 5983 C CA . SER A 1 798 ? 2.495 0.719 22.835 1.00 89.12 798 SER A CA 1
ATOM 5984 C C . SER A 1 798 ? 3.314 0.878 21.558 1.00 89.12 798 SER A C 1
ATOM 5986 O O . SER A 1 798 ? 4.063 -0.037 21.203 1.00 89.12 798 SER A O 1
ATOM 5988 N N . VAL A 1 799 ? 3.285 2.059 20.932 1.00 90.19 799 VAL A N 1
ATOM 5989 C CA . VAL A 1 799 ? 4.057 2.344 19.713 1.00 90.19 799 VAL A CA 1
ATOM 5990 C C . VAL A 1 799 ? 5.561 2.202 19.961 1.00 90.19 799 VAL A C 1
ATOM 5992 O O . VAL A 1 799 ? 6.274 1.589 19.155 1.00 90.19 799 VAL A O 1
ATOM 5995 N N . ILE A 1 800 ? 6.060 2.719 21.088 1.00 88.56 800 ILE A N 1
ATOM 5996 C CA . ILE A 1 800 ? 7.465 2.568 21.493 1.00 88.56 800 ILE A CA 1
ATOM 5997 C C . ILE A 1 800 ? 7.758 1.123 21.890 1.00 88.56 800 ILE A C 1
ATOM 5999 O O . ILE A 1 800 ? 8.752 0.556 21.432 1.00 88.56 800 ILE A O 1
ATOM 6003 N N . GLY A 1 801 ? 6.894 0.497 22.692 1.00 91.44 801 GLY A N 1
ATOM 6004 C CA . GLY A 1 801 ? 7.054 -0.883 23.150 1.00 91.44 801 GLY A CA 1
ATOM 6005 C C . GLY A 1 801 ? 7.190 -1.872 21.991 1.00 91.44 801 GLY A C 1
ATOM 6006 O O . GLY A 1 801 ? 8.200 -2.575 21.882 1.00 91.44 801 GLY A O 1
ATOM 6007 N N . PHE A 1 802 ? 6.234 -1.872 21.058 1.00 93.44 802 PHE A N 1
ATOM 6008 C CA . PHE A 1 802 ? 6.302 -2.701 19.851 1.00 93.44 802 PHE A CA 1
ATOM 6009 C C . PHE A 1 802 ? 7.432 -2.282 18.911 1.00 93.44 802 PHE A C 1
ATOM 6011 O O . PHE A 1 802 ? 8.003 -3.123 18.202 1.00 93.44 802 PHE A O 1
ATOM 6018 N N . GLY A 1 803 ? 7.789 -0.998 18.923 1.00 91.62 803 GLY A N 1
ATOM 6019 C CA . GLY A 1 803 ? 8.932 -0.490 18.191 1.00 91.62 803 GLY A CA 1
ATOM 6020 C C . GLY A 1 803 ? 10.263 -1.069 18.683 1.00 91.62 803 GLY A C 1
ATOM 6021 O O . GLY A 1 803 ? 11.084 -1.510 17.875 1.00 91.62 803 GLY A O 1
ATOM 6022 N N . ASN A 1 804 ? 10.457 -1.156 19.995 1.00 90.50 804 ASN A N 1
ATOM 6023 C CA . ASN A 1 804 ? 11.638 -1.756 20.618 1.00 90.50 804 ASN A CA 1
ATOM 6024 C C . ASN A 1 804 ? 11.722 -3.266 20.358 1.00 90.50 804 ASN A C 1
ATOM 6026 O O . ASN A 1 804 ? 12.813 -3.818 20.218 1.00 90.50 804 ASN A O 1
ATOM 6030 N N . MET A 1 805 ? 10.574 -3.929 20.207 1.00 91.81 805 MET A N 1
ATOM 6031 C CA . MET A 1 805 ? 10.495 -5.331 19.784 1.00 91.81 805 MET A CA 1
ATOM 6032 C C . MET A 1 805 ? 10.773 -5.535 18.286 1.00 91.81 805 MET A C 1
ATOM 6034 O O . MET A 1 805 ? 10.864 -6.676 17.837 1.00 91.81 805 MET A O 1
ATOM 6038 N N . ASN A 1 806 ? 10.896 -4.457 17.500 1.00 89.25 806 ASN A N 1
ATOM 6039 C CA . ASN A 1 806 ? 10.953 -4.490 16.035 1.00 89.25 806 ASN A CA 1
ATOM 6040 C C . ASN A 1 806 ? 9.779 -5.253 15.395 1.00 89.25 806 ASN A C 1
ATOM 6042 O O . ASN A 1 806 ? 9.938 -5.890 14.353 1.00 89.25 806 ASN A O 1
ATOM 6046 N N . ALA A 1 807 ? 8.600 -5.190 16.019 1.00 92.31 807 ALA A N 1
ATOM 6047 C CA . ALA A 1 807 ? 7.404 -5.868 15.529 1.00 92.31 807 ALA A CA 1
ATOM 6048 C C . ALA A 1 807 ? 6.601 -4.989 14.550 1.00 92.31 807 ALA A C 1
ATOM 6050 O O . ALA A 1 807 ? 6.034 -5.489 13.572 1.00 92.31 807 ALA A O 1
ATOM 6051 N N . THR A 1 808 ? 6.600 -3.673 14.782 1.00 95.75 808 THR A N 1
ATOM 6052 C CA . THR A 1 808 ? 5.926 -2.673 13.945 1.00 95.75 808 THR A CA 1
ATOM 6053 C C . THR A 1 808 ? 6.818 -2.145 12.826 1.00 95.75 808 THR A C 1
ATOM 6055 O O . THR A 1 808 ? 8.044 -2.044 12.962 1.00 95.75 808 THR A O 1
ATOM 6058 N N . ALA A 1 809 ? 6.188 -1.773 11.710 1.00 95.75 809 ALA A N 1
ATOM 6059 C CA . ALA A 1 809 ? 6.870 -1.214 10.551 1.00 95.75 809 ALA A CA 1
ATOM 6060 C C . ALA A 1 809 ? 7.540 0.131 10.888 1.00 95.75 809 ALA A C 1
ATOM 6062 O O . ALA A 1 809 ? 6.876 1.084 11.285 1.00 95.75 809 ALA A O 1
ATOM 6063 N N . ASN A 1 810 ? 8.860 0.217 10.706 1.00 95.38 810 ASN A N 1
ATOM 6064 C CA . ASN A 1 810 ? 9.593 1.479 10.831 1.00 95.38 810 ASN A CA 1
ATOM 6065 C C . ASN A 1 810 ? 9.211 2.422 9.674 1.00 95.38 810 ASN A C 1
ATOM 6067 O O . ASN A 1 810 ? 9.353 2.049 8.505 1.00 95.38 810 ASN A O 1
ATOM 6071 N N . SER A 1 811 ? 8.746 3.633 9.994 1.00 95.50 811 SER A N 1
ATOM 6072 C CA . SER A 1 811 ? 8.223 4.568 8.993 1.00 95.50 811 SER A CA 1
ATOM 6073 C C . SER A 1 811 ? 9.270 4.980 7.963 1.00 95.50 811 SER A C 1
ATOM 6075 O O . SER A 1 811 ? 9.003 4.953 6.762 1.00 95.50 811 SER A O 1
ATOM 6077 N N . GLU A 1 812 ? 10.475 5.329 8.413 1.00 94.81 812 GLU A N 1
ATOM 6078 C CA . GLU A 1 812 ? 11.557 5.781 7.536 1.00 94.81 812 GLU A CA 1
ATOM 6079 C C . GLU A 1 812 ? 12.001 4.665 6.581 1.00 94.81 812 GLU A C 1
ATOM 6081 O O . GLU A 1 812 ? 12.156 4.903 5.382 1.00 94.81 812 GLU A O 1
ATOM 6086 N N . GLU A 1 813 ? 12.115 3.421 7.065 1.00 95.06 813 GLU A N 1
ATOM 6087 C CA . GLU A 1 813 ? 12.415 2.270 6.203 1.00 95.06 813 GLU A CA 1
ATOM 6088 C C . GLU A 1 813 ? 11.352 2.068 5.115 1.00 95.06 813 GLU A C 1
ATOM 6090 O O . GLU A 1 813 ? 11.680 1.687 3.987 1.00 95.06 813 GLU A O 1
ATOM 6095 N N . MET A 1 814 ? 10.076 2.285 5.435 1.00 97.12 814 MET A N 1
ATOM 6096 C CA . MET A 1 814 ? 8.978 2.104 4.484 1.00 97.12 814 MET A CA 1
ATOM 6097 C C . MET A 1 814 ? 8.934 3.233 3.446 1.00 97.12 814 MET A C 1
ATOM 6099 O O . MET A 1 814 ? 8.833 2.949 2.247 1.00 97.12 814 MET A O 1
ATOM 6103 N N . TYR A 1 815 ? 9.135 4.486 3.860 1.00 96.44 815 TYR A N 1
ATOM 6104 C CA . TYR A 1 815 ? 9.272 5.615 2.935 1.00 96.44 815 TYR A CA 1
ATOM 6105 C C . TYR A 1 815 ? 10.511 5.489 2.040 1.00 96.44 815 TYR A C 1
ATOM 6107 O O . TYR A 1 815 ? 10.434 5.742 0.834 1.00 96.44 815 TYR A O 1
ATOM 6115 N N . ALA A 1 816 ? 11.636 5.010 2.579 1.00 95.38 816 ALA A N 1
ATOM 6116 C CA . ALA A 1 816 ? 12.848 4.731 1.810 1.00 95.38 816 ALA A CA 1
ATOM 6117 C C . ALA A 1 816 ? 12.619 3.679 0.710 1.00 95.38 816 ALA A C 1
ATOM 6119 O O . ALA A 1 816 ? 13.220 3.762 -0.359 1.00 95.38 816 ALA A O 1
ATOM 6120 N N . LYS A 1 817 ? 11.696 2.730 0.920 1.00 94.81 817 LYS A N 1
ATOM 6121 C CA . LYS A 1 817 ? 11.248 1.772 -0.109 1.00 94.81 817 LYS A CA 1
ATOM 6122 C C . LYS A 1 817 ? 10.267 2.366 -1.130 1.00 94.81 817 LYS A C 1
ATOM 6124 O O . LYS A 1 817 ? 9.830 1.661 -2.043 1.00 94.81 817 LYS A O 1
ATOM 6129 N N . GLY A 1 818 ? 9.889 3.638 -0.990 1.00 93.56 818 GLY A N 1
ATOM 6130 C CA . GLY A 1 818 ? 8.912 4.310 -1.849 1.00 93.56 818 GLY A CA 1
ATOM 6131 C C . GLY A 1 818 ? 7.488 3.779 -1.667 1.00 93.56 818 GLY A C 1
ATOM 6132 O O . GLY A 1 818 ? 6.748 3.670 -2.654 1.00 93.56 818 GLY A O 1
ATOM 6133 N N . ILE A 1 819 ? 7.149 3.383 -0.436 1.00 95.00 819 ILE A N 1
ATOM 6134 C CA . ILE A 1 819 ? 5.819 2.931 -0.024 1.00 95.00 819 ILE A CA 1
ATOM 6135 C C . ILE A 1 819 ? 5.151 4.090 0.717 1.00 95.00 819 ILE A C 1
ATOM 6137 O O . ILE A 1 819 ? 5.749 4.658 1.626 1.00 95.00 819 ILE A O 1
ATOM 6141 N N . ASP A 1 820 ? 3.938 4.442 0.305 1.00 93.75 820 ASP A N 1
ATOM 6142 C CA . ASP A 1 820 ? 3.129 5.459 0.976 1.00 93.75 820 ASP A CA 1
ATOM 6143 C C . ASP A 1 820 ? 2.557 4.933 2.305 1.00 93.75 820 ASP A C 1
ATOM 6145 O O . ASP A 1 820 ? 2.317 3.727 2.427 1.00 93.75 820 ASP A O 1
ATOM 6149 N N . ALA A 1 821 ? 2.322 5.827 3.274 1.00 94.62 821 ALA A N 1
ATOM 6150 C CA . ALA A 1 821 ? 1.783 5.510 4.601 1.00 94.62 821 ALA A CA 1
ATOM 6151 C C . ALA A 1 821 ? 0.543 4.607 4.533 1.00 94.62 821 ALA A C 1
ATOM 6153 O O . ALA A 1 821 ? 0.470 3.603 5.248 1.00 94.62 821 ALA A O 1
ATOM 6154 N N . ARG A 1 822 ? -0.373 4.891 3.596 1.00 94.19 822 ARG A N 1
ATOM 6155 C CA . ARG A 1 822 ? -1.616 4.134 3.378 1.00 94.19 822 ARG A CA 1
ATOM 6156 C C . ARG A 1 822 ? -1.371 2.650 3.085 1.00 94.19 822 ARG A C 1
ATOM 6158 O O . ARG A 1 822 ? -2.219 1.814 3.380 1.00 94.19 822 ARG A O 1
ATOM 6165 N N . PHE A 1 823 ? -0.196 2.309 2.551 1.00 95.38 823 PHE A N 1
ATOM 6166 C CA . PHE A 1 823 ? 0.185 0.963 2.110 1.00 95.38 823 PHE A CA 1
ATOM 6167 C C . PHE A 1 823 ? 1.362 0.362 2.898 1.00 95.38 823 PHE A C 1
ATOM 6169 O O . PHE A 1 823 ? 2.032 -0.567 2.414 1.00 95.38 823 PHE A O 1
ATOM 6176 N N . PHE A 1 824 ? 1.638 0.885 4.101 1.00 96.88 824 PHE A N 1
ATOM 6177 C CA . PHE A 1 824 ? 2.609 0.289 5.025 1.00 96.88 824 PHE A CA 1
ATOM 6178 C C . PHE A 1 824 ? 2.194 -1.125 5.437 1.00 96.88 824 PHE A C 1
ATOM 6180 O O . PHE A 1 824 ? 3.048 -2.013 5.491 1.00 96.88 824 PHE A O 1
ATOM 6187 N N . SER A 1 825 ? 0.896 -1.346 5.675 1.00 96.75 825 SER A N 1
ATOM 6188 C CA . SER A 1 825 ? 0.349 -2.683 5.900 1.00 96.75 825 SER A CA 1
ATOM 6189 C C . SER A 1 825 ? 0.230 -3.421 4.568 1.00 96.75 825 SER A C 1
ATOM 6191 O O . SER A 1 825 ? -0.463 -2.984 3.652 1.00 96.75 825 SER A O 1
ATOM 6193 N N . ARG A 1 826 ? 0.967 -4.525 4.439 1.00 94.75 826 ARG A N 1
ATOM 6194 C CA . ARG A 1 826 ? 1.087 -5.310 3.200 1.00 94.75 826 ARG A CA 1
ATOM 6195 C C . ARG A 1 826 ? 1.360 -6.775 3.513 1.00 94.75 826 ARG A C 1
ATOM 6197 O O . ARG A 1 826 ? 2.480 -7.275 3.373 1.00 94.75 826 ARG A O 1
ATOM 6204 N N . ALA A 1 827 ? 0.335 -7.450 4.020 1.00 94.00 827 ALA A N 1
ATOM 6205 C CA . ALA A 1 827 ? 0.395 -8.878 4.302 1.00 94.00 827 ALA A CA 1
ATOM 6206 C C . ALA A 1 827 ? 0.796 -9.665 3.042 1.00 94.00 827 ALA A C 1
ATOM 6208 O O . ALA A 1 827 ? 0.434 -9.297 1.928 1.00 94.00 827 ALA A O 1
ATOM 6209 N N . ASN A 1 828 ? 1.579 -10.731 3.223 1.00 94.62 828 ASN A N 1
ATOM 6210 C CA . ASN A 1 828 ? 2.082 -11.593 2.143 1.00 94.62 828 ASN A CA 1
ATOM 6211 C C . ASN A 1 828 ? 2.940 -10.898 1.059 1.00 94.62 828 ASN A C 1
ATOM 6213 O O . ASN A 1 828 ? 3.308 -11.532 0.076 1.00 94.62 828 ASN A O 1
ATOM 6217 N N . ASP A 1 829 ? 3.353 -9.642 1.257 1.00 94.75 829 ASP A N 1
ATOM 6218 C CA . ASP A 1 829 ? 4.292 -8.945 0.371 1.00 94.75 829 ASP A CA 1
ATOM 6219 C C . ASP A 1 829 ? 5.749 -9.216 0.791 1.00 94.75 829 ASP A C 1
ATOM 6221 O O . ASP A 1 829 ? 6.093 -9.279 1.981 1.00 94.75 829 ASP A O 1
ATOM 6225 N N . ARG A 1 830 ? 6.649 -9.348 -0.193 1.00 92.62 830 ARG A N 1
ATOM 6226 C CA . ARG A 1 830 ? 8.087 -9.568 0.053 1.00 92.62 830 ARG A CA 1
ATOM 6227 C C . ARG A 1 830 ? 8.748 -8.391 0.776 1.00 92.62 830 ARG A C 1
ATOM 6229 O O . ARG A 1 830 ? 9.724 -8.586 1.495 1.00 92.62 830 ARG A O 1
ATOM 6236 N N . ARG A 1 831 ? 8.234 -7.172 0.602 1.00 93.69 831 ARG A N 1
ATOM 6237 C CA . ARG A 1 831 ? 8.783 -5.932 1.168 1.00 93.69 831 ARG A CA 1
ATOM 6238 C C . ARG A 1 831 ? 8.137 -5.537 2.499 1.00 93.69 831 ARG A C 1
ATOM 6240 O O . ARG A 1 831 ? 8.446 -4.443 2.988 1.00 93.69 831 ARG A O 1
ATOM 6247 N N . ARG A 1 832 ? 7.293 -6.394 3.097 1.00 94.69 832 ARG A N 1
ATOM 6248 C CA . ARG A 1 832 ? 6.685 -6.167 4.423 1.00 94.69 832 ARG A CA 1
ATOM 6249 C C . ARG A 1 832 ? 7.732 -5.761 5.468 1.00 94.69 832 ARG A C 1
ATOM 6251 O O . ARG A 1 832 ? 8.852 -6.272 5.462 1.00 94.69 832 ARG A O 1
ATOM 6258 N N . GLY A 1 833 ? 7.382 -4.800 6.322 1.00 92.12 833 GLY A N 1
ATOM 6259 C CA . GLY A 1 833 ? 8.297 -4.192 7.300 1.00 92.12 833 GLY A CA 1
ATOM 6260 C C . GLY A 1 833 ? 7.992 -4.506 8.765 1.00 92.12 833 GLY A C 1
ATOM 6261 O O . GLY A 1 833 ? 8.729 -4.043 9.622 1.00 92.12 833 GLY A O 1
ATOM 6262 N N . GLY A 1 834 ? 6.925 -5.255 9.037 1.00 94.50 834 GLY A N 1
ATOM 6263 C CA . GLY A 1 834 ? 6.282 -5.350 10.350 1.00 94.50 834 GLY A CA 1
ATOM 6264 C C . GLY A 1 834 ? 4.785 -5.073 10.204 1.00 94.50 834 GLY A C 1
ATOM 6265 O O . GLY A 1 834 ? 4.333 -4.752 9.098 1.00 94.50 834 GLY A O 1
ATOM 6266 N N . PHE A 1 835 ? 4.015 -5.223 11.280 1.00 96.81 835 PHE A N 1
ATOM 6267 C CA . PHE A 1 835 ? 2.604 -4.822 11.268 1.00 96.81 835 PHE A CA 1
ATOM 6268 C C . PHE A 1 835 ? 2.461 -3.305 11.471 1.00 96.81 835 PHE A C 1
ATOM 6270 O O . PHE A 1 835 ? 3.411 -2.627 11.867 1.00 96.81 835 PHE A O 1
ATOM 6277 N N . VAL A 1 836 ? 1.283 -2.766 11.161 1.00 97.12 836 VAL A N 1
ATOM 6278 C CA . VAL A 1 836 ? 0.916 -1.375 11.456 1.00 97.12 836 VAL A CA 1
ATOM 6279 C C . VAL A 1 836 ? -0.094 -1.408 12.588 1.00 97.12 836 VAL A C 1
ATOM 6281 O O . VAL A 1 836 ? -1.067 -2.154 12.510 1.00 97.12 836 VAL A O 1
ATOM 6284 N N . GLU A 1 837 ? 0.165 -0.647 13.644 1.00 94.38 837 GLU A N 1
ATOM 6285 C CA . GLU A 1 837 ? -0.722 -0.579 14.802 1.00 94.38 837 GLU A CA 1
ATOM 6286 C C . GLU A 1 837 ? -2.019 0.160 14.449 1.00 94.38 837 GLU A C 1
ATOM 6288 O O . GLU A 1 837 ? -2.001 1.090 13.639 1.00 94.38 837 GLU A O 1
ATOM 6293 N N . SER A 1 838 ? -3.146 -0.265 15.020 1.00 94.06 838 SER A N 1
ATOM 6294 C CA . SER A 1 838 ? -4.473 0.303 14.766 1.00 94.06 838 SER A CA 1
ATOM 6295 C C . SER A 1 838 ? -5.285 0.329 16.059 1.00 94.06 838 SER A C 1
ATOM 6297 O O . SER A 1 838 ? -5.159 -0.591 16.861 1.00 94.06 838 SER A O 1
ATOM 6299 N N . GLN A 1 839 ? -6.133 1.343 16.231 1.00 92.31 839 GLN A N 1
ATOM 6300 C CA . GLN A 1 839 ? -7.118 1.413 17.315 1.00 92.31 839 GLN A CA 1
ATOM 6301 C C . GLN A 1 839 ? -8.498 1.003 16.804 1.00 92.31 839 GLN A C 1
ATOM 6303 O O . GLN A 1 839 ? -8.790 1.130 15.606 1.00 92.31 839 GLN A O 1
ATOM 6308 N N . GLY A 1 840 ? -9.351 0.555 17.719 1.00 94.00 840 GLY A N 1
ATOM 6309 C CA . GLY A 1 840 ? -10.710 0.131 17.428 1.00 94.00 840 GLY A CA 1
ATOM 6310 C C . GLY A 1 840 ? -10.994 -1.307 17.802 1.00 94.00 840 GLY A C 1
ATOM 6311 O O . GLY A 1 840 ? -10.255 -1.955 18.541 1.00 94.00 840 GLY A O 1
ATOM 6312 N N . GLY A 1 841 ? -12.125 -1.792 17.309 1.00 95.88 841 GLY A N 1
ATOM 6313 C CA . GLY A 1 841 ? -12.623 -3.116 17.630 1.00 95.88 841 GLY A CA 1
ATOM 6314 C C . GLY A 1 841 ? -14.077 -3.281 17.233 1.00 95.88 841 GLY A C 1
ATOM 6315 O O . GLY A 1 841 ? -14.599 -2.557 16.380 1.00 95.88 841 GLY A O 1
ATOM 6316 N N . GLY A 1 842 ? -14.744 -4.238 17.863 1.00 96.88 842 GLY A N 1
ATOM 6317 C CA . GLY A 1 842 ? -16.129 -4.526 17.543 1.00 96.88 842 GLY A CA 1
ATOM 6318 C C . GLY A 1 842 ? -16.841 -5.397 18.559 1.00 96.88 842 GLY A C 1
ATOM 6319 O O . GLY A 1 842 ? -16.229 -6.066 19.394 1.00 96.88 842 GLY A O 1
ATOM 6320 N N . THR A 1 843 ? -18.162 -5.387 18.430 1.00 98.50 843 THR A N 1
ATOM 6321 C CA . THR A 1 843 ? -19.117 -6.164 19.210 1.00 98.50 843 THR A CA 1
ATOM 6322 C C . THR A 1 843 ? -19.826 -7.159 18.301 1.00 98.50 843 THR A C 1
ATOM 6324 O O . THR A 1 843 ? -20.301 -6.798 17.226 1.00 98.50 843 THR A O 1
ATOM 6327 N N . ILE A 1 844 ? -19.929 -8.409 18.746 1.00 98.38 844 ILE A N 1
ATOM 6328 C CA . ILE A 1 844 ? -20.602 -9.505 18.048 1.00 98.38 844 ILE A CA 1
ATOM 6329 C C . ILE A 1 844 ? -21.717 -10.030 18.957 1.00 98.38 844 ILE A C 1
ATOM 6331 O O . ILE A 1 844 ? -21.468 -10.432 20.100 1.00 98.38 844 ILE A O 1
ATOM 6335 N N . LEU A 1 845 ? -22.950 -10.031 18.452 1.00 98.50 845 LEU A N 1
ATOM 6336 C CA . LEU A 1 845 ? -24.130 -10.485 19.189 1.00 98.50 845 LEU A CA 1
ATOM 6337 C C . LEU A 1 845 ? -24.411 -11.957 18.883 1.00 98.50 845 LEU A C 1
ATOM 6339 O O . LEU A 1 845 ? -24.704 -12.302 17.736 1.00 98.50 845 LEU A O 1
ATOM 6343 N N . LEU A 1 846 ? -24.344 -12.809 19.906 1.00 98.25 846 LEU A N 1
ATOM 6344 C CA . LEU A 1 846 ? -24.596 -14.246 19.799 1.00 98.25 846 LEU A CA 1
ATOM 6345 C C . LEU A 1 846 ? -25.888 -14.639 20.500 1.00 98.25 846 LEU A C 1
ATOM 6347 O O . LEU A 1 846 ? -26.188 -14.164 21.596 1.00 98.25 846 LEU A O 1
ATOM 6351 N N . THR A 1 847 ? -26.617 -15.578 19.912 1.00 98.12 847 THR A N 1
ATOM 6352 C CA . THR A 1 847 ? -27.767 -16.212 20.563 1.00 98.12 847 THR A CA 1
ATOM 6353 C C . THR A 1 847 ? -27.980 -17.626 20.033 1.00 98.12 847 THR A C 1
ATOM 6355 O O . THR A 1 847 ? -27.358 -18.035 19.050 1.00 98.12 847 THR A O 1
ATOM 6358 N N . ARG A 1 848 ? -28.852 -18.390 20.691 1.00 97.31 848 ARG A N 1
ATOM 6359 C CA . ARG A 1 848 ? -29.292 -19.701 20.205 1.00 97.31 848 ARG A CA 1
ATOM 6360 C C . ARG A 1 848 ? -30.249 -19.526 19.018 1.00 97.31 848 ARG A C 1
ATOM 6362 O O . ARG A 1 848 ? -31.060 -18.597 18.998 1.00 97.31 848 ARG A O 1
ATOM 6369 N N . GLY A 1 849 ? -30.162 -20.394 18.014 1.00 97.12 849 GLY A N 1
ATOM 6370 C CA . GLY A 1 849 ? -30.894 -20.240 16.752 1.00 97.12 849 GLY A CA 1
ATOM 6371 C C . GLY A 1 849 ? -32.420 -20.231 16.905 1.00 97.12 849 GLY A C 1
ATOM 6372 O O . GLY A 1 849 ? -33.108 -19.512 16.180 1.00 97.12 849 GLY A O 1
ATOM 6373 N N . ASP A 1 850 ? -32.971 -20.958 17.878 1.00 96.00 850 ASP A N 1
ATOM 6374 C CA . ASP A 1 850 ? -34.402 -20.937 18.212 1.00 96.00 850 ASP A CA 1
ATOM 6375 C C . ASP A 1 850 ? -34.874 -19.570 18.740 1.00 96.00 850 ASP A C 1
ATOM 6377 O O . ASP A 1 850 ? -35.989 -19.145 18.431 1.00 96.00 850 ASP A O 1
ATOM 6381 N N . ILE A 1 851 ? -34.035 -18.854 19.493 1.00 95.94 851 ILE A N 1
ATOM 6382 C CA . ILE A 1 851 ? -34.328 -17.502 19.985 1.00 95.94 851 ILE A CA 1
ATOM 6383 C C . ILE A 1 851 ? -34.314 -16.511 18.829 1.00 95.94 851 ILE A C 1
ATOM 6385 O O . ILE A 1 851 ? -35.265 -15.737 18.688 1.00 95.94 851 ILE A O 1
ATOM 6389 N N . ALA A 1 852 ? -33.290 -16.569 17.973 1.00 96.62 852 ALA A N 1
ATOM 6390 C CA . ALA A 1 852 ? -33.226 -15.737 16.775 1.00 96.62 852 ALA A CA 1
ATOM 6391 C C . ALA A 1 852 ? -34.460 -15.948 15.886 1.00 96.62 852 ALA A C 1
ATOM 6393 O O . ALA A 1 852 ? -35.107 -14.979 15.487 1.00 96.62 852 ALA A O 1
ATOM 6394 N N . LEU A 1 853 ? -34.850 -17.206 15.661 1.00 95.69 853 LEU A N 1
ATOM 6395 C CA . LEU A 1 853 ? -36.037 -17.556 14.883 1.00 95.69 853 LEU A CA 1
ATOM 6396 C C . LEU A 1 853 ? -37.330 -17.045 15.531 1.00 95.69 853 LEU A C 1
ATOM 6398 O O . LEU A 1 853 ? -38.183 -16.484 14.845 1.00 95.69 853 LEU A O 1
ATOM 6402 N N . LYS A 1 854 ? -37.484 -17.218 16.849 1.00 94.25 854 LYS A N 1
ATOM 6403 C CA . LYS A 1 854 ? -38.665 -16.767 17.600 1.00 94.25 854 LYS A CA 1
ATOM 6404 C C . LYS A 1 854 ? -38.845 -15.250 17.539 1.00 94.25 854 LYS A C 1
ATOM 6406 O O . LYS A 1 854 ? -39.979 -14.779 17.493 1.00 94.25 854 LYS A O 1
ATOM 6411 N N . LEU A 1 855 ? -37.744 -14.506 17.588 1.00 93.88 855 LEU A N 1
ATOM 6412 C CA . LEU A 1 855 ? -37.738 -13.044 17.602 1.00 93.88 855 LEU A CA 1
ATOM 6413 C C . LEU A 1 855 ? -37.661 -12.420 16.205 1.00 93.88 855 LEU A C 1
ATOM 6415 O O . LEU A 1 855 ? -37.832 -11.213 16.080 1.00 93.88 855 LEU A O 1
ATOM 6419 N N . GLY A 1 856 ? -37.440 -13.222 15.161 1.00 94.12 856 GLY A N 1
ATOM 6420 C CA . GLY A 1 856 ? -37.254 -12.714 13.803 1.00 94.12 856 GLY A CA 1
ATOM 6421 C C . GLY A 1 856 ? -35.978 -11.884 13.652 1.00 94.12 856 GLY A C 1
ATOM 6422 O O . GLY A 1 856 ? -35.954 -10.955 12.848 1.00 94.12 856 GLY A O 1
ATOM 6423 N N . LEU A 1 857 ? -34.939 -12.197 14.433 1.00 94.44 857 LEU A N 1
ATOM 6424 C CA . LEU A 1 857 ? -33.658 -11.500 14.355 1.00 94.44 857 LEU A CA 1
ATOM 6425 C C . LEU A 1 857 ? -32.952 -11.830 13.031 1.00 94.44 857 LEU A C 1
ATOM 6427 O O . LEU A 1 857 ? -33.046 -12.968 12.556 1.00 94.44 857 LEU A O 1
ATOM 6431 N N . PRO A 1 858 ? -32.207 -10.878 12.442 1.00 92.50 858 PRO A N 1
ATOM 6432 C CA . PRO A 1 858 ? -31.325 -11.199 11.332 1.00 92.50 858 PRO A CA 1
ATOM 6433 C C . PRO A 1 858 ? -30.249 -12.191 11.789 1.00 92.50 858 PRO A C 1
ATOM 6435 O O . PRO A 1 858 ? -29.811 -12.166 12.935 1.00 92.50 858 PRO A O 1
ATOM 6438 N N . VAL A 1 859 ? -29.820 -13.070 10.885 1.00 93.25 859 VAL A N 1
ATOM 6439 C CA . VAL A 1 859 ? -28.715 -14.006 11.127 1.00 93.25 859 VAL A CA 1
ATOM 6440 C C . VAL A 1 859 ? -27.605 -13.678 10.140 1.00 93.25 859 VAL A C 1
ATOM 6442 O O . VAL A 1 859 ? -27.721 -13.965 8.948 1.00 93.25 859 VAL A O 1
ATOM 6445 N N . ALA A 1 860 ? -26.541 -13.049 10.638 1.00 92.00 860 ALA A N 1
ATOM 6446 C CA . ALA A 1 860 ? -25.349 -12.719 9.863 1.00 92.00 860 ALA A CA 1
ATOM 6447 C C . ALA A 1 860 ? -24.481 -13.957 9.580 1.00 92.00 860 ALA A C 1
ATOM 6449 O O . ALA A 1 860 ? -23.771 -13.999 8.577 1.00 92.00 860 ALA A O 1
ATOM 6450 N N . GLY A 1 861 ? -24.551 -14.978 10.438 1.00 93.88 861 GLY A N 1
ATOM 6451 C CA . GLY A 1 861 ? -23.848 -16.244 10.247 1.00 93.88 861 GLY A CA 1
ATOM 6452 C C . GLY A 1 861 ? -24.165 -17.270 11.333 1.00 93.88 861 GLY A C 1
ATOM 6453 O O . GLY A 1 861 ? -24.767 -16.946 12.355 1.00 93.88 861 GLY A O 1
ATOM 6454 N N . VAL A 1 862 ? -23.742 -18.513 11.111 1.00 95.19 862 VAL A N 1
ATOM 6455 C CA . VAL A 1 862 ? -23.844 -19.613 12.082 1.00 95.19 862 VAL A CA 1
ATOM 6456 C C . VAL A 1 862 ? -22.436 -19.974 12.547 1.00 95.19 862 VAL A C 1
ATOM 6458 O O . VAL A 1 862 ? -21.533 -20.128 11.720 1.00 95.19 862 VAL A O 1
ATOM 6461 N N . VAL A 1 863 ? -22.229 -20.090 13.859 1.00 96.62 863 VAL A N 1
ATOM 6462 C CA . VAL A 1 863 ? -20.940 -20.483 14.439 1.00 96.62 863 VAL A CA 1
ATOM 6463 C C . VAL A 1 863 ? -20.765 -21.988 14.246 1.00 96.62 863 VAL A C 1
ATOM 6465 O O . VAL A 1 863 ? -21.173 -22.782 15.084 1.00 96.62 863 VAL A O 1
ATOM 6468 N N . GLY A 1 864 ? -20.167 -22.385 13.120 1.00 93.69 864 GLY A N 1
ATOM 6469 C CA . GLY A 1 864 ? -19.957 -23.804 12.810 1.00 93.69 864 GLY A CA 1
ATOM 6470 C C . GLY A 1 864 ? -18.921 -24.482 13.713 1.00 93.69 864 GLY A C 1
ATOM 6471 O O . GLY A 1 864 ? -19.055 -25.658 14.036 1.00 93.69 864 GLY A O 1
ATOM 6472 N N . PHE A 1 865 ? -17.879 -23.747 14.111 1.00 93.56 865 PHE A N 1
ATOM 6473 C CA . PHE A 1 865 ? -16.850 -24.200 15.045 1.00 93.56 865 PHE A CA 1
ATOM 6474 C C . PHE A 1 865 ? -16.033 -23.004 15.547 1.00 93.56 865 PHE A C 1
ATOM 6476 O O . PHE A 1 865 ? -15.746 -22.087 14.776 1.00 93.56 865 PHE A O 1
ATOM 6483 N N . VAL A 1 866 ? -15.621 -23.034 16.813 1.00 91.69 866 VAL A N 1
ATOM 6484 C CA . VAL A 1 866 ? -14.679 -22.077 17.400 1.00 91.69 866 VAL A CA 1
ATOM 6485 C C . VAL A 1 866 ? -13.807 -22.807 18.424 1.00 91.69 866 VAL A C 1
ATOM 6487 O O . VAL A 1 866 ? -14.312 -23.627 19.184 1.00 91.69 866 VAL A O 1
ATOM 6490 N N . HIS A 1 867 ? -12.497 -22.563 18.375 1.00 87.62 867 HIS A N 1
ATOM 6491 C CA . HIS A 1 867 ? -11.506 -23.085 19.316 1.00 87.62 867 HIS A CA 1
ATOM 6492 C C . HIS A 1 867 ? -10.274 -22.175 19.285 1.00 87.62 867 HIS A C 1
ATOM 6494 O O . HIS A 1 867 ? -9.753 -21.928 18.188 1.00 87.62 867 HIS A O 1
ATOM 6500 N N . SER A 1 868 ? -9.834 -21.660 20.434 1.00 72.94 868 SER A N 1
ATOM 6501 C CA . SER A 1 868 ? -8.700 -20.728 20.546 1.00 72.94 868 SER A CA 1
ATOM 6502 C C . SER A 1 868 ? -7.555 -21.206 21.432 1.00 72.94 868 SER A C 1
ATOM 6504 O O . SER A 1 868 ? -7.767 -22.046 22.337 1.00 72.94 868 SER A O 1
#